Protein AF-0000000087183851 (afdb_homodimer)

Nearest PDB structures (foldseek):
  8f6e-assembly1_B  TM=7.621E-01  e=9.134E-10  Shewanella oneidensis
  8j80-assembly1_A  TM=7.644E-01  e=2.528E-08  Homo sapiens
  6xpd-assembly1_A  TM=7.790E-01  e=3.154E-08  Homo sapiens
  8j7u-assembly1_B  TM=7.679E-01  e=2.025E-07  Homo sapiens
  8j80-assembly1_B  TM=6.766E-01  e=1.623E-07  Homo sapiens

Sequence (910 aa):
MPRSGLHQVATGCRRSHDAWKQDVEAQPRAQIRQRFRDVVGSVVQDARRQKMQKALDDNVLQNSLEKYRKHDDEIKAMKKLHVSKKVRKFYENQNEILDDWLEVDSVVLSISDDIVASFDPHDTDGDGFPDPVGGLHDTGDTVEPFLPASEREKRLKAKKRASLAININVGANILLLIAKVVACFFSSSLSLIASTADSALDLLCTIIVFSTTWLVERKIRTLSNRFPIGRRRLEPIGILVFSIIMIVSFIEILQESAKKIMPGSPRSTALLPPSAIGAMLGTVILKGIIGLGCMRIKTTQVQALAQDCKTDVIFNTLSLLFPLVGHRFNIWWLDPVGAGLLSIFIIYDWANTCLTNVARLTGVTTNDRILKKLMFLCYRFAPCVDAFKSIKAYHAGDGVWCEVDLLLPQTTPLEHSHDVAETLQYCLEGLQEVDRAFVTVDYATKGPSGHVAQNMPRSGLHQVATGCRRSHDAWKQDVEAQPRAQIRQRFRDVVGSVVQDARRQKMQKALDDNVLQNSLEKYRKHDDEIKAMKKLHVSKKVRKFYENQNEILDDWLEVDSVVLSISDDIVASFDPHDTDGDGFPDPVGGLHDTGDTVEPFLPASEREKRLKAKKRASLAININVGANILLLIAKVVACFFSSSLSLIASTADSALDLLCTIIVFSTTWLVERKIRTLSNRFPIGRRRLEPIGILVFSIIMIVSFIEILQESAKKIMPGSPRSTALLPPSAIGAMLGTVILKGIIGLGCMRIKTTQVQALAQDCKTDVIFNTLSLLFPLVGHRFNIWWLDPVGAGLLSIFIIYDWANTCLTNVARLTGVTTNDRILKKLMFLCYRFAPCVDAFKSIKAYHAGDGVWCEVDLLLPQTTPLEHSHDVAETLQYCLEGLQEVDRAFVTVDYATKGPSGHVAQN

Solvent-accessible surface area (backbone atoms only — not comparable to full-atom values): 48485 Å² total; per-residue (Å²): 139,90,79,74,82,68,85,72,79,78,83,77,82,80,78,82,84,71,74,74,66,61,75,71,65,70,59,55,66,67,56,52,50,50,46,46,51,49,48,50,49,48,52,51,47,48,51,51,49,50,50,50,50,50,49,40,59,69,57,47,61,71,72,70,64,55,76,75,55,71,54,67,66,56,55,54,47,34,57,76,67,66,48,56,70,65,59,51,50,47,52,51,50,48,42,50,51,50,52,52,51,42,50,44,39,49,37,44,60,41,41,42,59,37,49,65,49,32,72,61,39,52,40,76,81,67,76,79,54,56,40,86,42,38,63,38,71,78,48,63,31,35,56,66,81,53,45,57,67,68,59,47,48,53,53,49,50,52,51,51,51,50,52,49,50,51,50,50,50,47,52,50,38,51,50,51,37,51,54,39,53,58,46,40,76,76,40,85,46,69,66,39,51,53,51,37,52,50,35,49,51,49,37,50,43,45,48,44,44,48,50,28,50,49,56,26,69,49,77,48,66,76,49,43,70,41,24,70,81,19,40,55,36,35,44,42,50,28,52,36,54,41,26,50,53,52,33,52,54,32,50,49,51,31,51,51,23,52,51,60,67,39,92,80,44,86,74,65,72,67,77,74,52,68,68,45,51,50,52,40,51,51,47,30,53,55,32,42,55,50,23,62,63,26,65,75,44,86,48,71,68,42,40,51,50,20,49,50,24,48,49,50,30,53,50,41,49,48,65,52,46,31,47,54,52,17,63,73,67,71,35,68,61,43,36,32,49,51,51,29,54,51,25,53,52,51,34,50,55,35,48,49,54,32,51,52,40,50,41,25,55,37,18,28,49,56,57,69,66,60,52,50,52,51,49,50,52,53,53,44,46,42,86,79,41,77,45,75,76,44,80,47,52,27,18,56,25,81,31,28,35,37,38,36,31,36,28,42,64,51,77,40,36,35,52,61,55,38,52,54,37,52,42,51,25,49,36,48,39,53,38,88,58,29,64,44,52,45,57,46,71,38,62,64,92,78,57,77,86,78,54,62,55,60,83,134,84,88,75,85,88,80,81,77,80,74,78,82,78,76,83,78,70,72,70,68,62,71,71,66,69,59,55,68,65,57,53,50,49,48,48,50,49,51,50,50,48,51,53,49,50,50,52,50,50,49,50,50,50,49,39,58,69,56,48,62,70,73,68,64,55,77,75,55,69,56,67,67,58,54,54,48,32,58,75,68,66,50,55,71,64,59,51,50,47,52,51,50,48,41,50,51,50,50,51,52,43,48,44,41,51,37,45,58,41,40,43,59,35,50,66,49,31,71,58,38,51,41,74,81,68,76,79,53,58,40,87,41,37,62,38,70,78,48,64,32,35,54,66,83,53,45,58,65,69,58,49,49,52,52,49,50,52,52,50,54,50,51,48,50,52,51,50,52,48,52,50,37,51,50,51,37,52,55,40,53,57,47,41,76,77,40,85,45,69,68,39,52,53,51,37,52,50,35,50,51,49,37,50,42,45,47,44,43,47,52,27,50,49,57,25,69,49,79,49,66,77,48,44,70,41,24,71,80,17,41,56,35,35,44,42,50,26,51,35,54,38,26,49,54,52,36,52,53,32,50,49,50,31,51,52,23,52,52,59,67,39,92,80,43,86,74,65,71,68,78,74,52,68,67,45,52,51,53,41,51,50,48,29,54,54,31,43,54,50,23,63,62,27,65,76,44,86,49,70,69,42,40,54,50,21,49,49,24,49,48,50,27,53,50,42,51,48,63,53,44,30,49,54,51,17,63,73,66,71,35,68,60,44,35,33,50,52,53,30,53,51,25,52,53,50,35,50,54,34,47,50,54,32,52,53,40,50,42,24,56,38,18,27,49,57,56,68,66,59,49,49,52,53,49,51,52,53,53,44,47,43,87,78,41,77,43,74,76,46,78,46,51,27,18,56,25,81,32,26,33,36,39,37,32,34,29,42,64,50,76,41,36,35,53,61,55,37,52,54,36,52,42,50,26,48,36,48,40,53,37,88,57,28,65,43,52,44,56,45,70,38,61,63,92,78,60,79,86,78,56,59,56,62,81

Radius of gyration: 35.97 Å; Cα contacts (8 Å, |Δi|>4): 1136; chains: 2; bounding box: 94×116×152 Å

InterPro domains:
  IPR027469 Cation efflux transmembrane domain superfamily [G3DSA:1.20.1510.10] (164-361)
  IPR027469 Cation efflux transmembrane domain superfamily [SSF161111] (160-362)
  IPR036837 Cation efflux protein, cytoplasmic domain superfamily [G3DSA:3.30.70.1350] (365-444)
  IPR036837 Cation efflux protein, cytoplasmic domain superfamily [SSF160240] (369-443)
  IPR050291 Cation-efflux pump FieF-like [PTHR43840] (56-446)
  IPR058533 Cation efflux protein, transmembrane domain [PF01545] (170-361)

Organism: NCBI:txid176857

Structure (mmCIF, N/CA/C/O backbone):
data_AF-0000000087183851-model_v1
#
loop_
_entity.id
_entity.type
_entity.pdbx_description
1 polymer 'Cation efflux protein cytoplasmic domain-containing protein'
#
loop_
_atom_site.group_PDB
_atom_site.id
_atom_site.type_symbol
_atom_site.label_atom_id
_atom_site.label_alt_id
_atom_site.label_comp_id
_atom_site.label_asym_id
_atom_site.label_entity_id
_atom_site.label_seq_id
_atom_site.pdbx_PDB_ins_code
_atom_site.Cartn_x
_atom_site.Cartn_y
_atom_site.Cartn_z
_atom_site.occupancy
_atom_site.B_iso_or_equiv
_atom_site.auth_seq_id
_atom_site.auth_comp_id
_atom_site.auth_asym_id
_atom_site.auth_atom_id
_atom_site.pdbx_PDB_model_num
ATOM 1 N N . MET A 1 1 ? 8.352 -6.984 88.188 1 19.14 1 MET A N 1
ATOM 2 C CA . MET A 1 1 ? 8.969 -5.664 88.125 1 19.14 1 MET A CA 1
ATOM 3 C C . MET A 1 1 ? 7.934 -4.605 87.75 1 19.14 1 MET A C 1
ATOM 5 O O . MET A 1 1 ? 6.801 -4.934 87.438 1 19.14 1 MET A O 1
ATOM 9 N N . PRO A 1 2 ? 8.289 -3.598 86.75 1 22.05 2 PRO A N 1
ATOM 10 C CA . PRO A 1 2 ? 8.234 -2.156 86.5 1 22.05 2 PRO A CA 1
ATOM 11 C C . PRO A 1 2 ? 6.945 -1.727 85.812 1 22.05 2 PRO A C 1
ATOM 13 O O . PRO A 1 2 ? 6.609 -2.25 84.75 1 22.05 2 PRO A O 1
ATOM 16 N N . ARG A 1 3 ? 5.969 -1.376 86.5 1 22.98 3 ARG A N 1
ATOM 17 C CA . ARG A 1 3 ? 4.578 -1.008 86.312 1 22.98 3 ARG A CA 1
ATOM 18 C C . ARG A 1 3 ? 4.484 0.193 85.375 1 22.98 3 ARG A C 1
ATOM 20 O O . ARG A 1 3 ? 3.473 0.38 84.688 1 22.98 3 ARG A O 1
ATOM 27 N N . SER A 1 4 ? 5.457 1.128 85.562 1 21.88 4 SER A N 1
ATOM 28 C CA . SER A 1 4 ? 4.887 2.457 85.75 1 21.88 4 SER A CA 1
ATOM 29 C C . SER A 1 4 ? 4.453 3.07 84.438 1 21.88 4 SER A C 1
ATOM 31 O O . SER A 1 4 ? 3.803 4.117 84.375 1 21.88 4 SER A O 1
ATOM 33 N N . GLY A 1 5 ? 5.105 2.842 83.312 1 22.61 5 GLY A N 1
ATOM 34 C CA . GLY A 1 5 ? 5.523 3.898 82.438 1 22.61 5 GLY A CA 1
ATOM 35 C C . GLY A 1 5 ? 4.379 4.465 81.625 1 22.61 5 GLY A C 1
ATOM 36 O O . GLY A 1 5 ? 4.602 5.145 80.625 1 22.61 5 GLY A O 1
ATOM 37 N N . LEU A 1 6 ? 3.074 4.18 81.875 1 22.14 6 LEU A N 1
ATOM 38 C CA . LEU A 1 6 ? 2.129 4.113 80.75 1 22.14 6 LEU A CA 1
ATOM 39 C C . LEU A 1 6 ? 1.796 5.508 80.25 1 22.14 6 LEU A C 1
ATOM 41 O O . LEU A 1 6 ? 1.097 5.648 79.25 1 22.14 6 LEU A O 1
ATOM 45 N N . HIS A 1 7 ? 2.012 6.586 81.125 1 22.66 7 HIS A N 1
ATOM 46 C CA . HIS A 1 7 ? 1 7.633 81.062 1 22.66 7 HIS A CA 1
ATOM 47 C C . HIS A 1 7 ? 1.192 8.469 79.812 1 22.66 7 HIS A C 1
ATOM 49 O O . HIS A 1 7 ? 2.102 9.305 79.75 1 22.66 7 HIS A O 1
ATOM 55 N N . GLN A 1 8 ? 0.973 8.047 78.5 1 21.73 8 GLN A N 1
ATOM 56 C CA . GLN A 1 8 ? 1.244 8.469 77.125 1 21.73 8 GLN A CA 1
ATOM 57 C C . GLN A 1 8 ? 0.445 9.719 76.75 1 21.73 8 GLN A C 1
ATOM 59 O O . GLN A 1 8 ? 0.472 10.172 75.625 1 21.73 8 GLN A O 1
ATOM 64 N N . VAL A 1 9 ? -0.41 10.391 77.625 1 21.97 9 VAL A N 1
ATOM 65 C CA . VAL A 1 9 ? -1.597 10.977 77 1 21.97 9 VAL A CA 1
ATOM 66 C C . VAL A 1 9 ? -1.192 12.141 76.125 1 21.97 9 VAL A C 1
ATOM 68 O O . VAL A 1 9 ? -0.119 12.719 76.312 1 21.97 9 VAL A O 1
ATOM 71 N N . ALA A 1 10 ? -2.1 12.609 75.125 1 22.91 10 ALA A N 1
ATOM 72 C CA . ALA A 1 10 ? -2.398 13.242 73.812 1 22.91 10 ALA A CA 1
ATOM 73 C C . ALA A 1 10 ? -2.344 14.758 73.938 1 22.91 10 ALA A C 1
ATOM 75 O O . ALA A 1 10 ? -3.332 15.445 73.688 1 22.91 10 ALA A O 1
ATOM 76 N N . THR A 1 11 ? -1.495 15.383 74.75 1 24.17 11 THR A N 1
ATOM 77 C CA . THR A 1 11 ? -1.819 16.781 75 1 24.17 11 THR A CA 1
ATOM 78 C C . THR A 1 11 ? -1.815 17.562 73.688 1 24.17 11 THR A C 1
ATOM 80 O O . THR A 1 11 ? -0.864 17.484 72.875 1 24.17 11 THR A O 1
ATOM 83 N N . GLY A 1 12 ? -3.012 17.953 73.125 1 23.44 12 GLY A N 1
ATOM 84 C CA . GLY A 1 12 ? -3.527 18.625 71.938 1 23.44 12 GLY A CA 1
ATOM 85 C C . GLY A 1 12 ? -2.943 20 71.688 1 23.44 12 GLY A C 1
ATOM 86 O O . GLY A 1 12 ? -2.93 20.812 72.625 1 23.44 12 GLY A O 1
ATOM 87 N N . CYS A 1 13 ? -1.834 20.172 70.938 1 21.62 13 CYS A N 1
ATOM 88 C CA . CYS A 1 13 ? -1.028 21.328 70.562 1 21.62 13 CYS A CA 1
ATOM 89 C C . CYS A 1 13 ? -1.903 22.453 70 1 21.62 13 CYS A C 1
ATOM 91 O O . CYS A 1 13 ? -2.617 22.281 69 1 21.62 13 CYS A O 1
ATOM 93 N N . ARG A 1 14 ? -2.404 23.453 70.75 1 26.17 14 ARG A N 1
ATOM 94 C CA . ARG A 1 14 ? -3.068 24.734 70.5 1 26.17 14 ARG A CA 1
ATOM 95 C C . ARG A 1 14 ? -2.23 25.625 69.625 1 26.17 14 ARG A C 1
ATOM 97 O O . ARG A 1 14 ? -1.423 26.422 70.062 1 26.17 14 ARG A O 1
ATOM 104 N N . ARG A 1 15 ? -1.435 25.156 68.625 1 28.36 15 ARG A N 1
ATOM 105 C CA . ARG A 1 15 ? -0.572 26.094 67.938 1 28.36 15 ARG A CA 1
ATOM 106 C C . ARG A 1 15 ? -1.386 27.234 67.312 1 28.36 15 ARG A C 1
ATOM 108 O O . ARG A 1 15 ? -2.453 27.016 66.75 1 28.36 15 ARG A O 1
ATOM 115 N N . SER A 1 16 ? -1.093 28.516 67.625 1 25.92 16 SER A N 1
ATOM 116 C CA . SER A 1 16 ? -1.603 29.875 67.5 1 25.92 16 SER A CA 1
ATOM 117 C C . SER A 1 16 ? -1.824 30.25 66.062 1 25.92 16 SER A C 1
ATOM 119 O O . SER A 1 16 ? -1.123 29.75 65.125 1 25.92 16 SER A O 1
ATOM 121 N N . HIS A 1 17 ? -3.02 30.938 65.625 1 27.38 17 HIS A N 1
ATOM 122 C CA . HIS A 1 17 ? -3.758 31.531 64.5 1 27.38 17 HIS A CA 1
ATOM 123 C C . HIS A 1 17 ? -2.953 32.656 63.844 1 27.38 17 HIS A C 1
ATOM 125 O O . HIS A 1 17 ? -3.322 33.125 62.75 1 27.38 17 HIS A O 1
ATOM 131 N N . ASP A 1 18 ? -2.025 33.375 64.5 1 26.58 18 ASP A N 1
ATOM 132 C CA . ASP A 1 18 ? -1.691 34.75 64.125 1 26.58 18 ASP A CA 1
ATOM 133 C C . ASP A 1 18 ? -0.774 34.781 62.906 1 26.58 18 ASP A C 1
ATOM 135 O O . ASP A 1 18 ? -0.601 35.812 62.281 1 26.58 18 ASP A O 1
ATOM 139 N N . ALA A 1 19 ? 0.134 33.906 62.719 1 31.22 19 ALA A N 1
ATOM 140 C CA . ALA A 1 19 ? 1.284 34.156 61.875 1 31.22 19 ALA A CA 1
ATOM 141 C C . ALA A 1 19 ? 0.88 34.156 60.406 1 31.22 19 ALA A C 1
ATOM 143 O O . ALA A 1 19 ? 1.724 34.344 59.531 1 31.22 19 ALA A O 1
ATOM 144 N N . TRP A 1 20 ? -0.333 33.719 60.062 1 31.14 20 TRP A N 1
ATOM 145 C CA . TRP A 1 20 ? -0.567 33.562 58.656 1 31.14 20 TRP A CA 1
ATOM 146 C C . TRP A 1 20 ? -0.623 34.906 57.938 1 31.14 20 TRP A C 1
ATOM 148 O O . TRP A 1 20 ? -0.725 34.969 56.719 1 31.14 20 TRP A O 1
ATOM 158 N N . LYS A 1 21 ? -0.728 36.062 58.656 1 33.56 21 LYS A N 1
ATOM 159 C CA . LYS A 1 21 ? -1.005 37.375 58 1 33.56 21 LYS A CA 1
ATOM 160 C C . LYS A 1 21 ? 0.211 37.875 57.25 1 33.56 21 LYS A C 1
ATOM 162 O O . LYS A 1 21 ? 0.079 38.688 56.344 1 33.56 21 LYS A O 1
ATOM 167 N N . GLN A 1 22 ? 1.401 37.625 57.781 1 30.84 22 GLN A N 1
ATOM 168 C CA . GLN A 1 22 ? 2.453 38.5 57.281 1 30.84 22 GLN A CA 1
ATOM 169 C C . GLN A 1 22 ? 2.842 38.188 55.844 1 30.84 22 GLN A C 1
ATOM 171 O O . GLN A 1 22 ? 3.266 39.062 55.094 1 30.84 22 GLN A O 1
ATOM 176 N N . ASP A 1 23 ? 3.021 36.906 55.562 1 30.91 23 ASP A N 1
ATOM 177 C CA . ASP A 1 23 ? 3.832 36.625 54.375 1 30.91 23 ASP A CA 1
ATOM 178 C C . ASP A 1 23 ? 3.062 36.938 53.094 1 30.91 23 ASP A C 1
ATOM 180 O O . ASP A 1 23 ? 3.543 36.625 52 1 30.91 23 ASP A O 1
ATOM 184 N N . VAL A 1 24 ? 1.73 37.188 53.156 1 37.38 24 VAL A N 1
ATOM 185 C CA . VAL A 1 24 ? 0.98 37.5 51.938 1 37.38 24 VAL A CA 1
ATOM 186 C C . VAL A 1 24 ? 1.456 38.812 51.344 1 37.38 24 VAL A C 1
ATOM 188 O O . VAL A 1 24 ? 1.124 39.156 50.219 1 37.38 24 VAL A O 1
ATOM 191 N N . GLU A 1 25 ? 1.995 39.688 52.219 1 34.34 25 GLU A N 1
ATOM 192 C CA . GLU A 1 25 ? 2.141 41.062 51.781 1 34.34 25 GLU A CA 1
ATOM 193 C C . GLU A 1 25 ? 3.189 41.188 50.656 1 34.34 25 GLU A C 1
ATOM 195 O O . GLU A 1 25 ? 3.146 42.094 49.875 1 34.34 25 GLU A O 1
ATOM 200 N N . ALA A 1 26 ? 4.367 40.625 50.938 1 39.31 26 ALA A N 1
ATOM 201 C CA . ALA A 1 26 ? 5.547 41.062 50.188 1 39.31 26 ALA A CA 1
ATOM 202 C C . ALA A 1 26 ? 5.586 40.375 48.812 1 39.31 26 ALA A C 1
ATOM 204 O O . ALA A 1 26 ? 6.656 40.219 48.219 1 39.31 26 ALA A O 1
ATOM 205 N N . GLN A 1 27 ? 4.633 39.594 48.562 1 40.75 27 GLN A N 1
ATOM 206 C CA . GLN A 1 27 ? 4.836 39.094 47.219 1 40.75 27 GLN A CA 1
ATOM 207 C C . GLN A 1 27 ? 4.93 40.25 46.219 1 40.75 27 GLN A C 1
ATOM 209 O O . GLN A 1 27 ? 4.074 41.156 46.219 1 40.75 27 GLN A O 1
ATOM 214 N N . PRO A 1 28 ? 6.125 40.562 45.688 1 43.69 28 PRO A N 1
ATOM 215 C CA . PRO A 1 28 ? 6.305 41.719 44.844 1 43.69 28 PRO A CA 1
ATOM 216 C C . PRO A 1 28 ? 5.195 41.875 43.812 1 43.69 28 PRO A C 1
ATOM 218 O O . PRO A 1 28 ? 4.586 40.906 43.406 1 43.69 28 PRO A O 1
ATOM 221 N N . ARG A 1 29 ? 4.598 43.094 43.656 1 47.91 29 ARG A N 1
ATOM 222 C CA . ARG A 1 29 ? 3.562 43.562 42.75 1 47.91 29 ARG A CA 1
ATOM 223 C C . ARG A 1 29 ? 3.707 42.906 41.375 1 47.91 29 ARG A C 1
ATOM 225 O O . ARG A 1 29 ? 2.719 42.719 40.656 1 47.91 29 ARG A O 1
ATOM 232 N N . ALA A 1 30 ? 4.934 42.688 41.062 1 51.59 30 ALA A N 1
ATOM 233 C CA . ALA A 1 30 ? 5.199 42.125 39.719 1 51.59 30 ALA A CA 1
ATOM 234 C C . ALA A 1 30 ? 4.637 40.719 39.625 1 51.59 30 ALA A C 1
ATOM 236 O O . ALA A 1 30 ? 4.102 40.344 38.562 1 51.59 30 ALA A O 1
ATOM 237 N N . GLN A 1 31 ? 4.715 39.969 40.656 1 49.53 31 GLN A N 1
ATOM 238 C CA . GLN A 1 31 ? 4.18 38.625 40.656 1 49.53 31 GLN A CA 1
ATOM 239 C C . GLN A 1 31 ? 2.654 38.625 40.688 1 49.53 31 GLN A C 1
ATOM 241 O O . GLN A 1 31 ? 2.008 37.781 40.062 1 49.53 31 GLN A O 1
ATOM 246 N N . ILE A 1 32 ? 2.129 39.625 41.438 1 47.19 32 ILE A N 1
ATOM 247 C CA . ILE A 1 32 ? 0.675 39.75 41.5 1 47.19 32 ILE A CA 1
ATOM 248 C C . ILE A 1 32 ? 0.124 40.125 40.125 1 47.19 32 ILE A C 1
ATOM 250 O O . ILE A 1 32 ? -0.894 39.562 39.688 1 47.19 32 ILE A O 1
ATOM 254 N N . ARG A 1 33 ? 0.819 41.031 39.5 1 47.72 33 ARG A N 1
ATOM 255 C CA . ARG A 1 33 ? 0.388 41.406 38.156 1 47.72 33 ARG A CA 1
ATOM 256 C C . ARG A 1 33 ? 0.507 40.25 37.156 1 47.72 33 ARG A C 1
ATOM 258 O O . ARG A 1 33 ? -0.352 40.062 36.312 1 47.72 33 ARG A O 1
ATOM 265 N N . GLN A 1 34 ? 1.572 39.562 37.312 1 49.62 34 GLN A N 1
ATOM 266 C CA . GLN A 1 34 ? 1.742 38.406 36.438 1 49.62 34 GLN A CA 1
ATOM 267 C C . GLN A 1 34 ? 0.668 37.344 36.688 1 49.62 34 GLN A C 1
ATOM 269 O O . GLN A 1 34 ? 0.134 36.75 35.781 1 49.62 34 GLN A O 1
ATOM 274 N N . ARG A 1 35 ? 0.37 37.188 38 1 49.53 35 ARG A N 1
ATOM 275 C CA . ARG A 1 35 ? -0.688 36.25 38.344 1 49.53 35 ARG A CA 1
ATOM 276 C C . ARG A 1 35 ? -2.045 36.75 37.875 1 49.53 35 ARG A C 1
ATOM 278 O O . ARG A 1 35 ? -2.871 35.938 37.406 1 49.53 35 ARG A O 1
ATOM 285 N N . PHE A 1 36 ? -2.238 38.062 38.062 1 46.84 36 PHE A N 1
ATOM 286 C CA . PHE A 1 36 ? -3.482 38.656 37.562 1 46.84 36 PHE A CA 1
ATOM 287 C C . PHE A 1 36 ? -3.59 38.5 36.062 1 46.84 36 PHE A C 1
ATOM 289 O O . PHE A 1 36 ? -4.652 38.156 35.531 1 46.84 36 PHE A O 1
ATOM 296 N N . ARG A 1 37 ? -2.562 38.781 35.375 1 48.44 37 ARG A N 1
ATOM 297 C CA . ARG A 1 37 ? -2.527 38.625 33.906 1 48.44 37 ARG A CA 1
ATOM 298 C C . ARG A 1 37 ? -2.727 37.156 33.531 1 48.44 37 ARG A C 1
ATOM 300 O O . ARG A 1 37 ? -3.402 36.875 32.531 1 48.44 37 ARG A O 1
ATOM 307 N N . ASP A 1 38 ? -2.195 36.344 34.344 1 52.69 38 ASP A N 1
ATOM 308 C CA . ASP A 1 38 ? -2.373 34.906 34.062 1 52.69 38 ASP A CA 1
ATOM 309 C C . ASP A 1 38 ? -3.826 34.5 34.281 1 52.69 38 ASP A C 1
ATOM 311 O O . ASP A 1 38 ? -4.367 33.688 33.531 1 52.69 38 ASP A O 1
ATOM 315 N N . VAL A 1 39 ? -4.41 35.062 35.438 1 49.38 39 VAL A N 1
ATOM 316 C CA . VAL A 1 39 ? -5.797 34.719 35.75 1 49.38 39 VAL A CA 1
ATOM 317 C C . VAL A 1 39 ? -6.723 35.312 34.688 1 49.38 39 VAL A C 1
ATOM 319 O O . VAL A 1 39 ? -7.656 34.656 34.219 1 49.38 39 VAL A O 1
ATOM 322 N N . VAL A 1 40 ? -6.465 36.562 34.312 1 48.28 40 VAL A N 1
ATOM 323 C CA . VAL A 1 40 ? -7.273 37.219 33.281 1 48.28 40 VAL A CA 1
ATOM 324 C C . VAL A 1 40 ? -7.113 36.469 31.953 1 48.28 40 VAL A C 1
ATOM 326 O O . VAL A 1 40 ? -8.094 36.25 31.25 1 48.28 40 VAL A O 1
ATOM 329 N N . GLY A 1 41 ? -5.891 36.125 31.656 1 52.59 41 GLY A N 1
ATOM 330 C CA . GLY A 1 41 ? -5.637 35.344 30.453 1 52.59 41 GLY A CA 1
ATOM 331 C C . GLY A 1 41 ? -6.371 34 30.438 1 52.59 41 GLY A C 1
ATOM 332 O O . GLY A 1 41 ? -6.93 33.625 29.406 1 52.59 41 GLY A O 1
ATOM 333 N N . SER A 1 42 ? -6.445 33.438 31.594 1 60.12 42 SER A N 1
ATOM 334 C CA . SER A 1 42 ? -7.137 32.156 31.703 1 60.12 42 SER A CA 1
ATOM 335 C C . SER A 1 42 ? -8.641 32.344 31.562 1 60.12 42 SER A C 1
ATOM 337 O O . SER A 1 42 ? -9.312 31.516 30.922 1 60.12 42 SER A O 1
ATOM 339 N N . VAL A 1 43 ? -9.211 33.469 32.156 1 58 43 VAL A N 1
ATOM 340 C CA . VAL A 1 43 ? -10.648 33.719 32.062 1 58 43 VAL A CA 1
ATOM 341 C C . VAL A 1 43 ? -11.047 34.031 30.625 1 58 43 VAL A C 1
ATOM 343 O O . VAL A 1 43 ? -12.086 33.562 30.156 1 58 43 VAL A O 1
ATOM 346 N N . VAL A 1 44 ? -10.227 34.781 30 1 59.41 44 VAL A N 1
ATOM 347 C CA . VAL A 1 44 ? -10.5 35.125 28.609 1 59.41 44 VAL A CA 1
ATOM 348 C C . VAL A 1 44 ? -10.43 33.875 27.734 1 59.41 44 VAL A C 1
ATOM 350 O O . VAL A 1 44 ? -11.25 33.688 26.844 1 59.41 44 VAL A O 1
ATOM 353 N N . GLN A 1 45 ? -9.531 33.094 28.141 1 66.31 45 GLN A N 1
ATOM 354 C CA . GLN A 1 45 ? -9.375 31.844 27.406 1 66.31 45 GLN A CA 1
ATOM 355 C C . GLN A 1 45 ? -10.586 30.938 27.609 1 66.31 45 GLN A C 1
ATOM 357 O O . GLN A 1 45 ? -11.07 30.312 26.656 1 66.31 45 GLN A O 1
ATOM 362 N N . ASP A 1 46 ? -11.039 30.891 28.781 1 67.38 46 ASP A N 1
ATOM 363 C CA . ASP A 1 46 ? -12.195 30.062 29.094 1 67.38 46 ASP A CA 1
ATOM 364 C C . ASP A 1 46 ? -13.453 30.594 28.422 1 67.38 46 ASP A C 1
ATOM 366 O O . ASP A 1 46 ? -14.289 29.828 27.938 1 67.38 46 ASP A O 1
ATOM 370 N N . ALA A 1 47 ? -13.523 31.891 28.359 1 69.88 47 ALA A N 1
ATOM 371 C CA . ALA A 1 47 ? -14.688 32.5 27.719 1 69.88 47 ALA A CA 1
ATOM 372 C C . ALA A 1 47 ? -14.703 32.219 26.219 1 69.88 47 ALA A C 1
ATOM 374 O O . ALA A 1 47 ? -15.758 31.938 25.641 1 69.88 47 ALA A O 1
ATOM 375 N N . ARG A 1 48 ? -13.602 32.25 25.672 1 70.88 48 ARG A N 1
ATOM 376 C CA . ARG A 1 48 ? -13.508 31.984 24.234 1 70.88 48 ARG A CA 1
ATOM 377 C C . ARG A 1 48 ? -13.836 30.516 23.938 1 70.88 48 ARG A C 1
ATOM 379 O O . ARG A 1 48 ? -14.484 30.219 22.938 1 70.88 48 ARG A O 1
ATOM 386 N N . ARG A 1 49 ? -13.43 29.781 24.812 1 75.69 49 ARG A N 1
ATOM 387 C CA . ARG A 1 49 ? -13.695 28.344 24.656 1 75.69 49 ARG A CA 1
ATOM 388 C C . ARG A 1 49 ? -15.188 28.047 24.812 1 75.69 49 ARG A C 1
ATOM 390 O O . ARG A 1 49 ? -15.742 27.234 24.078 1 75.69 49 ARG A O 1
ATOM 397 N N . GLN A 1 50 ? -15.742 28.688 25.75 1 75.12 50 GLN A N 1
ATOM 398 C CA . GLN A 1 50 ? -17.172 28.5 25.969 1 75.12 50 GLN A CA 1
ATOM 399 C C . GLN A 1 50 ? -17.984 29.047 24.781 1 75.12 50 GLN A C 1
ATOM 401 O O . GLN A 1 50 ? -18.984 28.453 24.391 1 75.12 50 GLN A O 1
ATOM 406 N N . LYS A 1 51 ? -17.484 30.078 24.266 1 75.5 51 LYS A N 1
ATOM 407 C CA . LYS A 1 51 ? -18.156 30.656 23.094 1 75.5 51 LYS A CA 1
ATOM 408 C C . LYS A 1 51 ? -18.062 29.703 21.891 1 75.5 51 LYS A C 1
ATOM 410 O O . LYS A 1 51 ? -19.031 29.547 21.156 1 75.5 51 LYS A O 1
ATOM 415 N N . MET A 1 52 ? -16.969 29.203 21.781 1 76 52 MET A N 1
ATOM 416 C CA . MET A 1 52 ? -16.766 28.25 20.703 1 76 52 MET A CA 1
ATOM 417 C C . MET A 1 52 ? -17.672 27.031 20.875 1 76 52 MET A C 1
ATOM 419 O O . MET A 1 52 ? -18.312 26.578 19.922 1 76 52 MET A O 1
ATOM 423 N N . GLN A 1 53 ? -17.734 26.562 22.047 1 77.44 53 GLN A N 1
ATOM 424 C CA . GLN A 1 53 ? -18.547 25.391 22.344 1 77.44 53 GLN A CA 1
ATOM 425 C C . GLN A 1 53 ? -20.031 25.688 22.125 1 77.44 53 GLN A C 1
ATOM 427 O O . GLN A 1 53 ? -20.766 24.859 21.578 1 77.44 53 GLN A O 1
ATOM 432 N N . LYS A 1 54 ? -20.438 26.781 22.562 1 76.12 54 LYS A N 1
ATOM 433 C CA . LYS A 1 54 ? -21.828 27.188 22.391 1 76.12 54 LYS A CA 1
ATOM 434 C C . LYS A 1 54 ? -22.172 27.344 20.906 1 76.12 54 LYS A C 1
ATOM 436 O O . LYS A 1 54 ? -23.266 26.953 20.469 1 76.12 54 LYS A O 1
ATOM 441 N N . ALA A 1 55 ? -21.281 27.859 20.219 1 77.81 55 ALA A N 1
ATOM 442 C CA . ALA A 1 55 ? -21.484 28.031 18.781 1 77.81 55 ALA A CA 1
ATOM 443 C C . ALA A 1 55 ? -21.641 26.672 18.078 1 77.81 55 ALA A C 1
ATOM 445 O O . ALA A 1 55 ? -22.453 26.531 17.156 1 77.81 55 ALA A O 1
ATOM 446 N N . LEU A 1 56 ? -20.938 25.781 18.516 1 77.56 56 LEU A N 1
ATOM 447 C CA . LEU A 1 56 ? -21 24.438 17.938 1 77.56 56 LEU A CA 1
ATOM 448 C C . LEU A 1 56 ? -22.312 23.75 18.312 1 77.56 56 LEU A C 1
ATOM 450 O O . LEU A 1 56 ? -22.938 23.125 17.469 1 77.56 56 LEU A O 1
ATOM 454 N N . ASP A 1 57 ? -22.703 23.875 19.531 1 75.5 57 ASP A N 1
ATOM 455 C CA . ASP A 1 57 ? -23.938 23.25 20.016 1 75.5 57 ASP A CA 1
ATOM 456 C C . ASP A 1 57 ? -25.156 23.844 19.312 1 75.5 57 ASP A C 1
ATOM 458 O O . ASP A 1 57 ? -26.109 23.109 19 1 75.5 57 ASP A O 1
ATOM 462 N N . ASP A 1 58 ? -25.047 25.094 19.125 1 75.06 58 ASP A N 1
ATOM 463 C CA . ASP A 1 58 ? -26.172 25.781 18.5 1 75.06 58 ASP A CA 1
ATOM 464 C C . ASP A 1 58 ? -26.297 25.406 17.031 1 75.06 58 ASP A C 1
ATOM 466 O O . ASP A 1 58 ? -27.406 25.453 16.469 1 75.06 58 ASP A O 1
ATOM 470 N N . ASN A 1 59 ? -25.266 25.062 16.438 1 72.56 59 ASN A N 1
ATOM 471 C CA . ASN A 1 59 ? -25.266 24.781 15 1 72.56 59 ASN A CA 1
ATOM 472 C C . ASN A 1 59 ? -25.609 23.328 14.711 1 72.56 59 ASN A C 1
ATOM 474 O O . ASN A 1 59 ? -25.812 22.953 13.555 1 72.56 59 ASN A O 1
ATOM 478 N N . VAL A 1 60 ? -25.672 22.5 15.742 1 71.06 60 VAL A N 1
ATOM 479 C CA . VAL A 1 60 ? -26 21.094 15.562 1 71.06 60 VAL A CA 1
ATOM 480 C C . VAL A 1 60 ? -27.516 20.891 15.625 1 71.06 60 VAL A C 1
ATOM 482 O O . VAL A 1 60 ? -28.172 21.344 16.562 1 71.06 60 VAL A O 1
ATOM 485 N N . LEU A 1 61 ? -28.172 20.484 14.422 1 66.25 61 LEU A N 1
ATOM 486 C CA . LEU A 1 61 ? -29.609 20.281 14.297 1 66.25 61 LEU A CA 1
ATOM 487 C C . LEU A 1 61 ? -30 18.828 14.57 1 66.25 61 LEU A C 1
ATOM 489 O O . LEU A 1 61 ? -30.812 18.25 13.852 1 66.25 61 LEU A O 1
ATOM 493 N N . GLN A 1 62 ? -29.453 18.109 15.508 1 64.06 62 GLN A N 1
ATOM 494 C CA . GLN A 1 62 ? -29.531 16.672 15.734 1 64.06 62 GLN A CA 1
ATOM 495 C C . GLN A 1 62 ? -30.891 16.125 15.273 1 64.06 62 GLN A C 1
ATOM 497 O O . GLN A 1 62 ? -30.938 15.164 14.5 1 64.06 62 GLN A O 1
ATOM 502 N N . ASN A 1 63 ? -31.969 16.578 15.812 1 64.25 63 ASN A N 1
ATOM 503 C CA . ASN A 1 63 ? -33.25 15.891 15.641 1 64.25 63 ASN A CA 1
ATOM 504 C C . ASN A 1 63 ? -34.125 16.609 14.648 1 64.25 63 ASN A C 1
ATOM 506 O O . ASN A 1 63 ? -35.25 16.156 14.352 1 64.25 63 ASN A O 1
ATOM 510 N N . SER A 1 64 ? -33.594 17.609 13.992 1 66.75 64 SER A N 1
ATOM 511 C CA . SER A 1 64 ? -34.5 18.375 13.156 1 66.75 64 SER A CA 1
ATOM 512 C C . SER A 1 64 ? -34.688 17.719 11.789 1 66.75 64 SER A C 1
ATOM 514 O O . SER A 1 64 ? -35.75 17.859 11.164 1 66.75 64 SER A O 1
ATOM 516 N N . LEU A 1 65 ? -33.781 16.906 11.422 1 69.69 65 LEU A N 1
ATOM 517 C CA . LEU A 1 65 ? -33.844 16.359 10.07 1 69.69 65 LEU A CA 1
ATOM 518 C C . LEU A 1 65 ? -34.438 14.953 10.078 1 69.69 65 LEU A C 1
ATOM 520 O O . LEU A 1 65 ? -34.625 14.352 9.023 1 69.69 65 LEU A O 1
ATOM 524 N N . GLU A 1 66 ? -34.781 14.484 11.219 1 74.62 66 GLU A N 1
ATOM 525 C CA . GLU A 1 66 ? -35.344 13.133 11.328 1 74.62 66 GLU A CA 1
ATOM 526 C C . GLU A 1 66 ? -36.75 13.055 10.781 1 74.62 66 GLU A C 1
ATOM 528 O O . GLU A 1 66 ? -37.25 11.977 10.453 1 74.62 66 GLU A O 1
ATOM 533 N N . LYS A 1 67 ? -37.312 14.195 10.586 1 72.25 67 LYS A N 1
ATOM 534 C CA . LYS A 1 67 ? -38.688 14.227 10.039 1 72.25 67 LYS A CA 1
ATOM 535 C C . LYS A 1 67 ? -38.688 13.703 8.602 1 72.25 67 LYS A C 1
ATOM 537 O O . LYS A 1 67 ? -39.719 13.219 8.133 1 72.25 67 LYS A O 1
ATOM 542 N N . TYR A 1 68 ? -37.625 13.719 7.984 1 74.19 68 TYR A N 1
ATOM 543 C CA . TYR A 1 68 ? -37.562 13.32 6.582 1 74.19 68 TYR A CA 1
ATOM 544 C C . TYR A 1 68 ? -37.188 11.844 6.453 1 74.19 68 TYR A C 1
ATOM 546 O O . TYR A 1 68 ? -37.156 11.297 5.348 1 74.19 68 TYR A O 1
ATOM 554 N N . ARG A 1 69 ? -36.969 11.195 7.582 1 78.81 69 ARG A N 1
ATOM 555 C CA . ARG A 1 69 ? -36.594 9.781 7.543 1 78.81 69 ARG A CA 1
ATOM 556 C C . ARG A 1 69 ? -37.812 8.906 7.238 1 78.81 69 ARG A C 1
ATOM 558 O O . ARG A 1 69 ? -38.906 9.141 7.766 1 78.81 69 ARG A O 1
ATOM 565 N N . LYS A 1 70 ? -37.562 8.07 6.227 1 78.25 70 LYS A N 1
ATOM 566 C CA . LYS A 1 70 ? -38.594 7.074 5.93 1 78.25 70 LYS A CA 1
ATOM 567 C C . LYS A 1 70 ? -38.281 5.738 6.598 1 78.25 70 LYS A C 1
ATOM 569 O O . LYS A 1 70 ? -37.125 5.262 6.531 1 78.25 70 LYS A O 1
ATOM 574 N N . HIS A 1 71 ? -39.156 5.234 7.387 1 77.94 71 HIS A N 1
ATOM 575 C CA . HIS A 1 71 ? -38.938 3.982 8.109 1 77.94 71 HIS A CA 1
ATOM 576 C C . HIS A 1 71 ? -38.75 2.816 7.141 1 77.94 71 HIS A C 1
ATOM 578 O O . HIS A 1 71 ? -39.312 2.814 6.043 1 77.94 71 HIS A O 1
ATOM 584 N N . ASP A 1 72 ? -37.906 1.953 7.488 1 77.62 72 ASP A N 1
ATOM 585 C CA . ASP A 1 72 ? -37.594 0.796 6.66 1 77.62 72 ASP A CA 1
ATOM 586 C C . ASP A 1 72 ? -38.844 0.034 6.262 1 77.62 72 ASP A C 1
ATOM 588 O O . ASP A 1 72 ? -38.938 -0.481 5.145 1 77.62 72 ASP A O 1
ATOM 592 N N . ASP A 1 73 ? -39.75 0.034 7.133 1 76.81 73 ASP A N 1
ATOM 593 C CA . ASP A 1 73 ? -41 -0.675 6.855 1 76.81 73 ASP A CA 1
ATOM 594 C C . ASP A 1 73 ? -41.781 -0.01 5.719 1 76.81 73 ASP A C 1
ATOM 596 O O . ASP A 1 73 ? -42.406 -0.691 4.902 1 76.81 73 ASP A O 1
ATOM 600 N N . GLU A 1 74 ? -41.594 1.258 5.668 1 78.69 74 GLU A N 1
ATOM 601 C CA . GLU A 1 74 ? -42.25 1.982 4.586 1 78.69 74 GLU A CA 1
ATOM 602 C C . GLU A 1 74 ? -41.594 1.694 3.242 1 78.69 74 GLU A C 1
ATOM 604 O O . GLU A 1 74 ? -42.281 1.568 2.225 1 78.69 74 GLU A O 1
ATOM 609 N N . ILE A 1 75 ? -40.344 1.538 3.295 1 80.94 75 ILE A N 1
ATOM 610 C CA . ILE A 1 75 ? -39.594 1.269 2.064 1 80.94 75 ILE A CA 1
ATOM 611 C C . ILE A 1 75 ? -39.906 -0.15 1.585 1 80.94 75 ILE A C 1
ATOM 613 O O . ILE A 1 75 ? -40.062 -0.385 0.385 1 80.94 75 ILE A O 1
ATOM 617 N N . LYS A 1 76 ? -40 -1.003 2.475 1 79.69 76 LYS A N 1
ATOM 618 C CA . LYS A 1 76 ? -40.375 -2.373 2.135 1 79.69 76 LYS A CA 1
ATOM 619 C C . LYS A 1 76 ? -41.781 -2.434 1.575 1 79.69 76 LYS A C 1
ATOM 621 O O . LYS A 1 76 ? -42.062 -3.191 0.641 1 79.69 76 LYS A O 1
ATOM 626 N N . ALA A 1 77 ? -42.594 -1.591 2.217 1 78.75 77 ALA A N 1
ATOM 627 C CA . ALA A 1 77 ? -43.969 -1.528 1.745 1 78.75 77 ALA A CA 1
ATOM 628 C C . ALA A 1 77 ? -44.031 -0.979 0.323 1 78.75 77 ALA A C 1
ATOM 630 O O . ALA A 1 77 ? -44.875 -1.399 -0.471 1 78.75 77 ALA A O 1
ATOM 631 N N . MET A 1 78 ? -43.156 -0.176 -0.039 1 79.5 78 MET A N 1
ATOM 632 C CA . MET A 1 78 ? -43.094 0.386 -1.386 1 79.5 78 MET A CA 1
ATOM 633 C C . MET A 1 78 ? -42.719 -0.682 -2.406 1 79.5 78 MET A C 1
ATOM 635 O O . MET A 1 78 ? -43.188 -0.651 -3.547 1 79.5 78 MET A O 1
ATOM 639 N N . LYS A 1 79 ? -41.812 -1.506 -1.966 1 74.56 79 LYS A N 1
ATOM 640 C CA . LYS A 1 79 ? -41.438 -2.617 -2.834 1 74.56 79 LYS A CA 1
ATOM 641 C C . LYS A 1 79 ? -42.656 -3.51 -3.139 1 74.56 79 LYS A C 1
ATOM 643 O O . LYS A 1 79 ? -42.844 -3.939 -4.277 1 74.56 79 LYS A O 1
ATOM 648 N N . LYS A 1 80 ? -43.531 -3.67 -2.139 1 76.44 80 LYS A N 1
ATOM 649 C CA . LYS A 1 80 ? -44.75 -4.48 -2.283 1 76.44 80 LYS A CA 1
ATOM 650 C C . LYS A 1 80 ? -45.781 -3.785 -3.178 1 76.44 80 LYS A C 1
ATOM 652 O O . LYS A 1 80 ? -46.531 -4.445 -3.898 1 76.44 80 LYS A O 1
ATOM 657 N N . LEU A 1 81 ? -45.688 -2.441 -3.092 1 81.38 81 LEU A N 1
ATOM 658 C CA . LEU A 1 81 ? -46.656 -1.646 -3.836 1 81.38 81 LEU A CA 1
ATOM 659 C C . LEU A 1 81 ? -46.156 -1.347 -5.242 1 81.38 81 LEU A C 1
ATOM 661 O O . LEU A 1 81 ? -46.719 -0.524 -5.953 1 81.38 81 LEU A O 1
ATOM 665 N N . HIS A 1 82 ? -45.031 -1.966 -5.656 1 78.06 82 HIS A N 1
ATOM 666 C CA . HIS A 1 82 ? -44.438 -1.878 -6.992 1 78.06 82 HIS A CA 1
ATOM 667 C C . HIS A 1 82 ? -43.969 -0.462 -7.293 1 78.06 82 HIS A C 1
ATOM 669 O O . HIS A 1 82 ? -44.188 0.056 -8.391 1 78.06 82 HIS A O 1
ATOM 675 N N . VAL A 1 83 ? -43.562 0.191 -6.273 1 74.94 83 VAL A N 1
ATOM 676 C CA . VAL A 1 83 ? -42.938 1.486 -6.504 1 74.94 83 VAL A CA 1
ATOM 677 C C . VAL A 1 83 ? -41.594 1.29 -7.211 1 74.94 83 VAL A C 1
ATOM 679 O O . VAL A 1 83 ? -40.969 0.246 -7.062 1 74.94 83 VAL A O 1
ATOM 682 N N . SER A 1 84 ? -41.25 2.195 -7.996 1 80.88 84 SER A N 1
ATOM 683 C CA . SER A 1 84 ? -40.062 2.129 -8.844 1 80.88 84 SER A CA 1
ATOM 684 C C . SER A 1 84 ? -38.812 1.945 -8.023 1 80.88 84 SER A C 1
ATOM 686 O O . SER A 1 84 ? -38.719 2.432 -6.891 1 80.88 84 SER A O 1
ATOM 688 N N . LYS A 1 85 ? -37.938 1.174 -8.531 1 84.5 85 LYS A N 1
ATOM 689 C CA . LYS A 1 85 ? -36.625 0.912 -7.898 1 84.5 85 LYS A CA 1
ATOM 690 C C . LYS A 1 85 ? -35.844 2.205 -7.684 1 84.5 85 LYS A C 1
ATOM 692 O O . LYS A 1 85 ? -35.156 2.357 -6.676 1 84.5 85 LYS A O 1
ATOM 697 N N . LYS A 1 86 ? -36.156 3.143 -8.516 1 84.44 86 LYS A N 1
ATOM 698 C CA . LYS A 1 86 ? -35.438 4.41 -8.438 1 84.44 86 LYS A CA 1
ATOM 699 C C . LYS A 1 86 ? -35.844 5.207 -7.207 1 84.44 86 LYS A C 1
ATOM 701 O O . LYS A 1 86 ? -35 5.789 -6.516 1 84.44 86 LYS A O 1
ATOM 706 N N . VAL A 1 87 ? -37.188 5.203 -6.949 1 84.44 87 VAL A N 1
ATOM 707 C CA . VAL A 1 87 ? -37.688 5.949 -5.812 1 84.44 87 VAL A CA 1
ATOM 708 C C . VAL A 1 87 ? -37.25 5.293 -4.508 1 84.44 87 VAL A C 1
ATOM 710 O O . VAL A 1 87 ? -36.906 5.98 -3.543 1 84.44 87 VAL A O 1
ATOM 713 N N . ARG A 1 88 ? -37.219 4.02 -4.559 1 84.25 88 ARG A N 1
ATOM 714 C CA . ARG A 1 88 ? -36.75 3.311 -3.369 1 84.25 88 ARG A CA 1
ATOM 715 C C . ARG A 1 88 ? -35.281 3.627 -3.076 1 84.25 88 ARG A C 1
ATOM 717 O O . ARG A 1 88 ? -34.906 3.865 -1.926 1 84.25 88 ARG A O 1
ATOM 724 N N . LYS A 1 89 ? -34.531 3.682 -4.164 1 84.88 89 LYS A N 1
ATOM 725 C CA . LYS A 1 89 ? -33.094 3.982 -4.012 1 84.88 89 LYS A CA 1
ATOM 726 C C . LYS A 1 89 ? -32.906 5.406 -3.51 1 84.88 89 LYS A C 1
ATOM 728 O O . LYS A 1 89 ? -31.969 5.668 -2.729 1 84.88 89 LYS A O 1
ATOM 733 N N . PHE A 1 90 ? -33.844 6.188 -3.896 1 83.81 90 PHE A N 1
ATOM 734 C CA . PHE A 1 90 ? -33.781 7.574 -3.447 1 83.81 90 PHE A CA 1
ATOM 735 C C . PHE A 1 90 ? -33.969 7.664 -1.939 1 83.81 90 PHE A C 1
ATOM 737 O O . PHE A 1 90 ? -33.219 8.336 -1.247 1 83.81 90 PHE A O 1
ATOM 744 N N . TYR A 1 91 ? -34.969 6.988 -1.51 1 80 91 TYR A N 1
ATOM 745 C CA . TYR A 1 91 ? -35.25 7.066 -0.081 1 80 91 TYR A CA 1
ATOM 746 C C . TYR A 1 91 ? -34.188 6.336 0.729 1 80 91 TYR A C 1
ATOM 748 O O . TYR A 1 91 ? -33.844 6.754 1.839 1 80 91 TYR A O 1
ATOM 756 N N . GLU A 1 92 ? -33.688 5.344 0.155 1 82.56 92 GLU A N 1
ATOM 757 C CA . GLU A 1 92 ? -32.562 4.656 0.825 1 82.56 92 GLU A CA 1
ATOM 758 C C . GLU A 1 92 ? -31.344 5.551 0.935 1 82.56 92 GLU A C 1
ATOM 760 O O . GLU A 1 92 ? -30.703 5.598 1.982 1 82.56 92 GLU A O 1
ATOM 765 N N . ASN A 1 93 ? -31.125 6.23 -0.132 1 83.5 93 ASN A N 1
ATOM 766 C CA . ASN A 1 93 ? -30 7.16 -0.134 1 83.5 93 ASN A CA 1
ATOM 767 C C . ASN A 1 93 ? -30.219 8.305 0.852 1 83.5 93 ASN A C 1
ATOM 769 O O . ASN A 1 93 ? -29.297 8.734 1.531 1 83.5 93 ASN A O 1
ATOM 773 N N . GLN A 1 94 ? -31.438 8.719 0.861 1 81 94 GLN A N 1
ATOM 774 C CA . GLN A 1 94 ? -31.781 9.797 1.79 1 81 94 GLN A CA 1
ATOM 775 C C . GLN A 1 94 ? -31.578 9.352 3.238 1 81 94 GLN A C 1
ATOM 777 O O . GLN A 1 94 ? -31.062 10.102 4.059 1 81 94 GLN A O 1
ATOM 782 N N . ASN A 1 95 ? -32.062 8.164 3.49 1 81.38 95 ASN A N 1
ATOM 783 C CA . ASN A 1 95 ? -31.891 7.641 4.84 1 81.38 95 ASN A CA 1
ATOM 784 C C . ASN A 1 95 ? -30.422 7.496 5.203 1 81.38 95 ASN A C 1
ATOM 786 O O . ASN A 1 95 ? -30.031 7.75 6.344 1 81.38 95 ASN A O 1
ATOM 790 N N . GLU A 1 96 ? -29.656 7.195 4.242 1 81.25 96 GLU A N 1
ATOM 791 C CA . GLU A 1 96 ? -28.219 7.047 4.48 1 81.25 96 GLU A CA 1
ATOM 792 C C . GLU A 1 96 ? -27.578 8.391 4.785 1 81.25 96 GLU A C 1
ATOM 794 O O . GLU A 1 96 ? -26.703 8.484 5.656 1 81.25 96 GLU A O 1
ATOM 799 N N . ILE A 1 97 ? -28.016 9.336 4.105 1 82.38 97 ILE A N 1
ATOM 800 C CA . ILE A 1 97 ? -27.484 10.68 4.32 1 82.38 97 ILE A CA 1
ATOM 801 C C . ILE A 1 97 ? -27.859 11.164 5.719 1 82.38 97 ILE A C 1
ATOM 803 O O . ILE A 1 97 ? -27.047 11.773 6.41 1 82.38 97 ILE A O 1
ATOM 807 N N . LEU A 1 98 ? -29.078 10.859 6.078 1 80.81 98 LEU A N 1
ATOM 808 C CA . LEU A 1 98 ? -29.531 11.273 7.398 1 80.81 98 LEU A CA 1
ATOM 809 C C . LEU A 1 98 ? -28.75 10.562 8.5 1 80.81 98 LEU A C 1
ATOM 811 O O . LEU A 1 98 ? -28.453 11.148 9.539 1 80.81 98 LEU A O 1
ATOM 815 N N . ASP A 1 99 ? -28.453 9.336 8.227 1 80.62 99 ASP A N 1
ATOM 816 C CA . ASP A 1 99 ? -27.641 8.594 9.18 1 80.62 99 ASP A CA 1
ATOM 817 C C . ASP A 1 99 ? -26.25 9.219 9.32 1 80.62 99 ASP A C 1
ATOM 819 O O . ASP A 1 99 ? -25.719 9.32 10.422 1 80.62 99 ASP A O 1
ATOM 823 N N . ASP A 1 100 ? -25.734 9.602 8.234 1 83.5 100 ASP A N 1
ATOM 824 C CA . ASP A 1 100 ? -24.406 10.227 8.242 1 83.5 100 ASP A CA 1
ATOM 825 C C . ASP A 1 100 ? -24.438 11.547 9.016 1 83.5 100 ASP A C 1
ATOM 827 O O . ASP A 1 100 ? -23.516 11.828 9.789 1 83.5 100 ASP A O 1
ATOM 831 N N . TRP A 1 101 ? -25.5 12.281 8.828 1 82.19 101 TRP A N 1
ATOM 832 C CA . TRP A 1 101 ? -25.594 13.57 9.5 1 82.19 101 TRP A CA 1
ATOM 833 C C . TRP A 1 101 ? -25.766 13.398 11 1 82.19 101 TRP A C 1
ATOM 835 O O . TRP A 1 101 ? -25.234 14.172 11.789 1 82.19 101 TRP A O 1
ATOM 845 N N . LEU A 1 102 ? -26.484 12.398 11.305 1 80.25 102 LEU A N 1
ATOM 846 C CA . LEU A 1 102 ? -26.672 12.117 12.727 1 80.25 102 LEU A CA 1
ATOM 847 C C . LEU A 1 102 ? -25.359 11.695 13.375 1 80.25 102 LEU A C 1
ATOM 849 O O . LEU A 1 102 ? -25.094 12.062 14.523 1 80.25 102 LEU A O 1
ATOM 853 N N . GLU A 1 103 ? -24.656 10.953 12.703 1 82.12 103 GLU A N 1
ATOM 854 C CA . GLU A 1 103 ? -23.359 10.539 13.211 1 82.12 103 GLU A CA 1
ATOM 855 C C . GLU A 1 103 ? -22.438 11.742 13.398 1 82.12 103 GLU A C 1
ATOM 857 O O . GLU A 1 103 ? -21.75 11.859 14.414 1 82.12 103 GLU A O 1
ATOM 862 N N . VAL A 1 104 ? -22.391 12.562 12.438 1 85.69 104 VAL A N 1
ATOM 863 C CA . VAL A 1 104 ? -21.547 13.75 12.484 1 85.69 104 VAL A CA 1
ATOM 864 C C . VAL A 1 104 ? -21.922 14.609 13.695 1 85.69 104 VAL A C 1
ATOM 866 O O . VAL A 1 104 ? -21.047 15.047 14.445 1 85.69 104 VAL A O 1
ATOM 869 N N . ASP A 1 105 ? -23.188 14.812 13.867 1 83 105 ASP A N 1
ATOM 870 C CA . ASP A 1 105 ? -23.672 15.656 14.961 1 83 105 ASP A CA 1
ATOM 871 C C . ASP A 1 105 ? -23.328 15.039 16.312 1 83 105 ASP A C 1
ATOM 873 O O . ASP A 1 105 ? -22.938 15.75 17.25 1 83 105 ASP A O 1
ATOM 877 N N . SER A 1 106 ? -23.469 13.789 16.344 1 78.94 106 SER A N 1
ATOM 878 C CA . SER A 1 106 ? -23.156 13.102 17.578 1 78.94 106 SER A CA 1
ATOM 879 C C . SER A 1 106 ? -21.672 13.211 17.906 1 78.94 106 SER A C 1
ATOM 881 O O . SER A 1 106 ? -21.297 13.406 19.062 1 78.94 106 SER A O 1
ATOM 883 N N . VAL A 1 107 ? -20.875 13.07 16.938 1 81.81 107 VAL A N 1
ATOM 884 C CA . VAL A 1 107 ? -19.422 13.133 17.109 1 81.81 107 VAL A CA 1
ATOM 885 C C . VAL A 1 107 ? -19.016 14.547 17.531 1 81.81 107 VAL A C 1
ATOM 887 O O . VAL A 1 107 ? -18.219 14.719 18.438 1 81.81 107 VAL A O 1
ATOM 890 N N . VAL A 1 108 ? -19.562 15.5 16.875 1 83.31 108 VAL A N 1
ATOM 891 C CA . VAL A 1 108 ? -19.188 16.875 17.156 1 83.31 108 VAL A CA 1
ATOM 892 C C . VAL A 1 108 ? -19.594 17.25 18.578 1 83.31 108 VAL A C 1
ATOM 894 O O . VAL A 1 108 ? -18.812 17.859 19.312 1 83.31 108 VAL A O 1
ATOM 897 N N . LEU A 1 109 ? -20.734 16.859 18.969 1 78.75 109 LEU A N 1
ATOM 898 C CA . LEU A 1 109 ? -21.25 17.219 20.281 1 78.75 109 LEU A CA 1
ATOM 899 C C . LEU A 1 109 ? -20.469 16.5 21.391 1 78.75 109 LEU A C 1
ATOM 901 O O . LEU A 1 109 ? -20.109 17.109 22.406 1 78.75 109 LEU A O 1
ATOM 905 N N . SER A 1 110 ? -20.156 15.305 21.156 1 77.06 110 SER A N 1
ATOM 906 C CA . SER A 1 110 ? -19.516 14.5 22.188 1 77.06 110 SER A CA 1
ATOM 907 C C . SER A 1 110 ? -18.031 14.828 22.312 1 77.06 110 SER A C 1
ATOM 909 O O . SER A 1 110 ? -17.516 15 23.406 1 77.06 110 SER A O 1
ATOM 911 N N . ILE A 1 111 ? -17.359 14.938 21.203 1 76 111 ILE A N 1
ATOM 912 C CA . ILE A 1 111 ? -15.906 15.07 21.203 1 76 111 ILE A CA 1
ATOM 913 C C . ILE A 1 111 ? -15.523 16.516 21.5 1 76 111 ILE A C 1
ATOM 915 O O . ILE A 1 111 ? -14.562 16.766 22.234 1 76 111 ILE A O 1
ATOM 919 N N . SER A 1 112 ? -16.25 17.438 20.953 1 78.06 112 SER A N 1
ATOM 920 C CA . SER A 1 112 ? -15.883 18.844 21.141 1 78.06 112 SER A CA 1
ATOM 921 C C . SER A 1 112 ? -15.891 19.219 22.609 1 78.06 112 SER A C 1
ATOM 923 O O . SER A 1 112 ? -14.992 19.922 23.078 1 78.06 112 SER A O 1
ATOM 925 N N . ASP A 1 113 ? -16.844 18.75 23.312 1 72.38 113 ASP A N 1
ATOM 926 C CA . ASP A 1 113 ? -16.969 19.078 24.734 1 72.38 113 ASP A CA 1
ATOM 927 C C . ASP A 1 113 ? -15.773 18.562 25.516 1 72.38 113 ASP A C 1
ATOM 929 O O . ASP A 1 113 ? -15.211 19.281 26.359 1 72.38 113 ASP A O 1
ATOM 933 N N . ASP A 1 114 ? -15.367 17.438 25.188 1 70.75 114 ASP A N 1
ATOM 934 C CA . ASP A 1 114 ? -14.305 16.797 25.953 1 70.75 114 ASP A CA 1
ATOM 935 C C . ASP A 1 114 ? -12.938 17.359 25.578 1 70.75 114 ASP A C 1
ATOM 937 O O . ASP A 1 114 ? -12.062 17.5 26.438 1 70.75 114 ASP A O 1
ATOM 941 N N . ILE A 1 115 ? -12.75 17.672 24.406 1 73.31 115 ILE A N 1
ATOM 942 C CA . ILE A 1 115 ? -11.453 18.141 23.938 1 73.31 115 ILE A CA 1
ATOM 943 C C . ILE A 1 115 ? -11.211 19.562 24.422 1 73.31 115 ILE A C 1
ATOM 945 O O . ILE A 1 115 ? -10.109 19.891 24.875 1 73.31 115 ILE A O 1
ATOM 949 N N . VAL A 1 116 ? -12.203 20.359 24.359 1 70.75 116 VAL A N 1
ATOM 950 C CA . VAL A 1 116 ? -12.062 21.734 24.781 1 70.75 116 VAL A CA 1
ATOM 951 C C . VAL A 1 116 ? -11.742 21.797 26.281 1 70.75 116 VAL A C 1
ATOM 953 O O . VAL A 1 116 ? -10.945 22.625 26.719 1 70.75 116 VAL A O 1
ATOM 956 N N . ALA A 1 117 ? -12.234 20.812 26.922 1 65.81 117 ALA A N 1
ATOM 957 C CA . ALA A 1 117 ? -11.977 20.75 28.359 1 65.81 117 ALA A CA 1
ATOM 958 C C . ALA A 1 117 ? -10.539 20.328 28.641 1 65.81 117 ALA A C 1
ATOM 960 O O . ALA A 1 117 ? -9.984 20.625 29.703 1 65.81 117 ALA A O 1
ATOM 961 N N . SER A 1 118 ? -9.906 19.672 27.656 1 64.81 118 SER A N 1
ATOM 962 C CA . SER A 1 118 ? -8.578 19.094 27.859 1 64.81 118 SER A CA 1
ATOM 963 C C . SER A 1 118 ? -7.484 20.125 27.578 1 64.81 118 SER A C 1
ATOM 965 O O . SER A 1 118 ? -6.324 19.906 27.938 1 64.81 118 SER A O 1
ATOM 967 N N . PHE A 1 119 ? -7.641 21.188 26.938 1 64.12 119 PHE A N 1
ATOM 968 C CA . PHE A 1 119 ? -6.621 22.156 26.562 1 64.12 119 PHE A CA 1
ATOM 969 C C . PHE A 1 119 ? -6.102 22.906 27.781 1 64.12 119 PHE A C 1
ATOM 971 O O . PHE A 1 119 ? -5 23.453 27.766 1 64.12 119 PHE A O 1
ATOM 978 N N . ASP A 1 120 ? -6.777 23.281 28.859 1 55.25 120 ASP A N 1
ATOM 979 C CA . ASP A 1 120 ? -6.285 24.047 30 1 55.25 120 ASP A CA 1
ATOM 980 C C . ASP A 1 120 ? -6.223 23.188 31.25 1 55.25 120 ASP A C 1
ATOM 982 O O . ASP A 1 120 ? -7.191 23.125 32.031 1 55.25 120 ASP A O 1
ATOM 986 N N . PRO A 1 121 ? -5.082 22.406 31.359 1 53.38 121 PRO A N 1
ATOM 987 C CA . PRO A 1 121 ? -5.027 21.641 32.625 1 53.38 121 PRO A CA 1
ATOM 988 C C . PRO A 1 121 ? -5.035 22.547 33.844 1 53.38 121 PRO A C 1
ATOM 990 O O . PRO A 1 121 ? -4.176 23.422 33.969 1 53.38 121 PRO A O 1
ATOM 993 N N . HIS A 1 122 ? -6.074 23.062 34.188 1 47.19 122 HIS A N 1
ATOM 994 C CA . HIS A 1 122 ? -6.086 23.859 35.375 1 47.19 122 HIS A CA 1
ATOM 995 C C . HIS A 1 122 ? -5.605 23.062 36.594 1 47.19 122 HIS A C 1
ATOM 997 O O . HIS A 1 122 ? -5.859 21.859 36.688 1 47.19 122 HIS A O 1
ATOM 1003 N N . ASP A 1 123 ? -4.465 23.516 37.094 1 43.44 123 ASP A N 1
ATOM 1004 C CA . ASP A 1 123 ? -4.07 23.031 38.406 1 43.44 123 ASP A CA 1
ATOM 1005 C C . ASP A 1 123 ? -5.215 23.188 39.406 1 43.44 123 ASP A C 1
ATOM 1007 O O . ASP A 1 123 ? -5.355 24.234 40.031 1 43.44 123 ASP A O 1
ATOM 1011 N N . THR A 1 124 ? -6.176 22.344 39.219 1 43.84 124 THR A N 1
ATOM 1012 C CA . THR A 1 124 ? -7.328 22.469 40.094 1 43.84 124 THR A CA 1
ATOM 1013 C C . THR A 1 124 ? -6.918 22.281 41.562 1 43.84 124 THR A C 1
ATOM 1015 O O . THR A 1 124 ? -7.574 22.797 42.469 1 43.84 124 THR A O 1
ATOM 1018 N N . ASP A 1 125 ? -5.945 21.359 41.656 1 42.75 125 ASP A N 1
ATOM 1019 C CA . ASP A 1 125 ? -5.699 21.094 43.094 1 42.75 125 ASP A CA 1
ATOM 1020 C C . ASP A 1 125 ? -4.641 22.031 43.656 1 42.75 125 ASP A C 1
ATOM 1022 O O . ASP A 1 125 ? -4.23 21.891 44.812 1 42.75 125 ASP A O 1
ATOM 1026 N N . GLY A 1 126 ? -4.273 23.016 42.969 1 42.03 126 GLY A N 1
ATOM 1027 C CA . GLY A 1 126 ? -3.422 24.047 43.531 1 42.03 126 GLY A CA 1
ATOM 1028 C C . GLY A 1 126 ? -1.992 23.594 43.75 1 42.03 126 GLY A C 1
ATOM 1029 O O . GLY A 1 126 ? -1.245 24.219 44.5 1 42.03 126 GLY A O 1
ATOM 1030 N N . ASP A 1 127 ? -1.604 22.375 43.406 1 46.09 127 ASP A N 1
ATOM 1031 C CA . ASP A 1 127 ? -0.287 21.906 43.844 1 46.09 127 ASP A CA 1
ATOM 1032 C C . ASP A 1 127 ? 0.791 22.344 42.844 1 46.09 127 ASP A C 1
ATOM 1034 O O . ASP A 1 127 ? 1.953 21.953 42.969 1 46.09 127 ASP A O 1
ATOM 1038 N N . GLY A 1 128 ? 0.511 23.156 41.938 1 44.44 128 GLY A N 1
ATOM 1039 C CA . GLY A 1 128 ? 1.498 23.734 41.062 1 44.44 128 GLY A CA 1
ATOM 1040 C C . GLY A 1 128 ? 1.64 22.969 39.75 1 44.44 128 GLY A C 1
ATOM 1041 O O . GLY A 1 128 ? 2.316 23.438 38.812 1 44.44 128 GLY A O 1
ATOM 1042 N N . PHE A 1 129 ? 1.245 21.719 39.906 1 47 129 PHE A N 1
ATOM 1043 C CA . PHE A 1 129 ? 1.36 20.922 38.688 1 47 129 PHE A CA 1
ATOM 1044 C C . PHE A 1 129 ? 0.021 20.844 37.969 1 47 129 PHE A C 1
ATOM 1046 O O . PHE A 1 129 ? -1.021 20.656 38.594 1 47 129 PHE A O 1
ATOM 1053 N N . PRO A 1 130 ? -0.097 21.359 36.781 1 50.03 130 PRO A N 1
ATOM 1054 C CA . PRO A 1 130 ? -1.365 21.266 36.062 1 50.03 130 PRO A CA 1
ATOM 1055 C C . PRO A 1 130 ? -1.917 19.844 36.031 1 50.03 130 PRO A C 1
ATOM 1057 O O . PRO A 1 130 ? -1.158 18.875 35.875 1 50.03 130 PRO A O 1
ATOM 1060 N N . ASP A 1 131 ? -2.959 19.5 36.75 1 47.75 131 ASP A N 1
ATOM 1061 C CA . ASP A 1 131 ? -3.633 18.203 36.719 1 47.75 131 ASP A CA 1
ATOM 1062 C C . ASP A 1 131 ? -4.211 17.906 35.344 1 47.75 131 ASP A C 1
ATOM 1064 O O . ASP A 1 131 ? -4.848 18.766 34.75 1 47.75 131 ASP A O 1
ATOM 1068 N N . PRO A 1 132 ? -3.621 17.062 34.656 1 49.47 132 PRO A N 1
ATOM 1069 C CA . PRO A 1 132 ? -4.172 16.703 33.344 1 49.47 132 PRO A CA 1
ATOM 1070 C C . PRO A 1 132 ? -5.688 16.531 33.375 1 49.47 132 PRO A C 1
ATOM 1072 O O . PRO A 1 132 ? -6.207 15.719 34.125 1 49.47 132 PRO A O 1
ATOM 1075 N N . VAL A 1 133 ? -6.473 17.484 33.469 1 44.09 133 VAL A N 1
ATOM 1076 C CA . VAL A 1 133 ? -7.934 17.484 33.469 1 44.09 133 VAL A CA 1
ATOM 1077 C C . VAL A 1 133 ? -8.438 17.438 32 1 44.09 133 VAL A C 1
ATOM 1079 O O . VAL A 1 133 ? -7.969 18.203 31.172 1 44.09 133 VAL A O 1
ATOM 1082 N N . GLY A 1 134 ? -8.984 16.094 31.547 1 51.12 134 GLY A N 1
ATOM 1083 C CA . GLY A 1 134 ? -9.836 15.891 30.375 1 51.12 134 GLY A CA 1
ATOM 1084 C C . GLY A 1 134 ? -9.742 14.484 29.812 1 51.12 134 GLY A C 1
ATOM 1085 O O . GLY A 1 134 ? -8.812 13.742 30.125 1 51.12 134 GLY A O 1
ATOM 1086 N N . GLY A 1 135 ? -10.977 14.023 29.328 1 52.47 135 GLY A N 1
ATOM 1087 C CA . GLY A 1 135 ? -11.359 12.672 28.938 1 52.47 135 GLY A CA 1
ATOM 1088 C C . GLY A 1 135 ? -10.414 12.062 27.922 1 52.47 135 GLY A C 1
ATOM 1089 O O . GLY A 1 135 ? -10.188 10.852 27.922 1 52.47 135 GLY A O 1
ATOM 1090 N N . LEU A 1 136 ? -9.688 12.867 27.266 1 56.34 136 LEU A N 1
ATOM 1091 C CA . LEU A 1 136 ? -8.875 12.266 26.203 1 56.34 136 LEU A CA 1
ATOM 1092 C C . LEU A 1 136 ? -7.578 11.695 26.781 1 56.34 136 LEU A C 1
ATOM 1094 O O . LEU A 1 136 ? -7.117 10.641 26.344 1 56.34 136 LEU A O 1
ATOM 1098 N N . HIS A 1 137 ? -6.965 12.414 27.781 1 53.47 137 HIS A N 1
ATOM 1099 C CA . HIS A 1 137 ? -5.73 11.914 28.375 1 53.47 137 HIS A CA 1
ATOM 1100 C C . HIS A 1 137 ? -5.953 10.586 29.094 1 53.47 137 HIS A C 1
ATOM 1102 O O . HIS A 1 137 ? -5.078 9.719 29.078 1 53.47 137 HIS A O 1
ATOM 1108 N N . ASP A 1 138 ? -7.102 10.5 29.688 1 50.66 138 ASP A N 1
ATOM 1109 C CA . ASP A 1 138 ? -7.418 9.289 30.438 1 50.66 138 ASP A CA 1
ATOM 1110 C C . ASP A 1 138 ? -7.617 8.094 29.516 1 50.66 138 ASP A C 1
ATOM 1112 O O . ASP A 1 138 ? -7.406 6.949 29.906 1 50.66 138 ASP A O 1
ATOM 1116 N N . THR A 1 139 ? -8.023 8.492 28.375 1 52.41 139 THR A N 1
ATOM 1117 C CA . THR A 1 139 ? -8.383 7.387 27.484 1 52.41 139 THR A CA 1
ATOM 1118 C C . THR A 1 139 ? -7.262 7.117 26.484 1 52.41 139 THR A C 1
ATOM 1120 O O . THR A 1 139 ? -7.453 6.371 25.516 1 52.41 139 THR A O 1
ATOM 1123 N N . GLY A 1 140 ? -6.035 7.578 26.797 1 52.41 140 GLY A N 1
ATOM 1124 C CA . GLY A 1 140 ? -4.918 7.305 25.906 1 52.41 140 GLY A CA 1
ATOM 1125 C C . GLY A 1 140 ? -5.117 7.863 24.5 1 52.41 140 GLY A C 1
ATOM 1126 O O . GLY A 1 140 ? -4.754 7.223 23.516 1 52.41 140 GLY A O 1
ATOM 1127 N N . ASP A 1 141 ? -5.902 8.961 24.375 1 56.75 141 ASP A N 1
ATOM 1128 C CA . ASP A 1 141 ? -6.102 9.719 23.141 1 56.75 141 ASP A CA 1
ATOM 1129 C C . ASP A 1 141 ? -6.984 8.953 22.156 1 56.75 141 ASP A C 1
ATOM 1131 O O . ASP A 1 141 ? -6.777 9.023 20.938 1 56.75 141 ASP A O 1
ATOM 1135 N N . THR A 1 142 ? -7.777 8.023 22.797 1 62.94 142 THR A N 1
ATOM 1136 C CA . THR A 1 142 ? -8.734 7.324 21.938 1 62.94 142 THR A CA 1
ATOM 1137 C C . THR A 1 142 ? -10.086 8.016 21.969 1 62.94 142 THR A C 1
ATOM 1139 O O . THR A 1 142 ? -10.531 8.492 23.016 1 62.94 142 THR A O 1
ATOM 1142 N N . VAL A 1 143 ? -10.672 8.266 20.859 1 63.28 143 VAL A N 1
ATOM 1143 C CA . VAL A 1 143 ? -11.938 8.984 20.75 1 63.28 143 VAL A CA 1
ATOM 1144 C C . VAL A 1 143 ? -13.102 8.008 20.875 1 63.28 143 VAL A C 1
ATOM 1146 O O . VAL A 1 143 ? -14.242 8.422 21.109 1 63.28 143 VAL A O 1
ATOM 1149 N N . GLU A 1 144 ? -12.844 6.73 20.891 1 66.69 144 GLU A N 1
ATOM 1150 C CA . GLU A 1 144 ? -13.906 5.73 20.844 1 66.69 144 GLU A CA 1
ATOM 1151 C C . GLU A 1 144 ? -14.781 5.801 22.094 1 66.69 144 GLU A C 1
ATOM 1153 O O . GLU A 1 144 ? -16.016 5.695 22 1 66.69 144 GLU A O 1
ATOM 1158 N N . PRO A 1 145 ? -14.148 6.043 23.156 1 63.56 145 PRO A N 1
ATOM 1159 C CA . PRO A 1 145 ? -14.977 6.051 24.359 1 63.56 145 PRO A CA 1
ATOM 1160 C C . PRO A 1 145 ? -15.93 7.242 24.422 1 63.56 145 PRO A C 1
ATOM 1162 O O . PRO A 1 145 ? -16.906 7.227 25.188 1 63.56 145 PRO A O 1
ATOM 1165 N N . PHE A 1 146 ? -15.688 8.172 23.656 1 65.75 146 PHE A N 1
ATOM 1166 C CA . PHE A 1 146 ? -16.5 9.375 23.719 1 65.75 146 PHE A CA 1
ATOM 1167 C C . PHE A 1 146 ? -17.672 9.305 22.75 1 65.75 146 PHE A C 1
ATOM 1169 O O . PHE A 1 146 ? -18.547 10.164 22.75 1 65.75 146 PHE A O 1
ATOM 1176 N N . LEU A 1 147 ? -17.703 8.312 22.031 1 69.31 147 LEU A N 1
ATOM 1177 C CA . LEU A 1 147 ? -18.812 8.117 21.109 1 69.31 147 LEU A CA 1
ATOM 1178 C C . LEU A 1 147 ? -20.031 7.586 21.844 1 69.31 147 LEU A C 1
ATOM 1180 O O . LEU A 1 147 ? -19.906 6.973 22.906 1 69.31 147 LEU A O 1
ATOM 1184 N N . PRO A 1 148 ? -21.219 7.879 21.359 1 70.31 148 PRO A N 1
ATOM 1185 C CA . PRO A 1 148 ? -22.422 7.328 21.984 1 70.31 148 PRO A CA 1
ATOM 1186 C C . PRO A 1 148 ? -22.391 5.805 22.094 1 70.31 148 PRO A C 1
ATOM 1188 O O . PRO A 1 148 ? -21.766 5.137 21.266 1 70.31 148 PRO A O 1
ATOM 1191 N N . ALA A 1 149 ? -22.969 5.27 23.078 1 72.62 149 ALA A N 1
ATOM 1192 C CA . ALA A 1 149 ? -22.938 3.848 23.406 1 72.62 149 ALA A CA 1
ATOM 1193 C C . ALA A 1 149 ? -23.516 3.014 22.266 1 72.62 149 ALA A C 1
ATOM 1195 O O . ALA A 1 149 ? -23 1.929 21.969 1 72.62 149 ALA A O 1
ATOM 1196 N N . SER A 1 150 ? -24.5 3.547 21.672 1 74.31 150 SER A N 1
ATOM 1197 C CA . SER A 1 150 ? -25.156 2.809 20.578 1 74.31 150 SER A CA 1
ATOM 1198 C C . SER A 1 150 ? -24.188 2.59 19.422 1 74.31 150 SER A C 1
ATOM 1200 O O . SER A 1 150 ? -24.125 1.495 18.859 1 74.31 150 SER A O 1
ATOM 1202 N N . GLU A 1 151 ? -23.469 3.627 19.203 1 74.06 151 GLU A N 1
ATOM 1203 C CA . GLU A 1 151 ? -22.531 3.529 18.094 1 74.06 151 GLU A CA 1
ATOM 1204 C C . GLU A 1 151 ? -21.344 2.639 18.453 1 74.06 151 GLU A C 1
ATOM 1206 O O . GLU A 1 151 ? -20.844 1.882 17.609 1 74.06 151 GLU A O 1
ATOM 1211 N N . ARG A 1 152 ? -20.953 2.635 19.641 1 77.25 152 ARG A N 1
ATOM 1212 C CA . ARG A 1 152 ? -19.859 1.802 20.094 1 77.25 152 ARG A CA 1
ATOM 1213 C C . ARG A 1 152 ? -20.219 0.323 20.031 1 77.25 152 ARG A C 1
ATOM 1215 O O . ARG A 1 152 ? -19.406 -0.504 19.609 1 77.25 152 ARG A O 1
ATOM 1222 N N . GLU A 1 153 ? -21.406 0.116 20.391 1 79.12 153 GLU A N 1
ATOM 1223 C CA . GLU A 1 153 ? -21.844 -1.274 20.375 1 79.12 153 GLU A CA 1
ATOM 1224 C C . GLU A 1 153 ? -21.984 -1.804 18.953 1 79.12 153 GLU A C 1
ATOM 1226 O O . GLU A 1 153 ? -21.641 -2.957 18.688 1 79.12 153 GLU A O 1
ATOM 1231 N N . LYS A 1 154 ? -22.469 -0.975 18.156 1 78.94 154 LYS A N 1
ATOM 1232 C CA . LYS A 1 154 ? -22.625 -1.36 16.766 1 78.94 154 LYS A CA 1
ATOM 1233 C C . LYS A 1 154 ? -21.266 -1.67 16.125 1 78.94 154 LYS A C 1
ATOM 1235 O O . LYS A 1 154 ? -21.125 -2.656 15.406 1 78.94 154 LYS A O 1
ATOM 1240 N N . ARG A 1 155 ? -20.344 -0.874 16.516 1 77.12 155 ARG A N 1
ATOM 1241 C CA . ARG A 1 155 ? -19 -1.062 15.977 1 77.12 155 ARG A CA 1
ATOM 1242 C C . ARG A 1 155 ? -18.344 -2.32 16.547 1 77.12 155 ARG A C 1
ATOM 1244 O O . ARG A 1 155 ? -17.672 -3.061 15.82 1 77.12 155 ARG A O 1
ATOM 1251 N N . LEU A 1 156 ? -18.594 -2.592 17.703 1 81.75 156 LEU A N 1
ATOM 1252 C CA . LEU A 1 156 ? -18.016 -3.764 18.359 1 81.75 156 LEU A CA 1
ATOM 1253 C C . LEU A 1 156 ? -18.641 -5.047 17.828 1 81.75 156 LEU A C 1
ATOM 1255 O O . LEU A 1 156 ? -17.938 -6.039 17.609 1 81.75 156 LEU A O 1
ATOM 1259 N N . LYS A 1 157 ? -19.891 -4.977 17.656 1 83.56 157 LYS A N 1
ATOM 1260 C CA . LYS A 1 157 ? -20.578 -6.141 17.125 1 83.56 157 LYS A CA 1
ATOM 1261 C C . LYS A 1 157 ? -20.109 -6.453 15.703 1 83.56 157 LYS A C 1
ATOM 1263 O O . LYS A 1 157 ? -19.938 -7.621 15.344 1 83.56 157 LYS A O 1
ATOM 1268 N N . ALA A 1 158 ? -19.953 -5.484 14.969 1 82 158 ALA A N 1
ATOM 1269 C CA . ALA A 1 158 ? -19.484 -5.668 13.602 1 82 158 ALA A CA 1
ATOM 1270 C C . ALA A 1 158 ? -18.078 -6.262 13.578 1 82 158 ALA A C 1
ATOM 1272 O O . ALA A 1 158 ? -17.781 -7.145 12.766 1 82 158 ALA A O 1
ATOM 1273 N N . LYS A 1 159 ? -17.266 -5.793 14.43 1 83.75 159 LYS A N 1
ATOM 1274 C CA . LYS A 1 159 ? -15.906 -6.297 14.523 1 83.75 159 LYS A CA 1
ATOM 1275 C C . LYS A 1 159 ? -15.891 -7.758 14.977 1 83.75 159 LYS A C 1
ATOM 1277 O O . LYS A 1 159 ? -15.125 -8.562 14.445 1 83.75 159 LYS A O 1
ATOM 1282 N N . LYS A 1 160 ? -16.719 -8.094 15.867 1 86.12 160 LYS A N 1
ATOM 1283 C CA . LYS A 1 160 ? -16.797 -9.461 16.375 1 86.12 160 LYS A CA 1
ATOM 1284 C C . LYS A 1 160 ? -17.312 -10.414 15.305 1 86.12 160 LYS A C 1
ATOM 1286 O O . LYS A 1 160 ? -16.812 -11.539 15.164 1 86.12 160 LYS A O 1
ATOM 1291 N N . ARG A 1 161 ? -18.281 -9.969 14.641 1 88.25 161 ARG A N 1
ATOM 1292 C CA . ARG A 1 161 ? -18.844 -10.789 13.57 1 88.25 161 ARG A CA 1
ATOM 1293 C C . ARG A 1 161 ? -17.797 -11.039 12.477 1 88.25 161 ARG A C 1
ATOM 1295 O O . ARG A 1 161 ? -17.719 -12.141 11.93 1 88.25 161 ARG A O 1
ATOM 1302 N N . ALA A 1 162 ? -17.078 -10.047 12.172 1 87.5 162 ALA A N 1
ATOM 1303 C CA . ALA A 1 162 ? -16.031 -10.18 11.156 1 87.5 162 ALA A CA 1
ATOM 1304 C C . ALA A 1 162 ? -14.945 -11.148 11.602 1 87.5 162 ALA A C 1
ATOM 1306 O O . ALA A 1 162 ? -14.516 -12.016 10.836 1 87.5 162 ALA A O 1
ATOM 1307 N N . SER A 1 163 ? -14.539 -11.055 12.812 1 88.06 163 SER A N 1
ATOM 1308 C CA . SER A 1 163 ? -13.508 -11.93 13.352 1 88.06 163 SER A CA 1
ATOM 1309 C C . SER A 1 163 ? -13.977 -13.375 13.414 1 88.06 163 SER A C 1
ATOM 1311 O O . SER A 1 163 ? -13.211 -14.297 13.133 1 88.06 163 SER A O 1
ATOM 1313 N N . LEU A 1 164 ? -15.18 -13.516 13.758 1 89.69 164 LEU A N 1
ATOM 1314 C CA . LEU A 1 164 ? -15.758 -14.852 13.812 1 89.69 164 LEU A CA 1
ATOM 1315 C C . LEU A 1 164 ? -15.828 -15.477 12.43 1 89.69 164 LEU A C 1
ATOM 1317 O O . LEU A 1 164 ? -15.531 -16.656 12.258 1 89.69 164 LEU A O 1
ATOM 1321 N N . ALA A 1 165 ? -16.234 -14.695 11.508 1 90.62 165 ALA A N 1
ATOM 1322 C CA . ALA A 1 165 ? -16.312 -15.18 10.133 1 90.62 165 ALA A CA 1
ATOM 1323 C C . ALA A 1 165 ? -14.945 -15.617 9.625 1 90.62 165 ALA A C 1
ATOM 1325 O O . ALA A 1 165 ? -14.812 -16.656 8.984 1 90.62 165 ALA A O 1
ATOM 1326 N N . ILE A 1 166 ? -13.953 -14.891 9.953 1 90.12 166 ILE A N 1
ATOM 1327 C CA . ILE A 1 166 ? -12.594 -15.203 9.516 1 90.12 166 ILE A CA 1
ATOM 1328 C C . ILE A 1 166 ? -12.109 -16.484 10.203 1 90.12 166 ILE A C 1
ATOM 1330 O O . ILE A 1 166 ? -11.562 -17.375 9.547 1 90.12 166 ILE A O 1
ATOM 1334 N N . ASN A 1 167 ? -12.406 -16.656 11.453 1 90.81 167 ASN A N 1
ATOM 1335 C CA . ASN A 1 167 ? -11.977 -17.828 12.211 1 90.81 167 ASN A CA 1
ATOM 1336 C C . ASN A 1 167 ? -12.672 -19.094 11.727 1 90.81 167 ASN A C 1
ATOM 1338 O O . ASN A 1 167 ? -12.055 -20.156 11.648 1 90.81 167 ASN A O 1
ATOM 1342 N N . ILE A 1 168 ? -13.852 -18.906 11.406 1 90.81 168 ILE A N 1
ATOM 1343 C CA . ILE A 1 168 ? -14.609 -20.031 10.898 1 90.81 168 ILE A CA 1
ATOM 1344 C C . ILE A 1 168 ? -14.039 -20.484 9.555 1 90.81 168 ILE A C 1
ATOM 1346 O O . ILE A 1 168 ? -13.906 -21.672 9.289 1 90.81 168 ILE A O 1
ATOM 1350 N N . ASN A 1 169 ? -13.75 -19.547 8.766 1 91 169 ASN A N 1
ATOM 1351 C CA . ASN A 1 169 ? -13.172 -19.859 7.465 1 91 169 ASN A CA 1
ATOM 1352 C C . ASN A 1 169 ? -11.82 -20.547 7.605 1 91 169 ASN A C 1
ATOM 1354 O O . ASN A 1 169 ? -11.523 -21.5 6.883 1 91 169 ASN A O 1
ATOM 1358 N N . VAL A 1 170 ? -11.008 -20.094 8.492 1 91.69 170 VAL A N 1
ATOM 1359 C CA . VAL A 1 170 ? -9.703 -20.703 8.742 1 91.69 170 VAL A CA 1
ATOM 1360 C C . VAL A 1 170 ? -9.891 -22.141 9.227 1 91.69 170 VAL A C 1
ATOM 1362 O O . VAL A 1 170 ? -9.242 -23.062 8.734 1 91.69 170 VAL A O 1
ATOM 1365 N N . GLY A 1 171 ? -10.789 -22.312 10.18 1 92.56 171 GLY A N 1
ATOM 1366 C CA . GLY A 1 171 ? -11.078 -23.656 10.688 1 92.56 171 GLY A CA 1
ATOM 1367 C C . GLY A 1 171 ? -11.578 -24.594 9.617 1 92.56 171 GLY A C 1
ATOM 1368 O O . GLY A 1 171 ? -11.18 -25.766 9.578 1 92.56 171 GLY A O 1
ATOM 1369 N N . ALA A 1 172 ? -12.422 -24.078 8.781 1 91.06 172 ALA A N 1
ATOM 1370 C CA . ALA A 1 172 ? -12.969 -24.891 7.695 1 91.06 172 ALA A CA 1
ATOM 1371 C C . ALA A 1 172 ? -11.883 -25.328 6.723 1 91.06 172 ALA A C 1
ATOM 1373 O O . ALA A 1 172 ? -11.859 -26.469 6.273 1 91.06 172 ALA A O 1
ATOM 1374 N N . ASN A 1 173 ? -10.977 -24.438 6.375 1 90.31 173 ASN A N 1
ATOM 1375 C CA . ASN A 1 173 ? -9.891 -24.766 5.453 1 90.31 173 ASN A CA 1
ATOM 1376 C C . ASN A 1 173 ? -8.914 -25.766 6.074 1 90.31 173 ASN A C 1
ATOM 1378 O O . ASN A 1 173 ? -8.375 -26.625 5.375 1 90.31 173 ASN A O 1
ATOM 1382 N N . ILE A 1 174 ? -8.719 -25.625 7.32 1 92.25 174 ILE A N 1
ATOM 1383 C CA . ILE A 1 174 ? -7.867 -26.578 8.016 1 92.25 174 ILE A CA 1
ATOM 1384 C C . ILE A 1 174 ? -8.508 -27.953 7.984 1 92.25 174 ILE A C 1
ATOM 1386 O O . ILE A 1 174 ? -7.84 -28.953 7.695 1 92.25 174 ILE A O 1
ATOM 1390 N N . LEU A 1 175 ? -9.758 -28 8.258 1 91.56 175 LEU A N 1
ATOM 1391 C CA . LEU A 1 175 ? -10.5 -29.266 8.25 1 91.56 175 LEU A CA 1
ATOM 1392 C C . LEU A 1 175 ? -10.477 -29.906 6.871 1 91.56 175 LEU A C 1
ATOM 1394 O O . LEU A 1 175 ? -10.273 -31.109 6.746 1 91.56 175 LEU A O 1
ATOM 1398 N N . LEU A 1 176 ? -10.672 -29.141 5.844 1 89.31 176 LEU A N 1
ATOM 1399 C CA . LEU A 1 176 ? -10.656 -29.656 4.48 1 89.31 176 LEU A CA 1
ATOM 1400 C C . LEU A 1 176 ? -9.281 -30.203 4.117 1 89.31 176 LEU A C 1
ATOM 1402 O O . LEU A 1 176 ? -9.164 -31.25 3.479 1 89.31 176 LEU A O 1
ATOM 1406 N N . LEU A 1 177 ? -8.281 -29.469 4.465 1 90.25 177 LEU A N 1
ATOM 1407 C CA . LEU A 1 177 ? -6.922 -29.922 4.168 1 90.25 177 LEU A CA 1
ATOM 1408 C C . LEU A 1 177 ? -6.613 -31.234 4.875 1 90.25 177 LEU A C 1
ATOM 1410 O O . LEU A 1 177 ? -6.051 -32.156 4.27 1 90.25 177 LEU A O 1
ATOM 1414 N N . ILE A 1 178 ? -6.984 -31.375 6.129 1 90.19 178 ILE A N 1
ATOM 1415 C CA . ILE A 1 178 ? -6.75 -32.594 6.898 1 90.19 178 ILE A CA 1
ATOM 1416 C C . ILE A 1 178 ? -7.504 -33.75 6.262 1 90.19 178 ILE A C 1
ATOM 1418 O O . ILE A 1 178 ? -6.957 -34.844 6.109 1 90.19 178 ILE A O 1
ATOM 1422 N N . ALA A 1 179 ? -8.711 -33.531 5.879 1 87.19 179 ALA A N 1
ATOM 1423 C CA . ALA A 1 179 ? -9.523 -34.562 5.258 1 87.19 179 ALA A CA 1
ATOM 1424 C C . ALA A 1 179 ? -8.898 -35.062 3.955 1 87.19 179 ALA A C 1
ATOM 1426 O O . ALA A 1 179 ? -8.852 -36.25 3.688 1 87.19 179 ALA A O 1
ATOM 1427 N N . LYS A 1 180 ? -8.352 -34.156 3.178 1 86.06 180 LYS A N 1
ATOM 1428 C CA . LYS A 1 180 ? -7.754 -34.531 1.897 1 86.06 180 LYS A CA 1
ATOM 1429 C C . LYS A 1 180 ? -6.406 -35.219 2.098 1 86.06 180 LYS A C 1
ATOM 1431 O O . LYS A 1 180 ? -6.047 -36.125 1.339 1 86.06 180 LYS A O 1
ATOM 1436 N N . VAL A 1 181 ? -5.691 -34.781 3.104 1 86.62 181 VAL A N 1
ATOM 1437 C CA . VAL A 1 181 ? -4.41 -35.406 3.396 1 86.62 181 VAL A CA 1
ATOM 1438 C C . VAL A 1 181 ? -4.637 -36.844 3.84 1 86.62 181 VAL A C 1
ATOM 1440 O O . VAL A 1 181 ? -3.916 -37.75 3.41 1 86.62 181 VAL A O 1
ATOM 1443 N N . VAL A 1 182 ? -5.633 -37.094 4.645 1 85.5 182 VAL A N 1
ATOM 1444 C CA . VAL A 1 182 ? -5.977 -38.438 5.105 1 85.5 182 VAL A CA 1
ATOM 1445 C C . VAL A 1 182 ? -6.43 -39.281 3.926 1 85.5 182 VAL A C 1
ATOM 1447 O O . VAL A 1 182 ? -6.059 -40.469 3.816 1 85.5 182 VAL A O 1
ATOM 1450 N N . ALA A 1 183 ? -7.148 -38.688 3.021 1 82.06 183 ALA A N 1
ATOM 1451 C CA . ALA A 1 183 ? -7.621 -39.406 1.84 1 82.06 183 ALA A CA 1
ATOM 1452 C C . ALA A 1 183 ? -6.457 -39.781 0.934 1 82.06 183 ALA A C 1
ATOM 1454 O O . ALA A 1 183 ? -6.5 -40.812 0.269 1 82.06 183 ALA A O 1
ATOM 1455 N N . CYS A 1 184 ? -5.445 -39.031 0.898 1 79.31 184 CYS A N 1
ATOM 1456 C CA . CYS A 1 184 ? -4.277 -39.281 0.065 1 79.31 184 CYS A CA 1
ATOM 1457 C C . CYS A 1 184 ? -3.512 -40.5 0.566 1 79.31 184 CYS A C 1
ATOM 1459 O O . CYS A 1 184 ? -2.816 -41.156 -0.206 1 79.31 184 CYS A O 1
ATOM 1461 N N . PHE A 1 185 ? -3.66 -40.781 1.854 1 79.5 185 PHE A N 1
ATOM 1462 C CA . PHE A 1 185 ? -3.002 -41.969 2.393 1 79.5 185 PHE A CA 1
ATOM 1463 C C . PHE A 1 185 ? -3.727 -43.25 1.962 1 79.5 185 PHE A C 1
ATOM 1465 O O . PHE A 1 185 ? -3.115 -44.312 1.856 1 79.5 185 PHE A O 1
ATOM 1472 N N . PHE A 1 186 ? -4.965 -43.094 1.603 1 75.88 186 PHE A N 1
ATOM 1473 C CA . PHE A 1 186 ? -5.762 -44.25 1.217 1 75.88 186 PHE A CA 1
ATOM 1474 C C . PHE A 1 186 ? -5.82 -44.406 -0.3 1 75.88 186 PHE A C 1
ATOM 1476 O O . PHE A 1 186 ? -6.059 -45.469 -0.822 1 75.88 186 PHE A O 1
ATOM 1483 N N . SER A 1 187 ? -5.703 -43.312 -1.004 1 69.75 187 SER A N 1
ATOM 1484 C CA . SER A 1 187 ? -5.758 -43.312 -2.461 1 69.75 187 SER A CA 1
ATOM 1485 C C . SER A 1 187 ? -4.617 -42.5 -3.061 1 69.75 187 SER A C 1
ATOM 1487 O O . SER A 1 187 ? -4.371 -41.344 -2.646 1 69.75 187 SER A O 1
ATOM 1489 N N . SER A 1 188 ? -3.74 -43.125 -3.707 1 65.81 188 SER A N 1
ATOM 1490 C CA . SER A 1 188 ? -2.59 -42.406 -4.27 1 65.81 188 SER A CA 1
ATOM 1491 C C . SER A 1 188 ? -2.908 -41.844 -5.652 1 65.81 188 SER A C 1
ATOM 1493 O O . SER A 1 188 ? -2.131 -42.031 -6.594 1 65.81 188 SER A O 1
ATOM 1495 N N . SER A 1 189 ? -4.074 -41.281 -5.789 1 67.56 189 SER A N 1
ATOM 1496 C CA . SER A 1 189 ? -4.414 -40.688 -7.082 1 67.56 189 SER A CA 1
ATOM 1497 C C . SER A 1 189 ? -3.762 -39.312 -7.258 1 67.56 189 SER A C 1
ATOM 1499 O O . SER A 1 189 ? -3.691 -38.531 -6.312 1 67.56 189 SER A O 1
ATOM 1501 N N . LEU A 1 190 ? -3.123 -39.094 -8.367 1 66 190 LEU A N 1
ATOM 1502 C CA . LEU A 1 190 ? -2.488 -37.812 -8.703 1 66 190 LEU A CA 1
ATOM 1503 C C . LEU A 1 190 ? -3.488 -36.688 -8.602 1 66 190 LEU A C 1
ATOM 1505 O O . LEU A 1 190 ? -3.125 -35.562 -8.211 1 66 190 LEU A O 1
ATOM 1509 N N . SER A 1 191 ? -4.734 -37 -8.922 1 67.94 191 SER A N 1
ATOM 1510 C CA . SER A 1 191 ? -5.77 -36 -8.852 1 67.94 191 SER A CA 1
ATOM 1511 C C . SER A 1 191 ? -6.027 -35.562 -7.414 1 67.94 191 SER A C 1
ATOM 1513 O O . SER A 1 191 ? -6.215 -34.375 -7.141 1 67.94 191 SER A O 1
ATOM 1515 N N . LEU A 1 192 ? -5.902 -36.531 -6.52 1 74.5 192 LEU A N 1
ATOM 1516 C CA . LEU A 1 192 ? -6.125 -36.219 -5.109 1 74.5 192 LEU A CA 1
ATOM 1517 C C . LEU A 1 192 ? -4.965 -35.406 -4.535 1 74.5 192 LEU A C 1
ATOM 1519 O O . LEU A 1 192 ? -5.176 -34.5 -3.746 1 74.5 192 LEU A O 1
ATOM 1523 N N . ILE A 1 193 ? -3.861 -35.688 -4.945 1 73.06 193 ILE A N 1
ATOM 1524 C CA . ILE A 1 193 ? -2.676 -34.938 -4.508 1 73.06 193 ILE A CA 1
ATOM 1525 C C . ILE A 1 193 ? -2.738 -33.5 -5.012 1 73.06 193 ILE A C 1
ATOM 1527 O O . ILE A 1 193 ? -2.43 -32.562 -4.273 1 73.06 193 ILE A O 1
ATOM 1531 N N . ALA A 1 194 ? -3.158 -33.344 -6.27 1 69.38 194 ALA A N 1
ATOM 1532 C CA . ALA A 1 194 ? -3.307 -32 -6.836 1 69.38 194 ALA A CA 1
ATOM 1533 C C . ALA A 1 194 ? -4.355 -31.203 -6.074 1 69.38 194 ALA A C 1
ATOM 1535 O O . ALA A 1 194 ? -4.16 -30.016 -5.809 1 69.38 194 ALA A O 1
ATOM 1536 N N . SER A 1 195 ? -5.367 -31.844 -5.738 1 75.5 195 SER A N 1
ATOM 1537 C CA . SER A 1 195 ? -6.438 -31.188 -4.992 1 75.5 195 SER A CA 1
ATOM 1538 C C . SER A 1 195 ? -5.98 -30.797 -3.592 1 75.5 195 SER A C 1
ATOM 1540 O O . SER A 1 195 ? -6.402 -29.766 -3.059 1 75.5 195 SER A O 1
ATOM 1542 N N . THR A 1 196 ? -5.152 -31.672 -3.02 1 81.12 196 THR A N 1
ATOM 1543 C CA . THR A 1 196 ? -4.605 -31.359 -1.703 1 81.12 196 THR A CA 1
ATOM 1544 C C . THR A 1 196 ? -3.693 -30.141 -1.766 1 81.12 196 THR A C 1
ATOM 1546 O O . THR A 1 196 ? -3.727 -29.297 -0.875 1 81.12 196 THR A O 1
ATOM 1549 N N . ALA A 1 197 ? -2.9 -30.047 -2.787 1 76.56 197 ALA A N 1
ATOM 1550 C CA . ALA A 1 197 ? -2.043 -28.875 -2.982 1 76.56 197 ALA A CA 1
ATOM 1551 C C . ALA A 1 197 ? -2.869 -27.594 -3.102 1 76.56 197 ALA A C 1
ATOM 1553 O O . ALA A 1 197 ? -2.5 -26.562 -2.553 1 76.56 197 ALA A O 1
ATOM 1554 N N . ASP A 1 198 ? -3.936 -27.703 -3.719 1 76.75 198 ASP A N 1
ATOM 1555 C CA . ASP A 1 198 ? -4.844 -26.578 -3.877 1 76.75 198 ASP A CA 1
ATOM 1556 C C . ASP A 1 198 ? -5.402 -26.125 -2.527 1 76.75 198 ASP A C 1
ATOM 1558 O O . ASP A 1 198 ? -5.445 -24.922 -2.234 1 76.75 198 ASP A O 1
ATOM 1562 N N . SER A 1 199 ? -5.754 -27.141 -1.799 1 86.44 199 SER A N 1
ATOM 1563 C CA . SER A 1 199 ? -6.285 -26.828 -0.476 1 86.44 199 SER A CA 1
ATOM 1564 C C . SER A 1 199 ? -5.223 -26.188 0.415 1 86.44 199 SER A C 1
ATOM 1566 O O . SER A 1 199 ? -5.539 -25.359 1.265 1 86.44 199 SER A O 1
ATOM 1568 N N . ALA A 1 200 ? -4.031 -26.594 0.206 1 86.06 200 ALA A N 1
ATOM 1569 C CA . ALA A 1 200 ? -2.934 -25.984 0.956 1 86.06 200 ALA A CA 1
ATOM 1570 C C . ALA A 1 200 ? -2.768 -24.516 0.59 1 86.06 200 ALA A C 1
ATOM 1572 O O . ALA A 1 200 ? -2.51 -23.672 1.458 1 86.06 200 ALA A O 1
ATOM 1573 N N . LEU A 1 201 ? -2.895 -24.266 -0.636 1 81.69 201 LEU A N 1
ATOM 1574 C CA . LEU A 1 201 ? -2.805 -22.891 -1.097 1 81.69 201 LEU A CA 1
ATOM 1575 C C . LEU A 1 201 ? -3.949 -22.062 -0.536 1 81.69 201 LEU A C 1
ATOM 1577 O O . LEU A 1 201 ? -3.754 -20.891 -0.165 1 81.69 201 LEU A O 1
ATOM 1581 N N . ASP A 1 202 ? -5.094 -22.703 -0.466 1 86.88 202 ASP A N 1
ATOM 1582 C CA . ASP A 1 202 ? -6.25 -22.031 0.116 1 86.88 202 ASP A CA 1
ATOM 1583 C C . ASP A 1 202 ? -5.996 -21.656 1.577 1 86.88 202 ASP A C 1
ATOM 1585 O O . ASP A 1 202 ? -6.309 -20.547 2.006 1 86.88 202 ASP A O 1
ATOM 1589 N N . LEU A 1 203 ? -5.492 -22.609 2.211 1 89 203 LEU A N 1
ATOM 1590 C CA . LEU A 1 203 ? -5.188 -22.375 3.619 1 89 203 LEU A CA 1
ATOM 1591 C C . LEU A 1 203 ? -4.16 -21.266 3.779 1 89 203 LEU A C 1
ATOM 1593 O O . LEU A 1 203 ? -4.293 -20.406 4.66 1 89 203 LEU A O 1
ATOM 1597 N N . LEU A 1 204 ? -3.219 -21.266 2.953 1 86.19 204 LEU A N 1
ATOM 1598 C CA . LEU A 1 204 ? -2.205 -20.203 3 1 86.19 204 LEU A CA 1
ATOM 1599 C C . LEU A 1 204 ? -2.836 -18.844 2.807 1 86.19 204 LEU A C 1
ATOM 1601 O O . LEU A 1 204 ? -2.52 -17.891 3.537 1 86.19 204 LEU A O 1
ATOM 1605 N N . CYS A 1 205 ? -3.699 -18.734 1.868 1 86.62 205 CYS A N 1
ATOM 1606 C CA . CYS A 1 205 ? -4.371 -17.469 1.588 1 86.62 205 CYS A CA 1
ATOM 1607 C C . CYS A 1 205 ? -5.184 -17.016 2.789 1 86.62 205 CYS A C 1
ATOM 1609 O O . CYS A 1 205 ? -5.137 -15.836 3.162 1 86.62 205 CYS A O 1
ATOM 1611 N N . THR A 1 206 ? -5.848 -17.969 3.387 1 87.56 206 THR A N 1
ATOM 1612 C CA . THR A 1 206 ? -6.672 -17.625 4.539 1 87.56 206 THR A CA 1
ATOM 1613 C C . THR A 1 206 ? -5.805 -17.203 5.723 1 87.56 206 THR A C 1
ATOM 1615 O O . THR A 1 206 ? -6.172 -16.312 6.484 1 87.56 206 THR A O 1
ATOM 1618 N N . ILE A 1 207 ? -4.703 -17.828 5.836 1 88.88 207 ILE A N 1
ATOM 1619 C CA . ILE A 1 207 ? -3.795 -17.5 6.926 1 88.88 207 ILE A CA 1
ATOM 1620 C C . ILE A 1 207 ? -3.242 -16.094 6.727 1 88.88 207 ILE A C 1
ATOM 1622 O O . ILE A 1 207 ? -3.047 -15.344 7.691 1 88.88 207 ILE A O 1
ATOM 1626 N N . ILE A 1 208 ? -3.027 -15.742 5.555 1 86.62 208 ILE A N 1
ATOM 1627 C CA . ILE A 1 208 ? -2.521 -14.406 5.258 1 86.62 208 ILE A CA 1
ATOM 1628 C C . ILE A 1 208 ? -3.551 -13.359 5.676 1 86.62 208 ILE A C 1
ATOM 1630 O O . ILE A 1 208 ? -3.213 -12.383 6.355 1 86.62 208 ILE A O 1
ATOM 1634 N N . VAL A 1 209 ? -4.785 -13.625 5.285 1 85.94 209 VAL A N 1
ATOM 1635 C CA . VAL A 1 209 ? -5.844 -12.68 5.629 1 85.94 209 VAL A CA 1
ATOM 1636 C C . VAL A 1 209 ? -6.043 -12.648 7.141 1 85.94 209 VAL A C 1
ATOM 1638 O O . VAL A 1 209 ? -6.195 -11.578 7.734 1 85.94 209 VAL A O 1
ATOM 1641 N N . PHE A 1 210 ? -5.934 -13.828 7.789 1 87.5 210 PHE A N 1
ATOM 1642 C CA . PHE A 1 210 ? -6.078 -13.93 9.234 1 87.5 210 PHE A CA 1
ATOM 1643 C C . PHE A 1 210 ? -4.941 -13.203 9.945 1 87.5 210 PHE A C 1
ATOM 1645 O O . PHE A 1 210 ? -5.176 -12.445 10.891 1 87.5 210 PHE A O 1
ATOM 1652 N N . SER A 1 211 ? -3.822 -13.43 9.516 1 87.06 211 SER A N 1
ATOM 1653 C CA . SER A 1 211 ? -2.654 -12.828 10.156 1 87.06 211 SER A CA 1
ATOM 1654 C C . SER A 1 211 ? -2.682 -11.305 10.039 1 87.06 211 SER A C 1
ATOM 1656 O O . SER A 1 211 ? -2.336 -10.602 10.984 1 87.06 211 SER A O 1
ATOM 1658 N N . THR A 1 212 ? -3.055 -10.766 8.914 1 84.62 212 THR A N 1
ATOM 1659 C CA . THR A 1 212 ? -3.117 -9.32 8.727 1 84.62 212 THR A CA 1
ATOM 1660 C C . THR A 1 212 ? -4.199 -8.703 9.602 1 84.62 212 THR A C 1
ATOM 1662 O O . THR A 1 212 ? -3.99 -7.652 10.219 1 84.62 212 THR A O 1
ATOM 1665 N N . THR A 1 213 ? -5.34 -9.359 9.68 1 81.75 213 THR A N 1
ATOM 1666 C CA . THR A 1 213 ? -6.422 -8.867 10.523 1 81.75 213 THR A CA 1
ATOM 1667 C C . THR A 1 213 ? -6.035 -8.961 12 1 81.75 213 THR A C 1
ATOM 1669 O O . THR A 1 213 ? -6.328 -8.047 12.781 1 81.75 213 THR A O 1
ATOM 1672 N N . TRP A 1 214 ? -5.363 -10.039 12.289 1 82.25 214 TRP A N 1
ATOM 1673 C CA . TRP A 1 214 ? -4.914 -10.266 13.664 1 82.25 214 TRP A CA 1
ATOM 1674 C C . TRP A 1 214 ? -3.902 -9.203 14.078 1 82.25 214 TRP A C 1
ATOM 1676 O O . TRP A 1 214 ? -3.951 -8.703 15.211 1 82.25 214 TRP A O 1
ATOM 1686 N N . LEU A 1 215 ? -3.064 -8.797 13.281 1 77.06 215 LEU A N 1
ATOM 1687 C CA . LEU A 1 215 ? -2.039 -7.797 13.562 1 77.06 215 LEU A CA 1
ATOM 1688 C C . LEU A 1 215 ? -2.658 -6.414 13.734 1 77.06 215 LEU A C 1
ATOM 1690 O O . LEU A 1 215 ? -2.168 -5.602 14.523 1 77.06 215 LEU A O 1
ATOM 1694 N N . VAL A 1 216 ? -3.691 -6.141 13.047 1 75.81 216 VAL A N 1
ATOM 1695 C CA . VAL A 1 216 ? -4.367 -4.852 13.141 1 75.81 216 VAL A CA 1
ATOM 1696 C C . VAL A 1 216 ? -5.109 -4.746 14.469 1 75.81 216 VAL A C 1
ATOM 1698 O O . VAL A 1 216 ? -5.133 -3.684 15.094 1 75.81 216 VAL A O 1
ATOM 1701 N N . GLU A 1 217 ? -5.656 -5.816 14.867 1 72.69 217 GLU A N 1
ATOM 1702 C CA . GLU A 1 217 ? -6.496 -5.809 16.062 1 72.69 217 GLU A CA 1
ATOM 1703 C C . GLU A 1 217 ? -5.652 -5.844 17.328 1 72.69 217 GLU A C 1
ATOM 1705 O O . GLU A 1 217 ? -6.051 -5.297 18.359 1 72.69 217 GLU A O 1
ATOM 1710 N N . ARG A 1 218 ? -4.496 -6.395 17.219 1 65.5 218 ARG A N 1
ATOM 1711 C CA . ARG A 1 218 ? -3.709 -6.543 18.438 1 65.5 218 ARG A CA 1
ATOM 1712 C C . ARG A 1 218 ? -2.863 -5.301 18.703 1 65.5 218 ARG A C 1
ATOM 1714 O O . ARG A 1 218 ? -2.207 -4.785 17.797 1 65.5 218 ARG A O 1
ATOM 1721 N N . LYS A 1 219 ? -3.227 -4.582 19.672 1 60.81 219 LYS A N 1
ATOM 1722 C CA . LYS A 1 219 ? -2.506 -3.396 20.141 1 60.81 219 LYS A CA 1
ATOM 1723 C C . LYS A 1 219 ? -1.166 -3.775 20.75 1 60.81 219 LYS A C 1
ATOM 1725 O O . LYS A 1 219 ? -1.062 -3.924 21.969 1 60.81 219 LYS A O 1
ATOM 1730 N N . ILE A 1 220 ? -0.332 -4.266 20.031 1 55.41 220 ILE A N 1
ATOM 1731 C CA . ILE A 1 220 ? 0.981 -4.555 20.594 1 55.41 220 ILE A CA 1
ATOM 1732 C C . ILE A 1 220 ? 1.803 -3.27 20.672 1 55.41 220 ILE A C 1
ATOM 1734 O O . ILE A 1 220 ? 2.074 -2.639 19.641 1 55.41 220 ILE A O 1
ATOM 1738 N N . ARG A 1 221 ? 2.047 -2.812 21.828 1 55.28 221 ARG A N 1
ATOM 1739 C CA . ARG A 1 221 ? 2.746 -1.568 22.125 1 55.28 221 ARG A CA 1
ATOM 1740 C C . ARG A 1 221 ? 4.039 -1.458 21.328 1 55.28 221 ARG A C 1
ATOM 1742 O O . ARG A 1 221 ? 4.383 -0.38 20.828 1 55.28 221 ARG A O 1
ATOM 1749 N N . THR A 1 222 ? 4.797 -2.508 21.312 1 54.56 222 THR A N 1
ATOM 1750 C CA . THR A 1 222 ? 6.086 -2.471 20.625 1 54.56 222 THR A CA 1
ATOM 1751 C C . THR A 1 222 ? 5.906 -2.162 19.141 1 54.56 222 THR A C 1
ATOM 1753 O O . THR A 1 222 ? 6.738 -1.479 18.547 1 54.56 222 THR A O 1
ATOM 1756 N N . LEU A 1 223 ? 4.734 -2.5 18.766 1 57.44 223 LEU A N 1
ATOM 1757 C CA . LEU A 1 223 ? 4.484 -2.275 17.344 1 57.44 223 LEU A CA 1
ATOM 1758 C C . LEU A 1 223 ? 3.996 -0.853 17.094 1 57.44 223 LEU A C 1
ATOM 1760 O O . LEU A 1 223 ? 4.172 -0.314 16 1 57.44 223 LEU A O 1
ATOM 1764 N N . SER A 1 224 ? 3.523 -0.268 18.141 1 60.59 224 SER A N 1
ATOM 1765 C CA . SER A 1 224 ? 3.029 1.1 18 1 60.59 224 SER A CA 1
ATOM 1766 C C . SER A 1 224 ? 4.172 2.08 17.766 1 60.59 224 SER A C 1
ATOM 1768 O O . SER A 1 224 ? 3.992 3.105 17.109 1 60.59 224 SER A O 1
ATOM 1770 N N . ASN A 1 225 ? 5.285 1.685 18.281 1 64.81 225 ASN A N 1
ATOM 1771 C CA . ASN A 1 225 ? 6.43 2.566 18.062 1 64.81 225 ASN A CA 1
ATOM 1772 C C . ASN A 1 225 ? 7.016 2.391 16.672 1 64.81 225 ASN A C 1
ATOM 1774 O O . ASN A 1 225 ? 7.523 3.346 16.078 1 64.81 225 ASN A O 1
ATOM 1778 N N . ARG A 1 226 ? 6.75 1.191 16.266 1 68.44 226 ARG A N 1
ATOM 1779 C CA . ARG A 1 226 ? 7.309 0.891 14.945 1 68.44 226 ARG A CA 1
ATOM 1780 C C . ARG A 1 226 ? 6.371 1.355 13.836 1 68.44 226 ARG A C 1
ATOM 1782 O O . ARG A 1 226 ? 6.824 1.712 12.742 1 68.44 226 ARG A O 1
ATOM 1789 N N . PHE A 1 227 ? 5.098 1.368 14.188 1 67.94 227 PHE A N 1
ATOM 1790 C CA . PHE A 1 227 ? 4.098 1.811 13.227 1 67.94 227 PHE A CA 1
ATOM 1791 C C . PHE A 1 227 ? 3.275 2.963 13.789 1 67.94 227 PHE A C 1
ATOM 1793 O O . PHE A 1 227 ? 2.164 2.756 14.281 1 67.94 227 PHE A O 1
ATOM 1800 N N . PRO A 1 228 ? 3.803 4.066 13.633 1 60.94 228 PRO A N 1
ATOM 1801 C CA . PRO A 1 228 ? 3.18 5.211 14.305 1 60.94 228 PRO A CA 1
ATOM 1802 C C . PRO A 1 228 ? 1.789 5.527 13.766 1 60.94 228 PRO A C 1
ATOM 1804 O O . PRO A 1 228 ? 0.977 6.145 14.453 1 60.94 228 PRO A O 1
ATOM 1807 N N . ILE A 1 229 ? 1.469 5.266 12.5 1 63.81 229 ILE A N 1
ATOM 1808 C CA . ILE A 1 229 ? 0.214 5.719 11.914 1 63.81 229 ILE A CA 1
ATOM 1809 C C . ILE A 1 229 ? -0.771 4.555 11.836 1 63.81 229 ILE A C 1
ATOM 18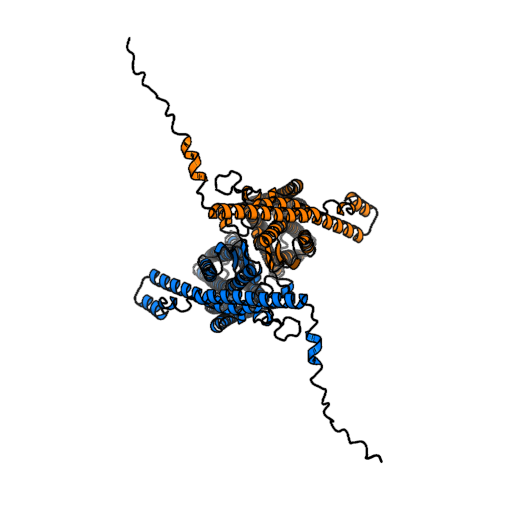11 O O . ILE A 1 229 ? -1.858 4.688 11.273 1 63.81 229 ILE A O 1
ATOM 1815 N N . GLY A 1 230 ? -0.642 3.557 12.641 1 63.69 230 GLY A N 1
ATOM 1816 C CA . GLY A 1 230 ? -1.6 2.461 12.648 1 63.69 230 GLY A CA 1
ATOM 1817 C C . GLY A 1 230 ? -1.304 1.407 11.602 1 63.69 230 GLY A C 1
ATOM 1818 O O . GLY A 1 230 ? -0.583 1.669 10.633 1 63.69 230 GLY A O 1
ATOM 1819 N N . ARG A 1 231 ? -1.897 0.194 11.859 1 67.75 231 ARG A N 1
ATOM 1820 C CA . ARG A 1 231 ? -1.65 -0.989 11.039 1 67.75 231 ARG A CA 1
ATOM 1821 C C . ARG A 1 231 ? -2.875 -1.341 10.203 1 67.75 231 ARG A C 1
ATOM 1823 O O . ARG A 1 231 ? -3.01 -2.475 9.742 1 67.75 231 ARG A O 1
ATOM 1830 N N . ARG A 1 232 ? -3.746 -0.358 9.922 1 76.44 232 ARG A N 1
ATOM 1831 C CA . ARG A 1 232 ? -4.957 -0.66 9.164 1 76.44 232 ARG A CA 1
ATOM 1832 C C . ARG A 1 232 ? -4.641 -0.912 7.695 1 76.44 232 ARG A C 1
ATOM 1834 O O . ARG A 1 232 ? -5.414 -1.562 6.988 1 76.44 232 ARG A O 1
ATOM 1841 N N . ARG A 1 233 ? -3.504 -0.448 7.371 1 82.56 233 ARG A N 1
ATOM 1842 C CA . ARG A 1 233 ? -3.104 -0.602 5.977 1 82.56 233 ARG A CA 1
ATOM 1843 C C . ARG A 1 233 ? -2.732 -2.049 5.672 1 82.56 233 ARG A C 1
ATOM 1845 O O . ARG A 1 233 ? -2.639 -2.438 4.504 1 82.56 233 ARG A O 1
ATOM 1852 N N . LEU A 1 234 ? -2.57 -2.801 6.684 1 84.56 234 LEU A N 1
ATOM 1853 C CA . LEU A 1 234 ? -2.203 -4.199 6.488 1 84.56 234 LEU A CA 1
ATOM 1854 C C . LEU A 1 234 ? -3.369 -4.992 5.906 1 84.56 234 LEU A C 1
ATOM 1856 O O . LEU A 1 234 ? -3.162 -5.988 5.211 1 84.56 234 LEU A O 1
ATOM 1860 N N . GLU A 1 235 ? -4.535 -4.535 6.156 1 85.31 235 GLU A N 1
ATOM 1861 C CA . GLU A 1 235 ? -5.715 -5.266 5.699 1 85.31 235 GLU A CA 1
ATOM 1862 C C . GLU A 1 235 ? -5.82 -5.246 4.176 1 85.31 235 GLU A C 1
ATOM 1864 O O . GLU A 1 235 ? -5.867 -6.301 3.539 1 85.31 235 GLU A O 1
ATOM 1869 N N . PRO A 1 236 ? -5.742 -4.102 3.541 1 87.5 236 PRO A N 1
ATOM 1870 C CA . PRO A 1 236 ? -5.773 -4.098 2.078 1 87.5 236 PRO A CA 1
ATOM 1871 C C . PRO A 1 236 ? -4.559 -4.781 1.459 1 87.5 236 PRO A C 1
ATOM 1873 O O . PRO A 1 236 ? -4.652 -5.352 0.369 1 87.5 236 PRO A O 1
ATOM 1876 N N . ILE A 1 237 ? -3.457 -4.734 2.094 1 89.38 237 ILE A N 1
ATOM 1877 C CA . ILE A 1 237 ? -2.262 -5.41 1.596 1 89.38 237 ILE A CA 1
ATOM 1878 C C . ILE A 1 237 ? -2.479 -6.922 1.616 1 89.38 237 ILE A C 1
ATOM 1880 O O . ILE A 1 237 ? -2.076 -7.625 0.686 1 89.38 237 ILE A O 1
ATOM 1884 N N . GLY A 1 238 ? -3.082 -7.383 2.725 1 89.5 238 GLY A N 1
ATOM 1885 C CA . GLY A 1 238 ? -3.41 -8.797 2.781 1 89.5 238 GLY A CA 1
ATOM 1886 C C . GLY A 1 238 ? -4.316 -9.25 1.652 1 89.5 238 GLY A C 1
ATOM 1887 O O . GLY A 1 238 ? -4.102 -10.305 1.06 1 89.5 238 GLY A O 1
ATOM 1888 N N . ILE A 1 239 ? -5.293 -8.453 1.336 1 91.25 239 ILE A N 1
ATOM 1889 C CA . ILE A 1 239 ? -6.227 -8.773 0.26 1 91.25 239 ILE A CA 1
ATOM 1890 C C . ILE A 1 239 ? -5.504 -8.719 -1.083 1 91.25 239 ILE A C 1
ATOM 1892 O O . ILE A 1 239 ? -5.773 -9.523 -1.974 1 91.25 239 ILE A O 1
ATOM 1896 N N . LEU A 1 240 ? -4.59 -7.801 -1.176 1 91.44 240 LEU A N 1
ATOM 1897 C CA . LEU A 1 240 ? -3.797 -7.68 -2.395 1 91.44 240 LEU A CA 1
ATOM 1898 C C . LEU A 1 240 ? -2.963 -8.938 -2.625 1 91.44 240 LEU A C 1
ATOM 1900 O O . LEU A 1 240 ? -2.973 -9.5 -3.721 1 91.44 240 LEU A O 1
ATOM 1904 N N . VAL A 1 241 ? -2.266 -9.352 -1.604 1 91.56 241 VAL A N 1
ATOM 1905 C CA . VAL A 1 241 ? -1.448 -10.562 -1.685 1 91.56 241 VAL A CA 1
ATOM 1906 C C . VAL A 1 241 ? -2.328 -11.758 -2.039 1 91.56 241 VAL A C 1
ATOM 1908 O O . VAL A 1 241 ? -1.987 -12.547 -2.926 1 91.56 241 VAL A O 1
ATOM 1911 N N . PHE A 1 242 ? -3.428 -11.805 -1.362 1 90.31 242 PHE A N 1
ATOM 1912 C CA . PHE A 1 242 ? -4.402 -12.859 -1.604 1 90.31 242 PHE A CA 1
ATOM 1913 C C . PHE A 1 242 ? -4.859 -12.852 -3.057 1 90.31 242 PHE A C 1
ATOM 1915 O O . PHE A 1 242 ? -4.895 -13.898 -3.709 1 90.31 242 PHE A O 1
ATOM 1922 N N . SER A 1 243 ? -5.207 -11.781 -3.541 1 92.38 243 SER A N 1
ATOM 1923 C CA . SER A 1 243 ? -5.723 -11.656 -4.898 1 92.38 243 SER A CA 1
ATOM 1924 C C . SER A 1 243 ? -4.672 -12.047 -5.93 1 92.38 243 SER A C 1
ATOM 1926 O O . SER A 1 243 ? -4.984 -12.734 -6.91 1 92.38 243 SER A O 1
ATOM 1928 N N . ILE A 1 244 ? -3.461 -11.664 -5.727 1 91.44 244 ILE A N 1
ATOM 1929 C CA . ILE A 1 244 ? -2.387 -11.969 -6.664 1 91.44 244 ILE A CA 1
ATOM 1930 C C . ILE A 1 244 ? -2.131 -13.477 -6.68 1 91.44 244 ILE A C 1
ATOM 1932 O O . ILE A 1 244 ? -1.942 -14.07 -7.742 1 91.44 244 ILE A O 1
ATOM 1936 N N . ILE A 1 245 ? -2.08 -14.062 -5.555 1 89.88 245 ILE A N 1
ATOM 1937 C CA . ILE A 1 245 ? -1.889 -15.508 -5.457 1 89.88 245 ILE A CA 1
ATOM 1938 C C . ILE A 1 245 ? -2.975 -16.234 -6.254 1 89.88 245 ILE A C 1
ATOM 1940 O O . ILE A 1 245 ? -2.689 -17.172 -6.988 1 89.88 245 ILE A O 1
ATOM 1944 N N . MET A 1 246 ? -4.195 -15.742 -6.152 1 89.44 246 MET A N 1
ATOM 1945 C CA . MET A 1 246 ? -5.305 -16.359 -6.867 1 89.44 246 MET A CA 1
ATOM 1946 C C . MET A 1 246 ? -5.145 -16.203 -8.375 1 89.44 246 MET A C 1
ATOM 1948 O O . MET A 1 246 ? -5.383 -17.141 -9.141 1 89.44 246 MET A O 1
ATOM 1952 N N . ILE A 1 247 ? -4.723 -15.055 -8.766 1 89.69 247 ILE A N 1
ATOM 1953 C CA . ILE A 1 247 ? -4.547 -14.773 -10.188 1 89.69 247 ILE A CA 1
ATOM 1954 C C . ILE A 1 247 ? -3.477 -15.695 -10.766 1 89.69 247 ILE A C 1
ATOM 1956 O O . ILE A 1 247 ? -3.688 -16.328 -11.805 1 89.69 247 ILE A O 1
ATOM 1960 N N . VAL A 1 248 ? -2.396 -15.812 -10.094 1 88.06 248 VAL A N 1
ATOM 1961 C CA . VAL A 1 248 ? -1.292 -16.625 -10.578 1 88.06 248 VAL A CA 1
ATOM 1962 C C . VAL A 1 248 ? -1.7 -18.109 -10.578 1 88.06 248 VAL A C 1
ATOM 1964 O O . VAL A 1 248 ? -1.386 -18.844 -11.516 1 88.06 248 VAL A O 1
ATOM 1967 N N . SER A 1 249 ? -2.332 -18.5 -9.562 1 86.94 249 SER A N 1
ATOM 1968 C CA . SER A 1 249 ? -2.791 -19.891 -9.484 1 86.94 249 SER A CA 1
ATOM 1969 C C . SER A 1 249 ? -3.697 -20.234 -10.656 1 86.94 249 SER A C 1
ATOM 1971 O O . SER A 1 249 ? -3.576 -21.328 -11.242 1 86.94 249 SER A O 1
ATOM 1973 N N . PHE A 1 250 ? -4.539 -19.375 -11.062 1 87.94 250 PHE A N 1
ATOM 1974 C CA . PHE A 1 250 ? -5.484 -19.672 -12.133 1 87.94 250 PHE A CA 1
ATOM 1975 C C . PHE A 1 250 ? -4.84 -19.469 -13.492 1 87.94 250 PHE A C 1
ATOM 1977 O O . PHE A 1 250 ? -5.312 -20 -14.5 1 87.94 250 PHE A O 1
ATOM 1984 N N . ILE A 1 251 ? -3.781 -18.656 -13.531 1 85.88 251 ILE A N 1
ATOM 1985 C CA . ILE A 1 251 ? -2.984 -18.609 -14.75 1 85.88 251 ILE A CA 1
ATOM 1986 C C . ILE A 1 251 ? -2.311 -19.953 -14.992 1 85.88 251 ILE A C 1
ATOM 1988 O O . ILE A 1 251 ? -2.229 -20.422 -16.125 1 85.88 251 ILE A O 1
ATOM 1992 N N . GLU A 1 252 ? -1.898 -20.531 -13.953 1 83.56 252 GLU A N 1
ATOM 1993 C CA . GLU A 1 252 ? -1.284 -21.844 -14.055 1 83.56 252 GLU A CA 1
ATOM 1994 C C . GLU A 1 252 ? -2.291 -22.891 -14.523 1 83.56 252 GLU A C 1
ATOM 1996 O O . GLU A 1 252 ? -1.954 -23.766 -15.32 1 83.56 252 GLU A O 1
ATOM 2001 N N . ILE A 1 253 ? -3.439 -22.828 -13.953 1 82.94 253 ILE A N 1
ATOM 2002 C CA . ILE A 1 253 ? -4.484 -23.75 -14.383 1 82.94 253 ILE A CA 1
ATOM 2003 C C . ILE A 1 253 ? -4.805 -23.516 -15.852 1 82.94 253 ILE A C 1
ATOM 2005 O O . ILE A 1 253 ? -5.031 -24.469 -16.609 1 82.94 253 ILE A O 1
ATOM 2009 N N . LEU A 1 254 ? -4.805 -22.281 -16.234 1 83.56 254 LEU A N 1
ATOM 2010 C CA . LEU A 1 254 ? -5.035 -21.938 -17.641 1 83.56 254 LEU A CA 1
ATOM 2011 C C . LEU A 1 254 ? -3.949 -22.531 -18.531 1 83.56 254 LEU A C 1
ATOM 2013 O O . LEU A 1 254 ? -4.238 -23.062 -19.609 1 83.56 254 LEU A O 1
ATOM 2017 N N . GLN A 1 255 ? -2.738 -22.516 -18.109 1 81.88 255 GLN A N 1
ATOM 2018 C CA . GLN A 1 255 ? -1.624 -23.078 -18.859 1 81.88 255 GLN A CA 1
ATOM 2019 C C . GLN A 1 255 ? -1.751 -24.609 -18.953 1 81.88 255 GLN A C 1
ATOM 2021 O O . GLN A 1 255 ? -1.497 -25.188 -20 1 81.88 255 GLN A O 1
ATOM 2026 N N . GLU A 1 256 ? -2.131 -25.234 -17.859 1 77.75 256 GLU A N 1
ATOM 2027 C CA . GLU A 1 256 ? -2.316 -26.672 -17.859 1 77.75 256 GLU A CA 1
ATOM 2028 C C . GLU A 1 256 ? -3.449 -27.094 -18.797 1 77.75 256 GLU A C 1
ATOM 2030 O O . GLU A 1 256 ? -3.354 -28.109 -19.484 1 77.75 256 GLU A O 1
ATOM 2035 N N . SER A 1 257 ? -4.48 -26.312 -18.75 1 79.88 257 SER A N 1
ATOM 2036 C CA . SER A 1 257 ? -5.605 -26.594 -19.625 1 79.88 257 SER A CA 1
ATOM 2037 C C . SER A 1 257 ? -5.207 -26.453 -21.094 1 79.88 257 SER A C 1
ATOM 2039 O O . SER A 1 257 ? -5.645 -27.234 -21.953 1 79.88 257 SER A O 1
ATOM 2041 N N . ALA A 1 258 ? -4.398 -25.531 -21.375 1 76.75 258 ALA A N 1
ATOM 2042 C CA . ALA A 1 258 ? -3.92 -25.328 -22.734 1 76.75 258 ALA A CA 1
ATOM 2043 C C . ALA A 1 258 ? -3.008 -26.469 -23.188 1 76.75 258 ALA A C 1
ATOM 2045 O O . ALA A 1 258 ? -3.051 -26.891 -24.344 1 76.75 258 ALA A O 1
ATOM 2046 N N . LYS A 1 259 ? -2.211 -26.984 -22.297 1 74.75 259 LYS A N 1
ATOM 2047 C CA . LYS A 1 259 ? -1.322 -28.109 -22.578 1 74.75 259 LYS A CA 1
ATOM 2048 C C . LYS A 1 259 ? -2.117 -29.375 -22.875 1 74.75 259 LYS A C 1
ATOM 2050 O O . LYS A 1 259 ? -1.731 -30.172 -23.734 1 74.75 259 LYS A O 1
ATOM 2055 N N . LYS A 1 260 ? -3.24 -29.531 -22.188 1 74.94 260 LYS A N 1
ATOM 2056 C CA . LYS A 1 260 ? -4.051 -30.734 -22.344 1 74.94 260 LYS A CA 1
ATOM 2057 C C . LYS A 1 260 ? -4.785 -30.734 -23.688 1 74.94 260 LYS A C 1
ATOM 2059 O O . LYS A 1 260 ? -5.141 -31.797 -24.203 1 74.94 260 LYS A O 1
ATOM 2064 N N . ILE A 1 261 ? -4.969 -29.562 -24.156 1 75.44 261 ILE A N 1
ATOM 2065 C CA . ILE A 1 261 ? -5.676 -29.453 -25.422 1 75.44 261 ILE A CA 1
ATOM 2066 C C . ILE A 1 261 ? -4.711 -29.719 -26.578 1 75.44 261 ILE A C 1
ATOM 2068 O O . ILE A 1 261 ? -5.125 -30.156 -27.656 1 75.44 261 ILE A O 1
ATOM 2072 N N . MET A 1 262 ? -3.4 -29.5 -26.312 1 70.31 262 MET A N 1
ATOM 2073 C CA . MET A 1 262 ? -2.408 -29.688 -27.375 1 70.31 262 MET A CA 1
ATOM 2074 C C . MET A 1 262 ? -2.268 -31.156 -27.734 1 70.31 262 MET A 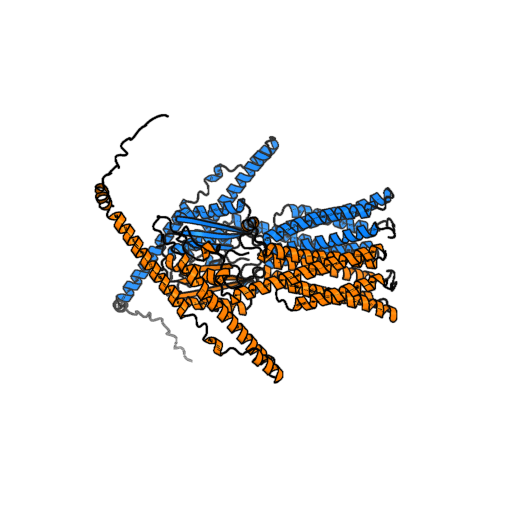C 1
ATOM 2076 O O . MET A 1 262 ? -2.457 -32.031 -26.891 1 70.31 262 MET A O 1
ATOM 2080 N N . PRO A 1 263 ? -2.088 -31.438 -29.031 1 60 263 PRO A N 1
ATOM 2081 C CA . PRO A 1 263 ? -1.994 -32.812 -29.547 1 60 263 PRO A CA 1
ATOM 2082 C C . PRO A 1 263 ? -0.848 -33.594 -28.938 1 60 263 PRO A C 1
ATOM 2084 O O . PRO A 1 263 ? 0.22 -33.031 -28.672 1 60 263 PRO A O 1
ATOM 2087 N N . GLY A 1 264 ? -1.121 -34.75 -28.172 1 56.12 264 GLY A N 1
ATOM 2088 C CA . GLY A 1 264 ? -0.122 -35.656 -27.625 1 56.12 264 GLY A CA 1
ATOM 2089 C C . GLY A 1 264 ? -0.359 -36 -26.172 1 56.12 264 GLY A C 1
ATOM 2090 O O . GLY A 1 264 ? 0.314 -36.844 -25.609 1 56.12 264 GLY A O 1
ATOM 2091 N N . SER A 1 265 ? -1.011 -35.062 -25.609 1 56.84 265 SER A N 1
ATOM 2092 C CA . SER A 1 265 ? -1.232 -35.375 -24.188 1 56.84 265 SER A CA 1
ATOM 2093 C C . SER A 1 265 ? -2.246 -36.5 -24 1 56.84 265 SER A C 1
ATOM 2095 O O . SER A 1 265 ? -3.107 -36.688 -24.859 1 56.84 265 SER A O 1
ATOM 2097 N N . PRO A 1 266 ? -1.792 -37.438 -23.062 1 55 266 PRO A N 1
ATOM 2098 C CA . PRO A 1 266 ? -2.699 -38.594 -22.875 1 55 266 PRO A CA 1
ATOM 2099 C C . PRO A 1 266 ? -4.16 -38.156 -22.734 1 55 266 PRO A C 1
ATOM 2101 O O . PRO A 1 266 ? -4.465 -37.219 -21.969 1 55 266 PRO A O 1
ATOM 2104 N N . ARG A 1 267 ? -4.984 -38.156 -23.828 1 56.47 267 ARG A N 1
ATOM 2105 C CA . ARG A 1 267 ? -6.395 -37.844 -24.047 1 56.47 267 ARG A CA 1
ATOM 2106 C C . ARG A 1 267 ? -7.285 -38.656 -23.109 1 56.47 267 ARG A C 1
ATOM 2108 O O . ARG A 1 267 ? -8.484 -38.812 -23.359 1 56.47 267 ARG A O 1
ATOM 2115 N N . SER A 1 268 ? -6.613 -39.188 -22.016 1 51.5 268 SER A N 1
ATOM 2116 C CA . SER A 1 268 ? -7.523 -40.094 -21.312 1 51.5 268 SER A CA 1
ATOM 2117 C C . SER A 1 268 ? -8.555 -39.312 -20.5 1 51.5 268 SER A C 1
ATOM 2119 O O . SER A 1 268 ? -8.203 -38.375 -19.797 1 51.5 268 SER A O 1
ATOM 2121 N N . THR A 1 269 ? -9.742 -39.25 -21.031 1 53.31 269 THR A N 1
ATOM 2122 C CA . THR A 1 269 ? -10.914 -38.844 -20.25 1 53.31 269 THR A CA 1
ATOM 2123 C C . THR A 1 269 ? -10.875 -39.469 -18.875 1 53.31 269 THR A C 1
ATOM 2125 O O . THR A 1 269 ? -11.242 -40.656 -18.703 1 53.31 269 THR A O 1
ATOM 2128 N N . ALA A 1 270 ? -9.836 -39.25 -18.141 1 53.81 270 ALA A N 1
ATOM 2129 C CA . ALA A 1 270 ? -9.602 -39.938 -16.875 1 53.81 270 ALA A CA 1
ATOM 2130 C C . ALA A 1 270 ? -10.781 -39.781 -15.93 1 53.81 270 ALA A C 1
ATOM 2132 O O . ALA A 1 270 ? -11.242 -38.656 -15.688 1 53.81 270 ALA A O 1
ATOM 2133 N N . LEU A 1 271 ? -11.641 -40.844 -15.805 1 60.44 271 LEU A N 1
ATOM 2134 C CA . LEU A 1 271 ? -12.648 -40.938 -14.758 1 60.44 271 LEU A CA 1
ATOM 2135 C C . LEU A 1 271 ? -12.055 -40.562 -13.398 1 60.44 271 LEU A C 1
ATOM 2137 O O . LEU A 1 271 ? -10.992 -41.062 -13.023 1 60.44 271 LEU A O 1
ATOM 2141 N N . LEU A 1 272 ? -12.453 -39.406 -12.859 1 66.56 272 LEU A N 1
ATOM 2142 C CA . LEU A 1 272 ? -12.008 -38.969 -11.539 1 66.56 272 LEU A CA 1
ATOM 2143 C C . LEU A 1 272 ? -12.297 -40.062 -10.5 1 66.56 272 LEU A C 1
ATOM 2145 O O . LEU A 1 272 ? -13.391 -40.625 -10.469 1 66.56 272 LEU A O 1
ATOM 2149 N N . PRO A 1 273 ? -11.328 -40.531 -9.828 1 74.44 273 PRO A N 1
ATOM 2150 C CA . PRO A 1 273 ? -11.57 -41.5 -8.75 1 74.44 273 PRO A CA 1
ATOM 2151 C C . PRO A 1 273 ? -12.633 -41.031 -7.762 1 74.44 273 PRO A C 1
ATOM 2153 O O . PRO A 1 273 ? -12.812 -39.812 -7.57 1 74.44 273 PRO A O 1
ATOM 2156 N N . PRO A 1 274 ? -13.477 -41.875 -7.301 1 77.88 274 PRO A N 1
ATOM 2157 C CA . PRO A 1 274 ? -14.555 -41.531 -6.363 1 77.88 274 PRO A CA 1
ATOM 2158 C C . PRO A 1 274 ? -14.055 -40.719 -5.176 1 77.88 274 PRO A C 1
ATOM 2160 O O . PRO A 1 274 ? -14.789 -39.875 -4.656 1 77.88 274 PRO A O 1
ATOM 2163 N N . SER A 1 275 ? -12.867 -40.969 -4.742 1 77.69 275 SER A N 1
ATOM 2164 C CA . SER A 1 275 ? -12.312 -40.219 -3.619 1 77.69 275 SER A CA 1
ATOM 2165 C C . SER A 1 275 ? -12.133 -38.75 -3.977 1 77.69 275 SER A C 1
ATOM 2167 O O . SER A 1 275 ? -12.367 -37.844 -3.146 1 77.69 275 SER A O 1
ATOM 2169 N N . ALA A 1 276 ? -11.734 -38.562 -5.254 1 74.94 276 ALA A N 1
ATOM 2170 C CA . ALA A 1 276 ? -11.562 -37.188 -5.711 1 74.94 276 ALA A CA 1
ATOM 2171 C C . ALA A 1 276 ? -12.906 -36.469 -5.824 1 74.94 276 ALA A C 1
ATOM 2173 O O . ALA A 1 276 ? -13.023 -35.281 -5.477 1 74.94 276 ALA A O 1
ATOM 2174 N N . ILE A 1 277 ? -13.922 -37.188 -6.191 1 81.5 277 ILE A N 1
ATOM 2175 C CA . ILE A 1 277 ? -15.266 -36.625 -6.324 1 81.5 277 ILE A CA 1
ATOM 2176 C C . ILE A 1 277 ? -15.812 -36.281 -4.945 1 81.5 277 ILE A C 1
ATOM 2178 O O . ILE A 1 277 ? -16.406 -35.219 -4.766 1 81.5 277 ILE A O 1
ATOM 2182 N N . GLY A 1 278 ? -15.594 -37.188 -3.971 1 82.94 278 GLY A N 1
ATOM 2183 C CA . GLY A 1 278 ? -16.047 -36.906 -2.613 1 82.94 278 GLY A CA 1
ATOM 2184 C C . GLY A 1 278 ? -15.391 -35.688 -1.999 1 82.94 278 GLY A C 1
ATOM 2185 O O . GLY A 1 278 ? -16.047 -34.906 -1.327 1 82.94 278 GLY A O 1
ATOM 2186 N N . ALA A 1 279 ? -14.094 -35.562 -2.266 1 81.25 279 ALA A N 1
ATOM 2187 C CA . ALA A 1 279 ? -13.352 -34.438 -1.722 1 81.25 279 ALA A CA 1
ATOM 2188 C C . ALA A 1 279 ? -13.828 -33.125 -2.336 1 81.25 279 ALA A C 1
ATOM 2190 O O . ALA A 1 279 ? -13.961 -32.125 -1.637 1 81.25 279 ALA A O 1
ATOM 2191 N N . MET A 1 280 ? -14.102 -33.156 -3.625 1 83.44 280 MET A N 1
ATOM 2192 C CA . MET A 1 280 ? -14.547 -31.953 -4.305 1 83.44 280 MET A CA 1
ATOM 2193 C C . MET A 1 280 ? -15.953 -31.562 -3.871 1 83.44 280 MET A C 1
ATOM 2195 O O . MET A 1 280 ? -16.25 -30.375 -3.678 1 83.44 280 MET A O 1
ATOM 2199 N N . LEU A 1 281 ? -16.781 -32.531 -3.695 1 87.38 281 LEU A N 1
ATOM 2200 C CA . LEU A 1 281 ? -18.141 -32.25 -3.24 1 87.38 281 LEU A CA 1
ATOM 2201 C C . LEU A 1 281 ? -18.156 -31.719 -1.815 1 87.38 281 LEU A C 1
ATOM 2203 O O . LEU A 1 281 ? -18.938 -30.828 -1.488 1 87.38 281 LEU A O 1
ATOM 2207 N N . GLY A 1 282 ? -17.312 -32.312 -0.971 1 87.44 282 GLY A N 1
ATOM 2208 C CA . GLY A 1 282 ? -17.156 -31.812 0.383 1 87.44 282 GLY A CA 1
ATOM 2209 C C . GLY A 1 282 ? -16.703 -30.359 0.429 1 87.44 282 GLY A C 1
ATOM 2210 O O . GLY A 1 282 ? -17.203 -29.578 1.242 1 87.44 282 GLY A O 1
ATOM 2211 N N . THR A 1 283 ? -15.805 -30.016 -0.467 1 87.31 283 THR A N 1
ATOM 2212 C CA . THR A 1 283 ? -15.312 -28.641 -0.544 1 87.31 283 THR A CA 1
ATOM 2213 C C . THR A 1 283 ? -16.422 -27.703 -0.974 1 87.31 283 THR A C 1
ATOM 2215 O O . THR A 1 283 ? -16.594 -26.609 -0.399 1 87.31 283 THR A O 1
ATOM 2218 N N . VAL A 1 284 ? -17.25 -28.109 -1.909 1 91.12 284 VAL A N 1
ATOM 2219 C CA . VAL A 1 284 ? -18.328 -27.281 -2.445 1 91.12 284 VAL A CA 1
ATOM 2220 C C . VAL A 1 284 ? -19.359 -27.016 -1.357 1 91.12 284 VAL A C 1
ATOM 2222 O O . VAL A 1 284 ? -19.812 -25.875 -1.18 1 91.12 284 VAL A O 1
ATOM 2225 N N . ILE A 1 285 ? -19.688 -28 -0.628 1 92.25 285 ILE A N 1
ATOM 2226 C CA . ILE A 1 285 ? -20.719 -27.875 0.394 1 92.25 285 ILE A CA 1
ATOM 2227 C C . ILE A 1 285 ? -20.203 -27 1.54 1 92.25 285 ILE A C 1
ATOM 2229 O O . ILE A 1 285 ? -20.875 -26.047 1.953 1 92.25 285 ILE A O 1
ATOM 2233 N N . LEU A 1 286 ? -19.047 -27.312 1.989 1 91.38 286 LEU A N 1
ATOM 2234 C CA . LE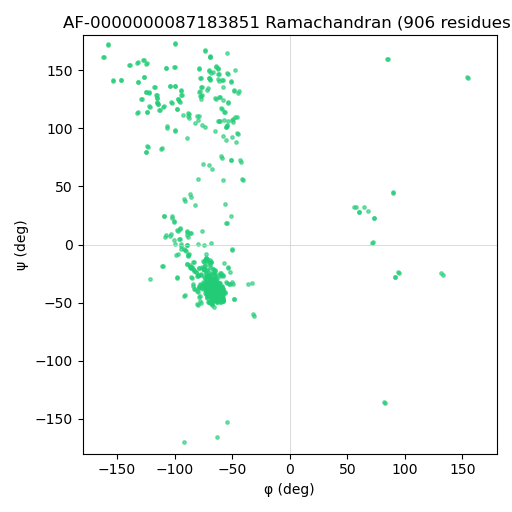U A 1 286 ? -18.484 -26.594 3.127 1 91.38 286 LEU A CA 1
ATOM 2235 C C . LEU A 1 286 ? -18.25 -25.125 2.777 1 91.38 286 LEU A C 1
ATOM 2237 O O . LEU A 1 286 ? -18.672 -24.234 3.516 1 91.38 286 LEU A O 1
ATOM 2241 N N . LYS A 1 287 ? -17.641 -24.906 1.682 1 90.88 287 LYS A N 1
ATOM 2242 C CA . LYS A 1 287 ? -17.344 -23.531 1.291 1 90.88 287 LYS A CA 1
ATOM 2243 C C . LYS A 1 287 ? -18.609 -22.781 0.87 1 90.88 287 LYS A C 1
ATOM 2245 O O . LYS A 1 287 ? -18.719 -21.562 1.046 1 90.88 287 LYS A O 1
ATOM 2250 N N . GLY A 1 288 ? -19.531 -23.516 0.412 1 92.81 288 GLY A N 1
ATOM 2251 C CA . GLY A 1 288 ? -20.812 -22.906 0.087 1 92.81 288 GLY A CA 1
ATOM 2252 C C . GLY A 1 288 ? -21.562 -22.375 1.303 1 92.81 288 GLY A C 1
ATOM 2253 O O . GLY A 1 288 ? -22.062 -21.25 1.287 1 92.81 288 GLY A O 1
ATOM 2254 N N . ILE A 1 289 ? -21.5 -23.125 2.314 1 92.94 289 ILE A N 1
ATOM 2255 C CA . ILE A 1 289 ? -22.172 -22.734 3.551 1 92.94 289 ILE A CA 1
ATOM 2256 C C . ILE A 1 289 ? -21.453 -21.531 4.172 1 92.94 289 ILE A C 1
ATOM 2258 O O . ILE A 1 289 ? -22.094 -20.562 4.574 1 92.94 289 ILE A O 1
ATOM 2262 N N . ILE A 1 290 ? -20.219 -21.578 4.16 1 91.31 290 ILE A N 1
ATOM 2263 C CA . ILE A 1 290 ? -19.422 -20.484 4.742 1 91.31 290 ILE A CA 1
ATOM 2264 C C . ILE A 1 290 ? -19.594 -19.219 3.902 1 91.31 290 ILE A C 1
ATOM 2266 O O . ILE A 1 290 ? -19.719 -18.125 4.445 1 91.31 290 ILE A O 1
ATOM 2270 N N . GLY A 1 291 ? -19.578 -19.406 2.619 1 91.62 291 GLY A N 1
ATOM 2271 C CA . GLY A 1 291 ? -19.75 -18.281 1.723 1 91.62 291 GLY A CA 1
ATOM 2272 C C . GLY A 1 291 ? -21.047 -17.531 1.927 1 91.62 291 GLY A C 1
ATOM 2273 O O . GLY A 1 291 ? -21.078 -16.297 1.917 1 91.62 291 GLY A O 1
ATOM 2274 N N . LEU A 1 292 ? -22.094 -18.234 2.205 1 91.31 292 LEU A N 1
ATOM 2275 C CA . LEU A 1 292 ? -23.406 -17.625 2.426 1 91.31 292 LEU A CA 1
ATOM 2276 C C . LEU A 1 292 ? -23.438 -16.844 3.732 1 91.31 292 LEU A C 1
ATOM 2278 O O . LEU A 1 292 ? -24.062 -15.789 3.816 1 91.31 292 LEU A O 1
ATOM 2282 N N . GLY A 1 293 ? -22.734 -17.297 4.648 1 88.25 293 GLY A N 1
ATOM 2283 C CA . GLY A 1 293 ? -22.641 -16.594 5.918 1 88.25 293 GLY A CA 1
ATOM 2284 C C . GLY A 1 293 ? -21.781 -15.344 5.844 1 88.25 293 GLY A C 1
ATOM 2285 O O . GLY A 1 293 ? -22.125 -14.32 6.441 1 88.25 293 GLY A O 1
ATOM 2286 N N . CYS A 1 294 ? -20.781 -15.383 5.105 1 89.12 294 CYS A N 1
ATOM 2287 C CA . CYS A 1 294 ? -19.828 -14.281 5.012 1 89.12 294 CYS A CA 1
ATOM 2288 C C . CYS A 1 294 ? -20.375 -13.172 4.121 1 89.12 294 CYS A C 1
ATOM 2290 O O . CYS A 1 294 ? -19.984 -12.008 4.266 1 89.12 294 CYS A O 1
ATOM 2292 N N . MET A 1 295 ? -21.328 -13.453 3.279 1 89.38 295 MET A N 1
ATOM 2293 C CA . MET A 1 295 ? -21.844 -12.477 2.318 1 89.38 295 MET A CA 1
ATOM 2294 C C . MET A 1 295 ? -22.594 -11.359 3.029 1 89.38 295 MET A C 1
ATOM 2296 O O . MET A 1 295 ? -22.672 -10.242 2.518 1 89.38 295 MET A O 1
ATOM 2300 N N . ARG A 1 296 ? -22.969 -11.492 4.289 1 85.5 296 ARG A N 1
ATOM 2301 C CA . ARG A 1 296 ? -23.766 -10.516 5.023 1 85.5 296 ARG A CA 1
ATOM 2302 C C . ARG A 1 296 ? -22.875 -9.484 5.711 1 85.5 296 ARG A C 1
ATOM 2304 O O . ARG A 1 296 ? -23.344 -8.406 6.082 1 85.5 296 ARG A O 1
ATOM 2311 N N . ILE A 1 297 ? -21.672 -9.852 5.797 1 87.06 297 ILE A N 1
ATOM 2312 C CA . ILE A 1 297 ? -20.734 -8.953 6.48 1 87.06 297 ILE A CA 1
ATOM 2313 C C . ILE A 1 297 ? -20.047 -8.055 5.465 1 87.06 297 ILE A C 1
ATOM 2315 O O . ILE A 1 297 ? -19.469 -8.539 4.492 1 87.06 297 ILE A O 1
ATOM 2319 N N . LYS A 1 298 ? -20.047 -6.73 5.676 1 82.69 298 LYS A N 1
ATOM 2320 C CA . LYS A 1 298 ? -19.641 -5.766 4.656 1 82.69 298 LYS A CA 1
ATOM 2321 C C . LYS A 1 298 ? -18.188 -5.336 4.852 1 82.69 298 LYS A C 1
ATOM 2323 O O . LYS A 1 298 ? -17.688 -4.492 4.109 1 82.69 298 LYS A O 1
ATOM 2328 N N . THR A 1 299 ? -17.438 -5.992 5.656 1 84.88 299 THR A N 1
ATOM 2329 C CA . THR A 1 299 ? -16.031 -5.633 5.82 1 84.88 299 THR A CA 1
ATOM 2330 C C . THR A 1 299 ? -15.195 -6.145 4.645 1 84.88 299 THR A C 1
ATOM 2332 O O . THR A 1 299 ? -15.516 -7.184 4.059 1 84.88 299 THR A O 1
ATOM 2335 N N . THR A 1 300 ? -14.25 -5.43 4.23 1 84.12 300 THR A N 1
ATOM 2336 C CA . THR A 1 300 ? -13.461 -5.73 3.043 1 84.12 300 THR A CA 1
ATOM 2337 C C . THR A 1 300 ? -12.773 -7.086 3.178 1 84.12 300 THR A C 1
ATOM 2339 O O . THR A 1 300 ? -12.68 -7.836 2.207 1 84.12 300 THR A O 1
ATOM 2342 N N . GLN A 1 301 ? -12.32 -7.461 4.32 1 86.75 301 GLN A N 1
ATOM 2343 C CA . GLN A 1 301 ? -11.625 -8.727 4.535 1 86.75 301 GLN A CA 1
ATOM 2344 C C . GLN A 1 301 ? -12.57 -9.914 4.348 1 86.75 301 GLN A C 1
ATOM 2346 O O . GLN A 1 301 ? -12.227 -10.891 3.68 1 86.75 301 GLN A O 1
ATOM 2351 N N . VAL A 1 302 ? -13.75 -9.758 4.926 1 89.5 302 VAL A N 1
ATOM 2352 C CA . VAL A 1 302 ? -14.719 -10.852 4.871 1 89.5 302 VAL A CA 1
ATOM 2353 C C . VAL A 1 302 ? -15.281 -10.969 3.459 1 89.5 302 VAL A C 1
ATOM 2355 O O . VAL A 1 302 ? -15.594 -12.07 2.998 1 89.5 302 VAL A O 1
ATOM 2358 N N . GLN A 1 303 ? -15.367 -9.922 2.787 1 90.38 303 GLN A N 1
ATOM 2359 C CA . GLN A 1 303 ? -15.844 -9.945 1.41 1 90.38 303 GLN A CA 1
ATOM 2360 C C . GLN A 1 303 ? -14.852 -10.648 0.492 1 90.38 303 GLN A C 1
ATOM 2362 O O . GLN A 1 303 ? -15.242 -11.328 -0.459 1 90.38 303 GLN A O 1
ATOM 2367 N N . ALA A 1 304 ? -13.617 -10.391 0.771 1 89.31 304 ALA A N 1
ATOM 2368 C CA . ALA A 1 304 ? -12.602 -11.102 -0.001 1 89.31 304 ALA A CA 1
ATOM 2369 C C . ALA A 1 304 ? -12.68 -12.609 0.234 1 89.31 304 ALA A C 1
ATOM 2371 O O . ALA A 1 304 ? -12.523 -13.398 -0.7 1 89.31 304 ALA A O 1
ATOM 2372 N N . LEU A 1 305 ? -12.969 -12.984 1.439 1 89.69 305 LEU A N 1
ATOM 2373 C CA . LEU A 1 305 ? -13.125 -14.398 1.762 1 89.69 305 LEU A CA 1
ATOM 2374 C C . LEU A 1 305 ? -14.383 -14.977 1.115 1 89.69 305 LEU A C 1
ATOM 2376 O O . LEU A 1 305 ? -14.383 -16.109 0.65 1 89.69 305 LEU A O 1
ATOM 2380 N N . ALA A 1 306 ? -15.391 -14.203 1.139 1 92.12 306 ALA A N 1
ATOM 2381 C CA . ALA A 1 306 ? -16.625 -14.617 0.484 1 92.12 306 ALA A CA 1
ATOM 2382 C C . ALA A 1 306 ? -16.406 -14.828 -1.013 1 92.12 306 ALA A C 1
ATOM 2384 O O . ALA A 1 306 ? -16.953 -15.766 -1.601 1 92.12 306 ALA A O 1
ATOM 2385 N N . GLN A 1 307 ? -15.656 -13.961 -1.577 1 91.19 307 GLN A N 1
ATOM 2386 C CA . GLN A 1 307 ? -15.328 -14.094 -2.992 1 91.19 307 GLN A CA 1
ATOM 2387 C C . GLN A 1 307 ? -14.539 -15.375 -3.252 1 91.19 307 GLN A C 1
ATOM 2389 O O . GLN A 1 307 ? -14.75 -16.047 -4.266 1 91.19 307 GLN A O 1
ATOM 2394 N N . ASP A 1 308 ? -13.625 -15.641 -2.41 1 91.25 308 ASP A N 1
ATOM 2395 C CA . ASP A 1 308 ? -12.844 -16.875 -2.52 1 91.25 308 ASP A CA 1
ATOM 2396 C C . ASP A 1 308 ? -13.742 -18.109 -2.43 1 91.25 308 ASP A C 1
ATOM 2398 O O . ASP A 1 308 ? -13.602 -19.047 -3.219 1 91.25 308 ASP A O 1
ATOM 2402 N N . CYS A 1 309 ? -14.656 -18.094 -1.46 1 90.94 309 CYS A N 1
ATOM 2403 C CA . CYS A 1 309 ? -15.594 -19.188 -1.309 1 90.94 309 CYS A CA 1
ATOM 2404 C C . CYS A 1 309 ? -16.438 -19.375 -2.566 1 90.94 309 CYS A C 1
ATOM 2406 O O . CYS A 1 309 ? -16.672 -20.5 -3.004 1 90.94 309 CYS A O 1
ATOM 2408 N N . LYS A 1 310 ? -16.859 -18.312 -3.092 1 91.88 310 LYS A N 1
ATOM 2409 C CA . LYS A 1 310 ? -17.641 -18.359 -4.328 1 91.88 310 LYS A CA 1
ATOM 2410 C C . LYS A 1 310 ? -16.812 -18.953 -5.469 1 91.88 310 LYS A C 1
ATOM 2412 O O . LYS A 1 310 ? -17.328 -19.781 -6.227 1 91.88 310 LYS A O 1
ATOM 2417 N N . THR A 1 311 ? -15.602 -18.516 -5.586 1 89.88 311 THR A N 1
ATOM 2418 C CA . THR A 1 311 ? -14.703 -19.031 -6.621 1 89.88 311 THR A CA 1
ATOM 2419 C C . THR A 1 311 ? -14.492 -20.531 -6.461 1 89.88 311 THR A C 1
ATOM 2421 O O . THR A 1 311 ? -14.562 -21.281 -7.438 1 89.88 311 THR A O 1
ATOM 2424 N N . ASP A 1 312 ? -14.266 -20.906 -5.254 1 89.25 312 ASP A N 1
ATOM 2425 C CA . ASP A 1 312 ? -14.031 -22.312 -4.98 1 89.25 312 ASP A CA 1
ATOM 2426 C C . ASP A 1 312 ? -15.266 -23.156 -5.328 1 89.25 312 ASP A C 1
ATOM 2428 O O . ASP A 1 312 ? -15.141 -24.234 -5.91 1 89.25 312 ASP A O 1
ATOM 2432 N N . VAL A 1 313 ? -16.422 -22.703 -4.977 1 90 313 VAL A N 1
ATOM 2433 C CA . VAL A 1 313 ? -17.656 -23.422 -5.223 1 90 313 VAL A CA 1
ATOM 2434 C C . VAL A 1 313 ? -17.906 -23.531 -6.727 1 90 313 VAL A C 1
ATOM 2436 O O . VAL A 1 313 ? -18.203 -24.609 -7.238 1 90 313 VAL A O 1
ATOM 2439 N N . ILE A 1 314 ? -17.688 -22.453 -7.375 1 89.25 314 ILE A N 1
ATOM 2440 C CA . ILE A 1 314 ? -17.938 -22.422 -8.812 1 89.25 314 ILE A CA 1
ATOM 2441 C C . ILE A 1 314 ? -16.906 -23.312 -9.523 1 89.25 314 ILE A C 1
ATOM 2443 O O . ILE A 1 314 ? -17.281 -24.125 -10.375 1 89.25 314 ILE A O 1
ATOM 2447 N N . PHE A 1 315 ? -15.688 -23.219 -9.141 1 85.31 315 PHE A N 1
ATOM 2448 C CA . PHE A 1 315 ? -14.617 -23.953 -9.797 1 85.31 315 PHE A CA 1
ATOM 2449 C C . PHE A 1 315 ? -14.742 -25.438 -9.539 1 85.31 315 PHE A C 1
ATOM 2451 O O . PHE A 1 315 ? -14.625 -26.25 -10.461 1 85.31 315 PHE A O 1
ATOM 2458 N N . ASN A 1 316 ? -14.984 -25.812 -8.336 1 83.62 316 ASN A N 1
ATOM 2459 C CA . ASN A 1 316 ? -15.086 -27.219 -8 1 83.62 316 ASN A CA 1
ATOM 2460 C C . ASN A 1 316 ? -16.359 -27.844 -8.578 1 83.62 316 ASN A C 1
ATOM 2462 O O . ASN A 1 316 ? -16.344 -29 -9.023 1 83.62 316 ASN A O 1
ATOM 2466 N N . THR A 1 317 ? -17.406 -27.141 -8.641 1 86.69 317 THR A N 1
ATOM 2467 C CA . THR A 1 317 ? -18.656 -27.641 -9.211 1 86.69 317 THR A CA 1
ATOM 2468 C C . THR A 1 317 ? -18.5 -27.859 -10.719 1 86.69 317 THR A C 1
ATOM 2470 O O . THR A 1 317 ? -18.875 -28.922 -11.234 1 86.69 317 THR A O 1
ATOM 2473 N N . LEU A 1 318 ? -17.891 -26.906 -11.305 1 85.62 318 LEU A N 1
ATOM 2474 C CA . LEU A 1 318 ? -17.75 -27.016 -12.758 1 85.62 318 LEU A CA 1
ATOM 2475 C C . LEU A 1 318 ? -16.672 -28.031 -13.133 1 85.62 318 LEU A C 1
ATOM 2477 O O . LEU A 1 318 ? -16.781 -28.688 -14.156 1 85.62 318 LEU A O 1
ATOM 2481 N N . SER A 1 319 ? -15.617 -28.125 -12.32 1 82.19 319 SER A N 1
ATOM 2482 C CA . SER A 1 319 ? -14.562 -29.094 -12.562 1 82.19 319 SER A CA 1
ATOM 2483 C C . SER A 1 319 ? -15.086 -30.516 -12.406 1 82.19 319 SER A C 1
ATOM 2485 O O . SER A 1 319 ? -14.508 -31.469 -12.953 1 82.19 319 SER A O 1
ATOM 2487 N N . LEU A 1 320 ? -16.156 -30.688 -11.625 1 81.06 320 LEU A N 1
ATOM 2488 C CA . LEU A 1 320 ? -16.797 -31.984 -11.492 1 81.06 320 LEU A CA 1
ATOM 2489 C C . LEU A 1 320 ? -17.781 -32.219 -12.633 1 81.06 320 LEU A C 1
ATOM 2491 O O . LEU A 1 320 ? -17.875 -33.312 -13.164 1 81.06 320 LEU A O 1
ATOM 2495 N N . LEU A 1 321 ? -18.422 -31.203 -13.055 1 82.69 321 LEU A N 1
ATOM 2496 C CA . LEU A 1 321 ? -19.5 -31.312 -14.039 1 82.69 321 LEU A CA 1
ATOM 2497 C C . LEU A 1 321 ? -18.922 -31.547 -15.438 1 82.69 321 LEU A C 1
ATOM 2499 O O . LEU A 1 321 ? -19.453 -32.344 -16.203 1 82.69 321 LEU A O 1
ATOM 2503 N N . PHE A 1 322 ? -17.875 -30.953 -15.789 1 82.38 322 PHE A N 1
ATOM 2504 C CA . PHE A 1 322 ? -17.344 -31 -17.156 1 82.38 322 PHE A CA 1
ATOM 2505 C C . PHE A 1 322 ? -16.828 -32.406 -17.484 1 82.38 322 PHE A C 1
ATOM 2507 O O . PHE A 1 322 ? -17.172 -32.969 -18.531 1 82.38 322 PHE A O 1
ATOM 2514 N N . PRO A 1 323 ? -16.016 -33 -16.625 1 75.75 323 PRO A N 1
ATOM 2515 C CA . PRO A 1 323 ? -15.578 -34.375 -16.938 1 75.75 323 PRO A CA 1
ATOM 2516 C C . PRO A 1 323 ? -16.734 -35.344 -16.938 1 75.75 323 PRO A C 1
ATOM 2518 O O . PRO A 1 323 ? -16.734 -36.312 -17.703 1 75.75 323 PRO A O 1
ATOM 2521 N N . LEU A 1 324 ? -17.703 -35.125 -16.047 1 77.38 324 LEU A N 1
ATOM 2522 C CA . LEU A 1 324 ? -18.859 -36 -16.016 1 77.38 324 LEU A CA 1
ATOM 2523 C C . LEU A 1 324 ? -19.656 -35.938 -17.312 1 77.38 324 LEU A C 1
ATOM 2525 O O . LEU A 1 324 ? -20.031 -36.938 -17.875 1 77.38 324 LEU A O 1
ATOM 2529 N N . VAL A 1 325 ? -19.844 -34.719 -17.688 1 77.88 325 VAL A N 1
ATOM 2530 C CA . VAL A 1 325 ? -20.578 -34.5 -18.938 1 77.88 325 VAL A CA 1
ATOM 2531 C C . VAL A 1 325 ? -19.719 -34.938 -20.125 1 77.88 325 VAL A C 1
ATOM 2533 O O . VAL A 1 325 ? -20.234 -35.5 -21.094 1 77.88 325 VAL A O 1
ATOM 2536 N N . GLY A 1 326 ? -18.453 -34.625 -20.031 1 74.56 326 GLY A N 1
ATOM 2537 C CA . GLY A 1 326 ? -17.547 -35.031 -21.094 1 74.56 326 GLY A CA 1
ATOM 2538 C C . GLY A 1 326 ? -17.469 -36.562 -21.25 1 74.56 326 GLY A C 1
ATOM 2539 O O . GLY A 1 326 ? -17.391 -37.062 -22.375 1 74.56 326 GLY A O 1
ATOM 2540 N N . HIS A 1 327 ? -17.422 -37.281 -20.156 1 75.44 327 HIS A N 1
ATOM 2541 C CA . HIS A 1 327 ? -17.391 -38.719 -20.203 1 75.44 327 HIS A CA 1
ATOM 2542 C C . HIS A 1 327 ? -18.688 -39.281 -20.766 1 75.44 327 HIS A C 1
ATOM 2544 O O . HIS A 1 327 ? -18.656 -40.281 -21.531 1 75.44 327 HIS A O 1
ATOM 2550 N N . ARG A 1 328 ? -19.703 -38.656 -20.438 1 77.38 328 ARG A N 1
ATOM 2551 C CA . ARG A 1 328 ? -21 -39.125 -20.906 1 77.38 328 ARG A CA 1
ATOM 2552 C C . ARG A 1 328 ? -21.188 -38.875 -22.406 1 77.38 328 ARG A C 1
ATOM 2554 O O . ARG A 1 328 ? -21.734 -39.719 -23.109 1 77.38 328 ARG A O 1
ATOM 2561 N N . PHE A 1 329 ? -20.625 -37.781 -22.891 1 78.88 329 PHE A N 1
ATOM 2562 C CA . PHE A 1 329 ? -20.828 -37.406 -24.281 1 78.88 329 PHE A CA 1
ATOM 2563 C C . PHE A 1 329 ? -19.547 -37.625 -25.078 1 78.88 329 PHE A C 1
ATOM 2565 O O . PHE A 1 329 ? -19.484 -37.312 -26.266 1 78.88 329 PHE A O 1
ATOM 2572 N N . ASN A 1 330 ? -18.516 -38.188 -24.594 1 71.44 330 ASN A N 1
ATOM 2573 C CA . ASN A 1 330 ? -17.234 -38.562 -25.203 1 71.44 330 ASN A CA 1
ATOM 2574 C C . ASN A 1 330 ? -16.547 -37.344 -25.812 1 71.44 330 ASN A C 1
ATOM 2576 O O . ASN A 1 330 ? -16.078 -37.375 -26.953 1 71.44 330 ASN A O 1
ATOM 2580 N N . ILE A 1 331 ? -16.781 -36.281 -25.203 1 75.25 331 ILE A N 1
ATOM 2581 C CA . ILE A 1 331 ? -16.125 -35.062 -25.641 1 75.25 331 ILE A CA 1
ATOM 2582 C C . ILE A 1 331 ? -14.914 -34.75 -24.766 1 75.25 331 ILE A C 1
ATOM 2584 O O . ILE A 1 331 ? -15.047 -34.281 -23.641 1 75.25 331 ILE A O 1
ATOM 2588 N N . TRP A 1 332 ? -13.742 -35.094 -25.188 1 71.25 332 TRP A N 1
ATOM 2589 C CA . TRP A 1 332 ? -12.508 -35 -24.406 1 71.25 332 TRP A CA 1
ATOM 2590 C C . TRP A 1 332 ? -12.086 -33.562 -24.219 1 71.25 332 TRP A C 1
ATOM 2592 O O . TRP A 1 332 ? -11.43 -33.219 -23.219 1 71.25 332 TRP A O 1
ATOM 2602 N N . TRP A 1 333 ? -12.555 -32.656 -25.109 1 74.31 333 TRP A N 1
ATOM 2603 C CA . TRP A 1 333 ? -12.039 -31.297 -25.047 1 74.31 333 TRP A CA 1
ATOM 2604 C C . TRP A 1 333 ? -12.898 -30.422 -24.141 1 74.31 333 TRP A C 1
ATOM 2606 O O . TRP A 1 333 ? -12.539 -29.281 -23.844 1 74.31 333 TRP A O 1
ATOM 2616 N N . LEU A 1 334 ? -13.992 -30.969 -23.656 1 77.88 334 LEU A N 1
ATOM 2617 C CA . LEU A 1 334 ? -14.898 -30.188 -22.828 1 77.88 334 LEU A CA 1
ATOM 2618 C C . LEU A 1 334 ? -14.258 -29.828 -21.5 1 77.88 334 LEU A C 1
ATOM 2620 O O . LEU A 1 334 ? -14.414 -28.719 -21 1 77.88 334 LEU A O 1
ATOM 2624 N N . ASP A 1 335 ? -13.5 -30.688 -20.922 1 80.31 335 ASP A N 1
ATOM 2625 C CA . ASP A 1 335 ? -12.875 -30.469 -19.609 1 80.31 335 ASP A CA 1
ATOM 2626 C C . ASP A 1 335 ? -11.797 -29.391 -19.688 1 80.31 335 ASP A C 1
ATOM 2628 O O . ASP A 1 335 ? -11.883 -28.375 -19.016 1 80.31 335 ASP A O 1
ATOM 2632 N N . PRO A 1 336 ? -10.945 -29.578 -20.656 1 81.75 336 PRO A N 1
ATOM 2633 C CA . PRO A 1 336 ? -9.891 -28.562 -20.703 1 81.75 336 PRO A CA 1
ATOM 2634 C C . PRO A 1 336 ? -10.406 -27.203 -21.188 1 81.75 336 PRO A C 1
ATOM 2636 O O . PRO A 1 336 ? -9.969 -26.156 -20.688 1 81.75 336 PRO A O 1
ATOM 2639 N N . VAL A 1 337 ? -11.312 -27.172 -22.031 1 83.69 337 VAL A N 1
ATOM 2640 C CA . VAL A 1 337 ? -11.852 -25.922 -22.516 1 83.69 337 VAL A CA 1
ATOM 2641 C C . VAL A 1 337 ? -12.695 -25.266 -21.438 1 83.69 337 VAL A C 1
ATOM 2643 O O . VAL A 1 337 ? -12.633 -24.047 -21.234 1 83.69 337 VAL A O 1
ATOM 2646 N N . GLY A 1 338 ? -13.523 -26.047 -20.797 1 84.06 338 GLY A N 1
ATOM 2647 C CA . GLY A 1 338 ? -14.312 -25.531 -19.688 1 84.06 338 GLY A CA 1
ATOM 2648 C C . GLY A 1 338 ? -13.461 -24.953 -18.562 1 84.06 338 GLY A C 1
ATOM 2649 O O . GLY A 1 338 ? -13.742 -23.875 -18.062 1 84.06 338 GLY A O 1
ATOM 2650 N N . ALA A 1 339 ? -12.438 -25.656 -18.203 1 84.19 339 ALA A N 1
ATOM 2651 C CA . ALA A 1 339 ? -11.516 -25.203 -17.156 1 84.19 339 ALA A CA 1
ATOM 2652 C C . ALA A 1 339 ? -10.797 -23.922 -17.594 1 84.19 339 ALA A C 1
ATOM 2654 O O . ALA A 1 339 ? -10.578 -23.031 -16.766 1 84.19 339 ALA A O 1
ATOM 2655 N N . GLY A 1 340 ? -10.484 -23.859 -18.859 1 87.44 340 GLY A N 1
ATOM 2656 C CA . GLY A 1 340 ? -9.812 -22.672 -19.391 1 87.44 340 GLY A CA 1
ATOM 2657 C C . GLY A 1 340 ? -10.688 -21.438 -19.359 1 87.44 340 GLY A C 1
ATOM 2658 O O . GLY A 1 340 ? -10.258 -20.375 -18.906 1 87.44 340 GLY A O 1
ATOM 2659 N N . LEU A 1 341 ? -11.852 -21.578 -19.734 1 89.69 341 LEU A N 1
ATOM 2660 C CA . LEU A 1 341 ? -12.781 -20.453 -19.766 1 89.69 341 LEU A CA 1
ATOM 2661 C C . LEU A 1 341 ? -13.102 -19.984 -18.359 1 89.69 341 LEU A C 1
ATOM 2663 O O . LEU A 1 341 ? -13.172 -18.781 -18.109 1 89.69 341 LEU A O 1
ATOM 2667 N N . LEU A 1 342 ? -13.312 -20.922 -17.531 1 89.62 342 LEU A N 1
ATOM 2668 C CA . LEU A 1 342 ? -13.586 -20.578 -16.141 1 89.62 342 LEU A CA 1
ATOM 2669 C C . LEU A 1 342 ? -12.398 -19.859 -15.508 1 89.62 342 LEU A C 1
ATOM 2671 O O . LEU A 1 342 ? -12.578 -18.906 -14.75 1 89.62 342 LEU A O 1
ATOM 2675 N N . SER A 1 343 ? -11.195 -20.297 -15.828 1 91.69 343 SER A N 1
ATOM 2676 C CA . SER A 1 343 ? -9.992 -19.672 -15.305 1 91.69 343 SER A CA 1
ATOM 2677 C C . SER A 1 343 ? -9.883 -18.219 -15.75 1 91.69 343 SER A C 1
ATOM 2679 O O . SER A 1 343 ? -9.516 -17.344 -14.969 1 91.69 343 SER A O 1
ATOM 2681 N N . ILE A 1 344 ? -10.281 -17.953 -16.969 1 92.25 344 ILE A N 1
ATOM 2682 C CA . ILE A 1 344 ? -10.227 -16.594 -17.484 1 92.25 344 ILE A CA 1
ATOM 2683 C C . ILE A 1 344 ? -11.211 -15.703 -16.734 1 92.25 344 ILE A C 1
ATOM 2685 O O . ILE A 1 344 ? -10.883 -14.57 -16.359 1 92.25 344 ILE A O 1
ATOM 2689 N N . PHE A 1 345 ? -12.312 -16.219 -16.516 1 91.69 345 PHE A N 1
ATOM 2690 C CA . PHE A 1 345 ? -13.328 -15.492 -15.773 1 91.69 345 PHE A CA 1
ATOM 2691 C C . PHE A 1 345 ? -12.852 -15.18 -14.359 1 91.69 345 PHE A C 1
ATOM 2693 O O . PHE A 1 345 ? -13.016 -14.062 -13.867 1 91.69 345 PHE A O 1
ATOM 2700 N N . ILE A 1 346 ? -12.281 -16.125 -13.641 1 90.88 346 ILE A N 1
ATOM 2701 C CA . ILE A 1 346 ? -11.828 -15.961 -12.266 1 90.88 346 ILE A CA 1
ATOM 2702 C C . ILE A 1 346 ? -10.664 -14.977 -12.211 1 90.88 346 ILE A C 1
ATOM 2704 O O . ILE A 1 346 ? -10.594 -14.141 -11.305 1 90.88 346 ILE A O 1
ATOM 2708 N N . ILE A 1 347 ? -9.805 -15.086 -13.195 1 92.06 347 ILE A N 1
ATOM 2709 C CA . ILE A 1 347 ? -8.68 -14.156 -13.266 1 92.06 347 ILE A CA 1
ATOM 2710 C C . ILE A 1 347 ? -9.203 -12.727 -13.398 1 92.06 347 ILE A C 1
ATOM 2712 O O . ILE A 1 347 ? -8.695 -11.82 -12.727 1 92.06 347 ILE A O 1
ATOM 2716 N N . TYR A 1 348 ? -10.227 -12.578 -14.156 1 93.62 348 TYR A N 1
ATOM 2717 C CA . TYR A 1 348 ? -10.812 -11.25 -14.344 1 93.62 348 TYR A CA 1
ATOM 2718 C C . TYR A 1 348 ? -11.422 -10.734 -13.039 1 93.62 348 TYR A C 1
ATOM 2720 O O . TYR A 1 348 ? -11.219 -9.578 -12.672 1 93.62 348 TYR A O 1
ATOM 2728 N N . ASP A 1 349 ? -12.117 -11.555 -12.406 1 92.25 349 ASP A N 1
ATOM 2729 C CA . ASP A 1 349 ? -12.781 -11.18 -11.164 1 92.25 349 ASP A CA 1
ATOM 2730 C C . ASP A 1 349 ? -11.758 -10.773 -10.102 1 92.25 349 ASP A C 1
ATOM 2732 O O . ASP A 1 349 ? -11.914 -9.742 -9.445 1 92.25 349 ASP A O 1
ATOM 2736 N N . TRP A 1 350 ? -10.742 -11.547 -9.938 1 91.44 350 TRP A N 1
ATOM 2737 C CA . TRP A 1 350 ? -9.727 -11.273 -8.922 1 91.44 350 TRP A CA 1
ATOM 2738 C C . TRP A 1 350 ? -8.844 -10.102 -9.336 1 91.44 350 TRP A C 1
ATOM 2740 O O . TRP A 1 350 ? -8.312 -9.383 -8.492 1 91.44 350 TRP A O 1
ATOM 2750 N N . ALA A 1 351 ? -8.688 -9.906 -10.648 1 92.5 351 ALA A N 1
ATOM 2751 C CA . ALA A 1 351 ? -7.941 -8.742 -11.133 1 92.5 351 ALA A CA 1
ATOM 2752 C C . ALA A 1 351 ? -8.648 -7.445 -10.766 1 92.5 351 ALA A C 1
ATOM 2754 O O . ALA A 1 351 ? -8.008 -6.457 -10.398 1 92.5 351 ALA A O 1
ATOM 2755 N N . ASN A 1 352 ? -9.922 -7.5 -10.844 1 93.25 352 ASN A N 1
ATOM 2756 C CA . ASN A 1 352 ? -10.703 -6.332 -10.438 1 93.25 352 ASN A CA 1
ATOM 2757 C C . ASN A 1 352 ? -10.539 -6.035 -8.953 1 93.25 352 ASN A C 1
ATOM 2759 O O . ASN A 1 352 ? -10.359 -4.879 -8.562 1 93.25 352 ASN A O 1
ATOM 2763 N N . THR A 1 353 ? -10.594 -7.02 -8.172 1 90.62 353 THR A N 1
ATOM 2764 C CA . THR A 1 353 ? -10.391 -6.859 -6.738 1 90.62 353 THR A CA 1
ATOM 2765 C C . THR A 1 353 ? -8.984 -6.344 -6.445 1 90.62 353 THR A C 1
ATOM 2767 O O . THR A 1 353 ? -8.805 -5.469 -5.594 1 90.62 353 THR A O 1
ATOM 2770 N N . CYS A 1 354 ? -8.055 -6.883 -7.168 1 91.88 354 CYS A N 1
ATOM 2771 C CA . CYS A 1 354 ? -6.668 -6.465 -7.016 1 91.88 354 CYS A CA 1
ATOM 2772 C C . CYS A 1 354 ? -6.504 -4.984 -7.34 1 91.88 354 CYS A C 1
ATOM 2774 O O . CYS A 1 354 ? -5.93 -4.23 -6.551 1 91.88 354 CYS A O 1
ATOM 2776 N N . LEU A 1 355 ? -7.098 -4.496 -8.398 1 91 355 LEU A N 1
ATOM 2777 C CA . LEU A 1 355 ? -6.953 -3.115 -8.852 1 91 355 LEU A CA 1
ATOM 2778 C C . LEU A 1 355 ? -7.68 -2.156 -7.914 1 91 355 LEU A C 1
ATOM 2780 O O . LEU A 1 355 ? -7.219 -1.037 -7.688 1 91 355 LEU A O 1
ATOM 2784 N N . THR A 1 356 ? -8.758 -2.617 -7.438 1 88.75 356 THR A N 1
ATOM 2785 C CA . THR A 1 356 ? -9.5 -1.786 -6.496 1 88.75 356 THR A CA 1
ATOM 2786 C C . THR A 1 356 ? -8.695 -1.572 -5.215 1 88.75 356 THR A C 1
ATOM 2788 O O . THR A 1 356 ? -8.648 -0.461 -4.684 1 88.75 356 THR A O 1
ATOM 2791 N N . ASN A 1 357 ? -8.086 -2.617 -4.766 1 88.56 357 ASN A N 1
ATOM 2792 C CA . ASN A 1 357 ? -7.289 -2.492 -3.553 1 88.56 357 ASN A CA 1
ATOM 2793 C C . ASN A 1 357 ? -6.008 -1.703 -3.805 1 88.56 357 ASN A C 1
ATOM 2795 O O . ASN A 1 357 ? -5.535 -0.978 -2.926 1 88.56 357 ASN A O 1
ATOM 2799 N N . VAL A 1 358 ? -5.461 -1.812 -4.961 1 88.12 358 VAL A N 1
ATOM 2800 C CA . VAL A 1 358 ? -4.297 -1.013 -5.328 1 88.12 358 VAL A CA 1
ATOM 2801 C C . VAL A 1 358 ? -4.672 0.468 -5.344 1 88.12 358 VAL A C 1
ATOM 2803 O O . VAL A 1 358 ? -3.916 1.311 -4.855 1 88.12 358 VAL A O 1
ATOM 2806 N N . ALA A 1 359 ? -5.785 0.761 -5.859 1 86.5 359 ALA A N 1
ATOM 2807 C CA . ALA A 1 359 ? -6.258 2.143 -5.91 1 86.5 359 ALA A CA 1
ATOM 2808 C C . ALA A 1 359 ? -6.445 2.709 -4.504 1 86.5 359 ALA A C 1
ATOM 2810 O O . ALA A 1 359 ? -6.09 3.861 -4.242 1 86.5 359 ALA A O 1
ATOM 2811 N N . ARG A 1 360 ? -6.93 1.917 -3.689 1 85 360 ARG A N 1
ATOM 2812 C CA . ARG A 1 360 ? -7.156 2.363 -2.32 1 85 360 ARG A CA 1
ATOM 2813 C C . ARG A 1 360 ? -5.836 2.586 -1.59 1 85 360 ARG A C 1
ATOM 2815 O O . ARG A 1 360 ? -5.734 3.469 -0.736 1 85 360 ARG A O 1
ATOM 2822 N N . LEU A 1 361 ? -4.906 1.809 -1.919 1 85.94 361 LEU A N 1
ATOM 2823 C CA . LEU A 1 361 ? -3.605 1.921 -1.268 1 85.94 361 LEU A CA 1
ATOM 2824 C C . LEU A 1 361 ? -2.818 3.104 -1.823 1 85.94 361 LEU A C 1
ATOM 2826 O O . LEU A 1 361 ? -1.955 3.656 -1.139 1 85.94 361 LEU A O 1
ATOM 2830 N N . THR A 1 362 ? -3.102 3.508 -3.078 1 84.19 362 THR A N 1
ATOM 2831 C CA . THR A 1 362 ? -2.338 4.57 -3.727 1 84.19 362 THR A CA 1
ATOM 2832 C C . THR A 1 362 ? -2.949 5.934 -3.428 1 84.19 362 THR A C 1
ATOM 2834 O O . THR A 1 362 ? -2.395 6.965 -3.812 1 84.19 362 THR A O 1
ATOM 2837 N N . GLY A 1 363 ? -3.957 6.016 -2.736 1 79.94 363 GLY A N 1
ATOM 2838 C CA . GLY A 1 363 ? -4.504 7.293 -2.309 1 79.94 363 GLY A CA 1
ATOM 2839 C C . GLY A 1 363 ? -5.508 7.871 -3.287 1 79.94 363 GLY A C 1
ATOM 2840 O O . GLY A 1 363 ? -5.438 9.055 -3.635 1 79.94 363 GLY A O 1
ATOM 2841 N N . VAL A 1 364 ? -6.324 7.117 -3.729 1 80.31 364 VAL A N 1
ATOM 2842 C CA . VAL A 1 364 ? -7.375 7.605 -4.617 1 80.31 364 VAL A CA 1
ATOM 2843 C C . VAL A 1 364 ? -8.359 8.469 -3.832 1 80.31 364 VAL A C 1
ATOM 2845 O O . VAL A 1 364 ? -8.547 8.273 -2.627 1 80.31 364 VAL A O 1
ATOM 2848 N N . THR A 1 365 ? -8.883 9.367 -4.57 1 83.69 365 THR A N 1
ATOM 2849 C CA . THR A 1 365 ? -9.852 10.25 -3.936 1 83.69 365 THR A CA 1
ATOM 2850 C C . THR A 1 365 ? -11.055 9.461 -3.441 1 83.69 365 THR A C 1
ATOM 2852 O O . THR A 1 365 ? -11.422 8.438 -4.023 1 83.69 365 THR A O 1
ATOM 2855 N N . THR A 1 366 ? -11.586 9.898 -2.404 1 84.81 366 THR A N 1
ATOM 2856 C CA . THR A 1 366 ? -12.695 9.203 -1.771 1 84.81 366 THR A CA 1
ATOM 2857 C C . THR A 1 366 ? -13.977 9.391 -2.58 1 84.81 366 THR A C 1
ATOM 2859 O O . THR A 1 366 ? -14.023 10.203 -3.502 1 84.81 366 THR A O 1
ATOM 2862 N N . ASN A 1 367 ? -14.875 8.641 -2.264 1 84.5 367 ASN A N 1
ATOM 2863 C CA . ASN A 1 367 ? -16.188 8.727 -2.881 1 84.5 367 ASN A CA 1
ATOM 2864 C C . ASN A 1 367 ? -16.922 10.008 -2.473 1 84.5 367 ASN A C 1
ATOM 2866 O O . ASN A 1 367 ? -16.578 10.617 -1.456 1 84.5 367 ASN A O 1
ATOM 2870 N N . ASP A 1 368 ? -17.906 10.414 -3.191 1 86.06 368 ASP A N 1
ATOM 2871 C CA . ASP A 1 368 ? -18.672 11.648 -2.99 1 86.06 368 ASP A CA 1
ATOM 2872 C C . ASP A 1 368 ? -19.422 11.617 -1.664 1 86.06 368 ASP A C 1
ATOM 2874 O O . ASP A 1 368 ? -19.578 12.641 -1.002 1 86.06 368 ASP A O 1
ATOM 2878 N N . ARG A 1 369 ? -19.781 10.523 -1.294 1 87.31 369 ARG A N 1
ATOM 2879 C CA . ARG A 1 369 ? -20.547 10.398 -0.056 1 87.31 369 ARG A CA 1
ATOM 2880 C C . ARG A 1 369 ? -19.688 10.781 1.151 1 87.31 369 ARG A C 1
ATOM 2882 O O . ARG A 1 369 ? -20.125 11.578 1.991 1 87.31 369 ARG A O 1
ATOM 2889 N N . ILE A 1 370 ? -18.547 10.234 1.175 1 88.5 370 ILE A N 1
ATOM 2890 C CA . ILE A 1 370 ? -17.656 10.508 2.305 1 88.5 370 ILE A CA 1
ATOM 2891 C C . ILE A 1 370 ? -17.219 11.969 2.279 1 88.5 370 ILE A C 1
ATOM 2893 O O . ILE A 1 370 ? -17.141 12.617 3.324 1 88.5 370 ILE A O 1
ATOM 2897 N N . LEU A 1 371 ? -16.984 12.484 1.136 1 89.12 371 LEU A N 1
ATOM 2898 C CA . LEU A 1 371 ? -16.594 13.883 1.008 1 89.12 371 LEU A CA 1
ATOM 2899 C C . LEU A 1 371 ? -17.688 14.805 1.522 1 89.12 371 LEU A C 1
ATOM 2901 O O . LEU A 1 371 ? -17.406 15.789 2.209 1 89.12 371 LEU A O 1
ATOM 2905 N N . LYS A 1 372 ? -18.891 14.453 1.169 1 88.69 372 LYS A N 1
ATOM 2906 C CA . LYS A 1 372 ? -20.016 15.258 1.644 1 88.69 372 LYS A CA 1
ATOM 2907 C C . LYS A 1 372 ? -20.141 15.188 3.164 1 88.69 372 LYS A C 1
ATOM 2909 O O . LYS A 1 372 ? -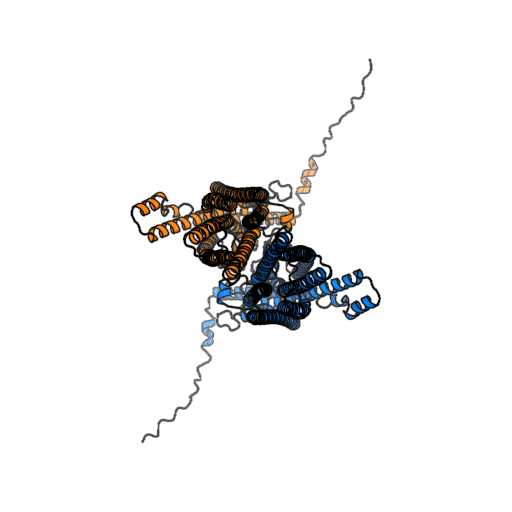20.453 16.188 3.811 1 88.69 372 LYS A O 1
ATOM 2914 N N . LYS A 1 373 ? -19.953 14.039 3.635 1 90.12 373 LYS A N 1
ATOM 2915 C CA . LYS A 1 373 ? -19.984 13.859 5.082 1 90.12 373 LYS A CA 1
ATOM 2916 C C . LYS A 1 373 ? -18.922 14.719 5.77 1 90.12 373 LYS A C 1
ATOM 2918 O O . LYS A 1 373 ? -19.203 15.367 6.777 1 90.12 373 LYS A O 1
ATOM 2923 N N . LEU A 1 374 ? -17.75 14.758 5.203 1 91.69 374 LEU A N 1
ATOM 2924 C CA . LEU A 1 374 ? -16.656 15.555 5.75 1 91.69 374 LEU A CA 1
ATOM 2925 C C . LEU A 1 374 ? -16.953 17.047 5.617 1 91.69 374 LEU A C 1
ATOM 2927 O O . LEU A 1 374 ? -16.672 17.828 6.535 1 91.69 374 LEU A O 1
ATOM 2931 N N . MET A 1 375 ? -17.516 17.391 4.555 1 90.12 375 MET A N 1
ATOM 2932 C CA . MET A 1 375 ? -17.875 18.797 4.336 1 90.12 375 MET A CA 1
ATOM 2933 C C . MET A 1 375 ? -18.938 19.25 5.34 1 90.12 375 MET A C 1
ATOM 2935 O O . MET A 1 375 ? -18.875 20.375 5.832 1 90.12 375 MET A O 1
ATOM 2939 N N . PHE A 1 376 ? -19.812 18.375 5.578 1 89.06 376 PHE A N 1
ATOM 2940 C CA . PHE A 1 376 ? -20.859 18.672 6.543 1 89.06 376 PHE A CA 1
ATOM 2941 C C . PHE A 1 376 ? -20.281 18.875 7.934 1 89.06 376 PHE A C 1
ATOM 2943 O O . PHE A 1 376 ? -20.703 19.781 8.672 1 89.06 376 PHE A O 1
ATOM 2950 N N . LEU A 1 377 ? -19.406 18.062 8.297 1 90.88 377 LEU A N 1
ATOM 2951 C CA . LEU A 1 377 ? -18.75 18.203 9.594 1 90.88 377 LEU A CA 1
ATOM 2952 C C . LEU A 1 377 ? -18 19.531 9.68 1 90.88 377 LEU A C 1
ATOM 2954 O O . LEU A 1 377 ? -18.078 20.219 10.695 1 90.88 377 LEU A O 1
ATOM 2958 N N . CYS A 1 378 ? -17.328 19.844 8.633 1 90.5 378 CYS A N 1
ATOM 2959 C CA . CYS A 1 378 ? -16.625 21.125 8.594 1 90.5 378 CYS A CA 1
ATOM 2960 C C . CYS A 1 378 ? -17.594 22.297 8.672 1 90.5 378 CYS A C 1
ATOM 2962 O O . CYS A 1 378 ? -17.312 23.312 9.305 1 90.5 378 CYS A O 1
ATOM 2964 N N . TYR A 1 379 ? -18.703 22.125 8.078 1 88.19 379 TYR A N 1
ATOM 2965 C CA . TYR A 1 379 ? -19.719 23.172 8.062 1 88.19 379 TYR A CA 1
ATOM 2966 C C . TYR A 1 379 ? -20.234 23.453 9.469 1 88.19 379 TYR A C 1
ATOM 2968 O O . TYR A 1 379 ? -20.594 24.578 9.789 1 88.19 379 TYR A O 1
ATOM 2976 N N . ARG A 1 380 ? -20.25 22.516 10.266 1 87.69 380 ARG A N 1
ATOM 2977 C CA . ARG A 1 380 ? -20.703 22.688 11.641 1 87.69 380 ARG A CA 1
ATOM 2978 C C . ARG A 1 380 ? -19.766 23.625 12.406 1 87.69 380 ARG A C 1
ATOM 2980 O O . ARG A 1 380 ? -20.172 24.234 13.398 1 87.69 380 ARG A O 1
ATOM 2987 N N . PHE A 1 381 ? -18.531 23.766 11.922 1 88.81 381 PHE A N 1
ATOM 2988 C CA . PHE A 1 381 ? -17.562 24.656 12.547 1 88.81 381 PHE A CA 1
ATOM 2989 C C . PHE A 1 381 ? -17.562 26.016 11.859 1 88.81 381 PHE A C 1
ATOM 2991 O O . PHE A 1 381 ? -16.688 26.844 12.133 1 88.81 381 PHE A O 1
ATOM 2998 N N . ALA A 1 382 ? -18.469 26.297 11.102 1 85.56 382 ALA A N 1
ATOM 2999 C CA . ALA A 1 382 ? -18.531 27.516 10.297 1 85.56 382 ALA A CA 1
ATOM 3000 C C . ALA A 1 382 ? -18.594 28.75 11.18 1 85.56 382 ALA A C 1
ATOM 3002 O O . ALA A 1 382 ? -17.969 29.766 10.875 1 85.56 382 ALA A O 1
ATOM 3003 N N . PRO A 1 383 ? -19.25 28.656 12.273 1 84.94 383 PRO A N 1
ATOM 3004 C CA . PRO A 1 383 ? -19.328 29.844 13.117 1 84.94 383 PRO A CA 1
ATOM 3005 C C . PRO A 1 383 ? -17.984 30.203 13.766 1 84.94 383 PRO A C 1
ATOM 3007 O O . PRO A 1 383 ? -17.797 31.328 14.203 1 84.94 383 PRO A O 1
ATOM 3010 N N . CYS A 1 384 ? -17.141 29.266 13.797 1 84.31 384 CYS A N 1
ATOM 3011 C CA . CYS A 1 384 ? -15.859 29.469 14.469 1 84.31 384 CYS A CA 1
ATOM 3012 C C . CYS A 1 384 ? -14.766 29.844 13.469 1 84.31 384 CYS A C 1
ATOM 3014 O O . CYS A 1 384 ? -13.656 30.203 13.859 1 84.31 384 CYS A O 1
ATOM 3016 N N . VAL A 1 385 ? -15.094 29.766 12.242 1 87.19 385 VAL A N 1
ATOM 3017 C CA . VAL A 1 385 ? -14.078 30 11.219 1 87.19 385 VAL A CA 1
ATOM 3018 C C . VAL A 1 385 ? -14.617 30.953 10.164 1 87.19 385 VAL A C 1
ATOM 3020 O O . VAL A 1 385 ? -15.836 31.141 10.047 1 87.19 385 VAL A O 1
ATOM 3023 N N . ASP A 1 386 ? -13.742 31.656 9.445 1 85.81 386 ASP A N 1
ATOM 3024 C CA . ASP A 1 386 ? -14.164 32.594 8.398 1 85.81 386 ASP A CA 1
ATOM 3025 C C . ASP A 1 386 ? -14.562 31.828 7.133 1 85.81 386 ASP A C 1
ATOM 3027 O O . ASP A 1 386 ? -15.586 32.125 6.52 1 85.81 386 ASP A O 1
ATOM 3031 N N . ALA A 1 387 ? -13.641 30.953 6.758 1 86.88 387 ALA A N 1
ATOM 3032 C CA . ALA A 1 387 ? -13.898 30.156 5.555 1 86.88 387 ALA A CA 1
ATOM 3033 C C . ALA A 1 387 ? -13.008 28.922 5.5 1 86.88 387 ALA A C 1
ATOM 3035 O O . ALA A 1 387 ? -12.086 28.781 6.305 1 86.88 387 ALA A O 1
ATOM 3036 N N . PHE A 1 388 ? -13.492 28.078 4.707 1 87.56 388 PHE A N 1
ATOM 3037 C CA . PHE A 1 388 ? -12.695 26.891 4.418 1 87.56 388 PHE A CA 1
ATOM 3038 C C . PHE A 1 388 ? -12.031 27.016 3.053 1 87.56 388 PHE A C 1
ATOM 3040 O O . PHE A 1 388 ? -12.703 27.219 2.043 1 87.56 388 PHE A O 1
ATOM 3047 N N . LYS A 1 389 ? -10.734 26.938 3.016 1 83.88 389 LYS A N 1
ATOM 3048 C CA . LYS A 1 389 ? -9.961 27.109 1.785 1 83.88 389 LYS A CA 1
ATOM 3049 C C . LYS A 1 389 ? -9.984 25.828 0.94 1 83.88 389 LYS A C 1
ATOM 3051 O O . LYS A 1 389 ? -10.242 25.891 -0.264 1 83.88 389 LYS A O 1
ATOM 3056 N N . SER A 1 390 ? -9.641 24.719 1.581 1 87.25 390 SER A N 1
ATOM 3057 C CA . SER A 1 390 ? -9.586 23.469 0.826 1 87.25 390 SER A CA 1
ATOM 3058 C C . SER A 1 390 ? -9.828 22.266 1.728 1 87.25 390 SER A C 1
ATOM 3060 O O . SER A 1 390 ? -9.477 22.281 2.908 1 87.25 390 SER A O 1
ATOM 3062 N N . ILE A 1 391 ? -10.57 21.312 1.157 1 88.19 391 ILE A N 1
ATOM 3063 C CA . ILE A 1 391 ? -10.781 20.016 1.803 1 88.19 391 ILE A CA 1
ATOM 3064 C C . ILE A 1 391 ? -10.344 18.891 0.863 1 88.19 391 ILE A C 1
ATOM 3066 O O . ILE A 1 391 ? -10.875 18.766 -0.244 1 88.19 391 ILE A O 1
ATOM 3070 N N . LYS A 1 392 ? -9.328 18.203 1.249 1 87.88 392 LYS A N 1
ATOM 3071 C CA . LYS A 1 392 ? -8.844 17.062 0.483 1 87.88 392 LYS A CA 1
ATOM 3072 C C . LYS A 1 392 ? -9 15.766 1.275 1 87.88 392 LYS A C 1
ATOM 3074 O O . LYS A 1 392 ? -8.648 15.711 2.457 1 87.88 392 LYS A O 1
ATOM 3079 N N . ALA A 1 393 ? -9.641 14.852 0.679 1 90.31 393 ALA A N 1
ATOM 3080 C CA . ALA A 1 393 ? -9.82 13.539 1.296 1 90.31 393 ALA A CA 1
ATOM 3081 C C . ALA A 1 393 ? -9.406 12.422 0.34 1 90.31 393 ALA A C 1
ATOM 3083 O O . ALA A 1 393 ? -9.828 12.398 -0.818 1 90.31 393 ALA A O 1
ATOM 3084 N N . TYR A 1 394 ? -8.516 11.562 0.751 1 87.5 394 TYR A N 1
ATOM 3085 C CA . TYR A 1 394 ? -8.039 10.461 -0.079 1 87.5 394 TYR A CA 1
ATOM 3086 C C . TYR A 1 394 ? -7.895 9.18 0.74 1 87.5 394 TYR A C 1
ATOM 3088 O O . TYR A 1 394 ? -7.777 9.234 1.967 1 87.5 394 TYR A O 1
ATOM 3096 N N . HIS A 1 395 ? -7.996 8.172 0.047 1 86.31 395 HIS A N 1
ATOM 3097 C CA . HIS A 1 395 ? -7.91 6.879 0.719 1 86.31 395 HIS A CA 1
ATOM 3098 C C . HIS A 1 395 ? -6.465 6.535 1.075 1 86.31 395 HIS A C 1
ATOM 3100 O O . HIS A 1 395 ? -5.551 6.785 0.287 1 86.31 395 HIS A O 1
ATOM 3106 N N . ALA A 1 396 ? -6.238 6.082 2.172 1 82.31 396 ALA A N 1
ATOM 3107 C CA . ALA A 1 396 ? -5 5.469 2.641 1 82.31 396 ALA A CA 1
ATOM 3108 C C . ALA A 1 396 ? -5.254 4.074 3.205 1 82.31 396 ALA A C 1
ATOM 3110 O O . ALA A 1 396 ? -5.246 3.877 4.422 1 82.31 396 ALA A O 1
ATOM 3111 N N . GLY A 1 397 ? -5.387 3.127 2.34 1 80 397 GLY A N 1
ATOM 3112 C CA . GLY A 1 397 ? -5.875 1.815 2.736 1 80 397 GLY A CA 1
ATOM 3113 C C . GLY A 1 397 ? -7.387 1.742 2.82 1 80 397 GLY A C 1
ATOM 3114 O O . GLY A 1 397 ? -8.086 2.197 1.912 1 80 397 GLY A O 1
ATOM 3115 N N . ASP A 1 398 ? -7.871 1.13 3.859 1 80 398 ASP A N 1
ATOM 3116 C CA . ASP A 1 398 ? -9.32 1.038 4.027 1 80 398 ASP A CA 1
ATOM 3117 C C . ASP A 1 398 ? -9.875 2.305 4.672 1 80 398 ASP A C 1
ATOM 3119 O O . ASP A 1 398 ? -11.07 2.6 4.539 1 80 398 ASP A O 1
ATOM 3123 N N . GLY A 1 399 ? -9.016 3.057 5.215 1 85.62 399 GLY A N 1
ATOM 3124 C CA . GLY A 1 399 ? -9.422 4.312 5.824 1 85.62 399 GLY A CA 1
ATOM 3125 C C . GLY A 1 399 ? -9.172 5.516 4.934 1 85.62 399 GLY A C 1
ATOM 3126 O O . GLY A 1 399 ? -8.664 5.379 3.82 1 85.62 399 GLY A O 1
ATOM 3127 N N . VAL A 1 400 ? -9.719 6.691 5.48 1 88.75 400 VAL A N 1
ATOM 3128 C CA . VAL A 1 400 ? -9.602 7.922 4.703 1 88.75 400 VAL A CA 1
ATOM 3129 C C . VAL A 1 400 ? -8.766 8.945 5.473 1 88.75 400 VAL A C 1
ATOM 3131 O O . VAL A 1 400 ? -8.898 9.062 6.695 1 88.75 400 VAL A O 1
ATOM 3134 N N . TRP A 1 401 ? -7.887 9.578 4.785 1 88.38 401 TRP A N 1
ATOM 3135 C CA . TRP A 1 401 ? -7.152 10.727 5.312 1 88.38 401 TRP A CA 1
ATOM 3136 C C . TRP A 1 401 ? -7.758 12.039 4.82 1 88.38 401 TRP A C 1
ATOM 3138 O O . TRP A 1 401 ? -8.148 12.148 3.656 1 88.38 401 TRP A O 1
ATOM 3148 N N . CYS A 1 402 ? -7.852 12.898 5.711 1 90.94 402 CYS A N 1
ATOM 3149 C CA . CYS A 1 402 ? -8.484 14.172 5.375 1 90.94 402 CYS A CA 1
ATOM 3150 C C . CYS A 1 402 ? -7.562 15.344 5.703 1 90.94 402 CYS A C 1
ATOM 3152 O O . CYS A 1 402 ? -6.902 15.344 6.746 1 90.94 402 CYS A O 1
ATOM 3154 N N . GLU A 1 403 ? -7.395 16.234 4.77 1 90.5 403 GLU A N 1
ATOM 3155 C CA . GLU A 1 403 ? -6.684 17.5 4.965 1 90.5 403 GLU A CA 1
ATOM 3156 C C . GLU A 1 403 ? -7.617 18.688 4.801 1 90.5 403 GLU A C 1
ATOM 3158 O O . GLU A 1 403 ? -8.289 18.828 3.773 1 90.5 403 GLU A O 1
ATOM 3163 N N . VAL A 1 404 ? -7.684 19.453 5.781 1 92.31 404 VAL A N 1
ATOM 3164 C CA . VAL A 1 404 ? -8.562 20.625 5.746 1 92.31 404 VAL A CA 1
ATOM 3165 C C . VAL A 1 404 ? -7.746 21.891 5.988 1 92.31 404 VAL A C 1
ATOM 3167 O O . VAL A 1 404 ? -6.875 21.922 6.859 1 92.31 404 VAL A O 1
ATOM 3170 N N . ASP A 1 405 ? -7.941 22.828 5.184 1 90.56 405 ASP A N 1
ATOM 3171 C CA . ASP A 1 405 ? -7.332 24.141 5.34 1 90.56 405 ASP A CA 1
ATOM 3172 C C . ASP A 1 405 ? -8.375 25.188 5.715 1 90.56 405 ASP A C 1
ATOM 3174 O O . ASP A 1 405 ? -9.312 25.438 4.953 1 90.56 405 ASP A O 1
ATOM 3178 N N . LEU A 1 406 ? -8.156 25.781 6.918 1 90.81 406 LEU A N 1
ATOM 3179 C CA . LEU A 1 406 ? -9.07 26.781 7.434 1 90.81 406 LEU A CA 1
ATOM 3180 C C . LEU A 1 406 ? -8.531 28.188 7.188 1 90.81 406 LEU A C 1
ATOM 3182 O O . LEU A 1 406 ? -7.32 28.391 7.129 1 90.81 406 LEU A O 1
ATOM 3186 N N . LEU A 1 407 ? -9.5 29.125 7.09 1 90.75 407 LEU A N 1
ATOM 3187 C CA . LEU A 1 407 ? -9.133 30.531 6.957 1 90.75 407 LEU A CA 1
ATOM 3188 C C . LEU A 1 407 ? -9.578 31.328 8.18 1 90.75 407 LEU A C 1
ATOM 3190 O O . LEU A 1 407 ? -10.75 31.266 8.57 1 90.75 407 LEU A O 1
ATOM 3194 N N . LEU A 1 408 ? -8.656 31.922 8.805 1 89.88 408 LEU A N 1
ATOM 3195 C CA . LEU A 1 408 ? -8.914 32.812 9.93 1 89.88 408 LEU A CA 1
ATOM 3196 C C . LEU A 1 408 ? -8.234 34.156 9.719 1 89.88 408 LEU A C 1
ATOM 3198 O O . LEU A 1 408 ? -7.309 34.281 8.906 1 89.88 408 LEU A O 1
ATOM 3202 N N . PRO A 1 409 ? -8.688 35.156 10.375 1 85.88 409 PRO A N 1
ATOM 3203 C CA . PRO A 1 409 ? -8.047 36.469 10.219 1 85.88 409 PRO A CA 1
ATOM 3204 C C . PRO A 1 409 ? -6.59 36.469 10.672 1 85.88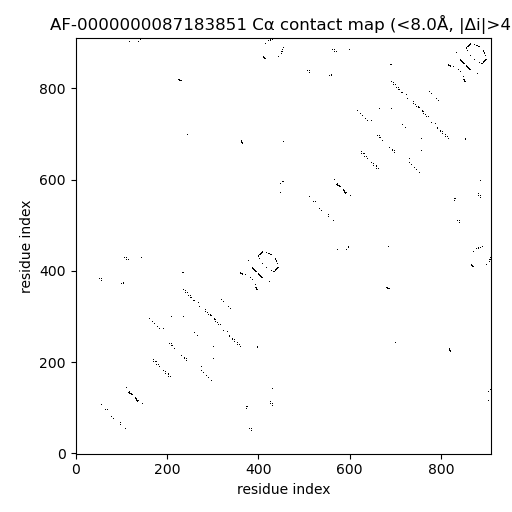 409 PRO A C 1
ATOM 3206 O O . PRO A 1 409 ? -6.219 35.719 11.578 1 85.88 409 PRO A O 1
ATOM 3209 N N . GLN A 1 410 ? -5.801 37.281 10.133 1 84.38 410 GLN A N 1
ATOM 3210 C CA . GLN A 1 410 ? -4.355 37.344 10.312 1 84.38 410 GLN A CA 1
ATOM 3211 C C . GLN A 1 410 ? -3.998 37.656 11.766 1 84.38 410 GLN A C 1
ATOM 3213 O O . GLN A 1 410 ? -2.955 37.219 12.258 1 84.38 410 GLN A O 1
ATOM 3218 N N . THR A 1 411 ? -4.867 38.312 12.484 1 84.25 411 THR A N 1
ATOM 3219 C CA . THR A 1 411 ? -4.535 38.781 13.828 1 84.25 411 THR A CA 1
ATOM 3220 C C . THR A 1 411 ? -5.035 37.781 14.875 1 84.25 411 THR A C 1
ATOM 3222 O O . THR A 1 411 ? -4.875 38 16.078 1 84.25 411 THR A O 1
ATOM 3225 N N . THR A 1 412 ? -5.547 36.688 14.391 1 86.81 412 THR A N 1
ATOM 3226 C CA . THR A 1 412 ? -6.047 35.688 15.344 1 86.81 412 THR A CA 1
ATOM 3227 C C . THR A 1 412 ? -4.906 35.125 16.172 1 86.81 412 THR A C 1
ATOM 3229 O O . THR A 1 412 ? -3.881 34.688 15.633 1 86.81 412 THR A O 1
ATOM 3232 N N . PRO A 1 413 ? -5.121 35.219 17.453 1 87.19 413 PRO A N 1
ATOM 3233 C CA . PRO A 1 413 ? -4.078 34.625 18.297 1 87.19 413 PRO A CA 1
ATOM 3234 C C . PRO A 1 413 ? -3.949 33.094 18.109 1 87.19 413 PRO A C 1
ATOM 3236 O O . PRO A 1 413 ? -4.922 32.438 17.75 1 87.19 413 PRO A O 1
ATOM 3239 N N . LEU A 1 414 ? -2.824 32.594 18.359 1 88.12 414 LEU A N 1
ATOM 3240 C CA . LEU A 1 414 ? -2.508 31.188 18.156 1 88.12 414 LEU A CA 1
ATOM 3241 C C . LEU A 1 414 ? -3.391 30.297 19.031 1 88.12 414 LEU A C 1
ATOM 3243 O O . LEU A 1 414 ? -3.766 29.203 18.609 1 88.12 414 LEU A O 1
ATOM 3247 N N . GLU A 1 415 ? -3.756 30.703 20.156 1 84.56 415 GLU A N 1
ATOM 3248 C CA . GLU A 1 415 ? -4.574 29.906 21.062 1 84.56 415 GLU A CA 1
ATOM 3249 C C . GLU A 1 415 ? -5.922 29.562 20.422 1 84.56 415 GLU A C 1
ATOM 3251 O O . GLU A 1 415 ? -6.371 28.422 20.484 1 84.56 415 GLU A O 1
ATOM 3256 N N . HIS A 1 416 ? -6.512 30.562 19.922 1 86.06 416 HIS A N 1
ATOM 3257 C CA . HIS A 1 416 ? -7.816 30.359 19.297 1 86.06 416 HIS A CA 1
ATOM 3258 C C . HIS A 1 416 ? -7.699 29.5 18.047 1 86.06 416 HIS A C 1
ATOM 3260 O O . HIS A 1 416 ? -8.484 28.562 17.844 1 86.06 416 HIS A O 1
ATOM 3266 N N . SER A 1 417 ? -6.754 29.828 17.219 1 87.56 417 SER A N 1
ATOM 3267 C CA . SER A 1 417 ? -6.59 29.078 15.984 1 87.56 417 SER A CA 1
ATOM 3268 C C . SER A 1 417 ? -6.25 27.609 16.266 1 87.56 417 SER A C 1
ATOM 3270 O O . SER A 1 417 ? -6.766 26.719 15.602 1 87.56 417 SER A O 1
ATOM 3272 N N . HIS A 1 418 ? -5.422 27.453 17.203 1 87 418 HIS A N 1
ATOM 3273 C CA . HIS A 1 418 ? -5.035 26.094 17.594 1 87 418 HIS A CA 1
ATOM 3274 C C . HIS A 1 418 ? -6.23 25.312 18.125 1 87 418 HIS A C 1
ATOM 3276 O O . HIS A 1 418 ? -6.438 24.156 17.75 1 87 418 HIS A O 1
ATOM 3282 N N . ASP A 1 419 ? -7 25.875 19 1 84.5 419 ASP A N 1
ATOM 3283 C CA . ASP A 1 419 ? -8.117 25.172 19.641 1 84.5 419 ASP A CA 1
ATOM 3284 C C . ASP A 1 419 ? -9.172 24.766 18.625 1 84.5 419 ASP A C 1
ATOM 3286 O O . ASP A 1 419 ? -9.711 23.656 18.688 1 84.5 419 ASP A O 1
ATOM 3290 N N . VAL A 1 420 ? -9.43 25.656 17.734 1 87.19 420 VAL A N 1
ATOM 3291 C CA . VAL A 1 420 ? -10.422 25.359 16.703 1 87.19 420 VAL A CA 1
ATOM 3292 C C . VAL A 1 420 ? -9.906 24.25 15.789 1 87.19 420 VAL A C 1
ATOM 3294 O O . VAL A 1 420 ? -10.633 23.297 15.5 1 87.19 420 VAL A O 1
ATOM 3297 N N . ALA A 1 421 ? -8.695 24.391 15.406 1 89 421 ALA A N 1
ATOM 3298 C CA . ALA A 1 421 ? -8.102 23.406 14.492 1 89 421 ALA A CA 1
ATOM 3299 C C . ALA A 1 421 ? -8 22.031 15.148 1 89 421 ALA A C 1
ATOM 3301 O O . ALA A 1 421 ? -8.32 21.016 14.523 1 89 421 ALA A O 1
ATOM 3302 N N . GLU A 1 422 ? -7.543 21.969 16.312 1 87.12 422 GLU A N 1
ATOM 3303 C CA . GLU A 1 422 ? -7.367 20.703 17.016 1 87.12 422 GLU A CA 1
ATOM 3304 C C . GLU A 1 422 ? -8.711 20.031 17.281 1 87.12 422 GLU A C 1
ATOM 3306 O O . GLU A 1 422 ? -8.836 18.812 17.188 1 87.12 422 GLU A O 1
ATOM 3311 N N . THR A 1 423 ? -9.695 20.828 17.719 1 85.69 423 THR A N 1
ATOM 3312 C CA . THR A 1 423 ? -11.023 20.281 17.953 1 85.69 423 THR A CA 1
ATOM 3313 C C . THR A 1 423 ? -11.602 19.688 16.672 1 85.69 423 THR A C 1
ATOM 3315 O O . THR A 1 423 ? -12.156 18.578 16.688 1 85.69 423 THR A O 1
ATOM 3318 N N . LEU A 1 424 ? -11.469 20.438 15.641 1 89.56 424 LEU A N 1
ATOM 3319 C CA . LEU A 1 424 ? -11.945 19.938 14.352 1 89.56 424 LEU A CA 1
ATOM 3320 C C . LEU A 1 424 ? -11.211 18.656 13.961 1 89.56 424 LEU A C 1
ATOM 3322 O O . LEU A 1 424 ? -11.82 17.734 13.43 1 89.56 424 LEU A O 1
ATOM 3326 N N . GLN A 1 425 ? -9.953 18.656 14.172 1 89.56 425 GLN A N 1
ATOM 3327 C CA . GLN A 1 425 ? -9.141 17.484 13.852 1 89.56 425 GLN A CA 1
ATOM 3328 C C . GLN A 1 425 ? -9.641 16.25 14.594 1 89.56 425 GLN A C 1
ATOM 3330 O O . GLN A 1 425 ? -9.805 15.18 14 1 89.56 425 GLN A O 1
ATOM 3335 N N . TYR A 1 426 ? -9.875 16.344 15.844 1 86.06 426 TYR A N 1
ATOM 3336 C CA . TYR A 1 426 ? -10.352 15.219 16.641 1 86.06 426 TYR A CA 1
ATOM 3337 C C . TYR A 1 426 ? -11.75 14.797 16.219 1 86.06 426 TYR A C 1
ATOM 3339 O O . TYR A 1 426 ? -12.086 13.609 16.234 1 86.06 426 TYR A O 1
ATOM 3347 N N . CYS A 1 427 ? -12.578 15.75 15.898 1 86.62 427 CYS A N 1
ATOM 3348 C CA . CYS A 1 427 ? -13.922 15.422 15.438 1 86.62 427 CYS A CA 1
ATOM 3349 C C . CYS A 1 427 ? -13.875 14.641 14.133 1 86.62 427 CYS A C 1
ATOM 3351 O O . CYS A 1 427 ? -14.641 13.695 13.938 1 86.62 427 CYS A O 1
ATOM 3353 N N . LEU A 1 428 ? -13 15.07 13.312 1 89.62 428 LEU A N 1
ATOM 3354 C CA . LEU A 1 428 ? -12.844 14.352 12.055 1 89.62 428 LEU A CA 1
ATOM 3355 C C . LEU A 1 428 ? -12.352 12.93 12.297 1 89.62 428 LEU A C 1
ATOM 3357 O O . LEU A 1 428 ? -12.844 11.984 11.68 1 89.62 428 LEU A O 1
ATOM 3361 N N . GLU A 1 429 ? -11.414 12.805 13.18 1 87.25 429 GLU A N 1
ATOM 3362 C CA . GLU A 1 429 ? -10.852 11.484 13.484 1 87.25 429 GLU A CA 1
ATOM 3363 C C . GLU A 1 429 ? -11.844 10.641 14.273 1 87.25 429 GLU A C 1
ATOM 3365 O O . GLU A 1 429 ? -11.641 9.43 14.438 1 87.25 429 GLU A O 1
ATOM 3370 N N . GLY A 1 430 ? -12.828 11.211 14.742 1 82.75 430 GLY A N 1
ATOM 3371 C CA . GLY A 1 430 ? -13.867 10.484 15.445 1 82.75 430 GLY A CA 1
ATOM 3372 C C . GLY A 1 430 ? -14.797 9.727 14.516 1 82.75 430 GLY A C 1
ATOM 3373 O O . GLY A 1 430 ? -15.492 8.797 14.938 1 82.75 430 GLY A O 1
ATOM 3374 N N . LEU A 1 431 ? -14.789 10.125 13.328 1 86.19 431 LEU A N 1
ATOM 3375 C CA . LEU A 1 431 ? -15.586 9.406 12.344 1 86.19 431 LEU A CA 1
ATOM 3376 C C . LEU A 1 431 ? -14.992 8.039 12.047 1 86.19 431 LEU A C 1
ATOM 3378 O O . LEU A 1 431 ? -13.766 7.883 12.008 1 86.19 431 LEU A O 1
ATOM 3382 N N . GLN A 1 432 ? -15.766 7.102 11.844 1 79.75 432 GLN A N 1
ATOM 3383 C CA . GLN A 1 432 ? -15.328 5.719 11.664 1 79.75 432 GLN A CA 1
ATOM 3384 C C . GLN A 1 432 ? -14.484 5.57 10.398 1 79.75 432 GLN A C 1
ATOM 3386 O O . GLN A 1 432 ? -13.555 4.762 10.359 1 79.75 432 GLN A O 1
ATOM 3391 N N . GLU A 1 433 ? -14.758 6.348 9.43 1 85.56 433 GLU A N 1
ATOM 3392 C CA . GLU A 1 433 ? -14.109 6.195 8.133 1 85.56 433 GLU A CA 1
ATOM 3393 C C . GLU A 1 433 ? -12.766 6.918 8.094 1 85.56 433 GLU A C 1
ATOM 3395 O O . GLU A 1 433 ? -11.914 6.613 7.254 1 85.56 433 GLU A O 1
ATOM 3400 N N . VAL A 1 434 ? -12.555 7.848 9 1 87.88 434 VAL A N 1
ATOM 3401 C CA . VAL A 1 434 ? -11.359 8.68 8.938 1 87.88 434 VAL A CA 1
ATOM 3402 C C . VAL A 1 434 ? -10.289 8.117 9.875 1 87.88 434 VAL A C 1
ATOM 3404 O O . VAL A 1 434 ? -10.539 7.918 11.062 1 87.88 434 VAL A O 1
ATOM 3407 N N . ASP A 1 435 ? -9.18 7.891 9.297 1 84.25 435 ASP A N 1
ATOM 3408 C CA . ASP A 1 435 ? -8.07 7.379 10.102 1 84.25 435 ASP A CA 1
ATOM 3409 C C . ASP A 1 435 ? -7.219 8.516 10.656 1 84.25 435 ASP A C 1
ATOM 3411 O O . ASP A 1 435 ? -6.793 8.477 11.812 1 84.25 435 ASP A O 1
ATOM 3415 N N . ARG A 1 436 ? -6.957 9.438 9.836 1 87.06 436 ARG A N 1
ATOM 3416 C CA . ARG A 1 436 ? -6.121 10.562 10.234 1 87.06 436 ARG A CA 1
ATOM 3417 C C . ARG A 1 436 ? -6.566 11.844 9.539 1 87.06 436 ARG A C 1
ATOM 3419 O O . ARG A 1 436 ? -6.949 11.82 8.367 1 87.06 436 ARG A O 1
ATOM 3426 N N . ALA A 1 437 ? -6.504 12.891 10.266 1 90.44 437 ALA A N 1
ATOM 3427 C CA . ALA A 1 437 ? -6.902 14.195 9.734 1 90.44 437 ALA A CA 1
ATOM 3428 C C . ALA A 1 437 ? -5.852 15.258 10.031 1 90.44 437 ALA A C 1
ATOM 3430 O O . ALA A 1 437 ? -5.219 15.234 11.086 1 90.44 437 ALA A O 1
ATOM 3431 N N . PHE A 1 438 ? -5.602 16.109 9.078 1 90.19 438 PHE A N 1
ATOM 3432 C CA . PHE A 1 438 ? -4.684 17.234 9.227 1 90.19 438 PHE A CA 1
ATOM 3433 C C . PHE A 1 438 ? -5.395 18.547 8.961 1 90.19 438 PHE A C 1
ATOM 3435 O O . PHE A 1 438 ? -5.945 18.75 7.875 1 90.19 438 PHE A O 1
ATOM 3442 N N . VAL A 1 439 ? -5.406 19.344 9.969 1 91.88 439 VAL A N 1
ATOM 3443 C CA . VAL A 1 439 ? -6.059 20.641 9.828 1 91.88 439 VAL A CA 1
ATOM 3444 C C . VAL A 1 439 ? -5.02 21.75 9.898 1 91.88 439 VAL A C 1
ATOM 3446 O O . VAL A 1 439 ? -4.277 21.859 10.875 1 91.88 439 VAL A O 1
ATOM 3449 N N . THR A 1 440 ? -4.855 22.469 8.852 1 88.69 440 THR A N 1
ATOM 3450 C CA . THR A 1 440 ? -3.957 23.609 8.805 1 88.69 440 THR A CA 1
ATOM 3451 C C . THR A 1 440 ? -4.746 24.922 8.773 1 88.69 440 THR A C 1
ATOM 3453 O O . THR A 1 440 ? -5.906 24.938 8.352 1 88.69 440 THR A O 1
ATOM 3456 N N . VAL A 1 441 ? -4.152 25.953 9.289 1 89.12 441 VAL A N 1
ATOM 3457 C CA . VAL A 1 441 ? -4.816 27.266 9.344 1 89.12 441 VAL A CA 1
ATOM 3458 C C . VAL A 1 441 ? -4.066 28.266 8.477 1 89.12 441 VAL A C 1
ATOM 3460 O O . VAL A 1 441 ? -2.844 28.391 8.586 1 89.12 441 VAL A O 1
ATOM 3463 N N . ASP A 1 442 ? -4.801 28.922 7.625 1 85.94 442 ASP A N 1
ATOM 3464 C CA . ASP A 1 442 ? -4.254 29.938 6.738 1 85.94 442 ASP A CA 1
ATOM 3465 C C . ASP A 1 442 ? -4.988 31.266 6.906 1 85.94 442 ASP A C 1
ATOM 3467 O O . ASP A 1 442 ? -6.082 31.312 7.473 1 85.94 442 ASP A O 1
ATOM 3471 N N . TYR A 1 443 ? -4.309 32.406 6.555 1 84.06 443 TYR A N 1
ATOM 3472 C CA . TYR A 1 443 ? -4.949 33.719 6.633 1 84.06 443 TYR A CA 1
ATOM 3473 C C . TYR A 1 443 ? -5.188 34.281 5.238 1 84.06 443 TYR A C 1
ATOM 3475 O O . TYR A 1 443 ? -5.965 35.219 5.074 1 84.06 443 TYR A O 1
ATOM 3483 N N . ALA A 1 444 ? -4.434 33.688 4.246 1 73.31 444 ALA A N 1
ATOM 3484 C CA . ALA A 1 444 ? -4.578 34.219 2.893 1 73.31 444 ALA A CA 1
ATOM 3485 C C . ALA A 1 444 ? -5.426 33.281 2.027 1 73.31 444 ALA A C 1
ATOM 3487 O O . ALA A 1 444 ? -5.324 32.062 2.129 1 73.31 444 ALA A O 1
ATOM 3488 N N . THR A 1 445 ? -6.312 33.938 1.289 1 68.69 445 THR A N 1
ATOM 3489 C CA . THR A 1 445 ? -7.172 33.156 0.406 1 68.69 445 THR A CA 1
ATOM 3490 C C . THR A 1 445 ? -6.383 32.625 -0.785 1 68.69 445 THR A C 1
ATOM 3492 O O . THR A 1 445 ? -6.676 31.531 -1.297 1 68.69 445 THR A O 1
ATOM 3495 N N . LYS A 1 446 ? -5.469 33.562 -1.275 1 63.88 446 LYS A N 1
ATOM 3496 C CA . LYS A 1 446 ? -4.699 33.219 -2.463 1 63.88 446 LYS A CA 1
ATOM 3497 C C . LYS A 1 446 ? -3.244 32.906 -2.105 1 63.88 446 LYS A C 1
ATOM 3499 O O . LYS A 1 446 ? -2.635 33.625 -1.309 1 63.88 446 LYS A O 1
ATOM 3504 N N . GLY A 1 447 ? -2.744 31.688 -1.988 1 58.53 447 GLY A N 1
ATOM 3505 C CA . GLY A 1 447 ? -1.364 31.344 -1.686 1 58.53 447 GLY A CA 1
ATOM 3506 C C . GLY A 1 447 ? -0.989 29.938 -2.141 1 58.53 447 GLY A C 1
ATOM 3507 O O . GLY A 1 447 ? -1.772 29.281 -2.818 1 58.53 447 GLY A O 1
ATOM 3508 N N . PRO A 1 448 ? 0.317 29.797 -1.971 1 60.91 448 PRO A N 1
ATOM 3509 C CA . PRO A 1 448 ? 0.787 28.469 -2.359 1 60.91 448 PRO A CA 1
ATOM 3510 C C . PRO A 1 448 ? -0.061 27.344 -1.764 1 60.91 448 PRO A C 1
ATOM 3512 O O . PRO A 1 448 ? -0.713 27.531 -0.735 1 60.91 448 PRO A O 1
ATOM 3515 N N . SER A 1 449 ? -0.473 26.391 -2.484 1 60.91 449 SER A N 1
ATOM 3516 C CA . SER A 1 449 ? -1.354 25.281 -2.121 1 60.91 449 SER A CA 1
ATOM 3517 C C . SER A 1 449 ? -0.882 24.594 -0.844 1 60.91 449 SER A C 1
ATOM 3519 O O . SER A 1 449 ? -1.641 23.844 -0.216 1 60.91 449 SER A O 1
ATOM 3521 N N . GLY A 1 450 ? 0.232 24.984 -0.295 1 62.84 450 GLY A N 1
ATOM 3522 C CA . GLY A 1 450 ? 0.683 24.438 0.972 1 62.84 450 GLY A CA 1
ATOM 3523 C C . GLY A 1 450 ? 1.585 23.219 0.807 1 62.84 450 GLY A C 1
ATOM 3524 O O . GLY A 1 450 ? 2.311 22.859 1.732 1 62.84 450 GLY A O 1
ATOM 3525 N N . HIS A 1 451 ? 1.382 22.484 -0.315 1 69.75 451 HIS A N 1
ATOM 3526 C CA . HIS A 1 451 ? 2.234 21.328 -0.551 1 69.75 451 HIS A CA 1
ATOM 3527 C C . HIS A 1 451 ? 2.889 21.391 -1.926 1 69.75 451 HIS A C 1
ATOM 3529 O O . HIS A 1 451 ? 2.346 22 -2.848 1 69.75 451 HIS A O 1
ATOM 3535 N N . VAL A 1 452 ? 4.125 20.906 -1.942 1 62.09 452 VAL A N 1
ATOM 3536 C CA . VAL A 1 452 ? 4.801 20.781 -3.229 1 62.09 452 VAL A CA 1
ATOM 3537 C C . VAL A 1 452 ? 4.016 19.828 -4.133 1 62.09 452 VAL A C 1
ATOM 3539 O O . VAL A 1 452 ? 3.459 18.844 -3.662 1 62.09 452 VAL A O 1
ATOM 3542 N N . ALA A 1 453 ? 3.691 20.328 -5.398 1 53.94 453 ALA A N 1
ATOM 3543 C CA . ALA A 1 453 ? 3.014 19.453 -6.359 1 53.94 453 ALA A CA 1
ATOM 3544 C C . ALA A 1 453 ? 3.803 18.172 -6.594 1 53.94 453 ALA A C 1
ATOM 3546 O O . ALA A 1 453 ? 5.016 18.219 -6.809 1 53.94 453 ALA A O 1
ATOM 3547 N N . GLN A 1 454 ? 3.35 17.109 -5.945 1 55.22 454 GLN A N 1
ATOM 3548 C CA . GLN A 1 454 ? 4.074 15.844 -6.047 1 55.22 454 GLN A CA 1
ATOM 3549 C C . GLN A 1 454 ? 3.777 15.148 -7.371 1 55.22 454 GLN A C 1
ATOM 3551 O O . GLN A 1 454 ? 2.689 15.305 -7.934 1 55.22 454 GLN A O 1
ATOM 3556 N N . ASN A 1 455 ? 4.836 14.703 -8.25 1 46.59 455 ASN A N 1
ATOM 3557 C CA . ASN A 1 455 ? 4.688 13.891 -9.453 1 46.59 455 ASN A CA 1
ATOM 3558 C C . ASN A 1 455 ? 4.125 12.508 -9.133 1 46.59 455 ASN A C 1
ATOM 3560 O O . ASN A 1 455 ? 4.469 11.922 -8.102 1 46.59 455 ASN A O 1
ATOM 3564 N N . MET B 1 1 ? -11.789 64.312 -64.25 1 18.77 1 MET B N 1
ATOM 3565 C CA . MET B 1 1 ? -12.039 65.688 -63.844 1 18.77 1 MET B CA 1
ATOM 3566 C C . MET B 1 1 ? -12.094 65.75 -62.312 1 18.77 1 MET B C 1
ATOM 3568 O O . MET B 1 1 ? -11.531 66.688 -61.75 1 18.77 1 MET B O 1
ATOM 3572 N N . PRO B 1 2 ? -13.227 65.312 -61.75 1 18.23 2 PRO B N 1
ATOM 3573 C CA . PRO B 1 2 ? -13.969 66.062 -60.781 1 18.23 2 PRO B CA 1
ATOM 3574 C C . PRO B 1 2 ? -13.18 66.312 -59.5 1 18.23 2 PRO B C 1
ATOM 3576 O O . PRO B 1 2 ? -12.172 65.625 -59.25 1 18.23 2 PRO B O 1
ATOM 3579 N N . ARG B 1 3 ? -14.008 66.75 -58.469 1 18.56 3 ARG B N 1
ATOM 3580 C CA . ARG B 1 3 ? -14.273 67.812 -57.469 1 18.56 3 ARG B CA 1
ATOM 3581 C C . ARG B 1 3 ? -13.57 67.438 -56.156 1 18.56 3 ARG B C 1
ATOM 3583 O O . ARG B 1 3 ? -13.156 66.312 -55.938 1 18.56 3 ARG B O 1
ATOM 3590 N N . SER B 1 4 ? -13.875 68.188 -55.062 1 18.94 4 SER B N 1
ATOM 3591 C CA . SER B 1 4 ? -13.586 69.25 -54.062 1 18.94 4 SER B CA 1
ATOM 3592 C C . SER B 1 4 ? -13.594 68.688 -52.656 1 18.94 4 SER B C 1
ATOM 3594 O O . SER B 1 4 ? -13.219 69.375 -51.719 1 18.94 4 SER B O 1
ATOM 3596 N N . GLY B 1 5 ? -14.375 67.625 -52.375 1 18.47 5 GLY B N 1
ATOM 3597 C CA . GLY B 1 5 ? -15.219 67.875 -51.219 1 18.47 5 GLY B CA 1
ATOM 3598 C C . GLY B 1 5 ? -14.438 68.312 -49.969 1 18.47 5 GLY B C 1
ATOM 3599 O O . GLY B 1 5 ? -13.203 68.188 -49.969 1 18.47 5 GLY B O 1
ATOM 3600 N N . LEU B 1 6 ? -15.023 68 -48.688 1 19.91 6 LEU B N 1
ATOM 3601 C CA . LEU B 1 6 ? -15.5 68.562 -47.438 1 19.91 6 LEU B CA 1
ATOM 3602 C C . LEU B 1 6 ? -14.383 68.562 -46.375 1 19.91 6 LEU B C 1
ATOM 3604 O O . LEU B 1 6 ? -13.711 67.562 -46.156 1 19.91 6 LEU B O 1
ATOM 3608 N N . HIS B 1 7 ? -13.836 69.75 -45.938 1 20.77 7 HIS B N 1
ATOM 3609 C CA . HIS B 1 7 ? -12.922 70.438 -45.062 1 20.77 7 HIS B CA 1
ATOM 3610 C C . HIS B 1 7 ? -13.195 70.125 -43.594 1 20.77 7 HIS B C 1
ATOM 3612 O O . HIS B 1 7 ? -12.562 70.688 -42.688 1 20.77 7 HIS B O 1
ATOM 3618 N N . GLN B 1 8 ? -14.375 69.562 -43.188 1 21.02 8 GLN B N 1
ATOM 3619 C CA . GLN B 1 8 ? -14.844 70.125 -41.906 1 21.02 8 GLN B CA 1
ATOM 3620 C C . GLN B 1 8 ? -13.773 70 -40.844 1 21.02 8 GLN B C 1
ATOM 3622 O O . GLN B 1 8 ? -12.875 69.188 -40.938 1 21.02 8 GLN B O 1
ATOM 3627 N N . VAL B 1 9 ? -13.992 70.812 -39.656 1 21.12 9 VAL B N 1
ATOM 3628 C CA . VAL B 1 9 ? -13.617 71.562 -38.5 1 21.12 9 VAL B CA 1
ATOM 3629 C C . VAL B 1 9 ? -13.312 70.688 -37.312 1 21.12 9 VAL B C 1
ATOM 3631 O O . VAL B 1 9 ? -14.211 70.062 -36.75 1 21.12 9 VAL B O 1
ATOM 3634 N N . ALA B 1 10 ? -12.43 69.75 -37.344 1 21.7 10 ALA B N 1
ATOM 3635 C CA . ALA B 1 10 ? -12.195 68.812 -36.188 1 21.7 10 ALA B CA 1
ATOM 3636 C C . ALA B 1 10 ? -11.82 69.625 -34.938 1 21.7 10 ALA B C 1
ATOM 3638 O O . ALA B 1 10 ? -10.695 70.125 -34.812 1 21.7 10 ALA B O 1
ATOM 3639 N N . THR B 1 11 ? -12.734 70.625 -34.562 1 22.95 11 THR B N 1
ATOM 3640 C CA . THR B 1 11 ? -12.43 71.438 -33.406 1 22.95 11 THR B CA 1
ATOM 3641 C C . THR B 1 11 ? -12.031 70.562 -32.219 1 22.95 11 THR B C 1
ATOM 3643 O O . THR B 1 11 ? -12.703 69.625 -31.906 1 22.95 11 THR B O 1
ATOM 3646 N N . GLY B 1 12 ? -10.812 70.5 -31.875 1 22.3 12 GLY B N 1
ATOM 3647 C CA . GLY B 1 12 ? -10.023 69.75 -30.875 1 22.3 12 GLY B CA 1
ATOM 3648 C C . GLY B 1 12 ? -10.516 70 -29.469 1 22.3 12 GLY B C 1
ATOM 3649 O O . GLY B 1 12 ? -10.734 71.125 -29.047 1 22.3 12 GLY B O 1
ATOM 3650 N N . CYS B 1 13 ? -11.469 69.125 -28.875 1 20.92 13 CYS B N 1
ATOM 3651 C CA . CYS B 1 13 ? -12.141 69.125 -27.578 1 20.92 13 CYS B CA 1
ATOM 3652 C C . CYS B 1 13 ? -11.148 69.375 -26.453 1 20.92 13 CYS B C 1
ATOM 3654 O O . CYS B 1 13 ? -10.219 68.562 -26.266 1 20.92 13 CYS B O 1
ATOM 3656 N N . ARG B 1 14 ? -10.805 70.562 -26 1 25.52 14 ARG B N 1
ATOM 3657 C CA . ARG B 1 14 ? -10.109 71.125 -24.844 1 25.52 14 ARG B CA 1
ATOM 3658 C C . ARG B 1 14 ? -10.711 70.562 -23.547 1 25.52 14 ARG B C 1
ATOM 3660 O O . ARG B 1 14 ? -11.609 71.188 -22.969 1 25.52 14 ARG B O 1
ATOM 3667 N N . ARG B 1 15 ? -11.344 69.438 -23.438 1 27.2 15 ARG B N 1
ATOM 3668 C CA . ARG B 1 15 ? -12.078 69.188 -22.203 1 27.2 15 ARG B CA 1
ATOM 3669 C C . ARG B 1 15 ? -11.219 69.5 -20.984 1 27.2 15 ARG B C 1
ATOM 3671 O O . ARG B 1 15 ? -9.992 69.438 -21.047 1 27.2 15 ARG B O 1
ATOM 3678 N N . SER B 1 16 ? -11.852 69.938 -19.812 1 24.59 16 SER B N 1
ATOM 3679 C CA . SER B 1 16 ? -11.734 70.625 -18.531 1 24.59 16 SER B CA 1
ATOM 3680 C C . SER B 1 16 ? -10.828 69.875 -17.562 1 24.59 16 SER B C 1
ATOM 3682 O O . SER B 1 16 ? -11.031 68.688 -17.312 1 24.59 16 SER B O 1
ATOM 3684 N N . HIS B 1 17 ? -9.586 70.188 -17.391 1 26.59 17 HIS B N 1
ATOM 3685 C CA . HIS B 1 17 ? -8.5 69.812 -16.484 1 26.59 17 HIS B CA 1
ATOM 3686 C C . HIS B 1 17 ? -8.945 69.938 -15.023 1 26.59 17 HIS B C 1
ATOM 3688 O O . HIS B 1 17 ? -8.188 69.562 -14.117 1 26.59 17 HIS B O 1
ATOM 3694 N N . ASP B 1 18 ? -9.945 70.75 -14.688 1 26.55 18 ASP B N 1
ATOM 3695 C CA . ASP B 1 18 ? -10.094 71.25 -13.305 1 26.55 18 ASP B CA 1
ATOM 3696 C C . ASP B 1 18 ? -10.586 70.125 -12.406 1 26.55 18 ASP B C 1
ATOM 3698 O O . ASP B 1 18 ? -10.586 70.25 -11.18 1 26.55 18 ASP B O 1
ATOM 3702 N N . ALA B 1 19 ? -11.438 69.188 -12.867 1 29.95 19 ALA B N 1
ATOM 3703 C CA . ALA B 1 19 ? -12.234 68.438 -11.945 1 29.95 19 ALA B CA 1
ATOM 3704 C C . ALA B 1 19 ? -11.359 67.438 -11.195 1 29.95 19 ALA B C 1
ATOM 3706 O O . ALA B 1 19 ? -11.867 66.625 -10.391 1 29.95 19 ALA B O 1
ATOM 3707 N N . TRP B 1 20 ? -10.117 67.25 -11.539 1 31.17 20 TRP B N 1
ATOM 3708 C CA . TRP B 1 20 ? -9.344 66.188 -10.898 1 31.17 20 TRP B CA 1
ATOM 3709 C C . TRP B 1 20 ? -9.109 66.5 -9.422 1 31.17 20 TRP B C 1
ATOM 3711 O O . TRP B 1 20 ? -8.703 65.625 -8.656 1 31.17 20 TRP B O 1
ATOM 3721 N N . LYS B 1 21 ? -9.109 67.812 -9.023 1 33.44 21 LYS B N 1
ATOM 3722 C CA . LYS B 1 21 ? -8.656 68.188 -7.684 1 33.44 21 LYS B CA 1
ATOM 3723 C C . LYS B 1 21 ? -9.633 67.688 -6.617 1 33.44 21 LYS B C 1
ATOM 3725 O O . LYS B 1 21 ? -9.273 67.562 -5.445 1 33.44 21 LYS B O 1
ATOM 3730 N N . GLN B 1 22 ? -10.922 67.75 -6.965 1 30.53 22 GLN B N 1
ATOM 3731 C CA . GLN B 1 22 ? -11.844 67.75 -5.832 1 30.53 22 GLN B CA 1
ATOM 3732 C C . GLN B 1 22 ? -11.867 66.375 -5.188 1 30.53 22 GLN B C 1
ATOM 3734 O O . GLN B 1 22 ? -12.164 66.25 -3.996 1 30.53 22 GLN B O 1
ATOM 3739 N N . ASP B 1 23 ? -11.883 65.312 -6.027 1 30.36 23 ASP B N 1
ATOM 3740 C CA . ASP B 1 23 ? -12.359 64.062 -5.473 1 30.36 23 ASP B CA 1
ATOM 3741 C C . ASP B 1 23 ? -11.312 63.438 -4.551 1 30.36 23 ASP B C 1
ATOM 3743 O O . ASP B 1 23 ? -11.508 62.344 -4.031 1 30.36 23 ASP B O 1
ATOM 3747 N N . VAL B 1 24 ? -10.047 63.875 -4.578 1 37.06 24 VAL B N 1
ATOM 3748 C CA . VAL B 1 24 ? -9.055 63.312 -3.684 1 37.06 24 VAL B CA 1
ATOM 3749 C C . VAL B 1 24 ? -9.391 63.656 -2.236 1 37.06 24 VAL B C 1
ATOM 3751 O O . VAL B 1 24 ? -8.844 63.062 -1.305 1 37.06 24 VAL B O 1
ATOM 3754 N N . GLU B 1 25 ? -10.031 64.812 -2.025 1 33.97 25 GLU B N 1
ATOM 3755 C CA . GLU B 1 25 ? -10.141 65.312 -0.661 1 33.97 25 GLU B CA 1
ATOM 3756 C C . GLU B 1 25 ? -11.008 64.375 0.2 1 33.97 25 GLU B C 1
ATOM 3758 O O . GLU B 1 25 ? -10.891 64.375 1.427 1 33.97 25 GLU B O 1
ATOM 3763 N N . ALA B 1 26 ? -12.195 64.125 -0.297 1 38.53 26 ALA B N 1
ATOM 3764 C CA . ALA B 1 26 ? -13.273 63.562 0.547 1 38.53 26 ALA B CA 1
ATOM 3765 C C . ALA B 1 26 ? -13.062 62.094 0.837 1 38.53 26 ALA B C 1
ATOM 3767 O O . ALA B 1 26 ? -14.031 61.375 1.064 1 38.53 26 ALA B O 1
ATOM 3768 N N . GLN B 1 27 ? -12.016 61.562 0.317 1 40.5 27 GLN B N 1
ATOM 3769 C CA . GLN B 1 27 ? -11.977 60.188 0.771 1 40.5 27 GLN B CA 1
ATOM 3770 C C . GLN B 1 27 ? -12.055 60.094 2.293 1 40.5 27 GLN B C 1
ATOM 3772 O O . GLN B 1 27 ? -11.289 60.781 2.994 1 40.5 27 GLN B O 1
ATOM 3777 N N . PRO B 1 28 ? -13.18 59.688 2.846 1 42.78 28 PRO B N 1
ATOM 3778 C CA . PRO B 1 28 ? -13.375 59.719 4.297 1 42.78 28 PRO B CA 1
ATOM 3779 C C . PRO B 1 28 ? -12.164 59.188 5.066 1 42.78 28 PRO B C 1
ATOM 3781 O O . PRO B 1 28 ? -11.422 58.375 4.551 1 42.78 28 PRO B O 1
ATOM 3784 N N . ARG B 1 29 ? -11.656 59.938 6.105 1 47.09 29 ARG B N 1
ATOM 3785 C CA . ARG B 1 29 ? -10.586 59.656 7.062 1 47.09 29 ARG B CA 1
ATOM 3786 C C . ARG B 1 29 ? -10.523 58.156 7.387 1 47.09 29 ARG B C 1
ATOM 3788 O O . ARG B 1 29 ? -9.461 57.625 7.73 1 47.09 29 ARG B O 1
ATOM 3795 N N . ALA B 1 30 ? -11.641 57.594 7.363 1 51.03 30 ALA B N 1
ATOM 3796 C CA . ALA B 1 30 ? -11.727 56.188 7.715 1 51.03 30 ALA B CA 1
ATOM 3797 C C . ALA B 1 30 ? -10.992 55.312 6.695 1 51.03 30 ALA B C 1
ATOM 3799 O O . ALA B 1 30 ? -10.328 54.344 7.059 1 51.03 30 ALA B O 1
ATOM 3800 N N . GLN B 1 31 ? -11.023 55.688 5.465 1 49.72 31 GLN B N 1
ATOM 3801 C CA . GLN B 1 31 ? -10.344 54.906 4.438 1 49.72 31 GLN B CA 1
ATOM 3802 C C . GLN B 1 31 ? -8.836 55.156 4.484 1 49.72 31 GLN B C 1
ATOM 3804 O O . GLN B 1 31 ? -8.055 54.219 4.246 1 49.72 31 GLN B O 1
ATOM 3809 N N . ILE B 1 32 ? -8.477 56.406 4.809 1 46.47 32 ILE B N 1
ATOM 3810 C CA . ILE B 1 32 ? -7.055 56.719 4.922 1 46.47 32 ILE B CA 1
ATOM 3811 C C . ILE B 1 32 ? -6.453 55.938 6.09 1 46.47 32 ILE B C 1
ATOM 3813 O O . ILE B 1 32 ? -5.352 55.375 5.977 1 46.47 32 ILE B O 1
ATOM 3817 N N . ARG B 1 33 ? -7.188 55.906 7.16 1 47.66 33 ARG B N 1
ATOM 3818 C CA . ARG B 1 33 ? -6.715 55.188 8.328 1 47.66 33 ARG B CA 1
ATOM 3819 C C . ARG B 1 33 ? -6.629 53.688 8.031 1 47.66 33 ARG B C 1
ATOM 3821 O O . ARG B 1 33 ? -5.699 53 8.484 1 47.66 33 ARG B O 1
ATOM 3828 N N . GLN B 1 34 ? -7.586 53.219 7.32 1 49.34 34 GLN B N 1
ATOM 3829 C CA . GLN B 1 34 ? -7.559 51.812 6.957 1 49.34 34 GLN B CA 1
ATOM 3830 C C . GLN B 1 34 ? -6.383 51.5 6.035 1 49.34 34 GLN B C 1
ATOM 3832 O O . GLN B 1 34 ? -5.723 50.469 6.188 1 49.34 34 GLN B O 1
ATOM 3837 N N . ARG B 1 35 ? -6.125 52.438 5.125 1 49.69 35 ARG B N 1
ATOM 3838 C CA . ARG B 1 35 ? -4.988 52.281 4.227 1 49.69 35 ARG B CA 1
ATOM 3839 C C . ARG B 1 35 ? -3.67 52.344 4.988 1 49.69 35 ARG B C 1
ATOM 3841 O O . ARG B 1 35 ? -2.734 51.594 4.711 1 49.69 35 ARG B O 1
ATOM 3848 N N . PHE B 1 36 ? -3.623 53.344 5.898 1 46.94 36 PHE B N 1
ATOM 3849 C CA . PHE B 1 36 ? -2.424 53.469 6.719 1 46.94 36 PHE B CA 1
ATOM 3850 C C . PHE B 1 36 ? -2.211 52.219 7.559 1 46.94 36 PHE B C 1
ATOM 3852 O O . PHE B 1 36 ? -1.086 51.719 7.68 1 46.94 36 PHE B O 1
ATOM 3859 N N . ARG B 1 37 ? -3.223 51.719 8.164 1 48.41 37 ARG B N 1
ATOM 3860 C CA . ARG B 1 37 ? -3.156 50.5 8.945 1 48.41 37 ARG B CA 1
ATOM 3861 C C . ARG B 1 37 ? -2.762 49.312 8.062 1 48.41 37 ARG B C 1
ATOM 3863 O O . ARG B 1 37 ? -2.002 48.438 8.492 1 48.41 37 ARG B O 1
ATOM 3870 N N . ASP B 1 38 ? -3.221 49.375 6.883 1 52.47 38 ASP B N 1
ATOM 3871 C CA . ASP B 1 38 ? -2.863 48.312 5.949 1 52.47 38 ASP B CA 1
ATOM 3872 C C . ASP B 1 38 ? -1.387 48.375 5.57 1 52.47 38 ASP B C 1
ATOM 3874 O O . ASP B 1 38 ? -0.712 47.344 5.469 1 52.47 38 ASP B O 1
ATOM 3878 N N . VAL B 1 39 ? -0.922 49.656 5.32 1 49.09 39 VAL B N 1
ATOM 3879 C CA . VAL B 1 39 ? 0.474 49.875 4.949 1 49.09 39 VAL B CA 1
ATOM 3880 C C . VAL B 1 39 ? 1.38 49.531 6.129 1 49.09 39 VAL B C 1
ATOM 3882 O O . VAL B 1 39 ? 2.408 48.875 5.957 1 49.09 39 VAL B O 1
ATOM 3885 N N . VAL B 1 40 ? 1.011 49.969 7.316 1 48 40 VAL B N 1
ATOM 3886 C CA . VAL B 1 40 ? 1.795 49.656 8.508 1 48 40 VAL B CA 1
ATOM 3887 C C . VAL B 1 40 ? 1.79 48.156 8.758 1 48 40 VAL B C 1
ATOM 3889 O O . VAL B 1 40 ? 2.826 47.562 9.078 1 48 40 VAL B O 1
ATOM 3892 N N . GLY B 1 41 ? 0.64 47.562 8.602 1 52.62 41 GLY B N 1
ATOM 3893 C CA . GLY B 1 41 ? 0.54 46.094 8.734 1 52.62 41 GLY B CA 1
ATOM 3894 C C . GLY B 1 41 ? 1.418 45.344 7.754 1 52.62 41 GLY B C 1
ATOM 3895 O O . GLY B 1 41 ? 2.068 44.375 8.125 1 52.62 41 GLY B O 1
ATOM 3896 N N . SER B 1 42 ? 1.499 45.938 6.602 1 60.34 42 SER B N 1
ATOM 3897 C CA . SER B 1 42 ? 2.322 45.281 5.578 1 60.34 42 SER B CA 1
ATOM 3898 C C . SER B 1 42 ? 3.807 45.438 5.883 1 60.34 42 SER B C 1
ATOM 3900 O O . SER B 1 42 ? 4.594 44.531 5.68 1 60.34 42 SER B O 1
ATOM 3902 N N . VAL B 1 43 ? 4.219 46.656 6.406 1 57.81 43 VAL B N 1
ATOM 3903 C CA . VAL B 1 43 ? 5.621 46.938 6.723 1 57.81 43 VAL B CA 1
ATOM 3904 C C . VAL B 1 43 ? 6.059 46.031 7.891 1 57.81 43 VAL B C 1
ATOM 3906 O O . VAL B 1 43 ? 7.164 45.5 7.887 1 57.81 43 VAL B O 1
ATOM 3909 N N . VAL B 1 44 ? 5.203 45.938 8.836 1 58.94 44 VAL B N 1
ATOM 3910 C CA . VAL B 1 44 ? 5.512 45.094 9.992 1 58.94 44 VAL B CA 1
ATOM 3911 C C . VAL B 1 44 ? 5.621 43.625 9.562 1 58.94 44 VAL B C 1
ATOM 3913 O O . VAL B 1 44 ? 6.508 42.906 10.023 1 58.94 44 VAL B O 1
ATOM 3916 N N . GLN B 1 45 ? 4.797 43.375 8.664 1 65.94 45 GLN B N 1
ATOM 3917 C CA . GLN B 1 45 ? 4.816 42 8.148 1 65.94 45 GLN B CA 1
ATOM 3918 C C . GLN B 1 45 ? 6.109 41.719 7.387 1 65.94 45 GLN B C 1
ATOM 3920 O O . GLN B 1 45 ? 6.703 40.656 7.527 1 65.94 45 GLN B O 1
ATOM 3925 N N . ASP B 1 46 ? 6.5 42.656 6.633 1 67.12 46 ASP B N 1
ATOM 3926 C CA . ASP B 1 46 ? 7.723 42.5 5.848 1 67.12 46 ASP B CA 1
ATOM 3927 C C . ASP B 1 46 ? 8.953 42.469 6.754 1 67.12 46 ASP B C 1
ATOM 3929 O O . ASP B 1 46 ? 9.883 41.688 6.496 1 67.12 46 ASP B O 1
ATOM 3933 N N . ALA B 1 47 ? 8.891 43.219 7.805 1 69.62 47 ALA B N 1
ATOM 3934 C CA . ALA B 1 47 ? 10.016 43.219 8.742 1 69.62 47 ALA B CA 1
ATOM 3935 C C . ALA B 1 47 ? 10.141 41.875 9.453 1 69.62 47 ALA B C 1
ATOM 3937 O O . ALA B 1 47 ? 11.25 41.375 9.648 1 69.62 47 ALA B O 1
ATOM 3938 N N . ARG B 1 48 ? 9.07 41.375 9.781 1 70.81 48 ARG B N 1
ATOM 3939 C CA . ARG B 1 48 ? 9.086 40.062 10.461 1 70.81 48 ARG B CA 1
ATOM 3940 C C . ARG B 1 48 ? 9.578 38.969 9.523 1 70.81 48 ARG B C 1
ATOM 3942 O O . ARG B 1 48 ? 10.312 38.062 9.953 1 70.81 48 ARG B O 1
ATOM 3949 N N . ARG B 1 49 ? 9.227 39.125 8.367 1 75.62 49 ARG B N 1
ATOM 3950 C CA . ARG B 1 49 ? 9.656 38.156 7.383 1 75.62 49 ARG B CA 1
ATOM 3951 C C . ARG B 1 49 ? 11.156 38.25 7.125 1 75.62 49 ARG B C 1
ATOM 3953 O O . ARG B 1 49 ? 11.836 37.219 6.984 1 75.62 49 ARG B O 1
ATOM 3960 N N . GLN B 1 50 ? 11.594 39.438 7.047 1 75.19 50 GLN B N 1
ATOM 3961 C CA . GLN B 1 50 ? 13.023 39.656 6.848 1 75.19 50 GLN B CA 1
ATOM 3962 C C . GLN B 1 50 ? 13.82 39.156 8.047 1 75.19 50 GLN B C 1
ATOM 3964 O O . GLN B 1 50 ? 14.906 38.594 7.891 1 75.19 50 GLN B O 1
ATOM 3969 N N . LYS B 1 51 ? 13.25 39.344 9.172 1 75.44 51 LYS B N 1
ATOM 3970 C CA . LYS B 1 51 ? 13.914 38.875 10.375 1 75.44 51 LYS B CA 1
ATOM 3971 C C . LYS B 1 51 ? 13.984 37.344 10.398 1 75.44 51 LYS B C 1
ATOM 3973 O O . LYS B 1 51 ? 15 36.75 10.781 1 75.44 51 LYS B O 1
ATOM 3978 N N . MET B 1 52 ? 12.945 36.812 10.016 1 76 52 MET B N 1
ATOM 3979 C CA . MET B 1 52 ? 12.914 35.375 9.953 1 76 52 MET B CA 1
ATOM 3980 C C . MET B 1 52 ? 13.93 34.844 8.945 1 76 52 MET B C 1
ATOM 3982 O O . MET B 1 52 ? 14.664 33.875 9.234 1 76 52 MET B O 1
ATOM 3986 N N . GLN B 1 53 ? 13.984 35.469 7.84 1 77.25 53 GLN B N 1
ATOM 3987 C CA . GLN B 1 53 ? 14.914 35.031 6.793 1 77.25 53 GLN B CA 1
ATOM 3988 C C . GLN B 1 53 ? 16.359 35.219 7.242 1 77.25 53 GLN B C 1
ATOM 3990 O O . GLN B 1 53 ? 17.203 34.375 6.973 1 77.25 53 GLN B O 1
ATOM 3995 N N . LYS B 1 54 ? 16.609 36.281 7.836 1 76.25 54 LYS B N 1
ATOM 3996 C CA . LYS B 1 54 ? 17.969 36.531 8.328 1 76.25 54 LYS B CA 1
ATOM 3997 C C . LYS B 1 54 ? 18.375 35.531 9.398 1 76.25 54 LYS B C 1
ATOM 3999 O O . LYS B 1 54 ? 19.516 35.062 9.422 1 76.25 54 LYS B O 1
ATOM 4004 N N . ALA B 1 55 ? 17.453 35.219 10.195 1 77.75 55 ALA B N 1
ATOM 4005 C CA . ALA B 1 55 ? 17.719 34.25 11.242 1 77.75 55 ALA B CA 1
ATOM 4006 C C . ALA B 1 55 ? 18.047 32.875 10.633 1 77.75 55 ALA B C 1
ATOM 4008 O O . ALA B 1 55 ? 18.922 32.156 11.133 1 77.75 55 ALA B O 1
ATOM 4009 N N . LEU B 1 56 ? 17.422 32.562 9.641 1 77.81 56 LEU B N 1
ATOM 4010 C CA . LEU B 1 56 ? 17.656 31.312 8.961 1 77.81 56 LEU B CA 1
ATOM 4011 C C . LEU B 1 56 ? 19.016 31.312 8.258 1 77.81 56 LEU B C 1
ATOM 4013 O O . LEU B 1 56 ? 19.75 30.328 8.32 1 77.81 56 LEU B O 1
ATOM 4017 N N . ASP B 1 57 ? 19.344 32.375 7.586 1 75.5 57 ASP B N 1
ATOM 4018 C CA . ASP B 1 57 ? 20.609 32.5 6.867 1 75.5 57 ASP B CA 1
ATOM 4019 C C . ASP B 1 57 ? 21.797 32.438 7.824 1 75.5 57 ASP B C 1
ATOM 4021 O O . ASP B 1 57 ? 22.828 31.844 7.508 1 75.5 57 ASP B O 1
ATOM 4025 N N . ASP B 1 58 ? 21.547 33.062 8.922 1 75.06 58 ASP B N 1
ATOM 4026 C CA . ASP B 1 58 ? 22.641 33.125 9.898 1 75.06 58 ASP B CA 1
ATOM 4027 C C . ASP B 1 58 ? 22.875 31.766 10.547 1 75.06 58 ASP B C 1
ATOM 4029 O O . ASP B 1 58 ? 24 31.469 10.984 1 75.06 58 ASP B O 1
ATOM 4033 N N . ASN B 1 59 ? 21.906 30.984 10.602 1 72.75 59 ASN B N 1
ATOM 4034 C CA . ASN B 1 59 ? 22.016 29.703 11.289 1 72.75 59 ASN B CA 1
ATOM 4035 C C . ASN B 1 59 ? 22.531 28.609 10.352 1 72.75 59 ASN B C 1
ATOM 4037 O O . ASN B 1 59 ? 22.844 27.5 10.797 1 72.75 59 ASN B O 1
ATOM 4041 N N . VAL B 1 60 ? 22.625 28.891 9.07 1 70.94 60 VAL B N 1
ATOM 4042 C CA . VAL B 1 60 ? 23.109 27.922 8.102 1 70.94 60 VAL B CA 1
ATOM 4043 C C . VAL B 1 60 ? 24.625 28 7.996 1 70.94 60 VAL B C 1
ATOM 4045 O O . VAL B 1 60 ? 25.188 29.078 7.793 1 70.94 60 VAL B O 1
ATOM 4048 N N . LEU B 1 61 ? 25.391 26.891 8.461 1 66.25 61 LEU B N 1
ATOM 4049 C CA . LEU B 1 61 ? 26.844 26.812 8.469 1 66.25 61 LEU B CA 1
ATOM 4050 C C . LEU B 1 61 ? 27.375 26.188 7.184 1 66.25 61 LEU B C 1
ATOM 4052 O O . LEU B 1 61 ? 28.297 25.375 7.223 1 66.25 61 LEU B O 1
ATOM 4056 N N . GLN B 1 62 ? 26.859 26.406 6.004 1 64 62 GLN B N 1
ATOM 4057 C CA . GLN B 1 62 ? 27.094 25.703 4.746 1 64 62 GLN B CA 1
ATOM 4058 C C . GLN B 1 62 ? 28.516 25.156 4.688 1 64 62 GLN B C 1
ATOM 4060 O O . GLN B 1 62 ? 28.703 23.953 4.434 1 64 62 GLN B O 1
ATOM 4065 N N . ASN B 1 63 ? 29.516 25.969 4.734 1 63.88 63 ASN B N 1
ATOM 4066 C CA . ASN B 1 63 ? 30.859 25.547 4.379 1 63.88 63 ASN B CA 1
ATOM 4067 C C . ASN B 1 63 ? 31.719 25.328 5.617 1 63.88 63 ASN B C 1
ATOM 4069 O O . ASN B 1 63 ? 32.875 24.938 5.504 1 63.88 63 ASN B O 1
ATOM 4073 N N . SER B 1 64 ? 31.094 25.359 6.766 1 66.62 64 SER B N 1
ATOM 4074 C CA . SER B 1 64 ? 31.969 25.281 7.938 1 66.62 64 SER B CA 1
ATOM 4075 C C . SER B 1 64 ? 32.281 23.844 8.297 1 66.62 64 SER B C 1
ATOM 4077 O O . SER B 1 64 ? 33.344 23.562 8.852 1 66.62 64 SER B O 1
ATOM 4079 N N . LEU B 1 65 ? 31.469 22.953 7.848 1 69.06 65 LEU B N 1
ATOM 4080 C CA . LEU B 1 65 ? 31.688 21.578 8.281 1 69.06 65 LEU B CA 1
ATOM 4081 C C . LEU B 1 65 ? 32.406 20.781 7.207 1 69.06 65 LEU B C 1
ATOM 4083 O O . LEU B 1 65 ? 32.719 19.594 7.406 1 69.06 65 LEU B O 1
ATOM 4087 N N . GLU B 1 66 ? 32.781 21.406 6.145 1 74.19 66 GLU B N 1
ATOM 4088 C CA . GLU B 1 66 ? 33.438 20.719 5.051 1 74.19 66 GLU B CA 1
ATOM 4089 C C . GLU B 1 66 ? 34.906 20.391 5.414 1 74.19 66 GLU B C 1
ATOM 4091 O O . GLU B 1 66 ? 35.5 19.516 4.805 1 74.19 66 GLU B O 1
ATOM 4096 N N . LYS B 1 67 ? 35.344 21.016 6.434 1 71.81 67 LYS B N 1
ATOM 4097 C CA . LYS B 1 67 ? 36.719 20.766 6.867 1 71.81 67 LYS B CA 1
ATOM 4098 C C . LYS B 1 67 ? 36.875 19.328 7.371 1 71.81 67 LYS B C 1
ATOM 4100 O O . LYS B 1 67 ? 37.969 18.766 7.348 1 71.81 67 LYS B O 1
ATOM 4105 N N . TYR B 1 68 ? 35.812 18.734 7.723 1 74.06 68 TYR B N 1
ATOM 4106 C CA . TYR B 1 68 ? 35.875 17.391 8.289 1 74.06 68 TYR B CA 1
ATOM 4107 C C . TYR B 1 68 ? 35.656 16.344 7.207 1 74.06 68 TYR B C 1
ATOM 4109 O O . TYR B 1 68 ? 35.75 15.133 7.473 1 74.06 68 TYR B O 1
ATOM 4117 N N . ARG B 1 69 ? 35.469 16.781 5.98 1 78.62 69 ARG B N 1
ATOM 4118 C CA . ARG B 1 69 ? 35.25 15.844 4.887 1 78.62 69 ARG B CA 1
ATOM 4119 C C . ARG B 1 69 ? 36.562 15.195 4.465 1 78.62 69 ARG B C 1
ATOM 4121 O O . ARG B 1 69 ? 37.594 15.867 4.367 1 78.62 69 ARG B O 1
ATOM 4128 N N . LYS B 1 70 ? 36.469 13.859 4.438 1 78.19 70 LYS B N 1
ATOM 4129 C CA . LYS B 1 70 ? 37.594 13.117 3.902 1 78.19 70 LYS B CA 1
ATOM 4130 C C . LYS B 1 70 ? 37.406 12.773 2.43 1 78.19 70 LYS B C 1
ATOM 4132 O O . LYS B 1 70 ? 36.344 12.305 2.041 1 78.19 70 LYS B O 1
ATOM 4137 N N . HIS B 1 71 ? 38.281 13.172 1.585 1 77.69 71 HIS B N 1
ATOM 4138 C CA . HIS B 1 71 ? 38.188 12.938 0.149 1 77.69 71 HIS B CA 1
ATOM 4139 C C . HIS B 1 71 ? 38.188 11.445 -0.162 1 77.69 71 HIS B C 1
ATOM 4141 O O . HIS B 1 71 ? 38.781 10.648 0.552 1 77.69 71 HIS B O 1
ATOM 4147 N N . ASP B 1 72 ? 37.406 11.078 -1.096 1 77.31 72 ASP B N 1
ATOM 4148 C CA . ASP B 1 72 ? 37.25 9.688 -1.493 1 77.31 72 ASP B CA 1
ATOM 4149 C C . ASP B 1 72 ? 38.625 9.039 -1.773 1 77.31 72 ASP B C 1
ATOM 4151 O O . ASP B 1 72 ? 38.812 7.859 -1.473 1 77.31 72 ASP B O 1
ATOM 4155 N N . ASP B 1 73 ? 39.5 9.812 -2.281 1 76.69 73 ASP B N 1
ATOM 4156 C CA . ASP B 1 73 ? 40.812 9.289 -2.6 1 76.69 73 ASP B CA 1
ATOM 4157 C C . ASP B 1 73 ? 41.562 8.906 -1.33 1 76.69 73 ASP B C 1
ATOM 4159 O O . ASP B 1 73 ? 42.312 7.914 -1.316 1 76.69 73 ASP B O 1
ATOM 4163 N N . GLU B 1 74 ? 41.25 9.633 -0.311 1 78.44 74 GLU B N 1
ATOM 4164 C CA . GLU B 1 74 ? 41.875 9.32 0.962 1 78.44 74 GLU B CA 1
ATOM 4165 C C . GLU B 1 74 ? 41.344 8.023 1.549 1 78.44 74 GLU B C 1
ATOM 4167 O O . GLU B 1 74 ? 42.094 7.227 2.123 1 78.44 74 GLU B O 1
ATOM 4172 N N . ILE B 1 75 ? 40.094 7.824 1.331 1 80.75 75 ILE B N 1
ATOM 4173 C CA . ILE B 1 75 ? 39.438 6.621 1.857 1 80.75 75 ILE B CA 1
ATOM 4174 C C . ILE B 1 75 ? 39.906 5.398 1.07 1 80.75 75 ILE B C 1
ATOM 4176 O O . ILE B 1 75 ? 40.156 4.34 1.647 1 80.75 75 ILE B O 1
ATOM 4180 N N . LYS B 1 76 ? 40.062 5.566 -0.158 1 79.56 76 LYS B N 1
ATOM 4181 C CA . LYS B 1 76 ? 40.594 4.488 -0.991 1 79.56 76 LYS B CA 1
ATOM 4182 C C . LYS B 1 76 ? 42.031 4.164 -0.618 1 79.56 76 LYS B C 1
ATOM 4184 O O . LYS B 1 76 ? 42.438 3 -0.609 1 79.56 76 LYS B O 1
ATOM 4189 N N . ALA B 1 77 ? 42.719 5.281 -0.336 1 78.62 77 ALA B N 1
ATOM 4190 C CA . ALA B 1 77 ? 44.125 5.102 0.076 1 78.62 77 ALA B CA 1
ATOM 4191 C C . ALA B 1 77 ? 44.219 4.348 1.4 1 78.62 77 ALA B C 1
ATOM 4193 O O . ALA B 1 77 ? 45.125 3.561 1.614 1 78.62 77 ALA B O 1
ATOM 4194 N N . MET B 1 78 ? 43.219 4.473 2.215 1 79.25 78 MET B N 1
ATOM 4195 C CA . MET B 1 78 ? 43.188 3.771 3.494 1 79.25 78 MET B CA 1
ATOM 4196 C C . MET B 1 78 ? 42.969 2.275 3.287 1 79.25 78 MET B C 1
ATOM 4198 O O . MET B 1 78 ? 43.5 1.459 4.055 1 79.25 78 MET B O 1
ATOM 4202 N N . LYS B 1 79 ? 42.156 2.012 2.32 1 74.69 79 LYS B N 1
ATOM 4203 C CA . LYS B 1 79 ? 41.969 0.607 1.979 1 74.69 79 LYS B CA 1
ATOM 4204 C C . LYS B 1 79 ? 43.281 -0.049 1.54 1 74.69 79 LYS B C 1
ATOM 4206 O O . LYS B 1 79 ? 43.562 -1.18 1.933 1 74.69 79 LYS B O 1
ATOM 4211 N N . LYS B 1 80 ? 44.094 0.723 0.801 1 76.12 80 LYS B N 1
ATOM 4212 C CA . LYS B 1 80 ? 45.406 0.24 0.327 1 76.12 80 LYS B CA 1
ATOM 4213 C C . LYS B 1 80 ? 46.375 0.087 1.48 1 76.12 80 LYS B C 1
ATOM 4215 O O . LYS B 1 80 ? 47.219 -0.805 1.463 1 76.12 80 LYS B O 1
ATOM 4220 N N . LEU B 1 81 ? 46.156 0.979 2.479 1 81.25 81 LEU B N 1
ATOM 4221 C CA . LEU B 1 81 ? 47.062 0.995 3.613 1 81.25 81 LEU B CA 1
ATOM 4222 C C . LEU B 1 81 ? 46.625 0.03 4.699 1 81.25 81 LEU B C 1
ATOM 4224 O O . LEU B 1 81 ? 47.156 0.041 5.812 1 81.25 81 LEU B O 1
ATOM 4228 N N . HIS B 1 82 ? 45.562 -0.792 4.43 1 77.94 82 HIS B N 1
ATOM 4229 C CA . HIS B 1 82 ? 45.062 -1.841 5.305 1 77.94 82 HIS B CA 1
ATOM 4230 C C . HIS B 1 82 ? 44.438 -1.251 6.57 1 77.94 82 HIS B C 1
ATOM 4232 O O . HIS B 1 82 ? 44.688 -1.76 7.672 1 77.94 82 HIS B O 1
ATOM 4238 N N . VAL B 1 83 ? 43.938 -0.1 6.414 1 74.62 83 VAL B N 1
ATOM 4239 C CA . VAL B 1 83 ? 43.188 0.454 7.539 1 74.62 83 VAL B CA 1
ATOM 4240 C C . VAL B 1 83 ? 41.938 -0.359 7.766 1 74.62 83 VAL B C 1
ATOM 4242 O O . VAL B 1 83 ? 41.375 -0.959 6.832 1 74.62 83 VAL B O 1
ATOM 4245 N N . SER B 1 84 ? 41.531 -0.451 8.945 1 80.25 84 SER B N 1
ATOM 4246 C CA . SER B 1 84 ? 40.406 -1.28 9.383 1 80.25 84 SER B CA 1
ATOM 4247 C C . SER B 1 84 ? 39.125 -0.889 8.656 1 80.25 84 SER B C 1
ATOM 4249 O O . SER B 1 84 ? 38.906 0.28 8.32 1 80.25 84 SER B O 1
ATOM 4251 N N . LYS B 1 85 ? 38.344 -1.873 8.328 1 84.25 85 LYS B N 1
ATOM 4252 C CA . LYS B 1 85 ? 37.062 -1.685 7.668 1 84.25 85 LYS B CA 1
ATOM 4253 C C . LYS B 1 85 ? 36.156 -0.802 8.5 1 84.25 85 LYS B C 1
ATOM 4255 O O . LYS B 1 85 ? 35.375 0.005 7.957 1 84.25 85 LYS B O 1
ATOM 4260 N N . LYS B 1 86 ? 36.375 -0.832 9.766 1 84.31 86 LYS B N 1
ATOM 4261 C CA . LYS B 1 86 ? 35.531 -0.06 10.672 1 84.31 86 LYS B CA 1
ATOM 4262 C C . LYS B 1 86 ? 35.812 1.435 10.539 1 84.31 86 LYS B C 1
ATOM 4264 O O . LYS B 1 86 ? 34.875 2.242 10.516 1 84.31 86 LYS B O 1
ATOM 4269 N N . VAL B 1 87 ? 37.094 1.771 10.438 1 83.94 87 VAL B N 1
ATOM 4270 C CA . VAL B 1 87 ? 37.469 3.176 10.328 1 83.94 87 VAL B CA 1
ATOM 4271 C C . VAL B 1 87 ? 37.031 3.732 8.984 1 83.94 87 VAL B C 1
ATOM 4273 O O . VAL B 1 87 ? 36.562 4.875 8.898 1 83.94 87 VAL B O 1
ATOM 4276 N N . ARG B 1 88 ? 37.125 2.898 8.016 1 84.25 88 ARG B N 1
ATOM 4277 C CA . ARG B 1 88 ? 36.688 3.334 6.695 1 84.25 88 ARG B CA 1
ATOM 4278 C C . ARG B 1 88 ? 35.188 3.6 6.691 1 84.25 88 ARG B C 1
ATOM 4280 O O . ARG B 1 88 ? 34.719 4.602 6.137 1 84.25 88 ARG B O 1
ATOM 4287 N N . LYS B 1 89 ? 34.469 2.709 7.379 1 84.69 89 LYS B N 1
ATOM 4288 C CA . LYS B 1 89 ? 33.031 2.857 7.453 1 84.69 89 LYS B CA 1
ATOM 4289 C C . LYS B 1 89 ? 32.625 4.109 8.234 1 84.69 89 LYS B C 1
ATOM 4291 O O . LYS B 1 89 ? 31.656 4.777 7.898 1 84.69 89 LYS B O 1
ATOM 4296 N N . PHE B 1 90 ? 33.531 4.402 9.133 1 83.75 90 PHE B N 1
ATOM 4297 C CA . PHE B 1 90 ? 33.281 5.602 9.93 1 83.75 90 PHE B CA 1
ATOM 4298 C C . PHE B 1 90 ? 33.375 6.855 9.062 1 83.75 90 PHE B C 1
ATOM 4300 O O . PHE B 1 90 ? 32.531 7.727 9.117 1 83.75 90 PHE B O 1
ATOM 4307 N N . TYR B 1 91 ? 34.406 6.883 8.305 1 79.75 91 TYR B N 1
ATOM 4308 C CA . TYR B 1 91 ? 34.625 8.07 7.48 1 79.75 91 TYR B CA 1
ATOM 4309 C C . TYR B 1 91 ? 33.594 8.133 6.352 1 79.75 91 TYR B C 1
ATOM 4311 O O . TYR B 1 91 ? 33.156 9.219 5.965 1 79.75 91 TYR B O 1
ATOM 4319 N N . GLU B 1 92 ? 33.219 7.008 5.922 1 82.12 92 GLU B N 1
ATOM 4320 C CA . GLU B 1 92 ? 32.188 6.98 4.91 1 82.12 92 GLU B CA 1
ATOM 4321 C C . GLU B 1 92 ? 30.859 7.492 5.477 1 82.12 92 GLU B C 1
ATOM 4323 O O . GLU B 1 92 ? 30.141 8.266 4.82 1 82.12 92 GLU B O 1
ATOM 4328 N N . ASN B 1 93 ? 30.625 7.055 6.66 1 83.38 93 ASN B N 1
ATOM 4329 C CA . ASN B 1 93 ? 29.406 7.512 7.328 1 83.38 93 ASN B CA 1
ATOM 4330 C C . ASN B 1 93 ? 29.453 9.008 7.613 1 83.38 93 ASN B C 1
ATOM 4332 O O . ASN B 1 93 ? 28.453 9.703 7.473 1 83.38 93 ASN B O 1
ATOM 4336 N N . GLN B 1 94 ? 30.609 9.414 7.984 1 80.88 94 GLN B N 1
ATOM 4337 C CA . GLN B 1 94 ? 30.797 10.836 8.25 1 80.88 94 GLN B CA 1
ATOM 4338 C C . GLN B 1 94 ? 30.562 11.664 6.988 1 80.88 94 GLN B C 1
ATOM 4340 O O . GLN B 1 94 ? 29.922 12.719 7.035 1 80.88 94 GLN B O 1
ATOM 4345 N N . ASN B 1 95 ? 31.156 11.18 5.945 1 81.19 95 ASN B N 1
ATOM 4346 C CA . ASN B 1 95 ? 30.969 11.883 4.68 1 81.19 95 ASN B CA 1
ATOM 4347 C C . ASN B 1 95 ? 29.5 11.914 4.266 1 81.19 95 ASN B C 1
ATOM 4349 O O . ASN B 1 95 ? 29.031 12.914 3.729 1 81.19 95 ASN B O 1
ATOM 4353 N N . GLU B 1 96 ? 28.828 10.898 4.598 1 81.19 96 GLU B N 1
ATOM 4354 C CA . GLU B 1 96 ? 27.406 10.836 4.262 1 81.19 96 GLU B CA 1
ATOM 4355 C C . GLU B 1 96 ? 26.609 11.836 5.082 1 81.19 96 GLU B C 1
ATOM 4357 O O . GLU B 1 96 ? 25.688 12.477 4.566 1 81.19 96 GLU B O 1
ATOM 4362 N N . ILE B 1 97 ? 26.984 11.938 6.258 1 82.19 97 ILE B N 1
ATOM 4363 C CA . ILE B 1 97 ? 26.297 12.875 7.141 1 82.19 97 ILE B CA 1
ATOM 4364 C C . ILE B 1 97 ? 26.547 14.305 6.664 1 82.19 97 ILE B C 1
ATOM 4366 O O . ILE B 1 97 ? 25.641 15.141 6.66 1 82.19 97 ILE B O 1
ATOM 4370 N N . LEU B 1 98 ? 27.766 14.531 6.258 1 80.69 98 LEU B N 1
ATOM 4371 C CA . LEU B 1 98 ? 28.109 15.859 5.773 1 80.69 98 LEU B CA 1
ATOM 4372 C C . LEU B 1 98 ? 27.359 16.188 4.492 1 80.69 98 LEU B C 1
ATOM 4374 O O . LEU B 1 98 ? 26.938 17.328 4.285 1 80.69 98 LEU B O 1
ATOM 4378 N N . ASP B 1 99 ? 27.219 15.188 3.693 1 80.44 99 ASP B N 1
ATOM 4379 C CA . ASP B 1 99 ? 26.438 15.391 2.475 1 80.44 99 ASP B CA 1
ATOM 4380 C C . ASP B 1 99 ? 24.984 15.727 2.801 1 80.44 99 ASP B C 1
ATOM 4382 O O . ASP B 1 99 ? 24.375 16.594 2.162 1 80.44 99 ASP B O 1
ATOM 4386 N N . ASP B 1 100 ? 24.484 15.062 3.754 1 83.38 100 ASP B N 1
ATOM 4387 C CA . ASP B 1 100 ? 23.109 15.312 4.168 1 83.38 100 ASP B CA 1
ATOM 4388 C C . ASP B 1 100 ? 22.938 16.734 4.707 1 83.38 100 ASP B C 1
ATOM 4390 O O . ASP B 1 100 ? 21.969 17.406 4.395 1 83.38 100 ASP B O 1
ATOM 4394 N N . TRP B 1 101 ? 23.922 17.156 5.453 1 82.12 101 TRP B N 1
ATOM 4395 C CA . TRP B 1 101 ? 23.859 18.5 6.043 1 82.12 101 TRP B CA 1
ATOM 4396 C C . TRP B 1 101 ? 23.969 19.562 4.969 1 82.12 101 TRP B C 1
ATOM 4398 O O . TRP B 1 101 ? 23.297 20.609 5.047 1 82.12 101 TRP B O 1
ATOM 4408 N N . LEU B 1 102 ? 24.766 19.266 4.035 1 80.12 102 LEU B N 1
ATOM 4409 C CA . LEU B 1 102 ? 24.922 20.219 2.936 1 80.12 102 LEU B CA 1
ATOM 4410 C C . LEU B 1 102 ? 23.625 20.312 2.133 1 80.12 102 LEU B C 1
ATOM 4412 O O . LEU B 1 102 ? 23.25 21.406 1.686 1 80.12 102 LEU B O 1
ATOM 4416 N N . GLU B 1 103 ? 23.031 19.25 1.941 1 82 103 GLU B N 1
ATOM 4417 C CA . GLU B 1 103 ? 21.766 19.25 1.232 1 82 103 GLU B CA 1
ATOM 4418 C C . GLU B 1 103 ? 20.703 20.047 2.002 1 82 103 GLU B C 1
ATOM 4420 O O . GLU B 1 103 ? 19.969 20.844 1.418 1 82 103 GLU B O 1
ATOM 4425 N N . VAL B 1 104 ? 20.625 19.812 3.238 1 85.56 104 VAL B N 1
ATOM 4426 C CA . VAL B 1 104 ? 19.656 20.484 4.082 1 85.56 104 VAL B CA 1
ATOM 4427 C C . VAL B 1 104 ? 19.875 22 4.012 1 85.56 104 VAL B C 1
ATOM 4429 O O . VAL B 1 104 ? 18.922 22.766 3.836 1 85.56 104 VAL B O 1
ATOM 4432 N N . ASP B 1 105 ? 21.109 22.391 4.137 1 82.88 105 ASP B N 1
ATOM 4433 C CA . ASP B 1 105 ? 21.422 23.812 4.133 1 82.88 105 ASP B CA 1
ATOM 4434 C C . ASP B 1 105 ? 21.078 24.453 2.785 1 82.88 105 ASP B C 1
ATOM 4436 O O . ASP B 1 105 ? 20.578 25.578 2.736 1 82.88 105 ASP B O 1
ATOM 4440 N N . SER B 1 106 ? 21.359 23.703 1.803 1 78.75 106 SER B N 1
ATOM 4441 C CA . SER B 1 106 ? 21.047 24.219 0.471 1 78.75 106 SER B CA 1
ATOM 4442 C C . SER B 1 106 ? 19.547 24.375 0.275 1 78.75 106 SER B C 1
ATOM 4444 O O . SER B 1 106 ? 19.094 25.359 -0.318 1 78.75 106 SER B O 1
ATOM 4446 N N . VAL B 1 107 ? 18.812 23.453 0.741 1 81.69 107 VAL B N 1
ATOM 4447 C CA . VAL B 1 107 ? 17.359 23.469 0.605 1 81.69 107 VAL B CA 1
ATOM 4448 C C . VAL B 1 107 ? 16.781 24.625 1.421 1 81.69 107 VAL B C 1
ATOM 4450 O O . VAL B 1 107 ? 15.922 25.359 0.94 1 81.69 107 VAL B O 1
ATOM 4453 N N . VAL B 1 108 ? 17.266 24.766 2.592 1 83.38 108 VAL B N 1
ATOM 4454 C CA . VAL B 1 108 ? 16.719 25.797 3.479 1 83.38 108 VAL B CA 1
ATOM 4455 C C . VAL B 1 108 ? 17.016 27.172 2.902 1 83.38 108 VAL B C 1
ATOM 4457 O O . VAL B 1 108 ? 16.141 28.047 2.867 1 83.38 108 VAL B O 1
ATOM 4460 N N . LEU B 1 109 ? 18.172 27.359 2.402 1 78.5 109 LEU B N 1
ATOM 4461 C CA . LEU B 1 109 ? 18.562 28.672 1.883 1 78.5 109 LEU B CA 1
ATOM 4462 C C . LEU B 1 109 ? 17.812 29 0.599 1 78.5 109 LEU B C 1
ATOM 4464 O O . LEU B 1 109 ? 17.344 30.125 0.416 1 78.5 109 LEU B O 1
ATOM 4468 N N . SER B 1 110 ? 17.656 28.047 -0.211 1 77.06 110 SER B N 1
ATOM 4469 C CA . SER B 1 110 ? 17.047 28.281 -1.519 1 77.06 110 SER B CA 1
ATOM 4470 C C . SER B 1 110 ? 15.531 28.406 -1.414 1 77.06 110 SER B C 1
ATOM 4472 O O . SER B 1 110 ? 14.945 29.328 -1.994 1 77.06 110 SER B O 1
ATOM 4474 N N . ILE B 1 111 ? 14.906 27.547 -0.673 1 76 111 ILE B N 1
ATOM 4475 C CA . ILE B 1 111 ? 13.453 27.469 -0.638 1 76 111 ILE B CA 1
ATOM 4476 C C . ILE B 1 111 ? 12.891 28.562 0.273 1 76 111 ILE B C 1
ATOM 4478 O O . ILE B 1 111 ? 11.875 29.172 -0.043 1 76 111 ILE B O 1
ATOM 4482 N N . SER B 1 112 ? 13.539 28.781 1.367 1 78.06 112 SER B N 1
ATOM 4483 C CA . SER B 1 112 ? 13.016 29.75 2.322 1 78.06 112 SER B CA 1
ATOM 4484 C C . SER B 1 112 ? 12.914 31.141 1.699 1 78.06 112 SER B C 1
ATOM 4486 O O . SER B 1 112 ? 11.914 31.844 1.897 1 78.06 112 SER B O 1
ATOM 4488 N N . ASP B 1 113 ? 13.875 31.5 0.937 1 72.38 113 ASP B N 1
ATOM 4489 C CA . ASP B 1 113 ? 13.883 32.812 0.314 1 72.38 113 ASP B CA 1
ATOM 4490 C C . ASP B 1 113 ? 12.711 32.969 -0.65 1 72.38 113 ASP B C 1
ATOM 4492 O O . ASP B 1 113 ? 12.039 34 -0.645 1 72.38 113 ASP B O 1
ATOM 4496 N N . ASP B 1 114 ? 12.445 31.984 -1.324 1 70.75 114 ASP B N 1
ATOM 4497 C CA . ASP B 1 114 ? 11.422 32.062 -2.363 1 70.75 114 ASP B CA 1
ATOM 4498 C C . ASP B 1 114 ? 10.023 31.984 -1.762 1 70.75 114 ASP B C 1
ATOM 4500 O O . ASP B 1 114 ? 9.102 32.656 -2.24 1 70.75 114 ASP B O 1
ATOM 4504 N N . ILE B 1 115 ? 9.859 31.234 -0.802 1 73.19 115 ILE B N 1
ATOM 4505 C CA . ILE B 1 115 ? 8.547 31.031 -0.207 1 73.19 115 ILE B CA 1
ATOM 4506 C C . ILE B 1 115 ? 8.133 32.281 0.575 1 73.19 115 ILE B C 1
ATOM 4508 O O . ILE B 1 115 ? 6.984 32.719 0.492 1 73.19 115 ILE B O 1
ATOM 4512 N N . VAL B 1 116 ? 9.039 32.812 1.284 1 70.81 116 VAL B N 1
ATOM 4513 C CA . VAL B 1 116 ? 8.727 34 2.09 1 70.81 116 VAL B CA 1
ATOM 4514 C C . VAL B 1 116 ? 8.336 35.156 1.18 1 70.81 116 VAL B C 1
ATOM 4516 O O . VAL B 1 116 ? 7.434 35.938 1.507 1 70.81 116 VAL B O 1
ATOM 4519 N N . ALA B 1 117 ? 8.891 35.094 0.048 1 65.75 117 ALA B N 1
ATOM 4520 C CA . ALA B 1 117 ? 8.57 36.156 -0.924 1 65.75 117 ALA B CA 1
ATOM 4521 C C . ALA B 1 117 ? 7.172 35.938 -1.502 1 65.75 117 ALA B C 1
ATOM 4523 O O . ALA B 1 117 ? 6.539 36.906 -1.955 1 65.75 117 ALA B O 1
ATOM 4524 N N . SER B 1 118 ? 6.664 34.719 -1.432 1 64.75 118 SER B N 1
ATOM 4525 C CA . SER B 1 118 ? 5.398 34.375 -2.07 1 64.75 118 SER B CA 1
ATOM 4526 C C . SER B 1 118 ? 4.215 34.688 -1.158 1 64.75 118 SER B C 1
ATOM 4528 O O . SER B 1 118 ? 3.068 34.688 -1.608 1 64.75 118 SER B O 1
ATOM 4530 N N . PHE B 1 119 ? 4.301 34.844 0.097 1 64 119 PHE B N 1
ATOM 4531 C CA . PHE B 1 119 ? 3.203 35.062 1.035 1 64 119 PHE B CA 1
ATOM 4532 C C . PHE B 1 119 ? 2.549 36.406 0.812 1 64 119 PHE B C 1
ATOM 4534 O O . PHE B 1 119 ? 1.399 36.625 1.201 1 64 119 PHE B O 1
ATOM 4541 N N . ASP B 1 120 ? 3.107 37.531 0.449 1 55.09 120 ASP B N 1
ATOM 4542 C CA . ASP B 1 120 ? 2.484 38.844 0.301 1 55.09 120 ASP B CA 1
ATOM 4543 C C . ASP B 1 120 ? 2.432 39.281 -1.166 1 55.09 120 ASP B C 1
ATOM 4545 O O . ASP B 1 120 ? 3.359 39.906 -1.668 1 55.09 120 ASP B O 1
ATOM 4549 N N . PRO B 1 121 ? 1.355 38.75 -1.889 1 53.38 121 PRO B N 1
ATOM 4550 C CA . PRO B 1 121 ? 1.308 39.25 -3.268 1 53.38 121 PRO B CA 1
ATOM 4551 C C . PRO B 1 121 ? 1.183 40.781 -3.348 1 53.38 121 PRO B C 1
ATOM 4553 O O . PRO B 1 121 ? 0.243 41.344 -2.793 1 53.38 121 PRO B O 1
ATOM 4556 N N . HIS B 1 122 ? 2.146 41.438 -3.098 1 47.31 122 HIS B N 1
ATOM 4557 C CA . HIS B 1 122 ? 2.029 42.875 -3.24 1 47.31 122 HIS B CA 1
ATOM 4558 C C . HIS B 1 122 ? 1.577 43.25 -4.645 1 47.31 122 HIS B C 1
ATOM 4560 O O . HIS B 1 122 ? 1.946 42.594 -5.621 1 47.31 122 HIS B O 1
ATOM 4566 N N . ASP B 1 123 ? 0.377 43.812 -4.668 1 43.34 123 ASP B N 1
ATOM 4567 C CA . ASP B 1 123 ? -0.022 44.5 -5.891 1 43.34 123 ASP B CA 1
ATOM 4568 C C . ASP B 1 123 ? 1.052 45.5 -6.348 1 43.34 123 ASP B C 1
ATOM 4570 O O . ASP B 1 123 ? 1.054 46.656 -5.93 1 43.34 123 ASP B O 1
ATOM 4574 N N . THR B 1 124 ? 2.084 44.906 -6.828 1 43.75 124 THR B N 1
ATOM 4575 C CA . THR B 1 124 ? 3.172 45.781 -7.227 1 43.75 124 THR B CA 1
ATOM 4576 C C . THR B 1 124 ? 2.717 46.75 -8.328 1 43.75 124 THR B C 1
ATOM 4578 O O . THR B 1 124 ? 3.277 47.812 -8.492 1 43.75 124 THR B O 1
ATOM 4581 N N . ASP B 1 125 ? 1.844 46.156 -9.156 1 42.72 125 ASP B N 1
ATOM 4582 C CA . ASP B 1 125 ? 1.564 47.031 -10.281 1 42.72 125 ASP B CA 1
ATOM 4583 C C . ASP B 1 125 ? 0.389 47.969 -9.977 1 42.72 125 ASP B C 1
ATOM 4585 O O . ASP B 1 125 ? -0.058 48.719 -10.844 1 42.72 125 ASP B O 1
ATOM 4589 N N . GLY B 1 126 ? -0.039 48.031 -8.797 1 42.03 126 GLY B N 1
ATOM 4590 C CA . GLY B 1 126 ? -1.012 49.031 -8.406 1 42.03 126 GLY B CA 1
ATOM 4591 C C . GLY B 1 126 ? -2.396 48.781 -8.969 1 42.03 126 GLY B C 1
ATOM 4592 O O . GLY B 1 126 ? -3.234 49.688 -9.008 1 42.03 126 GLY B O 1
ATOM 4593 N N . ASP B 1 127 ? -2.654 47.719 -9.711 1 46.34 127 ASP B N 1
ATOM 4594 C CA . ASP B 1 127 ? -3.936 47.625 -10.406 1 46.34 127 ASP B CA 1
ATOM 4595 C C . ASP B 1 127 ? -5.004 47.031 -9.492 1 46.34 127 ASP B C 1
ATOM 4597 O O . ASP B 1 127 ? -6.125 46.75 -9.93 1 46.34 127 ASP B O 1
ATOM 4601 N N . GLY B 1 128 ? -4.77 46.875 -8.281 1 44.38 128 GLY B N 1
ATOM 4602 C CA . GLY B 1 128 ? -5.766 46.438 -7.305 1 44.38 128 GLY B CA 1
ATOM 4603 C C . GLY B 1 128 ? -5.773 44.938 -7.066 1 44.38 128 GLY B C 1
ATOM 4604 O O . GLY B 1 128 ? -6.453 44.469 -6.156 1 44.38 128 GLY B O 1
ATOM 4605 N N . PHE B 1 129 ? -5.27 44.312 -8.109 1 47.06 129 PHE B N 1
ATOM 4606 C CA . PHE B 1 129 ? -5.254 42.844 -7.953 1 47.06 129 PHE B CA 1
ATOM 4607 C C . PHE B 1 129 ? -3.881 42.375 -7.492 1 47.06 129 PHE B C 1
ATOM 4609 O O . PHE B 1 129 ? -2.855 42.844 -7.996 1 47.06 129 PHE B O 1
ATOM 4616 N N . PRO B 1 130 ? -3.766 41.812 -6.355 1 50.19 130 PRO B N 1
ATOM 4617 C CA . PRO B 1 130 ? -2.461 41.312 -5.91 1 50.19 130 PRO B CA 1
ATOM 4618 C C . PRO B 1 130 ? -1.766 40.438 -6.969 1 50.19 130 PRO B C 1
ATOM 4620 O O . PRO B 1 130 ? -2.414 39.656 -7.641 1 50.19 130 PRO B O 1
ATOM 4623 N N . ASP B 1 131 ? -0.713 40.906 -7.629 1 47.88 131 ASP B N 1
ATOM 4624 C CA . ASP B 1 131 ? 0.092 40.125 -8.578 1 47.88 131 ASP B CA 1
ATOM 4625 C C . ASP B 1 131 ? 0.765 38.938 -7.906 1 47.88 131 ASP B C 1
ATOM 4627 O O . ASP B 1 131 ? 1.345 39.062 -6.828 1 47.88 131 ASP B O 1
ATOM 4631 N N . PRO B 1 132 ? 0.299 37.812 -8.141 1 49.5 132 PRO B N 1
ATOM 4632 C CA . PRO B 1 132 ? 0.948 36.625 -7.566 1 49.5 132 PRO B CA 1
ATOM 4633 C C . PRO B 1 132 ? 2.471 36.688 -7.637 1 49.5 132 PRO B C 1
ATOM 4635 O O . PRO B 1 132 ? 3.037 36.844 -8.727 1 49.5 132 PRO B O 1
ATOM 4638 N N . VAL B 1 133 ? 3.148 37.469 -6.926 1 44.59 133 VAL B N 1
ATOM 4639 C CA . VAL B 1 133 ? 4.598 37.594 -6.844 1 44.59 133 VAL B CA 1
ATOM 4640 C C . VAL B 1 133 ? 5.172 36.5 -5.953 1 44.59 133 VAL B C 1
ATOM 4642 O O . VAL B 1 133 ? 4.641 36.25 -4.871 1 44.59 133 VAL B O 1
ATOM 4645 N N . GLY B 1 134 ? 5.922 35.375 -6.664 1 51.06 134 GLY B N 1
ATOM 4646 C CA . GLY B 1 134 ? 6.848 34.438 -6.047 1 51.06 134 GLY B CA 1
ATOM 4647 C C . GLY B 1 134 ? 6.945 33.125 -6.793 1 51.06 134 GLY B C 1
ATOM 4648 O O . GLY B 1 134 ? 6.086 32.812 -7.617 1 51.06 134 GLY B O 1
ATOM 4649 N N . GLY B 1 135 ? 8.234 32.594 -6.785 1 52.25 135 GLY B N 1
ATOM 4650 C CA . GLY B 1 135 ? 8.781 31.516 -7.562 1 52.25 135 GLY B CA 1
ATOM 4651 C C . GLY B 1 135 ? 7.965 30.234 -7.457 1 52.25 135 GLY B C 1
ATOM 4652 O O . GLY B 1 135 ? 7.879 29.469 -8.414 1 52.25 135 GLY B O 1
ATOM 4653 N N . LEU B 1 136 ? 7.18 30.141 -6.441 1 56.06 136 LEU B N 1
ATOM 4654 C CA . LEU B 1 136 ? 6.488 28.875 -6.297 1 56.06 136 LEU B CA 1
ATOM 4655 C C . LEU B 1 136 ? 5.238 28.828 -7.172 1 56.06 136 LEU B C 1
ATOM 4657 O O . LEU B 1 136 ? 4.91 27.781 -7.742 1 56.06 136 LEU B O 1
ATOM 4661 N N . HIS B 1 137 ? 4.496 29.984 -7.281 1 53.38 137 HIS B N 1
ATOM 4662 C CA . HIS B 1 137 ? 3.295 30.016 -8.109 1 53.38 137 HIS B CA 1
ATOM 4663 C C . HIS B 1 137 ? 3.627 29.766 -9.57 1 53.38 137 HIS B C 1
ATOM 4665 O O . HIS B 1 137 ? 2.855 29.109 -10.289 1 53.38 137 HIS B O 1
ATOM 4671 N N . ASP B 1 138 ? 4.742 30.297 -9.953 1 50.38 138 ASP B N 1
ATOM 4672 C CA . ASP B 1 138 ? 5.152 30.156 -11.352 1 50.38 138 ASP B CA 1
ATOM 4673 C C . ASP B 1 138 ? 5.527 28.719 -11.68 1 50.38 138 ASP B C 1
ATOM 4675 O O . ASP B 1 138 ? 5.406 28.281 -12.828 1 50.38 138 ASP B O 1
ATOM 4679 N N . THR B 1 139 ? 5.957 28.125 -10.656 1 51.91 139 THR B N 1
ATOM 4680 C CA . THR B 1 139 ? 6.473 26.797 -10.938 1 51.91 139 THR B CA 1
ATOM 4681 C C . THR B 1 139 ? 5.441 25.719 -10.578 1 51.91 139 THR B C 1
ATOM 4683 O O . THR B 1 139 ? 5.758 24.531 -10.547 1 51.91 139 THR B O 1
ATOM 4686 N N . GLY B 1 140 ? 4.156 26.125 -10.477 1 52.41 140 GLY B N 1
ATOM 4687 C CA . GLY B 1 140 ? 3.121 25.141 -10.188 1 52.41 140 GLY B CA 1
ATOM 4688 C C . GLY B 1 140 ? 3.324 24.422 -8.867 1 52.41 140 GLY B C 1
ATOM 4689 O O . GLY B 1 140 ? 3.088 23.219 -8.773 1 52.41 140 GLY B O 1
ATOM 4690 N N . ASP B 1 141 ? 3.986 25.078 -7.902 1 56.66 141 ASP B N 1
ATOM 4691 C CA . ASP B 1 141 ? 4.164 24.609 -6.527 1 56.66 141 ASP B CA 1
ATOM 4692 C C . ASP B 1 141 ? 5.176 23.469 -6.465 1 56.66 141 ASP B C 1
ATOM 4694 O O . ASP B 1 141 ? 5.031 22.547 -5.652 1 56.66 141 ASP B O 1
ATOM 4698 N N . THR B 1 142 ? 6.027 23.484 -7.543 1 62.91 142 THR B N 1
ATOM 4699 C CA . THR B 1 142 ? 7.098 22.484 -7.5 1 62.91 142 THR B CA 1
ATOM 4700 C C . THR B 1 142 ? 8.367 23.094 -6.906 1 62.91 142 THR B C 1
ATOM 4702 O O . THR B 1 142 ? 8.695 24.25 -7.172 1 62.91 142 THR B O 1
ATOM 4705 N N . VAL B 1 143 ? 8.992 22.438 -6 1 63.5 143 VAL B N 1
ATOM 4706 C CA . VAL B 1 143 ? 10.172 22.938 -5.297 1 63.5 143 VAL B CA 1
ATOM 4707 C C . VAL B 1 143 ? 11.43 22.562 -6.074 1 63.5 143 VAL B C 1
ATOM 4709 O O . VAL B 1 143 ? 12.5 23.125 -5.852 1 63.5 143 VAL B O 1
ATOM 4712 N N . GLU B 1 144 ? 11.328 21.734 -7.082 1 66.5 144 GLU B N 1
ATOM 4713 C CA . GLU B 1 144 ? 12.492 21.203 -7.777 1 66.5 144 GLU B CA 1
ATOM 4714 C C . GLU B 1 144 ? 13.289 22.312 -8.453 1 66.5 144 GLU B C 1
ATOM 4716 O O . GLU B 1 144 ? 14.516 22.312 -8.414 1 66.5 144 GLU B O 1
ATOM 4721 N N . PRO B 1 145 ? 12.578 23.219 -8.977 1 63.25 145 PRO B N 1
ATOM 4722 C CA . PRO B 1 145 ? 13.336 24.25 -9.688 1 63.25 145 PRO B CA 1
ATOM 4723 C C . PRO B 1 145 ? 14.148 25.141 -8.742 1 63.25 145 PRO B C 1
ATOM 4725 O O . PRO B 1 145 ? 15.078 25.828 -9.188 1 63.25 145 PRO B O 1
ATOM 4728 N N . PHE B 1 146 ? 13.859 25.078 -7.547 1 65.62 146 PHE B N 1
ATOM 4729 C CA . PHE B 1 146 ? 14.539 25.969 -6.613 1 65.62 146 PHE B CA 1
ATOM 4730 C C . PHE B 1 146 ? 15.75 25.297 -5.992 1 65.62 146 PHE B C 1
ATOM 4732 O O . PHE B 1 146 ? 16.531 25.938 -5.281 1 65.62 146 PHE B O 1
ATOM 4739 N N . LEU B 1 147 ? 15.914 24.141 -6.305 1 69.31 147 LEU B N 1
ATOM 4740 C CA . LEU B 1 147 ? 17.078 23.422 -5.82 1 69.31 147 LEU B CA 1
ATOM 4741 C C . LEU B 1 147 ? 18.328 23.781 -6.633 1 69.31 147 LEU B C 1
ATOM 4743 O O . LEU B 1 147 ? 18.203 24.219 -7.781 1 69.31 147 LEU B O 1
ATOM 4747 N N . PRO B 1 148 ? 19.5 23.719 -6.047 1 70.31 148 PRO B N 1
ATOM 4748 C CA . PRO B 1 148 ? 20.719 23.984 -6.809 1 70.31 148 PRO B CA 1
ATOM 4749 C C . PRO B 1 148 ? 20.844 23.125 -8.062 1 70.31 148 PRO B C 1
ATOM 4751 O O . PRO B 1 148 ? 20.328 22 -8.094 1 70.31 148 PRO B O 1
ATOM 4754 N N . ALA B 1 149 ? 21.406 23.625 -9.07 1 72.31 149 ALA B N 1
ATOM 4755 C CA . ALA B 1 149 ? 21.516 23 -10.383 1 72.31 149 ALA B CA 1
ATOM 4756 C C . ALA B 1 149 ? 22.234 21.656 -10.281 1 72.31 149 ALA B C 1
ATOM 4758 O O . ALA B 1 149 ? 21.859 20.703 -10.969 1 72.31 149 ALA B O 1
ATOM 4759 N N . SER B 1 150 ? 23.203 21.625 -9.445 1 74.12 150 SER B N 1
ATOM 4760 C CA . SER B 1 150 ? 23.969 20.391 -9.312 1 74.12 150 SER B CA 1
ATOM 4761 C C . SER B 1 150 ? 23.109 19.25 -8.797 1 74.12 150 SER B C 1
ATOM 4763 O O . SER B 1 150 ? 23.188 18.125 -9.297 1 74.12 150 SER B O 1
ATOM 4765 N N . GLU B 1 151 ? 22.281 19.656 -7.895 1 74.06 151 GLU B N 1
ATOM 4766 C CA . GLU B 1 151 ? 21.422 18.625 -7.32 1 74.06 151 GLU B CA 1
ATOM 4767 C C . GLU B 1 151 ? 20.312 18.234 -8.297 1 74.06 151 GLU B C 1
ATOM 4769 O O . GLU B 1 151 ? 19.953 17.047 -8.391 1 74.06 151 GLU B O 1
ATOM 4774 N N . ARG B 1 152 ? 19.875 19.109 -9.055 1 77.06 152 ARG B N 1
ATOM 4775 C CA . ARG B 1 152 ? 18.844 18.828 -10.047 1 77.06 152 ARG B CA 1
ATOM 4776 C C . ARG B 1 152 ? 19.375 17.906 -11.141 1 77.06 152 ARG B C 1
ATOM 4778 O O . ARG B 1 152 ? 18.672 16.969 -11.555 1 77.06 152 ARG B O 1
ATOM 4785 N N . GLU B 1 153 ? 20.562 18.172 -11.469 1 78.75 153 GLU B N 1
ATOM 4786 C CA . GLU B 1 153 ? 21.156 17.359 -12.516 1 78.75 153 GLU B CA 1
ATOM 4787 C C . GLU B 1 153 ? 21.406 15.93 -12.031 1 78.75 153 GLU B C 1
ATOM 4789 O O . GLU B 1 153 ? 21.203 14.969 -12.773 1 78.75 153 GLU B O 1
ATOM 4794 N N . LYS B 1 154 ? 21.844 15.875 -10.859 1 78.75 154 LYS B N 1
ATOM 4795 C CA . LYS B 1 154 ? 22.094 14.562 -10.273 1 78.75 154 LYS B CA 1
ATOM 4796 C C . LYS B 1 154 ? 20.812 13.742 -10.188 1 78.75 154 LYS B C 1
ATOM 4798 O O . LYS B 1 154 ? 20.812 12.547 -10.508 1 78.75 154 LYS B O 1
ATOM 4803 N N . ARG B 1 155 ? 19.797 14.438 -9.867 1 77.12 155 ARG B N 1
ATOM 4804 C CA . ARG B 1 155 ? 18.5 13.758 -9.742 1 77.12 155 ARG B CA 1
ATOM 4805 C C . ARG B 1 155 ? 17.969 13.352 -11.109 1 77.12 155 ARG B C 1
ATOM 4807 O O . ARG B 1 155 ? 17.422 12.258 -11.266 1 77.12 155 ARG B O 1
ATOM 4814 N N . LEU B 1 156 ? 18.172 14.109 -12.039 1 81.69 156 LEU B N 1
ATOM 4815 C CA . LEU B 1 156 ? 17.703 13.828 -13.391 1 81.69 156 LEU B CA 1
ATOM 4816 C C . LEU B 1 156 ? 18.484 12.68 -14.016 1 81.69 156 LEU B C 1
ATOM 4818 O O . LEU B 1 156 ? 17.922 11.82 -14.68 1 81.69 156 LEU B O 1
ATOM 4822 N N . LYS B 1 157 ? 19.734 12.727 -13.781 1 83.38 157 LYS B N 1
ATOM 4823 C CA . LYS B 1 157 ? 20.578 11.656 -14.312 1 83.38 157 LYS B CA 1
ATOM 4824 C C . LYS B 1 157 ? 20.219 10.312 -13.688 1 83.38 157 LYS B C 1
ATOM 4826 O O . LYS B 1 157 ? 20.188 9.289 -14.383 1 83.38 157 LYS B O 1
ATOM 4831 N N . ALA B 1 158 ? 19.984 10.328 -12.5 1 81.94 158 ALA B N 1
ATOM 4832 C CA . ALA B 1 158 ? 19.609 9.102 -11.805 1 81.94 158 ALA B CA 1
ATOM 4833 C C . ALA B 1 158 ? 18.281 8.562 -12.32 1 81.94 158 ALA B C 1
ATOM 4835 O O . ALA B 1 158 ? 18.125 7.355 -12.516 1 81.94 158 ALA B O 1
ATOM 4836 N N . LYS B 1 159 ? 17.391 9.43 -12.539 1 83.62 159 LYS B N 1
ATOM 4837 C CA . LYS B 1 159 ? 16.078 9.039 -13.062 1 83.62 159 LYS B CA 1
ATOM 4838 C C . LYS B 1 159 ? 16.188 8.484 -14.477 1 83.62 159 LYS B C 1
ATOM 4840 O O . LYS B 1 159 ? 15.539 7.492 -14.812 1 83.62 159 LYS B O 1
ATOM 4845 N N . LYS B 1 160 ? 17 9.062 -15.258 1 86.12 160 LYS B N 1
ATOM 4846 C CA . LYS B 1 160 ? 17.188 8.609 -16.625 1 86.12 160 LYS B CA 1
ATOM 4847 C C . LYS B 1 160 ? 17.875 7.242 -16.672 1 86.12 160 LYS B C 1
ATOM 4849 O O . LYS B 1 160 ? 17.5 6.387 -17.484 1 86.12 160 LYS B O 1
ATOM 4854 N N . ARG B 1 161 ? 18.812 7.113 -15.867 1 88.25 161 ARG B N 1
ATOM 4855 C CA . ARG B 1 161 ? 19.516 5.832 -15.805 1 88.25 161 ARG B CA 1
ATOM 4856 C C . ARG B 1 161 ? 18.562 4.715 -15.367 1 88.25 161 ARG B C 1
ATOM 4858 O O . ARG B 1 161 ? 18.625 3.602 -15.883 1 88.25 161 ARG B O 1
ATOM 4865 N N . ALA B 1 162 ? 17.75 5.012 -14.445 1 87.38 162 ALA B N 1
ATOM 4866 C CA . ALA B 1 162 ? 16.781 4.031 -13.961 1 87.38 162 ALA B CA 1
ATOM 4867 C C . ALA B 1 162 ? 15.773 3.668 -15.055 1 87.38 162 ALA B C 1
ATOM 4869 O O . ALA B 1 162 ? 15.477 2.488 -15.266 1 87.38 162 ALA B O 1
ATOM 4870 N N . SER B 1 163 ? 15.312 4.625 -15.758 1 88 163 SER B N 1
ATOM 4871 C CA . SER B 1 163 ? 14.344 4.391 -16.828 1 88 163 SER B CA 1
ATOM 4872 C C . SER B 1 163 ? 14.969 3.592 -17.969 1 88 163 SER B C 1
ATOM 4874 O O . SER B 1 163 ? 14.32 2.723 -18.547 1 88 163 SER B O 1
ATOM 4876 N N . LEU B 1 164 ? 16.156 3.895 -18.234 1 89.69 164 LEU B N 1
ATOM 4877 C CA . LEU B 1 164 ? 16.875 3.172 -19.281 1 89.69 164 LEU B CA 1
ATOM 4878 C C . LEU B 1 164 ? 17.078 1.71 -18.891 1 89.69 164 LEU B C 1
ATOM 4880 O O . LEU B 1 164 ? 16.922 0.817 -19.734 1 89.69 164 LEU B O 1
ATOM 4884 N N . ALA B 1 165 ? 17.453 1.525 -17.688 1 90.44 165 ALA B N 1
ATOM 4885 C CA . ALA B 1 165 ? 17.641 0.162 -17.203 1 90.44 165 ALA B CA 1
ATOM 4886 C C . ALA B 1 165 ? 16.344 -0.643 -17.297 1 90.44 165 ALA B C 1
ATOM 4888 O O . ALA B 1 165 ? 16.359 -1.804 -17.719 1 90.44 165 ALA B O 1
ATOM 4889 N N . ILE B 1 166 ? 15.266 -0.043 -16.984 1 90 166 ILE B N 1
ATOM 4890 C CA . ILE B 1 166 ? 13.977 -0.714 -17.031 1 90 166 ILE B CA 1
ATOM 4891 C C . ILE B 1 166 ? 13.594 -1.023 -18.469 1 90 166 ILE B C 1
ATOM 4893 O O . ILE B 1 166 ? 13.18 -2.141 -18.781 1 90 166 ILE B O 1
ATOM 4897 N N . ASN B 1 167 ? 13.844 -0.123 -19.375 1 90.81 167 ASN B N 1
ATOM 4898 C CA . ASN B 1 167 ? 13.5 -0.304 -20.781 1 90.81 167 ASN B CA 1
ATOM 4899 C C . ASN B 1 167 ? 14.352 -1.396 -21.438 1 90.81 167 ASN B C 1
ATOM 4901 O O . ASN B 1 167 ? 13.852 -2.178 -22.234 1 90.81 167 ASN B O 1
ATOM 4905 N N . ILE B 1 168 ? 15.516 -1.402 -21.031 1 90.75 168 ILE B N 1
ATOM 4906 C CA . ILE B 1 168 ? 16.422 -2.424 -21.562 1 90.75 168 ILE B CA 1
ATOM 4907 C C . ILE B 1 168 ? 15.961 -3.803 -21.094 1 90.75 168 ILE B C 1
ATOM 4909 O O . ILE B 1 168 ? 15.969 -4.762 -21.859 1 90.75 168 ILE B O 1
ATOM 4913 N N . ASN B 1 169 ? 15.617 -3.873 -19.891 1 90.88 169 ASN B N 1
ATOM 4914 C CA . ASN B 1 169 ? 15.141 -5.141 -19.344 1 90.88 169 ASN B CA 1
ATOM 4915 C C . ASN B 1 169 ? 13.859 -5.594 -20.031 1 90.88 169 ASN B C 1
ATOM 4917 O O . ASN B 1 169 ? 13.695 -6.777 -20.344 1 90.88 169 ASN B O 1
ATOM 4921 N N . VAL B 1 170 ? 12.961 -4.707 -20.281 1 91.62 170 VAL B N 1
ATOM 4922 C CA . VAL B 1 170 ? 11.719 -5.027 -20.984 1 91.62 170 VAL B CA 1
ATOM 4923 C C . VAL B 1 170 ? 12.031 -5.516 -22.391 1 91.62 170 VAL B C 1
ATOM 4925 O O . VAL B 1 170 ? 11.508 -6.539 -22.844 1 91.62 170 VAL B O 1
ATOM 4928 N N . GLY B 1 171 ? 12.891 -4.789 -23.078 1 92.5 171 GLY B N 1
ATOM 4929 C CA . GLY B 1 171 ? 13.297 -5.188 -24.406 1 92.5 171 GLY B CA 1
ATOM 4930 C C . GLY B 1 171 ? 13.945 -6.559 -24.453 1 92.5 171 GLY B C 1
ATOM 4931 O O . GLY B 1 171 ? 13.672 -7.352 -25.359 1 92.5 171 GLY B O 1
ATOM 4932 N N . ALA B 1 172 ? 14.773 -6.809 -23.484 1 91.06 172 ALA B N 1
ATOM 4933 C CA . ALA B 1 172 ? 15.461 -8.094 -23.406 1 91.06 172 ALA B CA 1
ATOM 4934 C C . ALA B 1 172 ? 14.469 -9.234 -23.188 1 91.06 172 ALA B C 1
ATOM 4936 O O . ALA B 1 172 ? 14.594 -10.297 -23.812 1 91.06 172 ALA B O 1
ATOM 4937 N N . ASN B 1 173 ? 13.492 -9.055 -22.328 1 90.38 173 ASN B N 1
ATOM 4938 C CA . ASN B 1 173 ? 12.5 -10.086 -22.062 1 90.38 173 ASN B CA 1
ATOM 4939 C C . ASN B 1 173 ? 11.602 -10.32 -23.281 1 90.38 173 ASN B C 1
ATOM 4941 O O . ASN B 1 173 ? 11.188 -11.453 -23.547 1 90.38 173 ASN B O 1
ATOM 4945 N N . ILE B 1 174 ? 11.336 -9.281 -23.953 1 92.19 174 ILE B N 1
ATOM 4946 C CA . ILE B 1 174 ? 10.547 -9.422 -25.172 1 92.19 174 ILE B CA 1
ATOM 4947 C C . ILE B 1 174 ? 11.336 -10.234 -26.203 1 92.19 174 ILE B C 1
ATOM 4949 O O . ILE B 1 174 ? 10.789 -11.148 -26.828 1 92.19 174 ILE B O 1
ATOM 4953 N N . LEU B 1 175 ? 12.562 -9.922 -26.344 1 91.56 175 LEU B N 1
ATOM 4954 C CA . LEU B 1 175 ? 13.43 -10.625 -27.281 1 91.56 175 LEU B CA 1
ATOM 4955 C C . LEU B 1 175 ? 13.539 -12.102 -26.922 1 91.56 175 LEU B C 1
ATOM 4957 O O . LEU B 1 175 ? 13.461 -12.969 -27.797 1 91.56 175 LEU B O 1
ATOM 4961 N N . LEU B 1 176 ? 13.711 -12.414 -25.672 1 89.31 176 LEU B N 1
ATOM 4962 C CA . LEU B 1 176 ? 13.82 -13.797 -25.219 1 89.31 176 LEU B CA 1
ATOM 4963 C C . LEU B 1 176 ? 12.523 -14.555 -25.469 1 89.31 176 LEU B C 1
ATOM 4965 O O . LEU B 1 176 ? 12.555 -15.719 -25.906 1 89.31 176 LEU B O 1
ATOM 4969 N N . LEU B 1 177 ? 11.445 -13.945 -25.188 1 90.25 177 LEU B N 1
ATOM 4970 C CA . LEU B 1 177 ? 10.156 -14.594 -25.406 1 90.25 177 LEU B CA 1
ATOM 4971 C C . LEU B 1 177 ? 9.945 -14.891 -26.891 1 90.25 177 LEU B C 1
ATOM 4973 O O . LEU B 1 177 ? 9.516 -15.992 -27.25 1 90.25 177 LEU B O 1
ATOM 4977 N N . ILE B 1 178 ? 10.273 -13.961 -27.766 1 90.19 178 ILE B N 1
ATOM 4978 C CA . ILE B 1 178 ? 10.125 -14.148 -29.219 1 90.19 178 ILE B CA 1
ATOM 4979 C C . ILE B 1 178 ? 11.031 -15.281 -29.688 1 90.19 178 ILE B C 1
ATOM 4981 O O . ILE B 1 178 ? 10.602 -16.141 -30.469 1 90.19 178 ILE B O 1
ATOM 4985 N N . ALA B 1 179 ? 12.219 -15.312 -29.203 1 87.38 179 ALA B N 1
ATOM 4986 C CA . ALA B 1 179 ? 13.164 -16.359 -29.578 1 87.38 179 ALA B CA 1
ATOM 4987 C C . ALA B 1 179 ? 12.656 -17.734 -29.172 1 87.38 179 ALA B C 1
ATOM 4989 O O . ALA B 1 179 ? 12.75 -18.703 -29.938 1 87.38 179 ALA B O 1
ATOM 4990 N N . LYS B 1 180 ? 12.062 -17.844 -28.031 1 86.06 180 LYS B N 1
ATOM 4991 C CA . LYS B 1 180 ? 11.57 -19.125 -27.547 1 86.06 180 LYS B CA 1
ATOM 4992 C C . LYS B 1 180 ? 10.297 -19.547 -28.266 1 86.06 180 LYS B C 1
ATOM 4994 O O . LYS B 1 180 ? 10.07 -20.734 -28.516 1 86.06 180 LYS B O 1
ATOM 4999 N N . VAL B 1 181 ? 9.484 -18.562 -28.578 1 86.69 181 VAL B N 1
ATOM 5000 C CA . VAL B 1 181 ? 8.266 -18.844 -29.312 1 86.69 181 VAL B CA 1
ATOM 5001 C C . VAL B 1 181 ? 8.617 -19.375 -30.703 1 86.69 181 VAL B C 1
ATOM 5003 O O . VAL B 1 181 ? 8.023 -20.344 -31.172 1 86.69 181 VAL B O 1
ATOM 5006 N N . VAL B 1 182 ? 9.578 -18.797 -31.359 1 85.5 182 VAL B N 1
ATOM 5007 C CA . VAL B 1 182 ? 10.039 -19.234 -32.688 1 85.5 182 VAL B CA 1
ATOM 5008 C C . VAL B 1 182 ? 10.641 -20.641 -32.562 1 85.5 182 VAL B C 1
ATOM 5010 O O . VAL B 1 182 ? 10.406 -21.484 -33.438 1 85.5 182 VAL B O 1
ATOM 5013 N N . ALA B 1 183 ? 11.352 -20.891 -31.5 1 82.12 183 ALA B N 1
ATOM 5014 C CA . ALA B 1 183 ? 11.953 -22.203 -31.297 1 82.12 183 ALA B CA 1
ATOM 5015 C C . ALA B 1 183 ? 10.883 -23.266 -31.094 1 82.12 183 ALA B C 1
ATOM 5017 O O . ALA B 1 183 ? 11.07 -24.422 -31.484 1 82.12 183 ALA B O 1
ATOM 5018 N N . CYS B 1 184 ? 9.789 -22.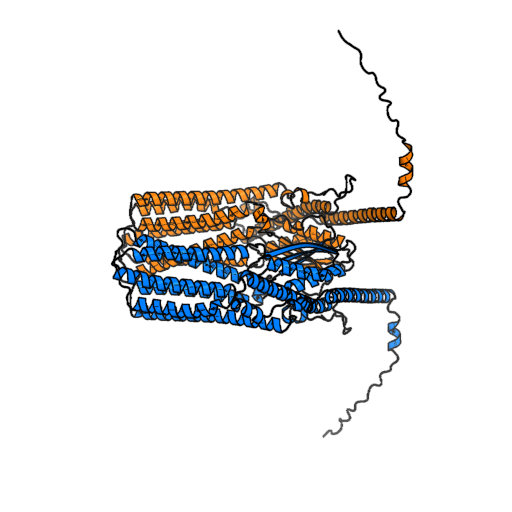922 -30.516 1 79.5 184 CYS B N 1
ATOM 5019 C CA . CYS B 1 184 ? 8.703 -23.859 -30.266 1 79.5 184 CYS B CA 1
ATOM 5020 C C . CYS B 1 184 ? 8.047 -24.297 -31.562 1 79.5 184 CYS B C 1
ATOM 5022 O O . CYS B 1 184 ? 7.465 -25.391 -31.625 1 79.5 184 CYS B O 1
ATOM 5024 N N . PHE B 1 185 ? 8.156 -23.453 -32.594 1 79.25 185 PHE B N 1
ATOM 5025 C CA . PHE B 1 185 ? 7.602 -23.844 -33.875 1 79.25 185 PHE B CA 1
ATOM 5026 C C . PHE B 1 185 ? 8.477 -24.891 -34.562 1 79.25 185 PHE B C 1
ATOM 5028 O O . PHE B 1 185 ? 7.988 -25.688 -35.344 1 79.25 185 PHE B O 1
ATOM 5035 N N . PHE B 1 186 ? 9.711 -24.953 -34.156 1 75.81 186 PHE B N 1
ATOM 5036 C CA . PHE B 1 186 ? 10.648 -25.891 -34.75 1 75.81 186 PHE B CA 1
ATOM 5037 C C . PHE B 1 186 ? 10.789 -27.141 -33.906 1 75.81 186 PHE B C 1
ATOM 5039 O O . PHE B 1 186 ? 11.156 -28.203 -34.438 1 75.81 186 PHE B O 1
ATOM 5046 N N . SER B 1 187 ? 10.594 -27.016 -32.625 1 69.5 187 SER B N 1
ATOM 5047 C CA . SER B 1 187 ? 10.719 -28.156 -31.719 1 69.5 187 SER B CA 1
ATOM 5048 C C . SER B 1 187 ? 9.523 -28.234 -30.781 1 69.5 187 SER B C 1
ATOM 5050 O O . SER B 1 187 ? 9.141 -27.234 -30.156 1 69.5 187 SER B O 1
ATOM 5052 N N . SER B 1 188 ? 8.758 -29.203 -30.891 1 65.94 188 SER B N 1
ATOM 5053 C CA . SER B 1 188 ? 7.57 -29.344 -30.047 1 65.94 188 SER B CA 1
ATOM 5054 C C . SER B 1 188 ? 7.898 -30.031 -28.719 1 65.94 188 SER B C 1
ATOM 5056 O O . SER B 1 188 ? 7.176 -30.922 -28.297 1 65.94 188 SER B O 1
ATOM 5058 N N . SER B 1 189 ? 9.016 -29.672 -28.156 1 67.56 189 SER B N 1
ATOM 5059 C CA . SER B 1 189 ? 9.359 -30.281 -26.875 1 67.56 189 SER B CA 1
ATOM 5060 C C . SER B 1 189 ? 8.578 -29.641 -25.734 1 67.56 189 SER B C 1
ATOM 5062 O O . SER B 1 189 ? 8.383 -28.422 -25.719 1 67.56 189 SER B O 1
ATOM 5064 N N . LEU B 1 190 ? 7.977 -30.422 -24.875 1 66 190 LEU B N 1
ATOM 5065 C CA . LEU B 1 190 ? 7.23 -29.969 -23.719 1 66 190 LEU B CA 1
ATOM 5066 C C . LEU B 1 190 ? 8.102 -29.078 -22.844 1 66 190 LEU B C 1
ATOM 5068 O O . LEU B 1 190 ? 7.605 -28.125 -22.234 1 66 190 LEU B O 1
ATOM 5072 N N . SER B 1 191 ? 9.383 -29.391 -22.844 1 68 191 SER B N 1
ATOM 5073 C CA . SER B 1 191 ? 10.297 -28.594 -22.031 1 68 191 SER B CA 1
ATOM 5074 C C . SER B 1 191 ? 10.438 -27.188 -22.578 1 68 191 SER B C 1
ATOM 5076 O O . SER B 1 191 ? 10.484 -26.219 -21.812 1 68 191 SER B O 1
ATOM 5078 N N . LEU B 1 192 ? 10.375 -27.094 -23.906 1 74.5 192 LEU B N 1
ATOM 5079 C CA . LEU B 1 192 ? 10.492 -25.797 -24.531 1 74.5 192 LEU B CA 1
ATOM 5080 C C . LEU B 1 192 ? 9.227 -24.969 -24.328 1 74.5 192 LEU B C 1
ATOM 5082 O O . LEU B 1 192 ? 9.297 -23.75 -24.094 1 74.5 192 LEU B O 1
ATOM 5086 N N . ILE B 1 193 ? 8.172 -25.562 -24.328 1 73.06 193 ILE B N 1
ATOM 5087 C CA . ILE B 1 193 ? 6.898 -24.906 -24.094 1 73.06 193 ILE B CA 1
ATOM 5088 C C . ILE B 1 193 ? 6.836 -24.391 -22.656 1 73.06 193 ILE B C 1
ATOM 5090 O O . ILE B 1 193 ? 6.395 -23.266 -22.406 1 73.06 193 ILE B O 1
ATOM 5094 N N . ALA B 1 194 ? 7.305 -25.234 -21.734 1 69.56 194 ALA B N 1
ATOM 5095 C CA . ALA B 1 194 ? 7.344 -24.828 -20.328 1 69.56 194 ALA B CA 1
ATOM 5096 C C . ALA B 1 194 ? 8.258 -23.625 -20.125 1 69.56 194 ALA B C 1
ATOM 5098 O O . ALA B 1 194 ? 7.934 -22.703 -19.375 1 69.56 194 ALA B O 1
ATOM 5099 N N . SER B 1 195 ? 9.32 -23.656 -20.781 1 75.69 195 SER B N 1
ATOM 5100 C CA . SER B 1 195 ? 10.281 -22.562 -20.688 1 75.69 195 SER B CA 1
ATOM 5101 C C . SER B 1 195 ? 9.711 -21.281 -21.297 1 75.69 195 SER B C 1
ATOM 5103 O O . SER B 1 195 ? 9.992 -20.172 -20.797 1 75.69 195 SER B O 1
ATOM 5105 N N . THR B 1 196 ? 8.945 -21.453 -22.375 1 81.19 196 THR B N 1
ATOM 5106 C CA . THR B 1 196 ? 8.305 -20.297 -22.984 1 81.19 196 THR B CA 1
ATOM 5107 C C . THR B 1 196 ? 7.27 -19.688 -22.047 1 81.19 196 THR B C 1
ATOM 5109 O O . THR B 1 196 ? 7.168 -18.469 -21.938 1 81.19 196 THR B O 1
ATOM 5112 N N . ALA B 1 197 ? 6.527 -20.5 -21.359 1 76.62 197 ALA B N 1
ATOM 5113 C CA . ALA B 1 197 ? 5.562 -20.031 -20.375 1 76.62 197 ALA B CA 1
ATOM 5114 C C . ALA B 1 197 ? 6.254 -19.234 -19.266 1 76.62 197 ALA B C 1
ATOM 5116 O O . ALA B 1 197 ? 5.746 -18.203 -18.812 1 76.62 197 ALA B O 1
ATOM 5117 N N . ASP B 1 198 ? 7.348 -19.672 -18.906 1 76.88 198 ASP B N 1
ATOM 5118 C CA . ASP B 1 198 ? 8.141 -19 -17.875 1 76.88 198 ASP B CA 1
ATOM 5119 C C . ASP B 1 198 ? 8.578 -17.609 -18.344 1 76.88 198 ASP B C 1
ATOM 5121 O O . ASP B 1 198 ? 8.477 -16.641 -17.594 1 76.88 198 ASP B O 1
ATOM 5125 N N . SER B 1 199 ? 9.008 -17.641 -19.578 1 86.5 199 SER B N 1
ATOM 5126 C CA . SER B 1 199 ? 9.438 -16.359 -20.141 1 86.5 199 SER B CA 1
ATOM 5127 C C . SER B 1 199 ? 8.273 -15.391 -20.266 1 86.5 199 SER B C 1
ATOM 5129 O O . SER B 1 199 ? 8.453 -14.172 -20.125 1 86.5 199 SER B O 1
ATOM 5131 N N . ALA B 1 200 ? 7.133 -15.93 -20.5 1 86.06 200 ALA B N 1
ATOM 5132 C CA . ALA B 1 200 ? 5.941 -15.086 -20.562 1 86.06 200 ALA B CA 1
ATOM 5133 C C . ALA B 1 200 ? 5.637 -14.477 -19.188 1 86.06 200 ALA B C 1
ATOM 5135 O O . ALA B 1 200 ? 5.246 -13.312 -19.094 1 86.06 200 ALA B O 1
ATOM 5136 N N . LEU B 1 201 ? 5.805 -15.258 -18.234 1 81.62 201 LEU B N 1
ATOM 5137 C CA . LEU B 1 201 ? 5.586 -14.766 -16.875 1 81.62 201 LEU B CA 1
ATOM 5138 C C . LEU B 1 201 ? 6.609 -13.695 -16.516 1 81.62 201 LEU B C 1
ATOM 5140 O O . LEU B 1 201 ? 6.273 -12.703 -15.859 1 81.62 201 LEU B O 1
ATOM 5144 N N . ASP B 1 202 ? 7.812 -13.914 -17 1 86.75 202 ASP B N 1
ATOM 5145 C CA . ASP B 1 202 ? 8.859 -12.93 -16.781 1 86.75 202 ASP B CA 1
ATOM 5146 C C . ASP B 1 202 ? 8.5 -11.594 -17.422 1 86.75 202 ASP B C 1
ATOM 5148 O O . ASP B 1 202 ? 8.672 -10.531 -16.812 1 86.75 202 ASP B O 1
ATOM 5152 N N . LEU B 1 203 ? 8.062 -11.727 -18.578 1 89 203 LEU B N 1
ATOM 5153 C CA . LEU B 1 203 ? 7.668 -10.523 -19.297 1 89 203 LEU B CA 1
ATOM 5154 C C . LEU B 1 203 ? 6.523 -9.812 -18.578 1 89 203 LEU B C 1
ATOM 5156 O O . LEU B 1 203 ? 6.52 -8.586 -18.469 1 89 203 LEU B O 1
ATOM 5160 N N . LEU B 1 204 ? 5.633 -10.562 -18.109 1 86.06 204 LEU B N 1
ATOM 5161 C CA . LEU B 1 204 ? 4.512 -9.977 -17.375 1 86.06 204 LEU B CA 1
ATOM 5162 C C . LEU B 1 204 ? 5.004 -9.211 -16.156 1 86.06 204 LEU B C 1
ATOM 5164 O O . LEU B 1 204 ? 4.555 -8.094 -15.891 1 86.06 204 LEU B O 1
ATOM 5168 N N . CYS B 1 205 ? 5.895 -9.805 -15.445 1 86.56 205 CYS B N 1
ATOM 5169 C CA . CYS B 1 205 ? 6.438 -9.164 -14.25 1 86.56 205 CYS B CA 1
ATOM 5170 C C . CYS B 1 205 ? 7.141 -7.859 -14.594 1 86.56 205 CYS B C 1
ATOM 5172 O O . CYS B 1 205 ? 6.949 -6.848 -13.922 1 86.56 205 CYS B O 1
ATOM 5174 N N . THR B 1 206 ? 7.879 -7.914 -15.688 1 87.62 206 THR B N 1
ATOM 5175 C CA . THR B 1 206 ? 8.602 -6.715 -16.094 1 87.62 206 THR B CA 1
ATOM 5176 C C . THR B 1 206 ? 7.637 -5.629 -16.562 1 87.62 206 THR B C 1
ATOM 5178 O O . THR B 1 206 ? 7.871 -4.441 -16.328 1 87.62 206 THR B O 1
ATOM 5181 N N . ILE B 1 207 ? 6.598 -6.043 -17.172 1 88.88 207 ILE B N 1
ATOM 5182 C CA . ILE B 1 207 ? 5.602 -5.086 -17.656 1 88.88 207 ILE B CA 1
ATOM 5183 C C . ILE B 1 207 ? 4.914 -4.426 -16.453 1 88.88 207 ILE B C 1
ATOM 5185 O O . ILE B 1 207 ? 4.594 -3.234 -16.5 1 88.88 207 ILE B O 1
ATOM 5189 N N . ILE B 1 208 ? 4.734 -5.145 -15.461 1 86.62 208 ILE B N 1
ATOM 5190 C CA . ILE B 1 208 ? 4.102 -4.598 -14.266 1 86.62 208 ILE B CA 1
ATOM 5191 C C . ILE B 1 208 ? 4.992 -3.516 -13.664 1 86.62 208 ILE B C 1
ATOM 5193 O O . ILE B 1 208 ? 4.52 -2.42 -13.352 1 86.62 208 ILE B O 1
ATOM 5197 N N . VAL B 1 209 ? 6.258 -3.857 -13.547 1 86 209 VAL B N 1
ATOM 5198 C CA . VAL B 1 209 ? 7.191 -2.895 -12.977 1 86 209 VAL B CA 1
ATOM 5199 C C . VAL B 1 209 ? 7.309 -1.678 -13.891 1 86 209 VAL B C 1
ATOM 5201 O O . VAL B 1 209 ? 7.316 -0.538 -13.422 1 86 209 VAL B O 1
ATOM 5204 N N . PHE B 1 210 ? 7.297 -1.91 -15.219 1 87.31 210 PHE B N 1
ATOM 5205 C CA . PHE B 1 210 ? 7.379 -0.831 -16.188 1 87.31 210 PHE B CA 1
ATOM 5206 C C . PHE B 1 210 ? 6.137 0.051 -16.125 1 87.31 210 PHE B C 1
ATOM 5208 O O . PHE B 1 210 ? 6.238 1.279 -16.109 1 87.31 210 PHE B O 1
ATOM 5215 N N . SER B 1 211 ? 5.07 -0.542 -16.094 1 87.06 211 SER B N 1
ATOM 5216 C CA . SER B 1 211 ? 3.814 0.203 -16.078 1 87.06 211 SER B CA 1
ATOM 5217 C C . SER B 1 211 ? 3.686 1.056 -14.828 1 87.06 211 SER B C 1
ATOM 5219 O O . SER B 1 211 ? 3.223 2.197 -14.891 1 87.06 211 SER B O 1
ATOM 5221 N N . THR B 1 212 ? 4.051 0.549 -13.688 1 84.56 212 THR B N 1
ATOM 5222 C CA . THR B 1 212 ? 3.969 1.301 -12.445 1 84.56 212 THR B CA 1
ATOM 5223 C C . THR B 1 212 ? 4.938 2.48 -12.461 1 84.56 212 THR B C 1
ATOM 5225 O O . THR B 1 212 ? 4.586 3.584 -12.031 1 84.56 212 THR B O 1
ATOM 5228 N N . THR B 1 213 ? 6.145 2.25 -12.953 1 81.75 213 THR B N 1
ATOM 5229 C CA . THR B 1 213 ? 7.125 3.324 -13.047 1 81.75 213 THR B CA 1
ATOM 5230 C C . THR B 1 213 ? 6.68 4.379 -14.055 1 81.75 213 THR B C 1
ATOM 5232 O O . THR B 1 213 ? 6.832 5.578 -13.82 1 81.75 213 THR B O 1
ATOM 5235 N N . TRP B 1 214 ? 6.113 3.865 -15.109 1 82.19 214 TRP B N 1
ATOM 5236 C CA . TRP B 1 214 ? 5.629 4.75 -16.172 1 82.19 214 TRP B CA 1
ATOM 5237 C C . TRP B 1 214 ? 4.492 5.633 -15.656 1 82.19 214 TRP B C 1
ATOM 5239 O O . TRP B 1 214 ? 4.434 6.824 -15.969 1 82.19 214 TRP B O 1
ATOM 5249 N N . LEU B 1 215 ? 3.654 5.176 -14.883 1 77.12 215 LEU B N 1
ATOM 5250 C CA . LEU B 1 215 ? 2.516 5.91 -14.336 1 77.12 215 LEU B CA 1
ATOM 5251 C C . LEU B 1 215 ? 2.975 6.957 -13.328 1 77.12 215 LEU B C 1
ATOM 5253 O O . LEU B 1 215 ? 2.365 8.023 -13.219 1 77.12 215 LEU B O 1
ATOM 5257 N N . VAL B 1 216 ? 4.004 6.703 -12.641 1 76 216 VAL B N 1
ATOM 5258 C CA . VAL B 1 216 ? 4.531 7.641 -11.648 1 76 216 VAL B CA 1
ATOM 5259 C C . VAL B 1 216 ? 5.199 8.812 -12.359 1 76 216 VAL B C 1
ATOM 5261 O O . VAL B 1 216 ? 5.082 9.961 -11.922 1 76 216 VAL B O 1
ATOM 5264 N N . GLU B 1 217 ? 5.832 8.523 -13.414 1 72.88 217 GLU B N 1
ATOM 5265 C CA . GLU B 1 217 ? 6.613 9.539 -14.109 1 72.88 217 GLU B CA 1
ATOM 5266 C C . GLU B 1 217 ? 5.719 10.422 -14.977 1 72.88 217 GLU B C 1
ATOM 5268 O O . GLU B 1 217 ? 6.004 11.602 -15.172 1 72.88 217 GLU B O 1
ATOM 5273 N N . ARG B 1 218 ? 4.641 9.875 -15.391 1 65.69 218 ARG B N 1
ATOM 5274 C CA . ARG B 1 218 ? 3.818 10.648 -16.312 1 65.69 218 ARG B CA 1
ATOM 5275 C C . ARG B 1 218 ? 2.822 11.523 -15.562 1 65.69 218 ARG B C 1
ATOM 5277 O O . ARG B 1 218 ? 2.158 11.055 -14.633 1 65.69 218 ARG B O 1
ATOM 5284 N N . LYS B 1 219 ? 3.029 12.773 -15.609 1 61 219 LYS B N 1
ATOM 5285 C CA . LYS B 1 219 ? 2.152 13.773 -15.016 1 61 219 LYS B CA 1
ATOM 5286 C C . LYS B 1 219 ? 0.835 13.875 -15.781 1 61 219 LYS B C 1
ATOM 5288 O O . LYS B 1 219 ? 0.689 14.727 -16.672 1 61 219 LYS B O 1
ATOM 5293 N N . ILE B 1 220 ? 0.094 12.938 -15.719 1 55.78 220 ILE B N 1
ATOM 5294 C CA . ILE B 1 220 ? -1.208 13.047 -16.359 1 55.78 220 ILE B CA 1
ATOM 5295 C C . ILE B 1 220 ? -2.168 13.82 -15.461 1 55.78 220 ILE B C 1
ATOM 5297 O O . ILE B 1 220 ? -2.443 13.398 -14.336 1 55.78 220 ILE B O 1
ATOM 5301 N N . ARG B 1 221 ? -2.516 14.969 -15.852 1 55.44 221 ARG B N 1
ATOM 5302 C CA . ARG B 1 221 ? -3.355 15.898 -15.109 1 55.44 221 ARG B CA 1
ATOM 5303 C C . ARG B 1 221 ? -4.609 15.211 -14.578 1 55.44 221 ARG B C 1
ATOM 5305 O O . ARG B 1 221 ? -5.035 15.461 -13.453 1 55.44 221 ARG B O 1
ATOM 5312 N N . THR B 1 222 ? -5.262 14.469 -15.422 1 54.84 222 THR B N 1
ATOM 5313 C CA . THR B 1 222 ? -6.508 13.82 -15.023 1 54.84 222 THR B CA 1
ATOM 5314 C C . THR B 1 222 ? -6.277 12.883 -13.844 1 54.84 222 THR B C 1
ATOM 5316 O O . THR B 1 222 ? -7.141 12.75 -12.977 1 54.84 222 THR B O 1
ATOM 5319 N N . LEU B 1 223 ? -5.055 12.5 -13.82 1 57.66 223 LEU B N 1
ATOM 5320 C CA . LEU B 1 223 ? -4.746 11.562 -12.742 1 57.66 223 LEU B CA 1
ATOM 5321 C C . LEU B 1 223 ? -4.402 12.305 -11.453 1 57.66 223 LEU B C 1
ATOM 5323 O O . LEU B 1 223 ? -4.578 11.773 -10.359 1 57.66 223 LEU B O 1
ATOM 5327 N N . SER B 1 224 ? -4.047 13.531 -11.641 1 60.97 224 SER B N 1
ATOM 5328 C CA . SER B 1 224 ? -3.693 14.336 -10.469 1 60.97 224 SER B CA 1
ATOM 5329 C C . SER B 1 224 ? -4.922 14.641 -9.617 1 60.97 224 SER B C 1
ATOM 5331 O O . SER B 1 224 ? -4.82 14.781 -8.398 1 60.97 224 SER B O 1
ATOM 5333 N N . ASN B 1 225 ? -6.012 14.672 -10.297 1 65.25 225 ASN B N 1
ATOM 5334 C CA . ASN B 1 225 ? -7.227 14.93 -9.539 1 65.25 225 ASN B CA 1
ATOM 5335 C C . ASN B 1 225 ? -7.723 13.672 -8.828 1 65.25 225 ASN B C 1
ATOM 5337 O O . ASN B 1 225 ? -8.297 13.758 -7.742 1 65.25 225 ASN B O 1
ATOM 5341 N N . ARG B 1 226 ? -7.312 12.641 -9.484 1 69 226 ARG B N 1
ATOM 5342 C CA . ARG B 1 226 ? -7.77 11.367 -8.922 1 69 226 ARG B CA 1
ATOM 5343 C C . ARG B 1 226 ? -6.832 10.898 -7.812 1 69 226 ARG B C 1
ATOM 5345 O O . ARG B 1 226 ? -7.262 10.219 -6.879 1 69 226 ARG B O 1
ATOM 5352 N N . PHE B 1 227 ? -5.594 11.305 -7.957 1 68.75 227 PHE B N 1
ATOM 5353 C CA . PHE B 1 227 ? -4.598 10.938 -6.957 1 68.75 227 PHE B CA 1
ATOM 5354 C C . PHE B 1 227 ? -3.936 12.18 -6.371 1 68.75 227 PHE B C 1
ATOM 5356 O O . PHE B 1 227 ? -2.838 12.562 -6.789 1 68.75 227 PHE B O 1
ATOM 5363 N N . PRO B 1 228 ? -4.559 12.695 -5.453 1 61.38 228 PRO B N 1
ATOM 5364 C CA . PRO B 1 228 ? -4.102 13.992 -4.949 1 61.38 228 PRO B CA 1
ATOM 5365 C C . PRO B 1 228 ? -2.727 13.922 -4.289 1 61.38 228 PRO B C 1
ATOM 5367 O O . PRO B 1 228 ? -2.025 14.93 -4.203 1 61.38 228 PRO B O 1
ATOM 5370 N N . ILE B 1 229 ? -2.316 12.82 -3.689 1 64 229 ILE B N 1
ATOM 5371 C CA . ILE B 1 229 ? -1.087 12.781 -2.904 1 64 229 ILE B CA 1
ATOM 5372 C C . ILE B 1 229 ? 0.021 12.109 -3.711 1 64 229 ILE B C 1
ATOM 5374 O O . ILE B 1 229 ? 1.118 11.875 -3.197 1 64 229 ILE B O 1
ATOM 5378 N N . GLY B 1 230 ? -0.059 12.086 -5 1 63.78 230 GLY B N 1
ATOM 5379 C CA . GLY B 1 230 ? 1.008 11.508 -5.801 1 63.78 230 GLY B CA 1
ATOM 5380 C C . GLY B 1 230 ? 0.874 10.008 -5.98 1 63.78 230 GLY B C 1
ATOM 5381 O O . GLY B 1 230 ? 0.161 9.352 -5.219 1 63.78 230 GLY B O 1
ATOM 5382 N N . ARG B 1 231 ? 1.591 9.523 -7.062 1 68 231 ARG B N 1
ATOM 5383 C CA . ARG B 1 231 ? 1.512 8.125 -7.48 1 68 231 ARG B CA 1
ATOM 5384 C C . ARG B 1 231 ? 2.811 7.391 -7.168 1 68 231 ARG B C 1
ATOM 5386 O O . ARG B 1 231 ? 3.096 6.348 -7.762 1 68 231 ARG B O 1
ATOM 5393 N N . ARG B 1 232 ? 3.594 7.871 -6.176 1 76.5 232 ARG B N 1
ATOM 5394 C CA . ARG B 1 232 ? 4.871 7.227 -5.883 1 76.5 232 ARG B CA 1
ATOM 5395 C C . ARG B 1 23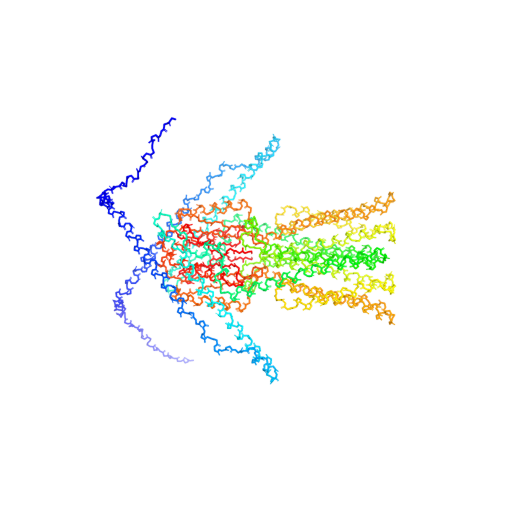2 ? 4.66 5.891 -5.176 1 76.5 232 ARG B C 1
ATOM 5397 O O . ARG B 1 232 ? 5.535 5.023 -5.207 1 76.5 232 ARG B O 1
ATOM 5404 N N . ARG B 1 233 ? 3.484 5.801 -4.672 1 82.62 233 ARG B N 1
ATOM 5405 C CA . ARG B 1 233 ? 3.178 4.574 -3.941 1 82.62 233 ARG B CA 1
ATOM 5406 C C . ARG B 1 233 ? 2.979 3.404 -4.898 1 82.62 233 ARG B C 1
ATOM 5408 O O . ARG B 1 233 ? 2.99 2.244 -4.477 1 82.62 233 ARG B O 1
ATOM 5415 N N . LEU B 1 234 ? 2.848 3.701 -6.121 1 84.5 234 LEU B N 1
ATOM 5416 C CA . LEU B 1 234 ? 2.641 2.646 -7.109 1 84.5 234 LEU B CA 1
ATOM 5417 C C . LEU B 1 234 ? 3.914 1.827 -7.301 1 84.5 234 LEU B C 1
ATOM 5419 O O . LEU B 1 234 ? 3.85 0.647 -7.656 1 84.5 234 LEU B O 1
ATOM 5423 N N . GLU B 1 235 ? 5.02 2.43 -7.043 1 85.31 235 GLU B N 1
ATOM 5424 C CA . GLU B 1 235 ? 6.289 1.748 -7.266 1 85.31 235 GLU B CA 1
ATOM 5425 C C . GLU B 1 235 ? 6.473 0.587 -6.293 1 85.31 235 GLU B C 1
ATOM 5427 O O . GLU B 1 235 ? 6.664 -0.557 -6.711 1 85.31 235 GLU B O 1
ATOM 5432 N N . PRO B 1 236 ? 6.301 0.792 -5.008 1 87.44 236 PRO B N 1
ATOM 5433 C CA . PRO B 1 236 ? 6.402 -0.342 -4.086 1 87.44 236 PRO B CA 1
ATOM 5434 C C . PRO B 1 236 ? 5.301 -1.375 -4.297 1 87.44 236 PRO B C 1
ATOM 5436 O O . PRO B 1 236 ? 5.508 -2.566 -4.055 1 87.44 236 PRO B O 1
ATOM 5439 N N . ILE B 1 237 ? 4.168 -0.974 -4.699 1 89.31 237 ILE B N 1
ATOM 5440 C CA . ILE B 1 237 ? 3.076 -1.904 -4.973 1 89.31 237 ILE B CA 1
ATOM 5441 C C . ILE B 1 237 ? 3.445 -2.801 -6.152 1 89.31 237 ILE B C 1
ATOM 5443 O O . ILE B 1 237 ? 3.168 -4.004 -6.137 1 89.31 237 ILE B O 1
ATOM 5447 N N . GLY B 1 238 ? 4.043 -2.158 -7.18 1 89.62 238 GLY B N 1
ATOM 5448 C CA . GLY B 1 238 ? 4.516 -2.953 -8.305 1 89.62 238 GLY B CA 1
ATOM 5449 C C . GLY B 1 238 ? 5.52 -4.016 -7.898 1 89.62 238 GLY B C 1
ATOM 5450 O O . GLY B 1 238 ? 5.449 -5.156 -8.367 1 89.62 238 GLY B O 1
ATOM 5451 N N . ILE B 1 239 ? 6.426 -3.664 -7.035 1 91.31 239 ILE B N 1
ATOM 5452 C CA . ILE B 1 239 ? 7.441 -4.602 -6.562 1 91.31 239 ILE B CA 1
ATOM 5453 C C . ILE B 1 239 ? 6.781 -5.691 -5.719 1 91.31 239 ILE B C 1
ATOM 5455 O O . ILE B 1 239 ? 7.184 -6.855 -5.781 1 91.31 239 ILE B O 1
ATOM 5459 N N . LEU B 1 240 ? 5.777 -5.301 -4.996 1 91.44 240 LEU B N 1
ATOM 5460 C CA . LEU B 1 240 ? 5.039 -6.262 -4.184 1 91.44 240 LEU B CA 1
ATOM 5461 C C . LEU B 1 240 ? 4.355 -7.305 -5.062 1 91.44 240 LEU B C 1
ATOM 5463 O O . LEU B 1 240 ? 4.48 -8.508 -4.816 1 91.44 240 LEU B O 1
ATOM 5467 N N . VAL B 1 241 ? 3.656 -6.836 -6.059 1 91.56 241 VAL B N 1
ATOM 5468 C CA . VAL B 1 241 ? 2.977 -7.73 -6.988 1 91.56 241 VAL B CA 1
ATOM 5469 C C . VAL B 1 241 ? 3.992 -8.656 -7.656 1 91.56 241 VAL B C 1
ATOM 5471 O O . VAL B 1 241 ? 3.781 -9.867 -7.734 1 91.56 241 VAL B O 1
ATOM 5474 N N . PHE B 1 242 ? 5.059 -8.031 -8.062 1 90.31 242 PHE B N 1
ATOM 5475 C CA . PHE B 1 242 ? 6.148 -8.773 -8.68 1 90.31 242 PHE B CA 1
ATOM 5476 C C . PHE B 1 242 ? 6.672 -9.852 -7.746 1 90.31 242 PHE B C 1
ATOM 5478 O O . PHE B 1 242 ? 6.848 -11.008 -8.156 1 90.31 242 PHE B O 1
ATOM 5485 N N . SER B 1 243 ? 6.926 -9.531 -6.59 1 92.44 243 SER B N 1
ATOM 5486 C CA . SER B 1 243 ? 7.492 -10.461 -5.617 1 92.44 243 SER B CA 1
ATOM 5487 C C . SER B 1 243 ? 6.543 -11.617 -5.332 1 92.44 243 SER B C 1
ATOM 5489 O O . SER B 1 243 ? 6.973 -12.773 -5.242 1 92.44 243 SER B O 1
ATOM 5491 N N . ILE B 1 244 ? 5.289 -11.344 -5.219 1 91.44 244 ILE B N 1
ATOM 5492 C CA . ILE B 1 244 ? 4.305 -12.375 -4.926 1 91.44 244 ILE B CA 1
ATOM 5493 C C . ILE B 1 244 ? 4.207 -13.344 -6.102 1 91.44 244 ILE B C 1
ATOM 5495 O O . ILE B 1 244 ? 4.137 -14.562 -5.906 1 91.44 244 ILE B O 1
ATOM 5499 N N . ILE B 1 245 ? 4.16 -12.844 -7.273 1 90 245 ILE B N 1
ATOM 5500 C CA . ILE B 1 245 ? 4.113 -13.688 -8.469 1 90 245 ILE B CA 1
ATOM 5501 C C . ILE B 1 245 ? 5.309 -14.633 -8.477 1 90 245 ILE B C 1
ATOM 5503 O O . ILE B 1 245 ? 5.164 -15.82 -8.766 1 90 245 ILE B O 1
ATOM 5507 N N . MET B 1 246 ? 6.469 -14.133 -8.102 1 89.5 246 MET B N 1
ATOM 5508 C CA . MET B 1 246 ? 7.672 -14.953 -8.078 1 89.5 246 MET B CA 1
ATOM 5509 C C . MET B 1 246 ? 7.57 -16.047 -7.012 1 89.5 246 MET B C 1
ATOM 5511 O O . MET B 1 246 ? 7.941 -17.188 -7.254 1 89.5 246 MET B O 1
ATOM 5515 N N . ILE B 1 247 ? 7.051 -15.68 -5.898 1 89.75 247 ILE B N 1
ATOM 5516 C CA . ILE B 1 247 ? 6.918 -16.625 -4.801 1 89.75 247 ILE B CA 1
ATOM 5517 C C . ILE B 1 247 ? 5.977 -17.766 -5.207 1 89.75 247 ILE B C 1
ATOM 5519 O O . ILE B 1 247 ? 6.305 -18.938 -5.039 1 89.75 247 ILE B O 1
ATOM 5523 N N . VAL B 1 248 ? 4.883 -17.422 -5.773 1 88.19 248 VAL B N 1
ATOM 5524 C CA . VAL B 1 248 ? 3.895 -18.422 -6.16 1 88.19 248 VAL B CA 1
ATOM 5525 C C . VAL B 1 248 ? 4.453 -19.297 -7.285 1 88.19 248 VAL B C 1
ATOM 5527 O O . VAL B 1 248 ? 4.266 -20.516 -7.289 1 88.19 248 VAL B O 1
ATOM 5530 N N . SER B 1 249 ? 5.074 -18.688 -8.203 1 86.94 249 SER B N 1
ATOM 5531 C CA . SER B 1 249 ? 5.672 -19.438 -9.312 1 86.94 249 SER B CA 1
ATOM 5532 C C . SER B 1 249 ? 6.664 -20.469 -8.797 1 86.94 249 SER B C 1
ATOM 5534 O O . SER B 1 249 ? 6.684 -21.609 -9.281 1 86.94 249 SER B O 1
ATOM 5536 N N . PHE B 1 250 ? 7.434 -20.156 -7.824 1 87.94 250 PHE B N 1
ATOM 5537 C CA . PHE B 1 250 ? 8.453 -21.078 -7.34 1 87.94 250 PHE B CA 1
ATOM 5538 C C . PHE B 1 250 ? 7.855 -22.078 -6.359 1 87.94 250 PHE B C 1
ATOM 5540 O O . PHE B 1 250 ? 8.43 -23.156 -6.125 1 87.94 250 PHE B O 1
ATOM 5547 N N . ILE B 1 251 ? 6.719 -21.719 -5.762 1 85.94 251 ILE B N 1
ATOM 5548 C CA . ILE B 1 251 ? 5.98 -22.719 -5 1 85.94 251 ILE B CA 1
ATOM 5549 C C . ILE B 1 251 ? 5.465 -23.812 -5.938 1 85.94 251 ILE B C 1
ATOM 5551 O O . ILE B 1 251 ? 5.488 -25 -5.594 1 85.94 251 ILE B O 1
ATOM 5555 N N . GLU B 1 252 ? 5.066 -23.406 -7.055 1 83.69 252 GLU B N 1
ATOM 5556 C CA . GLU B 1 252 ? 4.602 -24.359 -8.055 1 83.69 252 GLU B CA 1
ATOM 5557 C C . GLU B 1 252 ? 5.734 -25.266 -8.516 1 83.69 252 GLU B C 1
ATOM 5559 O O . GLU B 1 252 ? 5.527 -26.469 -8.719 1 83.69 252 GLU B O 1
ATOM 5564 N N . ILE B 1 253 ? 6.844 -24.672 -8.758 1 82.88 253 ILE B N 1
ATOM 5565 C CA . ILE B 1 253 ? 8 -25.469 -9.148 1 82.88 253 ILE B CA 1
ATOM 5566 C C . ILE B 1 253 ? 8.359 -26.438 -8.031 1 82.88 253 ILE B C 1
ATOM 5568 O O . ILE B 1 253 ? 8.719 -27.594 -8.297 1 82.88 253 ILE B O 1
ATOM 5572 N N . LEU B 1 254 ? 8.25 -25.969 -6.828 1 83.56 254 LEU B N 1
ATOM 5573 C CA . LEU B 1 254 ? 8.508 -26.828 -5.676 1 83.56 254 LEU B CA 1
ATOM 5574 C C . LEU B 1 254 ? 7.531 -28 -5.637 1 83.56 254 LEU B C 1
ATOM 5576 O O . LEU B 1 254 ? 7.926 -29.125 -5.359 1 83.56 254 LEU B O 1
ATOM 5580 N N . GLN B 1 255 ? 6.305 -27.781 -5.957 1 81.88 255 GLN B N 1
ATOM 5581 C CA . GLN B 1 255 ? 5.293 -28.828 -6 1 81.88 255 GLN B CA 1
ATOM 5582 C C . GLN B 1 255 ? 5.586 -29.828 -7.113 1 81.88 255 GLN B C 1
ATOM 5584 O O . GLN B 1 255 ? 5.441 -31.047 -6.922 1 81.88 255 GLN B O 1
ATOM 5589 N N . GLU B 1 256 ? 5.977 -29.328 -8.25 1 77.81 256 GLU B N 1
ATOM 5590 C CA . GLU B 1 256 ? 6.309 -30.219 -9.375 1 77.81 256 GLU B CA 1
ATOM 5591 C C . GLU B 1 256 ? 7.523 -31.078 -9.047 1 77.81 256 GLU B C 1
ATOM 5593 O O . GLU B 1 256 ? 7.566 -32.25 -9.422 1 77.81 256 GLU B O 1
ATOM 5598 N N . SER B 1 257 ? 8.477 -30.453 -8.422 1 80.06 257 SER B N 1
ATOM 5599 C CA . SER B 1 257 ? 9.664 -31.203 -8.039 1 80.06 257 SER B CA 1
ATOM 5600 C C . SER B 1 257 ? 9.32 -32.281 -7.027 1 80.06 257 SER B C 1
ATOM 5602 O O . SER B 1 257 ? 9.883 -33.406 -7.082 1 80.06 257 SER B O 1
ATOM 5604 N N . ALA B 1 258 ? 8.422 -32.031 -6.184 1 77 258 ALA B N 1
ATOM 5605 C CA . ALA B 1 258 ? 7.996 -33 -5.191 1 77 258 ALA B CA 1
ATOM 5606 C C . ALA B 1 258 ? 7.23 -34.156 -5.852 1 77 258 ALA B C 1
ATOM 5608 O O . ALA B 1 258 ? 7.375 -35.312 -5.457 1 77 258 ALA B O 1
ATOM 5609 N N . LYS B 1 259 ? 6.453 -33.875 -6.848 1 74.75 259 LYS B N 1
ATOM 5610 C CA . LYS B 1 259 ? 5.707 -34.875 -7.586 1 74.75 259 LYS B CA 1
ATOM 5611 C C . LYS B 1 259 ? 6.645 -35.812 -8.352 1 74.75 259 LYS B C 1
ATOM 5613 O O . LYS B 1 259 ? 6.391 -37 -8.461 1 74.75 259 LYS B O 1
ATOM 5618 N N . LYS B 1 260 ? 7.738 -35.25 -8.844 1 75.12 260 LYS B N 1
ATOM 5619 C CA . LYS B 1 260 ? 8.68 -36.031 -9.641 1 75.12 260 LYS B CA 1
ATOM 5620 C C . LYS B 1 260 ? 9.477 -37 -8.773 1 75.12 260 LYS B C 1
ATOM 5622 O O . LYS B 1 260 ? 9.969 -38.031 -9.258 1 75.12 260 LYS B O 1
ATOM 5627 N N . ILE B 1 261 ? 9.562 -36.625 -7.543 1 75.44 261 ILE B N 1
ATOM 5628 C CA . ILE B 1 261 ? 10.32 -37.469 -6.629 1 75.44 261 ILE B CA 1
ATOM 5629 C C . ILE B 1 261 ? 9.445 -38.625 -6.16 1 75.44 261 ILE B C 1
ATOM 5631 O O . ILE B 1 261 ? 9.953 -39.688 -5.809 1 75.44 261 ILE B O 1
ATOM 5635 N N . MET B 1 262 ? 8.109 -38.438 -6.219 1 70.5 262 MET B N 1
ATOM 5636 C CA . MET B 1 262 ? 7.195 -39.469 -5.746 1 70.5 262 MET B CA 1
ATOM 5637 C C . MET B 1 262 ? 7.223 -40.688 -6.672 1 70.5 262 MET B C 1
ATOM 5639 O O . MET B 1 262 ? 7.461 -40.562 -7.875 1 70.5 262 MET B O 1
ATOM 5643 N N . PRO B 1 263 ? 7.145 -41.875 -6.09 1 60.19 263 PRO B N 1
ATOM 5644 C CA . PRO B 1 263 ? 7.219 -43.156 -6.824 1 60.19 263 PRO B CA 1
ATOM 5645 C C . PRO B 1 263 ? 6.125 -43.281 -7.887 1 60.19 263 PRO B C 1
ATOM 5647 O O . PRO B 1 263 ? 4.992 -42.844 -7.668 1 60.19 263 PRO B O 1
ATOM 5650 N N . GLY B 1 264 ? 6.473 -43.375 -9.258 1 56.09 264 GLY B N 1
ATOM 5651 C CA . GLY B 1 264 ? 5.543 -43.625 -10.352 1 56.09 264 GLY B CA 1
ATOM 5652 C C . GLY B 1 264 ? 5.73 -42.656 -11.508 1 56.09 264 GLY B C 1
ATOM 5653 O O . GLY B 1 264 ? 5.117 -42.812 -12.562 1 56.09 264 GLY B O 1
ATOM 5654 N N . SER B 1 265 ? 6.246 -41.594 -11.117 1 56.88 265 SER B N 1
ATOM 5655 C CA . SER B 1 265 ? 6.418 -40.625 -12.211 1 56.88 265 SER B CA 1
ATOM 5656 C C . SER B 1 265 ? 7.531 -41.062 -13.156 1 56.88 265 SER B C 1
ATOM 5658 O O . SER B 1 265 ? 8.461 -41.781 -12.75 1 56.88 265 SER B O 1
ATOM 5660 N N . PRO B 1 266 ? 7.137 -40.969 -14.523 1 55.03 266 PRO B N 1
ATOM 5661 C CA . PRO B 1 266 ? 8.148 -41.406 -15.484 1 55.03 266 PRO B CA 1
ATOM 5662 C C . PRO B 1 266 ? 9.547 -40.875 -15.164 1 55.03 266 PRO B C 1
ATOM 5664 O O . PRO B 1 266 ? 9.711 -39.688 -14.914 1 55.03 266 PRO B O 1
ATOM 5667 N N . ARG B 1 267 ? 10.422 -41.656 -14.438 1 56.69 267 ARG B N 1
ATOM 5668 C CA . ARG B 1 267 ? 11.797 -41.469 -13.984 1 56.69 267 ARG B CA 1
ATOM 5669 C C . ARG B 1 267 ? 12.719 -41.156 -15.156 1 56.69 267 ARG B C 1
ATOM 5671 O O . ARG B 1 267 ? 13.938 -41.312 -15.055 1 56.69 267 ARG B O 1
ATOM 5678 N N . SER B 1 268 ? 12.055 -40.719 -16.281 1 51.44 268 SER B N 1
ATOM 5679 C CA . SER B 1 268 ? 13.016 -40.625 -17.375 1 51.44 268 SER B CA 1
ATOM 5680 C C . SER B 1 268 ? 13.93 -39.438 -17.219 1 51.44 268 SER B C 1
ATOM 5682 O O . SER B 1 268 ? 13.453 -38.312 -16.953 1 51.44 268 SER B O 1
ATOM 5684 N N . THR B 1 269 ? 15.125 -39.688 -16.766 1 53.09 269 THR B N 1
ATOM 5685 C CA . THR B 1 269 ? 16.203 -38.719 -16.891 1 53.09 269 THR B CA 1
ATOM 5686 C C . THR B 1 269 ? 16.188 -38.031 -18.25 1 53.09 269 THR B C 1
ATOM 5688 O O . THR B 1 269 ? 16.656 -38.594 -19.234 1 53.09 269 THR B O 1
ATOM 5691 N N . ALA B 1 270 ? 15.094 -37.438 -18.594 1 53.81 270 ALA B N 1
ATOM 5692 C CA . ALA B 1 270 ? 14.883 -36.906 -19.938 1 53.81 270 ALA B CA 1
ATOM 5693 C C . ALA B 1 270 ? 15.992 -35.938 -20.344 1 53.81 270 ALA B C 1
ATOM 5695 O O . ALA B 1 270 ? 16.328 -35.031 -19.594 1 53.81 270 ALA B O 1
ATOM 5696 N N . LEU B 1 271 ? 16.953 -36.406 -21.203 1 60.5 271 LEU B N 1
ATOM 5697 C CA . LEU B 1 271 ? 17.922 -35.562 -21.859 1 60.5 271 LEU B CA 1
ATOM 5698 C C . LEU B 1 271 ? 17.219 -34.344 -22.469 1 60.5 271 LEU B C 1
ATOM 5700 O O . LEU B 1 271 ? 16.203 -34.469 -23.156 1 60.5 271 LEU B O 1
ATOM 5704 N N . LEU B 1 272 ? 17.453 -33.156 -21.875 1 66.5 272 LEU B N 1
ATOM 5705 C CA . LEU B 1 272 ? 16.891 -31.906 -22.391 1 66.5 272 LEU B CA 1
ATOM 5706 C C . LEU B 1 272 ? 17.234 -31.734 -23.859 1 66.5 272 LEU B C 1
ATOM 5708 O O . LEU B 1 272 ? 18.391 -31.953 -24.266 1 66.5 272 LEU B O 1
ATOM 5712 N N . PRO B 1 273 ? 16.312 -31.594 -24.703 1 74.5 273 PRO B N 1
ATOM 5713 C CA . PRO B 1 273 ? 16.609 -31.312 -26.109 1 74.5 273 PRO B CA 1
ATOM 5714 C C . PRO B 1 273 ? 17.562 -30.156 -26.312 1 74.5 273 PRO B C 1
ATOM 5716 O O . PRO B 1 273 ? 17.594 -29.234 -25.484 1 74.5 273 PRO B O 1
ATOM 5719 N N . PRO B 1 274 ? 18.469 -30.234 -27.234 1 77.88 274 PRO B N 1
ATOM 5720 C CA . PRO B 1 274 ? 19.453 -29.188 -27.484 1 77.88 274 PRO B CA 1
ATOM 5721 C C . PRO B 1 274 ? 18.812 -27.797 -27.625 1 77.88 274 PRO B C 1
ATOM 5723 O O . PRO B 1 274 ? 19.422 -26.797 -27.25 1 77.88 274 PRO B O 1
ATOM 5726 N N . SER B 1 275 ? 17.641 -27.734 -28.141 1 77.69 275 SER B N 1
ATOM 5727 C CA . SER B 1 275 ? 16.953 -26.453 -28.281 1 77.69 275 SER B CA 1
ATOM 5728 C C . SER B 1 275 ? 16.641 -25.844 -26.922 1 77.69 275 SER B C 1
ATOM 5730 O O . SER B 1 275 ? 16.75 -24.625 -26.734 1 77.69 275 SER B O 1
ATOM 5732 N N . ALA B 1 276 ? 16.297 -26.766 -26 1 75.06 276 ALA B N 1
ATOM 5733 C CA . ALA B 1 276 ? 16 -26.281 -24.656 1 75.06 276 ALA B CA 1
ATOM 5734 C C . ALA B 1 276 ? 17.266 -25.797 -23.953 1 75.06 276 ALA B C 1
ATOM 5736 O O . ALA B 1 276 ? 17.25 -24.781 -23.25 1 75.06 276 ALA B O 1
ATOM 5737 N N . ILE B 1 277 ? 18.359 -26.422 -24.25 1 81.88 277 ILE B N 1
ATOM 5738 C CA . ILE B 1 277 ? 19.656 -26.047 -23.672 1 81.88 277 ILE B CA 1
ATOM 5739 C C . ILE B 1 277 ? 20.094 -24.688 -24.219 1 81.88 277 ILE B C 1
ATOM 5741 O O . ILE B 1 277 ? 20.562 -23.828 -23.469 1 81.88 277 ILE B O 1
ATOM 5745 N N . GLY B 1 278 ? 19.922 -24.516 -25.531 1 83.06 278 GLY B N 1
ATOM 5746 C CA . GLY B 1 278 ? 20.266 -23.25 -26.156 1 83.06 278 GLY B CA 1
ATOM 5747 C C . GLY B 1 278 ? 19.469 -22.078 -25.625 1 83.06 278 GLY B C 1
ATOM 5748 O O . GLY B 1 278 ? 20 -21 -25.391 1 83.06 278 GLY B O 1
ATOM 5749 N N . ALA B 1 279 ? 18.172 -22.359 -25.438 1 81.5 279 ALA B N 1
ATOM 5750 C CA . ALA B 1 279 ? 17.297 -21.312 -24.922 1 81.5 279 ALA B CA 1
ATOM 5751 C C . ALA B 1 279 ? 17.672 -20.922 -23.5 1 81.5 279 ALA B C 1
ATOM 5753 O O . ALA B 1 279 ? 17.656 -19.734 -23.141 1 81.5 279 ALA B O 1
ATOM 5754 N N . MET B 1 280 ? 18 -21.906 -22.703 1 83.69 280 MET B N 1
ATOM 5755 C CA . MET B 1 280 ? 18.344 -21.641 -21.312 1 83.69 280 MET B CA 1
ATOM 5756 C C . MET B 1 280 ? 19.688 -20.922 -21.219 1 83.69 280 MET B C 1
ATOM 5758 O O . MET B 1 280 ? 19.859 -20 -20.406 1 83.69 280 MET B O 1
ATOM 5762 N N . LEU B 1 281 ? 20.609 -21.297 -22.031 1 87.44 281 LEU B N 1
ATOM 5763 C CA . LEU B 1 281 ? 21.922 -20.641 -22.047 1 87.44 281 LEU B CA 1
ATOM 5764 C C . LEU B 1 281 ? 21.797 -19.188 -22.516 1 87.44 281 LEU B C 1
ATOM 5766 O O . LEU B 1 281 ? 22.469 -18.297 -21.984 1 87.44 281 LEU B O 1
ATOM 5770 N N . GLY B 1 282 ? 20.969 -19 -23.547 1 87.44 282 GLY B N 1
ATOM 5771 C CA . GLY B 1 282 ? 20.703 -17.641 -24.016 1 87.44 282 GLY B CA 1
ATOM 5772 C C . GLY B 1 282 ? 20.109 -16.75 -22.938 1 87.44 282 GLY B C 1
ATOM 5773 O O . GLY B 1 282 ? 20.469 -15.586 -22.812 1 87.44 282 GLY B O 1
ATOM 5774 N N . THR B 1 283 ? 19.203 -17.328 -22.141 1 87.38 283 THR B N 1
ATOM 5775 C CA . THR B 1 283 ? 18.578 -16.594 -21.062 1 87.38 283 THR B CA 1
ATOM 5776 C C . THR B 1 283 ? 19.609 -16.219 -20 1 87.38 283 THR B C 1
ATOM 5778 O O . THR B 1 283 ? 19.641 -15.086 -19.5 1 87.38 283 THR B O 1
ATOM 5781 N N . VAL B 1 284 ? 20.531 -17.109 -19.688 1 91.19 284 VAL B N 1
ATOM 5782 C CA . VAL B 1 284 ? 21.547 -16.906 -18.656 1 91.19 284 VAL B CA 1
ATOM 5783 C C . VAL B 1 284 ? 22.5 -15.789 -19.078 1 91.19 284 VAL B C 1
ATOM 5785 O O . VAL B 1 284 ? 22.797 -14.898 -18.281 1 91.19 284 VAL B O 1
ATOM 5788 N N . ILE B 1 285 ? 22.875 -15.797 -20.281 1 92.25 285 ILE B N 1
ATOM 5789 C CA . ILE B 1 285 ? 23.844 -14.82 -20.781 1 92.25 285 ILE B CA 1
ATOM 5790 C C . ILE B 1 285 ? 23.188 -13.438 -20.844 1 92.25 285 ILE B C 1
ATOM 5792 O O . ILE B 1 285 ? 23.734 -12.461 -20.328 1 92.25 285 ILE B O 1
ATOM 5796 N N . LEU B 1 286 ? 22.016 -13.406 -21.438 1 91.44 286 LEU B N 1
ATOM 5797 C CA . LEU B 1 286 ? 21.344 -12.133 -21.609 1 91.44 286 LEU B CA 1
ATOM 5798 C C . LEU B 1 286 ? 20.969 -11.523 -20.266 1 91.44 286 LEU B C 1
ATOM 5800 O O . LEU B 1 286 ? 21.25 -10.344 -20 1 91.44 286 LEU B O 1
ATOM 5804 N N . LYS B 1 287 ? 20.406 -12.289 -19.422 1 91 287 LYS B N 1
ATOM 5805 C CA . LYS B 1 287 ? 19.984 -11.773 -18.125 1 91 287 LYS B CA 1
ATOM 5806 C C . LYS B 1 287 ? 21.188 -11.516 -17.219 1 91 287 LYS B C 1
ATOM 5808 O O . LYS B 1 287 ? 21.156 -10.609 -16.375 1 91 287 LYS B O 1
ATOM 5813 N N . GLY B 1 288 ? 22.203 -12.219 -17.453 1 92.88 288 GLY B N 1
ATOM 5814 C CA . GLY B 1 288 ? 23.438 -11.969 -16.719 1 92.88 288 GLY B CA 1
ATOM 5815 C C . GLY B 1 288 ? 24.047 -10.617 -17.031 1 92.88 288 GLY B C 1
ATOM 5816 O O . GLY B 1 288 ? 24.438 -9.883 -16.125 1 92.88 288 GLY B O 1
ATOM 5817 N N . ILE B 1 289 ? 24.016 -10.289 -18.234 1 92.94 289 ILE B N 1
ATOM 5818 C CA . ILE B 1 289 ? 24.578 -9.016 -18.672 1 92.94 289 ILE B CA 1
ATOM 5819 C C . ILE B 1 289 ? 23.719 -7.867 -18.172 1 92.94 289 ILE B C 1
ATOM 5821 O O . ILE B 1 289 ? 24.234 -6.887 -17.625 1 92.94 289 ILE B O 1
ATOM 5825 N N . ILE B 1 290 ? 22.484 -8.031 -18.25 1 91.25 290 ILE B N 1
ATOM 5826 C CA . ILE B 1 290 ? 21.562 -6.988 -17.812 1 91.25 290 ILE B CA 1
ATOM 5827 C C . ILE B 1 290 ? 21.625 -6.844 -16.297 1 91.25 290 ILE B C 1
ATOM 5829 O O . ILE B 1 290 ? 21.609 -5.73 -15.766 1 91.25 290 ILE B O 1
ATOM 5833 N N . GLY B 1 291 ? 21.703 -7.957 -15.633 1 91.62 291 GLY B N 1
ATOM 5834 C CA . GLY B 1 291 ? 21.797 -7.938 -14.18 1 91.62 291 GLY B CA 1
ATOM 5835 C C . GLY B 1 291 ? 23 -7.18 -13.664 1 91.62 291 GLY B C 1
ATOM 5836 O O . GLY B 1 291 ? 22.891 -6.426 -12.695 1 91.62 291 GLY B O 1
ATOM 5837 N N . LEU B 1 292 ? 24.094 -7.281 -14.328 1 91.31 292 LEU B N 1
ATOM 5838 C CA . LEU B 1 292 ? 25.328 -6.594 -13.93 1 91.31 292 LEU B CA 1
ATOM 5839 C C . LEU B 1 292 ? 25.188 -5.09 -14.133 1 91.31 292 LEU B C 1
ATOM 5841 O O . LEU B 1 292 ? 25.719 -4.305 -13.336 1 91.31 292 LEU B O 1
ATOM 5845 N N . GLY B 1 293 ? 24.516 -4.742 -15.109 1 88.25 293 GLY B N 1
ATOM 5846 C CA . GLY B 1 293 ? 24.281 -3.328 -15.359 1 88.25 293 GLY B CA 1
ATOM 5847 C C . GLY B 1 293 ? 23.297 -2.701 -14.383 1 88.25 293 GLY B C 1
ATOM 5848 O O . GLY B 1 293 ? 23.5 -1.566 -13.945 1 88.25 293 GLY B O 1
ATOM 5849 N N . CYS B 1 294 ? 22.344 -3.406 -13.992 1 89.19 294 CYS B N 1
ATOM 5850 C CA . CYS B 1 294 ? 21.281 -2.9 -13.117 1 89.19 294 CYS B CA 1
ATOM 5851 C C . CYS B 1 294 ? 21.75 -2.848 -11.672 1 89.19 294 CYS B C 1
ATOM 5853 O O . CYS B 1 294 ? 21.25 -2.053 -10.875 1 89.19 294 CYS B O 1
ATOM 5855 N N . MET B 1 295 ? 22.781 -3.58 -11.32 1 89.38 295 MET B N 1
ATOM 5856 C CA . MET B 1 295 ? 23.234 -3.674 -9.938 1 89.38 295 MET B CA 1
ATOM 5857 C C . MET B 1 295 ? 23.828 -2.348 -9.477 1 89.38 295 MET B C 1
ATOM 5859 O O . MET B 1 295 ? 23.828 -2.043 -8.281 1 89.38 295 MET B O 1
ATOM 5863 N N . ARG B 1 296 ? 24.156 -1.405 -10.336 1 85.5 296 ARG B N 1
ATOM 5864 C CA . ARG B 1 296 ? 24.812 -0.145 -9.992 1 85.5 296 ARG B CA 1
ATOM 5865 C C . ARG B 1 296 ? 23.781 0.933 -9.664 1 85.5 296 ARG B C 1
ATOM 5867 O O . ARG B 1 296 ? 24.109 1.942 -9.039 1 85.5 296 ARG B O 1
ATOM 5874 N N . ILE B 1 297 ? 22.609 0.656 -10.062 1 87 297 ILE B N 1
ATOM 5875 C CA . ILE B 1 297 ? 21.562 1.644 -9.844 1 87 297 ILE B CA 1
ATOM 5876 C C . ILE B 1 297 ? 20.828 1.335 -8.539 1 87 297 ILE B C 1
ATOM 5878 O O . ILE B 1 297 ? 20.344 0.218 -8.344 1 87 297 ILE B O 1
ATOM 5882 N N . LYS B 1 298 ? 20.688 2.312 -7.645 1 82.56 298 LYS B N 1
ATOM 5883 C CA . LYS B 1 298 ? 20.234 2.068 -6.277 1 82.56 298 LYS B CA 1
ATOM 5884 C C . LYS B 1 298 ? 18.734 2.332 -6.141 1 82.56 298 LYS B C 1
ATOM 5886 O O . LYS B 1 298 ? 18.172 2.211 -5.047 1 82.56 298 LYS B O 1
ATOM 5891 N N . THR B 1 299 ? 18.016 2.49 -7.191 1 84.88 299 THR B N 1
ATOM 5892 C CA . THR B 1 299 ? 16.578 2.693 -7.086 1 84.88 299 THR B CA 1
ATOM 5893 C C . THR B 1 299 ? 15.859 1.377 -6.793 1 84.88 299 THR B C 1
ATOM 5895 O O . THR B 1 299 ? 16.312 0.311 -7.215 1 84.88 299 THR B O 1
ATOM 5898 N N . THR B 1 300 ? 14.859 1.396 -6.031 1 83.94 300 THR B N 1
ATOM 5899 C CA . THR B 1 300 ? 14.164 0.205 -5.562 1 83.94 300 THR B CA 1
ATOM 5900 C C . THR B 1 300 ? 13.617 -0.602 -6.734 1 83.94 300 THR B C 1
ATOM 5902 O O . THR B 1 300 ? 13.656 -1.834 -6.719 1 83.94 300 THR B O 1
ATOM 5905 N N . GLN B 1 301 ? 13.148 0.005 -7.766 1 86.75 301 GLN B N 1
ATOM 5906 C CA . GLN B 1 301 ? 12.586 -0.685 -8.914 1 86.75 301 GLN B CA 1
ATOM 5907 C C . GLN B 1 301 ? 13.656 -1.464 -9.68 1 86.75 301 GLN B C 1
ATOM 5909 O O . GLN B 1 301 ? 13.445 -2.623 -10.039 1 86.75 301 GLN B O 1
ATOM 5914 N N . VAL B 1 302 ? 14.789 -0.789 -9.859 1 89.5 302 VAL B N 1
ATOM 5915 C CA . VAL B 1 302 ? 15.867 -1.41 -10.625 1 89.5 302 VAL B CA 1
ATOM 5916 C C . VAL B 1 302 ? 16.516 -2.523 -9.805 1 89.5 302 VAL B C 1
ATOM 5918 O O . VAL B 1 302 ? 16.953 -3.531 -10.359 1 89.5 302 VAL B O 1
ATOM 5921 N N . GLN B 1 303 ? 16.516 -2.396 -8.562 1 90.31 303 GLN B N 1
ATOM 5922 C CA . GLN B 1 303 ? 17.062 -3.434 -7.695 1 90.31 303 GLN B CA 1
ATOM 5923 C C . GLN B 1 303 ? 16.188 -4.688 -7.719 1 90.31 303 GLN B C 1
ATOM 5925 O O . GLN B 1 303 ? 16.703 -5.805 -7.637 1 90.31 303 GLN B O 1
ATOM 5930 N N . ALA B 1 304 ? 14.922 -4.449 -7.762 1 89.38 304 ALA B N 1
ATOM 5931 C CA . ALA B 1 304 ? 14.031 -5.594 -7.887 1 89.38 304 ALA B CA 1
ATOM 5932 C C . ALA B 1 304 ? 14.258 -6.332 -9.203 1 89.38 304 ALA B C 1
ATOM 5934 O O . ALA B 1 304 ? 14.227 -7.566 -9.242 1 89.38 304 ALA B O 1
ATOM 5935 N N . LEU B 1 305 ? 14.523 -5.59 -10.242 1 89.69 305 LEU B N 1
ATOM 5936 C CA . LEU B 1 305 ? 14.812 -6.195 -11.539 1 89.69 305 LEU B CA 1
ATOM 5937 C C . LEU B 1 305 ? 16.156 -6.922 -11.508 1 89.69 305 LEU B C 1
ATOM 5939 O O . LEU B 1 305 ? 16.297 -7.992 -12.109 1 89.69 305 LEU B O 1
ATOM 5943 N N . ALA B 1 306 ? 17.078 -6.32 -10.867 1 92.19 306 ALA B N 1
ATOM 5944 C CA . ALA B 1 306 ? 18.375 -6.961 -10.719 1 92.19 306 ALA B CA 1
ATOM 5945 C C . ALA B 1 306 ? 18.266 -8.273 -9.953 1 92.19 306 ALA B C 1
ATOM 5947 O O . ALA B 1 306 ? 18.922 -9.258 -10.289 1 92.19 306 ALA B O 1
ATOM 5948 N N . GLN B 1 307 ? 17.438 -8.266 -8.969 1 91.25 307 GLN B N 1
ATOM 5949 C CA . GLN B 1 307 ? 17.203 -9.484 -8.211 1 91.25 307 GLN B CA 1
ATOM 5950 C C . GLN B 1 307 ? 16.562 -10.562 -9.078 1 91.25 307 GLN B C 1
ATOM 5952 O O . GLN B 1 307 ? 16.891 -11.742 -8.961 1 91.25 307 GLN B O 1
ATOM 5957 N N . ASP B 1 308 ? 15.641 -10.164 -9.859 1 91.31 308 ASP B N 1
ATOM 5958 C CA . ASP B 1 308 ? 15 -11.094 -10.789 1 91.31 308 ASP B CA 1
ATOM 5959 C C . ASP B 1 308 ? 16.016 -11.695 -11.758 1 91.31 308 ASP B C 1
ATOM 5961 O O 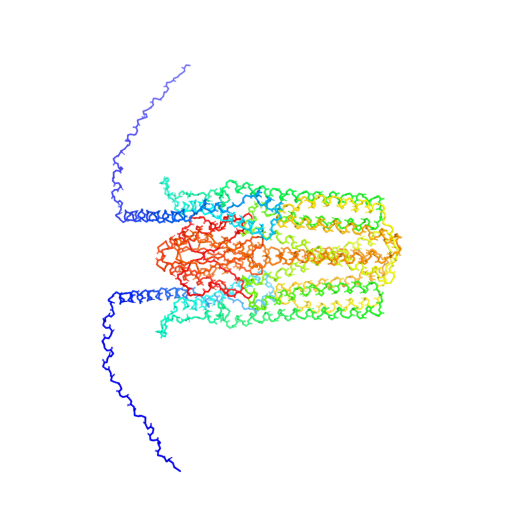. ASP B 1 308 ? 16.016 -12.898 -12 1 91.31 308 ASP B O 1
ATOM 5965 N N . CYS B 1 309 ? 16.875 -10.836 -12.32 1 90.94 309 CYS B N 1
ATOM 5966 C CA . CYS B 1 309 ? 17.922 -11.297 -13.227 1 90.94 309 CYS B CA 1
ATOM 5967 C C . CYS B 1 309 ? 18.828 -12.305 -12.531 1 90.94 309 CYS B C 1
ATOM 5969 O O . CYS B 1 309 ? 19.219 -13.32 -13.125 1 90.94 309 CYS B O 1
ATOM 5971 N N . LYS B 1 310 ? 19.172 -12.008 -11.352 1 91.94 310 LYS B N 1
ATOM 5972 C CA . LYS B 1 310 ? 20 -12.922 -10.57 1 91.94 310 LYS B CA 1
ATOM 5973 C C . LYS B 1 310 ? 19.312 -14.266 -10.367 1 91.94 310 LYS B C 1
ATOM 5975 O O . LYS B 1 310 ? 19.938 -15.32 -10.516 1 91.94 310 LYS B O 1
ATOM 5980 N N . THR B 1 311 ? 18.062 -14.211 -10.016 1 89.94 311 THR B N 1
ATOM 5981 C CA . THR B 1 311 ? 17.281 -15.422 -9.812 1 89.94 311 THR B CA 1
ATOM 5982 C C . THR B 1 311 ? 17.219 -16.25 -11.094 1 89.94 311 THR B C 1
ATOM 5984 O O . THR B 1 311 ? 17.406 -17.469 -11.062 1 89.94 311 THR B O 1
ATOM 5987 N N . ASP B 1 312 ? 16.969 -15.578 -12.156 1 89.38 312 ASP B N 1
ATOM 5988 C CA . ASP B 1 312 ? 16.875 -16.266 -13.438 1 89.38 312 ASP B CA 1
ATOM 5989 C C . ASP B 1 312 ? 18.203 -16.922 -13.812 1 89.38 312 ASP B C 1
ATOM 5991 O O . ASP B 1 312 ? 18.219 -18.062 -14.297 1 89.38 312 ASP B O 1
ATOM 5995 N N . VAL B 1 313 ? 19.281 -16.234 -13.609 1 90 313 VAL B N 1
ATOM 5996 C CA . VAL B 1 313 ? 20.594 -16.75 -13.953 1 90 313 VAL B CA 1
ATOM 5997 C C . VAL B 1 313 ? 20.922 -17.969 -13.086 1 90 313 VAL B C 1
ATOM 5999 O O . VAL B 1 313 ? 21.359 -19 -13.594 1 90 313 VAL B O 1
ATOM 6002 N N . ILE B 1 314 ? 20.641 -17.828 -11.859 1 89.25 314 ILE B N 1
ATOM 6003 C CA . ILE B 1 314 ? 20.938 -18.906 -10.922 1 89.25 314 ILE B CA 1
ATOM 6004 C C . ILE B 1 314 ? 20.062 -20.109 -11.219 1 89.25 314 ILE B C 1
ATOM 6006 O O . ILE B 1 314 ? 20.547 -21.25 -11.305 1 89.25 314 ILE B O 1
ATOM 6010 N N . PHE B 1 315 ? 18.812 -19.875 -11.445 1 85.31 315 PHE B N 1
ATOM 6011 C CA . PHE B 1 315 ? 17.859 -20.953 -11.664 1 85.31 315 PHE B CA 1
ATOM 6012 C C . PHE B 1 315 ? 18.125 -21.672 -12.984 1 85.31 315 PHE B C 1
ATOM 6014 O O . PHE B 1 315 ? 18.141 -22.906 -13.039 1 85.31 315 PHE B O 1
ATOM 6021 N N . ASN B 1 316 ? 18.344 -20.938 -14.008 1 83.81 316 ASN B N 1
ATOM 6022 C CA . ASN B 1 316 ? 18.578 -21.531 -15.312 1 83.81 316 ASN B CA 1
ATOM 6023 C C . ASN B 1 316 ? 19.938 -22.234 -15.367 1 83.81 316 ASN B C 1
ATOM 6025 O O . ASN B 1 316 ? 20.062 -23.297 -15.992 1 83.81 316 ASN B O 1
ATOM 6029 N N . THR B 1 317 ? 20.906 -21.734 -14.727 1 86.69 317 THR B N 1
ATOM 6030 C CA . THR B 1 317 ? 22.234 -22.359 -14.695 1 86.69 317 THR B CA 1
ATOM 6031 C C . THR B 1 317 ? 22.188 -23.672 -13.938 1 86.69 317 THR B C 1
ATOM 6033 O O . THR B 1 317 ? 22.688 -24.703 -14.422 1 86.69 317 THR B O 1
ATOM 6036 N N . LEU B 1 318 ? 21.5 -23.625 -12.867 1 85.56 318 LEU B N 1
ATOM 6037 C CA . LEU B 1 318 ? 21.438 -24.828 -12.039 1 85.56 318 LEU B CA 1
ATOM 6038 C C . LEU B 1 318 ? 20.5 -25.859 -12.648 1 85.56 318 LEU B C 1
ATOM 6040 O O . LEU B 1 318 ? 20.719 -27.078 -12.523 1 85.56 318 LEU B O 1
ATOM 6044 N N . SER B 1 319 ? 19.422 -25.406 -13.273 1 82.25 319 SER B N 1
ATOM 6045 C CA . SER B 1 319 ? 18.484 -26.312 -13.938 1 82.25 319 SER B CA 1
ATOM 6046 C C . SER B 1 319 ? 19.141 -27.016 -15.125 1 82.25 319 SER B C 1
ATOM 6048 O O . SER B 1 319 ? 18.688 -28.078 -15.547 1 82.25 319 SER B O 1
ATOM 6050 N N . LEU B 1 320 ? 20.188 -26.391 -15.688 1 80.94 320 LEU B N 1
ATOM 6051 C CA . LEU B 1 320 ? 20.953 -27.031 -16.75 1 80.94 320 LEU B CA 1
ATOM 6052 C C . LEU B 1 320 ? 22.016 -27.953 -16.172 1 80.94 320 LEU B C 1
ATOM 6054 O O . LEU B 1 320 ? 22.25 -29.047 -16.688 1 80.94 320 LEU B O 1
ATOM 6058 N N . LEU B 1 321 ? 22.547 -27.594 -15.078 1 82.5 321 LEU B N 1
ATOM 6059 C CA . LEU B 1 321 ? 23.672 -28.328 -14.492 1 82.5 321 LEU B CA 1
ATOM 6060 C C . LEU B 1 321 ? 23.203 -29.609 -13.828 1 82.5 321 LEU B C 1
ATOM 6062 O O . LEU B 1 321 ? 23.859 -30.656 -13.945 1 82.5 321 LEU B O 1
ATOM 6066 N N . PHE B 1 322 ? 22.109 -29.641 -13.211 1 82.12 322 PHE B N 1
ATOM 6067 C CA . PHE B 1 322 ? 21.656 -30.781 -12.422 1 82.12 322 PHE B CA 1
ATOM 6068 C C . PHE B 1 322 ? 21.312 -31.969 -13.328 1 82.12 322 PHE B C 1
ATOM 6070 O O . PHE B 1 322 ? 21.75 -33.094 -13.086 1 82.12 322 PHE B O 1
ATOM 6077 N N . PRO B 1 323 ? 20.516 -31.75 -14.367 1 75.69 323 PRO B N 1
ATOM 6078 C CA . PRO B 1 323 ? 20.234 -32.875 -15.258 1 75.69 323 PRO B CA 1
ATOM 6079 C C . PRO B 1 323 ? 21.484 -33.375 -15.977 1 75.69 323 PRO B C 1
ATOM 6081 O O . PRO B 1 323 ? 21.625 -34.562 -16.234 1 75.69 323 PRO B O 1
ATOM 6084 N N . LEU B 1 324 ? 22.391 -32.438 -16.297 1 77.31 324 LEU B N 1
ATOM 6085 C CA . LEU B 1 324 ? 23.625 -32.844 -16.953 1 77.31 324 LEU B CA 1
ATOM 6086 C C . LEU B 1 324 ? 24.469 -33.719 -16.031 1 77.31 324 LEU B C 1
ATOM 6088 O O . LEU B 1 324 ? 24.984 -34.781 -16.453 1 77.31 324 LEU B O 1
ATOM 6092 N N . VAL B 1 325 ? 24.547 -33.281 -14.852 1 77.81 325 VAL B N 1
ATOM 6093 C CA . VAL B 1 325 ? 25.312 -34.031 -13.867 1 77.81 325 VAL B CA 1
ATOM 6094 C C . VAL B 1 325 ? 24.562 -35.312 -13.508 1 77.81 325 VAL B C 1
ATOM 6096 O O . VAL B 1 325 ? 25.172 -36.375 -13.305 1 77.81 325 VAL B O 1
ATOM 6099 N N . GLY B 1 326 ? 23.266 -35.188 -13.383 1 74.38 326 GLY B N 1
ATOM 6100 C CA . GLY B 1 326 ? 22.453 -36.375 -13.094 1 74.38 326 GLY B CA 1
ATOM 6101 C C . GLY B 1 326 ? 22.531 -37.438 -14.172 1 74.38 326 GLY B C 1
ATOM 6102 O O . GLY B 1 326 ? 22.578 -38.625 -13.867 1 74.38 326 GLY B O 1
ATOM 6103 N N . HIS B 1 327 ? 22.516 -37 -15.422 1 75.19 327 HIS B N 1
ATOM 6104 C CA . HIS B 1 327 ? 22.625 -37.938 -16.531 1 75.19 327 HIS B CA 1
ATOM 6105 C C . HIS B 1 327 ? 24 -38.625 -16.547 1 75.19 327 HIS B C 1
ATOM 6107 O O . HIS B 1 327 ? 24.125 -39.812 -16.828 1 75.19 327 HIS B O 1
ATOM 6113 N N . ARG B 1 328 ? 24.938 -37.844 -16.188 1 77.31 328 ARG B N 1
ATOM 6114 C CA . ARG B 1 328 ? 26.297 -38.406 -16.219 1 77.31 328 ARG B CA 1
ATOM 6115 C C . ARG B 1 328 ? 26.531 -39.375 -15.078 1 77.31 328 ARG B C 1
ATOM 6117 O O . ARG B 1 328 ? 27.188 -40.406 -15.25 1 77.31 328 ARG B O 1
ATOM 6124 N N . PHE B 1 329 ? 25.891 -39.125 -13.953 1 79 329 PHE B N 1
ATOM 6125 C CA . PHE B 1 329 ? 26.109 -39.969 -12.781 1 79 329 PHE B CA 1
ATOM 6126 C C . PHE B 1 329 ? 24.906 -40.844 -12.516 1 79 329 PHE B C 1
ATOM 6128 O O . PHE B 1 329 ? 24.859 -41.594 -11.523 1 79 329 PHE B O 1
ATOM 6135 N N . ASN B 1 330 ? 23.922 -40.938 -13.305 1 71.44 330 ASN B N 1
ATOM 6136 C CA . ASN B 1 330 ? 22.719 -41.75 -13.25 1 71.44 330 ASN B CA 1
ATOM 6137 C C . ASN B 1 330 ? 21.938 -41.531 -11.953 1 71.44 330 ASN B C 1
ATOM 6139 O O . ASN B 1 330 ? 21.531 -42.5 -11.297 1 71.44 330 ASN B O 1
ATOM 6143 N N . ILE B 1 331 ? 22.031 -40.375 -11.5 1 75.31 331 ILE B N 1
ATOM 6144 C CA . ILE B 1 331 ? 21.281 -40.031 -10.297 1 75.31 331 ILE B CA 1
ATOM 6145 C C . ILE B 1 331 ? 20 -39.281 -10.688 1 75.31 331 ILE B C 1
ATOM 6147 O O . ILE B 1 331 ? 20.016 -38.094 -11.008 1 75.31 331 ILE B O 1
ATOM 6151 N N . TRP B 1 332 ? 18.891 -39.938 -10.75 1 71.31 332 TRP B N 1
ATOM 6152 C CA . TRP B 1 332 ? 17.625 -39.406 -11.234 1 71.31 332 TRP B CA 1
ATOM 6153 C C . TRP B 1 332 ? 17.031 -38.406 -10.25 1 71.31 332 TRP B C 1
ATOM 6155 O O . TRP B 1 332 ? 16.297 -37.5 -10.641 1 71.31 332 TRP B O 1
ATOM 6165 N N . TRP B 1 333 ? 17.453 -38.5 -8.953 1 74.38 333 TRP B N 1
ATOM 6166 C CA . TRP B 1 333 ? 16.797 -37.656 -7.953 1 74.38 333 TRP B CA 1
ATOM 6167 C C . TRP B 1 333 ? 17.516 -36.312 -7.805 1 74.38 333 TRP B C 1
ATOM 6169 O O . TRP B 1 333 ? 17.031 -35.406 -7.121 1 74.38 333 TRP B O 1
ATOM 6179 N N . LEU B 1 334 ? 18.625 -36.156 -8.477 1 77.75 334 LEU B N 1
ATOM 6180 C CA . LEU B 1 334 ? 19.406 -34.938 -8.336 1 77.75 334 LEU B CA 1
ATOM 6181 C C . LEU B 1 334 ? 18.672 -33.75 -8.938 1 77.75 334 LEU B C 1
ATOM 6183 O O . LEU B 1 334 ? 18.688 -32.656 -8.375 1 77.75 334 LEU B O 1
ATOM 6187 N N . ASP B 1 335 ? 17.984 -33.906 -10.008 1 80.38 335 ASP B N 1
ATOM 6188 C CA . ASP B 1 335 ? 17.281 -32.812 -10.695 1 80.38 335 ASP B CA 1
ATOM 6189 C C . ASP B 1 335 ? 16.094 -32.344 -9.867 1 80.38 335 ASP B C 1
ATOM 6191 O O . ASP B 1 335 ? 16.047 -31.156 -9.492 1 80.38 335 ASP B O 1
ATOM 6195 N N . PRO B 1 336 ? 15.32 -33.281 -9.43 1 81.75 336 PRO B N 1
ATOM 6196 C CA . PRO B 1 336 ? 14.172 -32.812 -8.656 1 81.75 336 PRO B CA 1
ATOM 6197 C C . PRO B 1 336 ? 14.57 -32.281 -7.277 1 81.75 336 PRO B C 1
ATOM 6199 O O . PRO B 1 336 ? 14 -31.297 -6.801 1 81.75 336 PRO B O 1
ATOM 6202 N N . VAL B 1 337 ? 15.5 -32.844 -6.688 1 83.56 337 VAL B N 1
ATOM 6203 C CA . VAL B 1 337 ? 15.93 -32.375 -5.371 1 83.56 337 VAL B CA 1
ATOM 6204 C C . VAL B 1 337 ? 16.656 -31.031 -5.5 1 83.56 337 VAL B C 1
ATOM 6206 O O . VAL B 1 337 ? 16.453 -30.141 -4.68 1 83.56 337 VAL B O 1
ATOM 6209 N N . GLY B 1 338 ? 17.531 -30.938 -6.473 1 84 338 GLY B N 1
ATOM 6210 C CA . GLY B 1 338 ? 18.203 -29.672 -6.715 1 84 338 GLY B CA 1
ATOM 6211 C C . GLY B 1 338 ? 17.234 -28.531 -7.02 1 84 338 GLY B C 1
ATOM 6212 O O . GLY B 1 338 ? 17.375 -27.438 -6.484 1 84 338 GLY B O 1
ATOM 6213 N N . ALA B 1 339 ? 16.266 -28.797 -7.859 1 84.25 339 ALA B N 1
ATOM 6214 C CA . ALA B 1 339 ? 15.258 -27.797 -8.195 1 84.25 339 ALA B CA 1
ATOM 6215 C C . ALA B 1 339 ? 14.43 -27.406 -6.973 1 84.25 339 ALA B C 1
ATOM 6217 O O . ALA B 1 339 ? 14.086 -26.234 -6.793 1 84.25 339 ALA B O 1
ATOM 6218 N N . GLY B 1 340 ? 14.18 -28.391 -6.129 1 87.5 340 GLY B N 1
ATOM 6219 C CA . GLY B 1 340 ? 13.414 -28.141 -4.918 1 87.5 340 GLY B CA 1
ATOM 6220 C C . GLY B 1 340 ? 14.156 -27.266 -3.92 1 87.5 340 GLY B C 1
ATOM 6221 O O . GLY B 1 340 ? 13.602 -26.297 -3.402 1 87.5 340 GLY B O 1
ATOM 6222 N N . LEU B 1 341 ? 15.344 -27.531 -3.748 1 89.75 341 LEU B N 1
ATOM 6223 C CA . LEU B 1 341 ? 16.156 -26.766 -2.807 1 89.75 341 LEU B CA 1
ATOM 6224 C C . LEU B 1 341 ? 16.359 -25.344 -3.301 1 89.75 341 LEU B C 1
ATOM 6226 O O . LEU B 1 341 ? 16.281 -24.391 -2.516 1 89.75 341 LEU B O 1
ATOM 6230 N N . LEU B 1 342 ? 16.609 -25.25 -4.543 1 89.69 342 LEU B N 1
ATOM 6231 C CA . LEU B 1 342 ? 16.781 -23.922 -5.133 1 89.69 342 LEU B CA 1
ATOM 6232 C C . LEU B 1 342 ? 15.5 -23.109 -5.02 1 89.69 342 LEU B C 1
ATOM 6234 O O . LEU B 1 342 ? 15.539 -21.906 -4.75 1 89.69 342 LEU B O 1
ATOM 6238 N N . SER B 1 343 ? 14.359 -23.75 -5.223 1 91.69 343 SER B N 1
ATOM 6239 C CA . SER B 1 343 ? 13.07 -23.078 -5.121 1 91.69 343 SER B CA 1
ATOM 6240 C C . SER B 1 343 ? 12.836 -22.547 -3.713 1 91.69 343 SER B C 1
ATOM 6242 O O . SER B 1 343 ? 12.336 -21.422 -3.541 1 91.69 343 SER B O 1
ATOM 6244 N N . ILE B 1 344 ? 13.273 -23.281 -2.73 1 92.25 344 ILE B N 1
ATOM 6245 C CA . ILE B 1 344 ? 13.102 -22.859 -1.346 1 92.25 344 ILE B CA 1
ATOM 6246 C C . ILE B 1 344 ? 13.953 -21.609 -1.083 1 92.25 344 ILE B C 1
ATOM 6248 O O . ILE B 1 344 ? 13.484 -20.656 -0.446 1 92.25 344 ILE B O 1
ATOM 6252 N N . PHE B 1 345 ? 15.094 -21.641 -1.562 1 91.69 345 PHE B N 1
ATOM 6253 C CA . PHE B 1 345 ? 15.992 -20.516 -1.403 1 91.69 345 PHE B CA 1
ATOM 6254 C C . PHE B 1 345 ? 15.422 -19.266 -2.072 1 91.69 345 PHE B C 1
ATOM 6256 O O . PHE B 1 345 ? 15.445 -18.172 -1.497 1 91.69 345 PHE B O 1
ATOM 6263 N N . ILE B 1 346 ? 14.906 -19.359 -3.281 1 90.88 346 ILE B N 1
ATOM 6264 C CA . ILE B 1 346 ? 14.375 -18.234 -4.047 1 90.88 346 ILE B CA 1
ATOM 6265 C C . ILE B 1 346 ? 13.117 -17.703 -3.367 1 90.88 346 ILE B C 1
ATOM 6267 O O . ILE B 1 346 ? 12.914 -16.484 -3.287 1 90.88 346 ILE B O 1
ATOM 6271 N N . ILE B 1 347 ? 12.32 -18.625 -2.879 1 92.06 347 ILE B N 1
ATOM 6272 C CA . ILE B 1 347 ? 11.109 -18.219 -2.17 1 92.06 347 ILE B CA 1
ATOM 6273 C C . ILE B 1 347 ? 11.484 -17.375 -0.949 1 92.06 347 ILE B C 1
ATOM 6275 O O . ILE B 1 347 ? 10.859 -16.359 -0.682 1 92.06 347 ILE B O 1
ATOM 6279 N N . TYR B 1 348 ? 12.523 -17.766 -0.311 1 93.62 348 TYR B N 1
ATOM 6280 C CA . TYR B 1 348 ? 12.977 -17.047 0.865 1 93.62 348 TYR B CA 1
ATOM 6281 C C . TYR B 1 348 ? 13.461 -15.648 0.485 1 93.62 348 TYR B C 1
ATOM 6283 O O . TYR B 1 348 ? 13.133 -14.664 1.15 1 93.62 348 TYR B O 1
ATOM 6291 N N . ASP B 1 349 ? 14.219 -15.586 -0.514 1 92.25 349 ASP B N 1
ATOM 6292 C CA . ASP B 1 349 ? 14.773 -14.312 -0.971 1 92.25 349 ASP B CA 1
ATOM 6293 C C . ASP B 1 349 ? 13.664 -13.344 -1.37 1 92.25 349 ASP B C 1
ATOM 6295 O O . ASP B 1 349 ? 13.68 -12.18 -0.967 1 92.25 349 ASP B O 1
ATOM 6299 N N . TRP B 1 350 ? 12.719 -13.797 -2.117 1 91.56 350 TRP B N 1
ATOM 6300 C CA . TRP B 1 350 ? 11.641 -12.938 -2.588 1 91.56 350 TRP B CA 1
ATOM 6301 C C . TRP B 1 350 ? 10.656 -12.633 -1.461 1 91.56 350 TRP B C 1
ATOM 6303 O O . TRP B 1 350 ? 10.016 -11.578 -1.461 1 91.56 350 TRP B O 1
ATOM 6313 N N . ALA B 1 351 ? 10.555 -13.547 -0.498 1 92.5 351 ALA B N 1
ATOM 6314 C CA . ALA B 1 351 ? 9.719 -13.281 0.669 1 92.5 351 ALA B CA 1
ATOM 6315 C C . ALA B 1 351 ? 10.266 -12.117 1.487 1 92.5 351 ALA B C 1
ATOM 6317 O O . ALA B 1 351 ? 9.508 -11.297 1.996 1 92.5 351 ALA B O 1
ATOM 6318 N N . ASN B 1 352 ? 11.539 -12.086 1.558 1 93.25 352 ASN B N 1
ATOM 6319 C CA . ASN B 1 352 ? 12.164 -10.969 2.256 1 93.25 352 ASN B CA 1
ATOM 6320 C C . ASN B 1 352 ? 11.898 -9.641 1.55 1 93.25 352 ASN B C 1
ATOM 6322 O O . ASN B 1 352 ? 11.594 -8.641 2.197 1 93.25 352 ASN B O 1
ATOM 6326 N N . THR B 1 353 ? 12.023 -9.648 0.297 1 90.69 353 THR B N 1
ATOM 6327 C CA . THR B 1 353 ? 11.734 -8.453 -0.488 1 90.69 353 THR B CA 1
ATOM 6328 C C . THR B 1 353 ? 10.266 -8.047 -0.337 1 90.69 353 THR B C 1
ATOM 6330 O O . THR B 1 353 ? 9.953 -6.867 -0.198 1 90.69 353 THR B O 1
ATOM 6333 N N . CYS B 1 354 ? 9.43 -9.039 -0.357 1 91.94 354 CYS B N 1
ATOM 6334 C CA . CYS B 1 354 ? 8 -8.805 -0.196 1 91.94 354 CYS B CA 1
ATOM 6335 C C . CYS B 1 354 ? 7.703 -8.156 1.152 1 91.94 354 CYS B C 1
ATOM 6337 O O . CYS B 1 354 ? 7.016 -7.137 1.217 1 91.94 354 CYS B O 1
ATOM 6339 N N . LEU B 1 355 ? 8.297 -8.617 2.219 1 90.94 355 LEU B N 1
ATOM 6340 C CA . LEU B 1 355 ? 8.031 -8.125 3.568 1 90.94 355 LEU B CA 1
ATOM 6341 C C . LEU B 1 355 ? 8.609 -6.73 3.766 1 90.94 355 LEU B C 1
ATOM 6343 O O . LEU B 1 355 ? 8.016 -5.906 4.469 1 90.94 355 LEU B O 1
ATOM 6347 N N . THR B 1 356 ? 9.695 -6.523 3.172 1 88.75 356 THR B N 1
ATOM 6348 C CA . THR B 1 356 ? 10.297 -5.199 3.268 1 88.75 356 THR B CA 1
ATOM 6349 C C . THR B 1 356 ? 9.414 -4.156 2.592 1 88.75 356 THR B C 1
ATOM 6351 O O . THR B 1 356 ? 9.227 -3.059 3.123 1 88.75 356 THR B O 1
ATOM 6354 N N . ASN B 1 357 ? 8.898 -4.52 1.463 1 88.44 357 ASN B N 1
ATOM 6355 C CA . ASN B 1 357 ? 8.031 -3.58 0.76 1 88.44 357 ASN B CA 1
ATOM 6356 C C . ASN B 1 357 ? 6.688 -3.422 1.468 1 88.44 357 ASN B C 1
ATOM 6358 O O . ASN B 1 357 ? 6.102 -2.338 1.46 1 88.44 357 ASN B O 1
ATOM 6362 N N . VAL B 1 358 ? 6.219 -4.445 2.082 1 88.19 358 VAL B N 1
ATOM 6363 C CA . VAL B 1 358 ? 4.996 -4.359 2.875 1 88.19 358 VAL B CA 1
ATOM 6364 C C . VAL B 1 358 ? 5.211 -3.416 4.055 1 88.19 358 VAL B C 1
ATOM 6366 O O . VAL B 1 358 ? 4.348 -2.596 4.371 1 88.19 358 VAL B O 1
ATOM 6369 N N . ALA B 1 359 ? 6.312 -3.521 4.664 1 86.56 359 ALA B N 1
ATOM 6370 C CA . ALA B 1 359 ? 6.633 -2.658 5.797 1 86.56 359 ALA B CA 1
ATOM 6371 C C . ALA B 1 359 ? 6.688 -1.193 5.371 1 86.56 359 ALA B C 1
ATOM 6373 O O . ALA B 1 359 ? 6.203 -0.314 6.086 1 86.56 359 ALA B O 1
ATOM 6374 N N . ARG B 1 360 ? 7.203 -0.993 4.27 1 85 360 ARG B N 1
ATOM 6375 C CA . ARG B 1 360 ? 7.312 0.375 3.773 1 85 360 ARG B CA 1
ATOM 6376 C C . ARG B 1 360 ? 5.941 0.94 3.422 1 85 360 ARG B C 1
ATOM 6378 O O . ARG B 1 360 ? 5.699 2.139 3.574 1 85 360 ARG B O 1
ATOM 6385 N N . LEU B 1 361 ? 5.117 0.102 2.973 1 85.81 361 LEU B N 1
ATOM 6386 C CA . LEU B 1 361 ? 3.783 0.541 2.584 1 85.81 361 LEU B CA 1
ATOM 6387 C C . LEU B 1 361 ? 2.904 0.756 3.812 1 85.81 361 LEU B C 1
ATOM 6389 O O . LEU B 1 361 ? 1.95 1.537 3.77 1 85.81 361 LEU B O 1
ATOM 6393 N N . THR B 1 362 ? 3.213 0.06 4.918 1 84.19 362 THR B N 1
ATOM 6394 C CA . THR B 1 362 ? 2.375 0.13 6.109 1 84.19 362 THR B CA 1
ATOM 6395 C C . THR B 1 362 ? 2.826 1.269 7.02 1 84.19 362 THR B C 1
ATOM 6397 O O . THR B 1 362 ? 2.189 1.544 8.039 1 84.19 362 THR B O 1
ATOM 6400 N N . GLY B 1 363 ? 3.773 1.964 6.707 1 79.81 363 GLY B N 1
ATOM 6401 C CA . GLY B 1 363 ? 4.16 3.146 7.457 1 79.81 363 GLY B CA 1
ATOM 6402 C C . GLY B 1 363 ? 5.148 2.85 8.57 1 79.81 363 GLY B C 1
ATOM 6403 O O . GLY B 1 363 ? 4.973 3.303 9.703 1 79.81 363 GLY B O 1
ATOM 6404 N N . VAL B 1 364 ? 6.07 2.131 8.305 1 80 364 VAL B N 1
ATOM 6405 C CA . VAL B 1 364 ? 7.109 1.854 9.297 1 80 364 VAL B CA 1
ATOM 6406 C C . VAL B 1 364 ? 7.949 3.107 9.523 1 80 364 VAL B C 1
ATOM 6408 O O . VAL B 1 364 ? 8.094 3.943 8.625 1 80 364 VAL B O 1
ATOM 6411 N N . THR B 1 365 ? 8.398 3.148 10.719 1 83.62 365 THR B N 1
ATOM 6412 C CA . THR B 1 365 ? 9.234 4.297 11.055 1 83.62 365 THR B CA 1
ATOM 6413 C C . THR B 1 365 ? 10.492 4.324 10.195 1 83.62 365 THR B C 1
ATOM 6415 O O . THR B 1 365 ? 10.992 3.275 9.781 1 83.62 365 THR B O 1
ATOM 6418 N N . THR B 1 366 ? 10.914 5.445 9.914 1 84.75 366 THR B N 1
ATOM 6419 C CA . THR B 1 366 ? 12.062 5.629 9.039 1 84.75 366 THR B CA 1
ATOM 6420 C C . THR B 1 366 ? 13.352 5.25 9.75 1 84.75 366 THR B C 1
ATOM 6422 O O . THR B 1 366 ? 13.359 5.039 10.969 1 84.75 366 THR B O 1
ATOM 6425 N N . ASN B 1 367 ? 14.312 5.141 9.023 1 84.44 367 ASN B N 1
ATOM 6426 C CA . ASN B 1 367 ? 15.648 4.852 9.547 1 84.44 367 ASN B CA 1
ATOM 6427 C C . ASN B 1 367 ? 16.203 6.039 10.32 1 84.44 367 ASN B C 1
ATOM 6429 O O . ASN B 1 367 ? 15.766 7.172 10.141 1 84.44 367 ASN B O 1
ATOM 6433 N N . ASP B 1 368 ? 17.188 5.836 11.133 1 86.06 368 ASP B N 1
ATOM 6434 C CA . ASP B 1 368 ? 17.812 6.832 12.008 1 86.06 368 ASP B CA 1
ATOM 6435 C C . ASP B 1 368 ? 18.5 7.926 11.188 1 86.06 368 ASP B C 1
ATOM 6437 O O . ASP B 1 368 ? 18.5 9.094 11.586 1 86.06 368 ASP B O 1
ATOM 6441 N N . ARG B 1 369 ? 18.938 7.574 10.125 1 87.31 369 ARG B N 1
ATOM 6442 C CA . ARG B 1 369 ? 19.656 8.539 9.297 1 87.31 369 ARG B CA 1
ATOM 6443 C C . ARG B 1 369 ? 18.703 9.633 8.797 1 87.31 369 ARG B C 1
ATOM 6445 O O . ARG B 1 369 ? 19 10.82 8.906 1 87.31 369 ARG B O 1
ATOM 6452 N N . ILE B 1 370 ? 17.625 9.188 8.305 1 88.5 370 ILE B N 1
ATOM 6453 C CA . ILE B 1 370 ? 16.656 10.141 7.758 1 88.5 370 ILE B CA 1
ATOM 6454 C C . ILE B 1 370 ? 16.062 10.977 8.891 1 88.5 370 ILE B C 1
ATOM 6456 O O . ILE B 1 370 ? 15.867 12.188 8.734 1 88.5 370 ILE B O 1
ATOM 6460 N N . LEU B 1 371 ? 15.844 10.391 9.992 1 89.06 371 LEU B N 1
ATOM 6461 C CA . LEU B 1 371 ? 15.305 11.109 11.133 1 89.06 371 LEU B CA 1
ATOM 6462 C C . LEU B 1 371 ? 16.266 12.203 11.594 1 89.06 371 LEU B C 1
ATOM 6464 O O . LEU B 1 371 ? 15.852 13.312 11.914 1 89.06 371 LEU B O 1
ATOM 6468 N N . LYS B 1 372 ? 17.516 11.836 11.602 1 88.69 372 LYS B N 1
ATOM 6469 C CA . LYS B 1 372 ? 18.531 12.82 11.984 1 88.69 372 LYS B CA 1
ATOM 6470 C C . LYS B 1 372 ? 18.578 13.977 10.984 1 88.69 372 LYS B C 1
ATOM 6472 O O . LYS B 1 372 ? 18.75 15.133 11.375 1 88.69 372 LYS B O 1
ATOM 6477 N N . LYS B 1 373 ? 18.484 13.609 9.789 1 90.06 373 LYS B N 1
ATOM 6478 C CA . LYS B 1 373 ? 18.469 14.633 8.742 1 90.06 373 LYS B CA 1
ATOM 6479 C C . LYS B 1 373 ? 17.281 15.586 8.922 1 90.06 373 LYS B C 1
ATOM 6481 O O . LYS B 1 373 ? 17.438 16.797 8.812 1 90.06 373 LYS B O 1
ATOM 6486 N N . LEU B 1 374 ? 16.141 15.039 9.25 1 91.69 374 LEU B N 1
ATOM 6487 C CA . LEU B 1 374 ? 14.945 15.844 9.469 1 91.69 374 LEU B CA 1
ATOM 6488 C C . LEU B 1 374 ? 15.086 16.688 10.727 1 91.69 374 LEU B C 1
ATOM 6490 O O . LEU B 1 374 ? 14.688 17.859 10.742 1 91.69 374 LEU B O 1
ATOM 6494 N N . MET B 1 375 ? 15.664 16.141 11.688 1 90.12 375 MET B N 1
ATOM 6495 C CA . MET B 1 375 ? 15.883 16.875 12.93 1 90.12 375 MET B CA 1
ATOM 6496 C C . MET B 1 375 ? 16.828 18.047 12.711 1 90.12 375 MET B C 1
ATOM 6498 O O . MET B 1 375 ? 16.625 19.125 13.273 1 90.12 375 MET B O 1
ATOM 6502 N N . PHE B 1 376 ? 17.781 17.797 11.922 1 89.06 376 PHE B N 1
ATOM 6503 C CA . PHE B 1 376 ? 18.75 18.844 11.609 1 89.06 376 PHE B CA 1
ATOM 6504 C C . PHE B 1 376 ? 18.062 20 10.867 1 89.06 376 PHE B C 1
ATOM 6506 O O . PHE B 1 376 ? 18.359 21.156 11.125 1 89.06 376 PHE B O 1
ATOM 6513 N N . LEU B 1 377 ? 17.266 19.672 9.953 1 90.88 377 LEU B N 1
ATOM 6514 C CA . LEU B 1 377 ? 16.531 20.703 9.219 1 90.88 377 LEU B CA 1
ATOM 6515 C C . LEU B 1 377 ? 15.648 21.516 10.164 1 90.88 377 LEU B C 1
ATOM 6517 O O . LEU B 1 377 ? 15.602 22.734 10.062 1 90.88 377 LEU B O 1
ATOM 6521 N N . CYS B 1 378 ? 15 20.828 11.023 1 90.5 378 CYS B N 1
ATOM 6522 C CA . CYS B 1 378 ? 14.164 21.516 12.008 1 90.5 378 CYS B CA 1
ATOM 6523 C C . CYS B 1 378 ? 15 22.406 12.914 1 90.5 378 CYS B C 1
ATOM 6525 O O . CYS B 1 378 ? 14.57 23.5 13.289 1 90.5 378 CYS B O 1
ATOM 6527 N N . TYR B 1 379 ? 16.141 21.953 13.211 1 88.12 379 TYR B N 1
ATOM 6528 C CA . TYR B 1 379 ? 17.031 22.703 14.094 1 88.12 379 TYR B CA 1
ATOM 6529 C C . TYR B 1 379 ? 17.453 24.016 13.453 1 88.12 379 TYR B C 1
ATOM 6531 O O . TYR B 1 379 ? 17.672 25.016 14.148 1 88.12 379 TYR B O 1
ATOM 6539 N N . ARG B 1 380 ? 17.531 24.062 12.227 1 87.62 380 ARG B N 1
ATOM 6540 C CA . ARG B 1 380 ? 17.891 25.281 11.523 1 87.62 380 ARG B CA 1
ATOM 6541 C C . ARG B 1 380 ? 16.828 26.359 11.727 1 87.62 380 ARG B C 1
ATOM 6543 O O . ARG B 1 380 ? 17.109 27.547 11.594 1 87.62 380 ARG B O 1
ATOM 6550 N N . PHE B 1 381 ? 15.609 25.938 12.062 1 88.75 381 PHE B N 1
ATOM 6551 C CA . PHE B 1 381 ? 14.516 26.875 12.312 1 88.75 381 PHE B CA 1
ATOM 6552 C C . PHE B 1 381 ? 14.398 27.172 13.805 1 88.75 381 PHE B C 1
ATOM 6554 O O . PHE B 1 381 ? 13.445 27.812 14.234 1 88.75 381 PHE B O 1
ATOM 6561 N N . ALA B 1 382 ? 15.305 26.859 14.547 1 85.56 382 ALA B N 1
ATOM 6562 C CA . ALA B 1 382 ? 15.289 27 16 1 85.56 382 ALA B CA 1
ATOM 6563 C C . ALA B 1 382 ? 15.164 28.469 16.406 1 85.56 382 ALA B C 1
ATOM 6565 O O . ALA B 1 382 ? 14.461 28.797 17.359 1 85.56 382 ALA B O 1
ATOM 6566 N N . PRO B 1 383 ? 15.781 29.328 15.68 1 84.88 383 PRO B N 1
ATOM 6567 C CA . PRO B 1 383 ? 15.688 30.734 16.078 1 84.88 383 PRO B CA 1
ATOM 6568 C C . PRO B 1 383 ? 14.289 31.312 15.875 1 84.88 383 PRO B C 1
ATOM 6570 O O . PRO B 1 383 ? 13.945 32.344 16.469 1 84.88 383 PRO B O 1
ATOM 6573 N N . CYS B 1 384 ? 13.531 30.656 15.102 1 84.25 384 CYS B N 1
ATOM 6574 C CA . CYS B 1 384 ? 12.211 31.172 14.766 1 84.25 384 CYS B CA 1
ATOM 6575 C C . CYS B 1 384 ? 11.141 30.516 15.633 1 84.25 384 CYS B C 1
ATOM 6577 O O . CYS B 1 384 ? 9.977 30.922 15.602 1 84.25 384 CYS B O 1
ATOM 6579 N N . VAL B 1 385 ? 11.539 29.547 16.344 1 87.12 385 VAL B N 1
ATOM 6580 C CA . VAL B 1 385 ? 10.555 28.797 17.125 1 87.12 385 VAL B CA 1
ATOM 6581 C C . VAL B 1 385 ? 11.039 28.625 18.562 1 87.12 385 VAL B C 1
ATOM 6583 O O . VAL B 1 385 ? 12.234 28.781 18.844 1 87.12 385 VAL B O 1
ATOM 6586 N N . ASP B 1 386 ? 10.141 28.406 19.516 1 85.62 386 ASP B N 1
ATOM 6587 C CA . ASP B 1 386 ? 10.516 28.203 20.906 1 85.62 386 ASP B CA 1
ATOM 6588 C C . ASP B 1 386 ? 11.047 26.797 21.141 1 85.62 386 ASP B C 1
ATOM 6590 O O . ASP B 1 386 ? 12.07 26.609 21.812 1 85.62 386 ASP B O 1
ATOM 6594 N N . ALA B 1 387 ? 10.25 25.859 20.625 1 86.88 387 ALA B N 1
ATOM 6595 C CA . ALA B 1 387 ? 10.656 24.453 20.797 1 86.88 387 ALA B CA 1
ATOM 6596 C C . ALA B 1 387 ? 9.906 23.562 19.812 1 86.88 387 ALA B C 1
ATOM 6598 O O . ALA B 1 387 ? 8.961 24 19.156 1 86.88 387 ALA B O 1
ATOM 6599 N N . PHE B 1 388 ? 10.508 22.469 19.688 1 87.5 388 PHE B N 1
ATOM 6600 C CA . PHE B 1 388 ? 9.859 21.422 18.906 1 87.5 388 PHE B CA 1
ATOM 6601 C C . PHE B 1 388 ? 9.25 20.359 19.828 1 87.5 388 PHE B C 1
ATOM 6603 O O . PHE B 1 388 ? 9.953 19.781 20.656 1 87.5 388 PHE B O 1
ATOM 6610 N N . LYS B 1 389 ? 7.977 20.141 19.703 1 84 389 LYS B N 1
ATOM 6611 C CA . LYS B 1 389 ? 7.254 19.219 20.578 1 84 389 LYS B CA 1
ATOM 6612 C C . LYS B 1 389 ? 7.457 17.766 20.109 1 84 389 LYS B C 1
ATOM 6614 O O . LYS B 1 389 ? 7.758 16.891 20.922 1 84 389 LYS B O 1
ATOM 6619 N N . SER B 1 390 ? 7.207 17.547 18.828 1 87.25 390 SER B N 1
ATOM 6620 C CA . SER B 1 390 ? 7.32 16.172 18.344 1 87.25 390 SER B CA 1
ATOM 6621 C C . SER B 1 390 ? 7.648 16.156 16.844 1 87.25 390 SER B C 1
ATOM 6623 O O . SER B 1 390 ? 7.234 17.047 16.109 1 87.25 390 SER B O 1
ATOM 6625 N N . ILE B 1 391 ? 8.523 15.195 16.5 1 88.25 391 ILE B N 1
ATOM 6626 C CA . ILE B 1 391 ? 8.836 14.914 15.109 1 88.25 391 ILE B CA 1
ATOM 6627 C C . ILE B 1 391 ? 8.578 13.445 14.805 1 88.25 391 ILE B C 1
ATOM 6629 O O . ILE B 1 391 ? 9.18 12.562 15.422 1 88.25 391 ILE B O 1
ATOM 6633 N N . LYS B 1 392 ? 7.621 13.203 13.969 1 87.88 392 LYS B N 1
ATOM 6634 C CA . LYS B 1 392 ? 7.309 11.844 13.531 1 87.88 392 LYS B CA 1
ATOM 6635 C C . LYS B 1 392 ? 7.559 11.672 12.039 1 87.88 392 LYS B C 1
ATOM 6637 O O . LYS B 1 392 ? 7.164 12.523 11.234 1 87.88 392 LYS B O 1
ATOM 6642 N N . ALA B 1 393 ? 8.32 10.703 11.734 1 90.25 393 ALA B N 1
ATOM 6643 C CA . ALA B 1 393 ? 8.594 10.391 10.336 1 90.25 393 ALA B CA 1
ATOM 6644 C C . ALA B 1 393 ? 8.352 8.914 10.039 1 90.25 393 ALA B C 1
ATOM 6646 O O . ALA B 1 393 ? 8.828 8.039 10.773 1 90.25 393 ALA B O 1
ATOM 6647 N N . TYR B 1 394 ? 7.543 8.609 9.07 1 87.44 394 TYR B N 1
ATOM 6648 C CA . TYR B 1 394 ? 7.223 7.23 8.711 1 87.44 394 TYR B CA 1
ATOM 6649 C C . TYR B 1 394 ? 7.168 7.059 7.203 1 87.44 394 TYR B C 1
ATOM 6651 O O . TYR B 1 394 ? 6.98 8.031 6.465 1 87.44 394 TYR B O 1
ATOM 6659 N N . HIS B 1 395 ? 7.406 5.902 6.848 1 86.25 395 HIS B N 1
ATOM 6660 C CA . HIS B 1 395 ? 7.422 5.617 5.418 1 86.25 395 HIS B CA 1
ATOM 6661 C C . HIS B 1 395 ? 6.008 5.527 4.859 1 86.25 395 HIS B C 1
ATOM 6663 O O . HIS B 1 395 ? 5.113 4.977 5.504 1 86.25 395 HIS B O 1
ATOM 6669 N N . ALA B 1 396 ? 5.773 6.078 3.816 1 82.25 396 ALA B N 1
ATOM 6670 C CA . ALA B 1 396 ? 4.582 5.934 2.984 1 82.25 396 ALA B CA 1
ATOM 6671 C C . ALA B 1 396 ? 4.953 5.535 1.559 1 82.25 396 ALA B C 1
ATOM 6673 O O . ALA B 1 396 ? 4.902 6.363 0.645 1 82.25 396 ALA B O 1
ATOM 6674 N N . GLY B 1 397 ? 5.23 4.281 1.357 1 80.06 397 GLY B N 1
ATOM 6675 C CA . GLY B 1 397 ? 5.836 3.828 0.114 1 80.06 397 GLY B CA 1
ATOM 6676 C C . GLY B 1 397 ? 7.34 4.008 0.08 1 80.06 397 GLY B C 1
ATOM 6677 O O . GLY B 1 397 ? 8.031 3.652 1.034 1 80.06 397 GLY B O 1
ATOM 6678 N N . ASP B 1 398 ? 7.832 4.5 -1.022 1 80 398 ASP B N 1
ATOM 6679 C CA . ASP B 1 398 ? 9.273 4.727 -1.125 1 80 398 ASP B CA 1
ATOM 6680 C C . ASP B 1 398 ? 9.664 6.07 -0.517 1 80 398 ASP B C 1
ATOM 6682 O O . ASP B 1 398 ? 10.82 6.277 -0.139 1 80 398 ASP B O 1
ATOM 6686 N N . GLY B 1 399 ? 8.703 6.863 -0.313 1 85.5 399 GLY B N 1
ATOM 6687 C CA . GLY B 1 399 ? 8.945 8.156 0.302 1 85.5 399 GLY B CA 1
ATOM 6688 C C . GLY B 1 399 ? 8.617 8.188 1.782 1 85.5 399 GLY B C 1
ATOM 6689 O O . GLY B 1 399 ? 8.18 7.18 2.346 1 85.5 399 GLY B O 1
ATOM 6690 N N . VAL B 1 400 ? 9.008 9.398 2.381 1 88.75 400 VAL B N 1
ATOM 6691 C CA . VAL B 1 400 ? 8.805 9.539 3.818 1 88.75 400 VAL B CA 1
ATOM 6692 C C . VAL B 1 400 ? 7.828 10.688 4.09 1 88.75 400 VAL B C 1
ATOM 6694 O O . VAL B 1 400 ? 7.879 11.727 3.426 1 88.75 400 VAL B O 1
ATOM 6697 N N . TRP B 1 401 ? 6.914 10.453 4.977 1 88.31 401 TRP B N 1
ATOM 6698 C CA . TRP B 1 401 ? 6.035 11.492 5.5 1 88.31 401 TRP B CA 1
ATOM 6699 C C . TRP B 1 401 ? 6.523 11.984 6.855 1 88.31 401 TRP B C 1
ATOM 6701 O O . TRP B 1 401 ? 6.961 11.188 7.691 1 88.31 401 TRP B O 1
ATOM 6711 N N . CYS B 1 402 ? 6.484 13.227 6.973 1 90.88 402 CYS B N 1
ATOM 6712 C CA . CYS B 1 402 ? 6.996 13.812 8.203 1 90.88 402 CYS B CA 1
ATOM 6713 C C . CYS B 1 402 ? 5.941 14.695 8.859 1 90.88 402 CYS B C 1
ATOM 6715 O O . CYS B 1 402 ? 5.23 15.438 8.18 1 90.88 402 CYS B O 1
ATOM 6717 N N . GLU B 1 403 ? 5.723 14.516 10.141 1 90.5 403 GLU B N 1
ATOM 6718 C CA . GLU B 1 403 ? 4.875 15.367 10.961 1 90.5 403 GLU B CA 1
ATOM 6719 C C . GLU B 1 403 ? 5.688 16.078 12.039 1 90.5 403 GLU B C 1
ATOM 6721 O O . GLU B 1 403 ? 6.391 15.438 12.82 1 90.5 403 GLU B O 1
ATOM 6726 N N . VAL B 1 404 ? 5.625 17.328 12.016 1 92.31 404 VAL B N 1
ATOM 6727 C CA . VAL B 1 404 ? 6.375 18.125 12.992 1 92.31 404 VAL B CA 1
ATOM 6728 C C . VAL B 1 404 ? 5.418 19.016 13.781 1 92.31 404 VAL B C 1
ATOM 6730 O O . VAL B 1 404 ? 4.504 19.609 13.211 1 92.31 404 VAL B O 1
ATOM 6733 N N . ASP B 1 405 ? 5.547 18.984 15.023 1 90.56 405 ASP B N 1
ATOM 6734 C CA . ASP B 1 405 ? 4.789 19.859 15.914 1 90.56 405 ASP B CA 1
ATOM 6735 C C . ASP B 1 405 ? 5.695 20.922 16.547 1 90.56 405 ASP B C 1
ATOM 6737 O O . ASP B 1 405 ? 6.637 20.578 17.266 1 90.56 405 ASP B O 1
ATOM 6741 N N . LEU B 1 406 ? 5.348 22.188 16.25 1 90.88 406 LEU B N 1
ATOM 6742 C CA . LEU B 1 406 ? 6.129 23.312 16.75 1 90.88 406 LEU B CA 1
ATOM 6743 C C . LEU B 1 406 ? 5.453 23.938 17.969 1 90.88 406 LEU B C 1
ATOM 6745 O O . LEU B 1 406 ? 4.23 23.891 18.094 1 90.88 406 LEU B O 1
ATOM 6749 N N . LEU B 1 407 ? 6.316 24.547 18.812 1 90.75 407 LEU B N 1
ATOM 6750 C CA . LEU B 1 407 ? 5.812 25.281 19.969 1 90.75 407 LEU B CA 1
ATOM 6751 C C . LEU B 1 407 ? 6.105 26.766 19.844 1 90.75 407 LEU B C 1
ATOM 6753 O O . LEU B 1 407 ? 7.246 27.156 19.609 1 90.75 407 LEU B O 1
ATOM 6757 N N . LEU B 1 408 ? 5.082 27.531 19.859 1 89.88 408 LEU B N 1
ATOM 6758 C CA . LEU B 1 408 ? 5.18 28.984 19.859 1 89.88 408 LEU B CA 1
ATOM 6759 C C . LEU B 1 408 ? 4.375 29.578 21.016 1 89.88 408 LEU B C 1
ATOM 6761 O O . LEU B 1 408 ? 3.488 28.922 21.562 1 89.88 408 LEU B O 1
ATOM 6765 N N . PRO B 1 409 ? 4.688 30.766 21.406 1 85.88 409 PRO B N 1
ATOM 6766 C CA . PRO B 1 409 ? 3.92 31.391 22.484 1 85.88 409 PRO B CA 1
ATOM 6767 C C . PRO B 1 409 ? 2.449 31.594 22.125 1 85.88 409 PRO B C 1
ATOM 6769 O O . PRO B 1 409 ? 2.115 31.781 20.953 1 85.88 409 PRO B O 1
ATOM 6772 N N . GLN B 1 410 ? 1.612 31.578 23.062 1 84.38 410 GLN B N 1
ATOM 6773 C CA . GLN B 1 410 ? 0.16 31.609 22.922 1 84.38 410 GLN B CA 1
ATOM 6774 C C . GLN B 1 410 ? -0.301 32.875 22.219 1 84.38 410 GLN B C 1
ATOM 6776 O O . GLN B 1 410 ? -1.312 32.875 21.516 1 84.38 410 GLN B O 1
ATOM 6781 N N . THR B 1 411 ? 0.452 33.938 22.328 1 84.25 411 THR B N 1
ATOM 6782 C CA . THR B 1 411 ? 0.004 35.25 21.828 1 84.25 411 THR B CA 1
ATOM 6783 C C . THR B 1 411 ? 0.547 35.5 20.422 1 84.25 411 THR B C 1
ATOM 6785 O O . THR B 1 411 ? 0.298 36.562 19.844 1 84.25 411 THR B O 1
ATOM 6788 N N . THR B 1 412 ? 1.201 34.5 19.891 1 86.88 412 THR B N 1
ATOM 6789 C CA . THR B 1 412 ? 1.757 34.656 18.562 1 86.88 412 THR B CA 1
ATOM 6790 C C . THR B 1 412 ? 0.644 34.844 17.531 1 86.88 412 THR B C 1
ATOM 6792 O O . THR B 1 412 ? -0.304 34.062 17.5 1 86.88 412 THR B O 1
ATOM 6795 N N . PRO B 1 413 ? 0.781 35.906 16.812 1 87.31 413 PRO B N 1
ATOM 6796 C CA . PRO B 1 413 ? -0.234 36.094 15.766 1 87.31 413 PRO B CA 1
ATOM 6797 C C . PRO B 1 413 ? -0.195 35 14.703 1 87.31 413 PRO B C 1
ATOM 6799 O O . PRO B 1 413 ? 0.86 34.406 14.461 1 87.31 413 PRO B O 1
ATOM 6802 N N . LEU B 1 414 ? -1.266 34.75 14.094 1 88.12 414 LEU B N 1
ATOM 6803 C CA . LEU B 1 414 ? -1.419 33.688 13.109 1 88.12 414 LEU B CA 1
ATOM 6804 C C . LEU B 1 414 ? -0.491 33.906 11.922 1 88.12 414 LEU B C 1
ATOM 6806 O O . LEU B 1 414 ? 0.015 32.938 11.336 1 88.12 414 LEU B O 1
ATOM 6810 N N . GLU B 1 415 ? -0.23 35.062 11.547 1 84.56 415 GLU B N 1
ATOM 6811 C CA . GLU B 1 415 ? 0.627 35.375 10.406 1 84.56 415 GLU B CA 1
ATOM 6812 C C . GLU B 1 415 ? 2.031 34.812 10.609 1 84.56 415 GLU B C 1
ATOM 6814 O O . GLU B 1 415 ? 2.598 34.188 9.703 1 84.56 415 GLU B O 1
ATOM 6819 N N . HIS B 1 416 ? 2.539 35.094 11.727 1 86.06 416 HIS B N 1
ATOM 6820 C CA . HIS B 1 416 ? 3.889 34.625 12.023 1 86.06 416 HIS B CA 1
ATOM 6821 C C . HIS B 1 416 ? 3.928 33.094 12.141 1 86.06 416 HIS B C 1
ATOM 6823 O O . HIS B 1 416 ? 4.816 32.438 11.578 1 86.06 416 HIS B O 1
ATOM 6829 N N . SER B 1 417 ? 2.988 32.562 12.859 1 87.62 417 SER B N 1
ATOM 6830 C CA . SER B 1 417 ? 2.969 31.125 13.047 1 87.62 417 SER B CA 1
ATOM 6831 C C . SER B 1 417 ? 2.771 30.391 11.719 1 87.62 417 SER B C 1
ATOM 6833 O O . SER B 1 417 ? 3.41 29.375 11.461 1 87.62 417 SER B O 1
ATOM 6835 N N . HIS B 1 418 ? 1.922 30.938 10.953 1 87.06 418 HIS B N 1
ATOM 6836 C CA . HIS B 1 418 ? 1.664 30.344 9.641 1 87.06 418 HIS B CA 1
ATOM 6837 C C . HIS B 1 418 ? 2.904 30.406 8.758 1 87.06 418 HIS B C 1
ATOM 6839 O O . HIS B 1 418 ? 3.254 29.422 8.102 1 87.06 418 HIS B O 1
ATOM 6845 N N . ASP B 1 419 ? 3.57 31.516 8.68 1 84.56 419 ASP B N 1
ATOM 6846 C CA . ASP B 1 419 ? 4.719 31.703 7.793 1 84.56 419 ASP B CA 1
ATOM 6847 C C . ASP B 1 419 ? 5.859 30.766 8.172 1 84.56 419 ASP B C 1
ATOM 6849 O O . ASP B 1 419 ? 6.512 30.188 7.305 1 84.56 419 ASP B O 1
ATOM 6853 N N . VAL B 1 420 ? 6.066 30.656 9.438 1 87.25 420 VAL B N 1
ATOM 6854 C CA . VAL B 1 420 ? 7.137 29.766 9.906 1 87.25 420 VAL B CA 1
ATOM 6855 C C . VAL B 1 420 ? 6.789 28.312 9.578 1 87.25 420 VAL B C 1
ATOM 6857 O O . VAL B 1 420 ? 7.629 27.578 9.062 1 87.25 420 VAL B O 1
ATOM 6860 N N . ALA B 1 421 ? 5.594 27.984 9.867 1 88.94 421 ALA B N 1
ATOM 6861 C CA . ALA B 1 421 ? 5.156 26.609 9.656 1 88.94 421 ALA B CA 1
ATOM 6862 C C . ALA B 1 421 ? 5.172 26.25 8.172 1 88.94 421 ALA B C 1
ATOM 6864 O O . ALA B 1 421 ? 5.625 25.172 7.785 1 88.94 421 ALA B O 1
ATOM 6865 N N . GLU B 1 422 ? 4.652 27.062 7.359 1 87.19 422 GLU B N 1
ATOM 6866 C CA . GLU B 1 422 ? 4.582 26.797 5.926 1 87.19 422 GLU B CA 1
ATOM 6867 C C . GLU B 1 422 ? 5.977 26.734 5.305 1 87.19 422 GLU B C 1
ATOM 6869 O O . GLU B 1 422 ? 6.234 25.922 4.418 1 87.19 422 GLU B O 1
ATOM 6874 N N . THR B 1 423 ? 6.848 27.672 5.691 1 85.69 423 THR B N 1
ATOM 6875 C CA . THR B 1 423 ? 8.219 27.656 5.191 1 85.69 423 THR B CA 1
ATOM 6876 C C . THR B 1 423 ? 8.914 26.359 5.559 1 85.69 423 THR B C 1
ATOM 6878 O O . THR B 1 423 ? 9.586 25.75 4.723 1 85.69 423 THR B O 1
ATOM 6881 N N . LEU B 1 424 ? 8.758 26 6.785 1 89.5 424 LEU B N 1
ATOM 6882 C CA . LEU B 1 424 ? 9.344 24.75 7.23 1 89.5 424 LEU B CA 1
ATOM 6883 C C . LEU B 1 424 ? 8.773 23.562 6.445 1 89.5 424 LEU B C 1
ATOM 6885 O O . LEU B 1 424 ? 9.508 22.641 6.09 1 89.5 424 LEU B O 1
ATOM 6889 N N . GLN B 1 425 ? 7.516 23.594 6.246 1 89.56 425 GLN B N 1
ATOM 6890 C CA . GLN B 1 425 ? 6.855 22.531 5.496 1 89.56 425 GLN B CA 1
ATOM 6891 C C . GLN B 1 425 ? 7.441 22.406 4.098 1 89.56 425 GLN B C 1
ATOM 6893 O O . GLN B 1 425 ? 7.75 21.297 3.648 1 89.56 425 GLN B O 1
ATOM 6898 N N . TYR B 1 426 ? 7.609 23.453 3.396 1 86 426 TYR B N 1
ATOM 6899 C CA . TYR B 1 426 ? 8.156 23.438 2.045 1 86 426 TYR B CA 1
ATOM 6900 C C . TYR B 1 426 ? 9.617 23 2.057 1 86 426 TYR B C 1
ATOM 6902 O O . TYR B 1 426 ? 10.078 22.312 1.141 1 86 426 TYR B O 1
ATOM 6910 N N . CYS B 1 427 ? 10.352 23.422 3.039 1 86.62 427 CYS B N 1
ATOM 6911 C CA . CYS B 1 427 ? 11.742 23 3.148 1 86.62 427 CYS B CA 1
ATOM 6912 C C . CYS B 1 427 ? 11.844 21.5 3.355 1 86.62 427 CYS B C 1
ATOM 6914 O O . CYS B 1 427 ? 12.719 20.844 2.783 1 86.62 427 CYS B O 1
ATOM 6916 N N . LEU B 1 428 ? 10.969 21.031 4.156 1 89.62 428 LEU B N 1
ATOM 6917 C CA . LEU B 1 428 ? 10.953 19.594 4.379 1 89.62 428 LEU B CA 1
ATOM 6918 C C . LEU B 1 428 ? 10.609 18.844 3.096 1 89.62 428 LEU B C 1
ATOM 6920 O O . LEU B 1 428 ? 11.227 17.828 2.775 1 89.62 428 LEU B O 1
ATOM 6924 N N . GLU B 1 429 ? 9.641 19.344 2.398 1 87.19 429 GLU B N 1
ATOM 6925 C CA . GLU B 1 429 ? 9.211 18.703 1.157 1 87.19 429 GLU B CA 1
ATOM 6926 C C . GLU B 1 429 ? 10.242 18.906 0.05 1 87.19 429 GLU B C 1
ATOM 6928 O O . GLU B 1 429 ? 10.164 18.266 -1 1 87.19 429 GLU B O 1
ATOM 6933 N N . GLY B 1 430 ? 11.133 19.734 0.252 1 82.69 430 GLY B N 1
ATOM 6934 C CA . GLY B 1 430 ? 12.219 19.953 -0.698 1 82.69 430 GLY B CA 1
ATOM 6935 C C . GLY B 1 430 ? 13.266 18.844 -0.659 1 82.69 430 GLY B C 1
ATOM 6936 O O . GLY B 1 430 ? 14.031 18.672 -1.611 1 82.69 430 GLY B O 1
ATOM 6937 N N . LEU B 1 431 ? 13.273 18.172 0.395 1 86.12 431 LEU B N 1
ATOM 6938 C CA . LEU B 1 431 ? 14.188 17.031 0.495 1 86.12 431 LEU B CA 1
ATOM 6939 C C . LEU B 1 431 ? 13.75 15.898 -0.418 1 86.12 431 LEU B C 1
ATOM 6941 O O . LEU B 1 431 ? 12.547 15.648 -0.572 1 86.12 431 LEU B O 1
ATOM 6945 N N . GLN B 1 432 ? 14.633 15.234 -0.977 1 79.69 432 GLN B N 1
ATOM 6946 C CA . GLN B 1 432 ? 14.352 14.195 -1.958 1 79.69 432 GLN B CA 1
ATOM 6947 C C . GLN B 1 432 ? 13.602 13.031 -1.324 1 79.69 432 GLN B C 1
ATOM 6949 O O . GLN B 1 432 ? 12.766 12.398 -1.974 1 79.69 432 GLN B O 1
ATOM 6954 N N . GLU B 1 433 ? 13.836 12.797 -0.099 1 85.56 433 GLU B N 1
ATOM 6955 C CA . GLU B 1 433 ? 13.281 11.625 0.566 1 85.56 433 GLU B CA 1
ATOM 6956 C C . GLU B 1 433 ? 11.875 11.898 1.086 1 85.56 433 GLU B C 1
ATOM 6958 O O . GLU B 1 433 ? 11.109 10.969 1.339 1 85.56 433 GLU B O 1
ATOM 6963 N N . VAL B 1 434 ? 11.523 13.148 1.226 1 87.88 434 VAL B N 1
ATOM 6964 C CA . VAL B 1 434 ? 10.25 13.492 1.852 1 87.88 434 VAL B CA 1
ATOM 6965 C C . VAL B 1 434 ? 9.195 13.75 0.776 1 87.88 434 VAL B C 1
ATOM 6967 O O . VAL B 1 434 ? 9.406 14.578 -0.113 1 87.88 434 VAL B O 1
ATOM 6970 N N . ASP B 1 435 ? 8.141 13.055 0.901 1 84.25 435 ASP B N 1
ATOM 6971 C CA . ASP B 1 435 ? 7.055 13.234 -0.054 1 84.25 435 ASP B CA 1
ATOM 6972 C C . ASP B 1 435 ? 6.059 14.281 0.443 1 84.25 435 ASP B C 1
ATOM 6974 O O . ASP B 1 435 ? 5.582 15.109 -0.335 1 84.25 435 ASP B O 1
ATOM 6978 N N . ARG B 1 436 ? 5.742 14.188 1.658 1 87.06 436 ARG B N 1
ATOM 6979 C CA . ARG B 1 436 ? 4.773 15.109 2.244 1 87.06 436 ARG B CA 1
ATOM 6980 C C . ARG B 1 436 ? 5.113 15.406 3.699 1 87.06 436 ARG B C 1
ATOM 6982 O O . ARG B 1 436 ? 5.559 14.523 4.434 1 87.06 436 ARG B O 1
ATOM 6989 N N . ALA B 1 437 ? 4.906 16.609 4.051 1 90.38 437 ALA B N 1
ATOM 6990 C CA . ALA B 1 437 ? 5.195 17.047 5.414 1 90.38 437 ALA B CA 1
ATOM 6991 C C . ALA B 1 437 ? 4.023 17.828 6.004 1 90.38 437 ALA B C 1
ATOM 6993 O O . ALA B 1 437 ? 3.342 18.578 5.289 1 90.38 437 ALA B O 1
ATOM 6994 N N . PHE B 1 438 ? 3.734 17.594 7.242 1 90.12 438 PHE B N 1
ATOM 6995 C CA . PHE B 1 438 ? 2.695 18.312 7.977 1 90.12 438 PHE B CA 1
ATOM 6996 C C . PHE B 1 438 ? 3.277 18.984 9.203 1 90.12 438 PHE B C 1
ATOM 6998 O O . PHE B 1 438 ? 3.861 18.344 10.07 1 90.12 438 PHE B O 1
ATOM 7005 N N . VAL B 1 439 ? 3.145 20.266 9.195 1 91.94 439 VAL B N 1
ATOM 7006 C CA . VAL B 1 439 ? 3.664 21.031 10.32 1 91.94 439 VAL B CA 1
ATOM 7007 C C . VAL B 1 439 ? 2.508 21.672 11.094 1 91.94 439 VAL B C 1
ATOM 7009 O O . VAL B 1 439 ? 1.709 22.422 10.531 1 91.94 439 VAL B O 1
ATOM 7012 N N . THR B 1 440 ? 2.33 21.281 12.289 1 88.69 440 THR B N 1
ATOM 7013 C CA . THR B 1 440 ? 1.317 21.859 13.172 1 88.69 440 THR B CA 1
ATOM 7014 C C . THR B 1 440 ? 1.965 22.719 14.242 1 88.69 440 THR B C 1
ATOM 7016 O O . THR B 1 440 ? 3.137 22.531 14.578 1 88.69 440 THR B O 1
ATOM 7019 N N . VAL B 1 441 ? 1.228 23.703 14.695 1 89.06 441 VAL B N 1
ATOM 7020 C CA . VAL B 1 441 ? 1.745 24.625 15.695 1 89.06 441 VAL B CA 1
ATOM 7021 C C . VAL B 1 441 ? 0.936 24.5 16.984 1 89.06 441 VAL B C 1
ATOM 7023 O O . VAL B 1 441 ? -0.296 24.516 16.953 1 89.06 441 VAL B O 1
ATOM 7026 N N . ASP B 1 442 ? 1.65 24.328 18.078 1 86.12 442 ASP B N 1
ATOM 7027 C CA . ASP B 1 442 ? 1.043 24.203 19.391 1 86.12 442 ASP B CA 1
ATOM 7028 C C . ASP B 1 442 ? 1.618 25.25 20.359 1 86.12 442 ASP B C 1
ATOM 7030 O O . ASP B 1 442 ? 2.674 25.828 20.094 1 86.12 442 ASP B O 1
ATOM 7034 N N . TYR B 1 443 ? 0.829 25.609 21.406 1 84 443 TYR B N 1
ATOM 7035 C CA . TYR B 1 443 ? 1.317 26.547 22.406 1 84 443 TYR B CA 1
ATOM 7036 C C . TYR B 1 443 ? 1.568 25.844 23.734 1 84 443 TYR B C 1
ATOM 7038 O O . TYR B 1 443 ? 2.25 26.391 24.609 1 84 443 TYR B O 1
ATOM 7046 N N . ALA B 1 444 ? 0.932 24.625 23.875 1 73.25 444 ALA B N 1
ATOM 7047 C CA . ALA B 1 444 ? 1.089 23.922 25.141 1 73.25 444 ALA B CA 1
ATOM 7048 C C . ALA B 1 444 ? 2.074 22.766 25 1 73.25 444 ALA B C 1
ATOM 7050 O O . ALA B 1 444 ? 2.098 22.078 23.969 1 73.25 444 ALA B O 1
ATOM 7051 N N . THR B 1 445 ? 2.93 22.672 26 1 68.69 445 THR B N 1
ATOM 7052 C CA . THR B 1 445 ? 3.91 21.594 25.984 1 68.69 445 THR B CA 1
ATOM 7053 C C . THR B 1 445 ? 3.242 20.25 26.281 1 68.69 445 THR B C 1
ATOM 7055 O O . THR B 1 445 ? 3.674 19.219 25.766 1 68.69 445 THR B O 1
ATOM 7058 N N . LYS B 1 446 ? 2.262 20.375 27.281 1 63.78 446 LYS B N 1
ATOM 7059 C CA . LYS B 1 446 ? 1.597 19.141 27.703 1 63.78 446 LYS B CA 1
ATOM 7060 C C . LYS B 1 446 ? 0.167 19.078 27.172 1 63.78 446 LYS B C 1
ATOM 7062 O O . LYS B 1 446 ? -0.553 20.078 27.203 1 63.78 446 LYS B O 1
ATOM 7067 N N . GLY B 1 447 ? -0.211 18.359 26.141 1 58.69 447 GLY B N 1
ATOM 7068 C CA . GLY B 1 447 ? -1.559 18.234 25.609 1 58.69 447 GLY B CA 1
ATOM 7069 C C . GLY B 1 447 ? -1.76 16.969 24.781 1 58.69 447 GLY B C 1
ATOM 7070 O O . GLY B 1 447 ? -0.875 16.109 24.719 1 58.69 447 GLY B O 1
ATOM 7071 N N . PRO B 1 448 ? -3.037 16.875 24.5 1 60.94 448 PRO B N 1
ATOM 7072 C CA . PRO B 1 448 ? -3.344 15.695 23.688 1 60.94 448 PRO B CA 1
ATOM 7073 C C . PRO B 1 448 ? -2.418 15.555 22.484 1 60.94 448 PRO B C 1
ATOM 7075 O O . PRO B 1 448 ? -1.847 16.547 22.016 1 60.94 448 PRO B O 1
ATOM 7078 N N . SER B 1 449 ? -1.87 14.453 22.203 1 61 449 SER B N 1
ATOM 7079 C CA . SER B 1 449 ? -0.898 14.141 21.156 1 61 449 SER B CA 1
ATOM 7080 C C . SER B 1 449 ? -1.36 14.664 19.797 1 61 449 SER B C 1
ATOM 7082 O O . SER B 1 449 ? -0.561 14.773 18.859 1 61 449 SER B O 1
ATOM 7084 N N . GLY B 1 450 ? -2.537 15.211 19.719 1 62.59 450 GLY B N 1
ATOM 7085 C CA . GLY B 1 450 ? -2.99 15.805 18.469 1 62.59 450 GLY B CA 1
ATOM 7086 C C . GLY B 1 450 ? -3.75 14.836 17.578 1 62.59 450 GLY B C 1
ATOM 7087 O O . GLY B 1 450 ? -4.477 15.25 16.672 1 62.59 450 GLY B O 1
ATOM 7088 N N . HIS B 1 451 ? -3.418 13.531 17.719 1 69.44 451 HIS B N 1
ATOM 7089 C CA . HIS B 1 451 ? -4.125 12.531 16.922 1 69.44 451 HIS B CA 1
ATOM 7090 C C . HIS B 1 451 ? -4.711 11.438 17.812 1 69.44 451 HIS B C 1
ATOM 7092 O O . HIS B 1 451 ? -4.191 11.164 18.906 1 69.44 451 HIS B O 1
ATOM 7098 N N . VAL B 1 452 ? -5.879 10.984 17.391 1 62.06 452 VAL B N 1
ATOM 7099 C CA . VAL B 1 452 ? -6.469 9.836 18.062 1 62.06 452 VAL B CA 1
ATOM 7100 C C . VAL B 1 452 ? -5.543 8.625 17.922 1 62.06 452 VAL B C 1
ATOM 7102 O O . VAL B 1 452 ? -4.906 8.438 16.891 1 62.06 452 VAL B O 1
ATOM 7105 N N . ALA B 1 453 ? -5.195 7.988 19.109 1 53.56 453 ALA B N 1
ATOM 7106 C CA . ALA B 1 453 ? -4.375 6.777 19.062 1 53.56 453 ALA B CA 1
ATOM 7107 C C . ALA B 1 453 ? -5 5.719 18.172 1 53.56 453 ALA B C 1
ATOM 7109 O O . ALA B 1 453 ? -6.199 5.445 18.266 1 53.56 453 ALA B O 1
ATOM 7110 N N . GLN B 1 454 ? -4.469 5.609 16.953 1 54.97 454 GLN B N 1
ATOM 7111 C CA . GLN B 1 454 ? -5.039 4.672 15.984 1 54.97 454 GLN B CA 1
ATOM 7112 C C . GLN B 1 454 ? -4.617 3.24 16.297 1 54.97 454 GLN B C 1
ATOM 7114 O O . GLN B 1 454 ? -3.529 3.012 16.828 1 54.97 454 GLN B O 1
ATOM 7119 N N . ASN B 1 455 ? -5.574 2.186 16.484 1 46.16 455 ASN B N 1
ATOM 7120 C CA . ASN B 1 455 ? -5.297 0.759 16.609 1 46.16 455 ASN B CA 1
ATOM 7121 C C . ASN B 1 455 ? -4.637 0.199 15.352 1 46.16 455 ASN B C 1
ATOM 7123 O O . ASN B 1 455 ? -4.965 0.61 14.234 1 46.16 455 ASN B O 1
#

Secondary structure (DSSP, 8-state):
----TT----------SGGGGGGGTTS-HHHHHHHHHHHHHHHHHHHHHHHHHHHHHHH--TTGGGGGPPPHHHHHHHHHTT--HHHHHHHHHHHHHHHHHHHHHHHHHHHHHHHHHHS----TTSSSS----SHHHHTTT-SGGGS-HHHHHHHHHHHHHHHHHHHHHHHHHHHHHHHHHHHHHH---HHHHHHHHHHHHHHHHHHHHHHHHHHHH---HHHHHH-TT-STTHHHHHHHHHHHHHHHHHHHHHHHHHHHHSTTS--------HHHHHHHHHHHHHHHHHHHHHTT---HHHHHHHHHHHHHHHHHHHHHHHHHHHHHHT-TTHHHHHHHHHHHHHHHHHHHHHHHHHHHHHTPBPPHHHHHHHHHHHHTTGGG-SEEEEEEEEEETTEEEEEEEEE--TT-BHHHHHHHHHHHHHHHHTSTTEEEEEEEEES-SSS--SS----/----------------SGGGTGGGTTS-HHHHHHHHHHHHHHHHHHHHHHHHHHHHHHH--TTGGGGGPPPHHHHHHHHHTT--HHHHHHHHHHHHHHHHHHHHHHHHHHHHHHHHHHS----TTSSSS----SHHHHTTT-SGGGS-HHHHHHHHHHHHHHHHHHHHHHHHHHHHHHHHHHHHHH---HHHHHHHHHHHHHHHHHHHHHHHHHHHH---HHHHHH-TT-STTHHHHHHHHHHHHHHHHHHHHHHHHHHHHSTTS--------HHHHHHHHHHHHHHHHHHHHHTT---HHHHHHHHHHHHHHHHHHHHHHHHHHHHHHT-TTHHHHHHHHHHHHHHHHHHHHHHHHHHHHHTPBPPHHHHHHHHHHHHTTGGG-SEEEEEEEEEETTEEEEEEEEE--TT-BHHHHHHHHHHHHHHHHTSTTEEEEEEEEES-SSS--SS----

pLDDT: mean 75.08, std 17.55, range [18.23, 93.62]

Foldseek 3Di:
DDPDDPPPDDPDPPPDPPPPPPPVPPPPPVVVVVVVCVVVVVVVLVVLLVVLLVLLLVLQPQCVCCVLQDDPVVLVVCVVVVNDPVVSVVNVVVNVLNVLSNQLSQLLNQLSVFLSQQPFLPPVVPPPDRNRDGDCVVVVNDSLVSGDPVVNVVVVVLLVLLLVLLVLLLVLLVVLLVLLVVLCVVPVDPLSVVVSVVSVLVNVLSVLLNVLSVVQPDPDVVVCVVPVLGSLQSNLVSLLVSLVSLLVVLVVLLVVLVVLVDPPPPLPLPDDPPSSLVSLVSLLVSLVVSLVSLVPRDDLSSVSSSLVSVLSNVLSVQLVVQSVVCVVVVPSSSNSVSSNVSSVVSSVVSVVSNVVSVQLQVWAFDDPSVVVSLVSSVVSSCVLAPDWQDWGWTHNGQAIEIETETAHAPPDDPSSVVSSQVSSQSSQCSDPRHSGYHYHYDHDNDDDPPDDPDD/DDDDDDDDDPPDCPPDPPPPPPPVPPPPPVVVVVVVVVVVVVVVLVVLLVVLLVLLLVLQPQCVCCVLQDDPVVLVVCVVVVNDPVVSVVNVVVNVLNVLSNQLSQLLNQLSVFLSQQPFLPPPVPPPDRNRDGDCVVVVNDSLVSGDPVVNVVVVVLLVLLLVLLVLLLVLLVVLLVLLVVLCVVPVDPLSVVVSVVSVLVNVLSVLLNVLSVVQPDPDVVVCVVPVLGSLQSNLVSLLVSLVSLLVVLVVLLVVLVVLVDPPPPLPLDDPPPSSLVSLVSLLVSLVVSLVSLVPRDDLSSVSSSLVSVLSNVLSVQLVVQSVVCVVVVPSSSNSVSSNVSSVVSSVVSVVSNVVSVQLQVWAFDDPSVVVSLVSSVVSSCVLAPDWQDWGWTHNGQAIEIETETAHAPPDDPSSVVSSQVSSQSSQCSDPRHSGYHYHYDHDNDDDPPDDPDD